Protein 4OYH (pdb70)

Foldseek 3Di:
DFEEEEEEDPPLCRVVLVVLLVVVCVVVVAFEEEEEPDCVCPVVPDAWHWDDDPPDIDIGHDDPDDPVVVVVVVVVVPGLYYYYYDPLADAHAYEYRAQAPCRVPVSDHDNYAEYAYAPPVRDDDDPDHYYDHPPDVVVSVVVVVSSD/DAQEEEEEEDPPLCGVVLVVVLCVVCVVPVAQEAEEEPDCPVCVVPDQWDWDDDPHDIDIGHDDPDDPVVVVVVVVVVPHRYYYYYDPQEDAHEYEYGYAALPCVVVSVHYRYAEYEYCDPVRDDDDPPHYYYHSVDVVVSVVVNDSGVPDD/DFEEEEEEDPPLCRVVLVVLLVVVCVVVVQQEAEEEDDVVVPVVDDQWDWDDDPHDIDIGHHDPDDVVVVVVVVVVVPHLFYYYYDPQADAHEYEYGEQAVPRVVVSPHDNYAEYEHQDPVHDDDDPHHYYYHSPPNVVSVVSVVSRD/DFEEEEEEDPPLCVVVLVVLLVVVCVVVVQFEAEEEDDCVVVCVPPAWDWDDDDHDIDIGHDDPDDPVVVVVVVVVVVHQYYYYYDPLVDAHEYEYRDQAPVCVVVRPHPNYAEYEHAADVHDDDDPPYYYYHSVPVVVSVVVVVSRD/DQEEEEEEDPPLCVVVLVVVLVVVCVVVVAQEAEEEPDVVVVPVPDAWDWDDDPHDIDIDHDDPDDDVNVVVVVVVVDHQFYYYYDPQADAHAYEYGYQAPVVVVVRDHHHYAEYEYQDDVRDDDDPPHHYYHSVDVVVSVVVVVSGDPD

Nearest PDB structures (foldseek):
  4oyh-assembly2_E  TM=9.809E-01  e=1.731E-25  Bacillus spizizenii str. W23
  4nkr-assembly2_E  TM=9.801E-01  e=9.561E-25  Bacillus spizizenii str. W23
  1xjc-assembly1_A  TM=9.198E-01  e=2.301E-13  Geobacillus stearothermophilus
  2f1r-assembly1_A  TM=7.862E-01  e=1.624E-09  Archaeoglobus fulgidus
  5x7j-assembly1_A  TM=4.256E-01  e=6.285E-02  Thermus thermophilus HB8

CATH classification: 3.40.50.300

B-factor: mean 58.9, std 24.18, range [13.48, 174.41]

Radius of gyration: 41.81 Å; Cα contacts (8 Å, |Δi|>4): 1506; chains: 5; bounding box: 69×58×144 Å

Structure (mmCIF, N/CA/C/O backbone):
data_4OYH
#
_entry.id   4OYH
#
_cell.length_a   225.528
_cell.length_b   42.107
_cell.length_c   93.620
_cell.angle_alpha   90.00
_cell.angle_beta   100.99
_cell.angle_gamma   90.00
#
_symmetry.space_group_name_H-M   'C 1 2 1'
#
loop_
_entity.id
_entity.type
_entity.pdbx_description
1 polymer 'Molybdopterin-guanine dinucleotide biosynthesis protein B'
2 non-polymer 'SULFATE ION'
3 water water
#
loop_
_atom_site.group_PDB
_atom_site.id
_atom_site.type_symbol
_atom_site.label_atom_id
_atom_site.label_alt_id
_atom_site.label_comp_id
_atom_site.label_asym_id
_atom_site.label_entity_id
_atom_site.label_seq_id
_atom_site.pdbx_PDB_ins_code
_atom_site.Cartn_x
_atom_site.Cartn_y
_atom_site.Cartn_z
_atom_site.occupancy
_atom_site.B_iso_or_equiv
_atom_site.auth_seq_id
_atom_site.auth_comp_id
_atom_site.auth_asym_id
_atom_site.auth_atom_id
_atom_site.pdbx_PDB_model_num
ATOM 1 N N . PHE A 1 10 ? 17.086 -19.623 -32.557 1.00 58.58 10 PHE A N 1
ATOM 2 C CA . PHE A 1 10 ? 16.604 -20.942 -32.942 1.00 40.24 10 PHE A CA 1
ATOM 3 C C . PHE A 1 10 ? 17.644 -21.998 -32.491 1.00 39.17 10 PHE A C 1
ATOM 4 O O . PHE A 1 10 ? 18.578 -22.309 -33.207 1.00 36.77 10 PHE A O 1
ATOM 12 N N . PRO A 1 11 ? 17.510 -22.501 -31.259 1.00 27.76 11 PRO A N 1
ATOM 13 C CA . PRO A 1 11 ? 18.563 -23.357 -30.680 1.00 26.99 11 PRO A CA 1
ATOM 14 C C . PRO A 1 11 ? 18.768 -24.686 -31.430 1.00 35.45 11 PRO A C 1
ATOM 15 O O . PRO A 1 11 ? 17.815 -25.268 -31.941 1.00 25.62 11 PRO A O 1
ATOM 19 N N . ILE A 1 12 ? 20.031 -25.123 -31.471 1.00 34.19 12 ILE A N 1
ATOM 20 C CA . ILE A 1 12 ? 20.512 -26.242 -32.253 1.00 28.73 12 ILE A CA 1
ATOM 21 C C . ILE A 1 12 ? 21.565 -26.987 -31.447 1.00 30.06 12 ILE A C 1
ATOM 22 O O . ILE A 1 12 ? 22.537 -26.420 -30.994 1.00 27.91 12 ILE A O 1
ATOM 27 N N . VAL A 1 13 ? 21.353 -28.271 -31.261 1.00 33.54 13 VAL A N 1
ATOM 28 C CA . VAL A 1 13 ? 22.422 -29.121 -30.799 1.00 30.88 13 VAL A CA 1
ATOM 29 C C . VAL A 1 13 ? 22.588 -30.314 -31.701 1.00 22.37 13 VAL A C 1
ATOM 30 O O . VAL A 1 13 ? 21.616 -30.905 -32.213 1.00 28.10 13 VAL A O 1
ATOM 34 N N . GLN A 1 14 ? 23.845 -30.682 -31.896 1.00 24.12 14 GLN A N 1
ATOM 35 C CA . GLN A 1 14 ? 24.135 -31.858 -32.676 1.00 23.66 14 GLN A CA 1
ATOM 36 C C . GLN A 1 14 ? 24.691 -33.017 -31.821 1.00 28.57 14 GLN A C 1
ATOM 37 O O . GLN A 1 14 ? 25.260 -32.837 -30.735 1.00 23.97 14 GLN A O 1
ATOM 43 N N . VAL A 1 15 ? 24.513 -34.208 -32.355 1.00 17.03 15 VAL A N 1
ATOM 44 C CA . VAL A 1 15 ? 25.146 -35.422 -31.849 1.00 30.99 15 VAL A CA 1
ATOM 45 C C . VAL A 1 15 ? 25.974 -36.089 -32.954 1.00 23.31 15 VAL A C 1
ATOM 46 O O . VAL A 1 15 ? 25.460 -36.394 -34.033 1.00 23.35 15 VAL A O 1
ATOM 50 N N . VAL A 1 16 ? 27.262 -36.247 -32.680 1.00 26.17 16 VAL A N 1
ATOM 51 C CA . VAL A 1 16 ? 28.195 -36.817 -33.622 1.00 26.74 16 VAL A CA 1
ATOM 52 C C . VAL A 1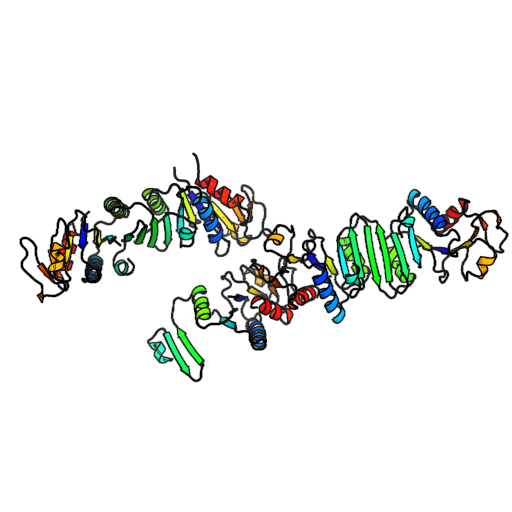 16 ? 28.998 -37.915 -32.943 1.00 30.19 16 VAL A C 1
ATOM 53 O O . VAL A 1 16 ? 29.230 -37.875 -31.747 1.00 26.93 16 VAL A O 1
ATOM 57 N N . GLY A 1 17 ? 29.424 -38.888 -33.733 1.00 26.62 17 GLY A N 1
ATOM 58 C CA . GLY A 1 17 ? 29.979 -40.136 -33.228 1.00 31.31 17 GLY A CA 1
ATOM 59 C C . GLY A 1 17 ? 29.972 -41.155 -34.370 1.00 33.35 17 GLY A C 1
ATOM 60 O O . GLY A 1 17 ? 29.071 -41.123 -35.202 1.00 34.38 17 GLY A O 1
ATOM 61 N N . PHE A 1 18 ? 30.993 -42.015 -34.434 1.00 33.26 18 PHE A N 1
ATOM 62 C CA . PHE A 1 18 ? 31.006 -43.189 -35.336 1.00 38.04 18 PHE A CA 1
ATOM 63 C C . PHE A 1 18 ? 29.787 -44.083 -35.167 1.00 35.28 18 PHE A C 1
ATOM 64 O O . PHE A 1 18 ? 29.100 -44.065 -34.131 1.00 33.12 18 PHE A O 1
ATOM 72 N N . GLN A 1 19 ? 29.507 -44.852 -36.213 1.00 45.20 19 GLN A N 1
ATOM 73 C CA . GLN A 1 19 ? 28.454 -45.859 -36.174 1.00 40.62 19 GLN A CA 1
ATOM 74 C C . GLN A 1 19 ? 28.588 -46.735 -34.945 1.00 40.63 19 GLN A C 1
ATOM 75 O O . GLN A 1 19 ? 29.699 -47.104 -34.558 1.00 42.81 19 GLN A O 1
ATOM 81 N N . ASN A 1 20 ? 27.451 -47.023 -34.316 1.00 47.76 20 ASN A N 1
ATOM 82 C CA . ASN A 1 20 ? 27.370 -47.900 -33.147 1.00 46.92 20 ASN A CA 1
ATOM 83 C C . ASN A 1 20 ? 28.004 -47.345 -31.859 1.00 49.79 20 ASN A C 1
ATOM 84 O O . ASN A 1 20 ? 28.348 -48.095 -30.934 1.00 48.40 20 ASN A O 1
ATOM 89 N N . SER A 1 21 ? 28.086 -46.021 -31.776 1.00 46.71 21 SER A N 1
ATOM 90 C CA . SER A 1 21 ? 28.462 -45.318 -30.535 1.00 48.60 21 SER A CA 1
ATOM 91 C C . SER A 1 21 ? 27.342 -45.218 -29.473 1.00 30.45 21 SER A C 1
ATOM 92 O O . SER A 1 21 ? 27.600 -44.900 -28.337 1.00 39.70 21 SER A O 1
ATOM 95 N N . GLY A 1 22 ? 26.098 -45.453 -29.858 1.00 29.20 22 GLY A N 1
ATOM 96 C CA . GLY A 1 22 ? 24.964 -45.162 -29.007 1.00 35.99 22 GLY A CA 1
ATOM 97 C C . GLY A 1 22 ? 24.259 -43.867 -29.384 1.00 34.81 22 GLY A C 1
ATOM 98 O O . GLY A 1 22 ? 23.533 -43.303 -28.564 1.00 34.14 22 GLY A O 1
ATOM 99 N N . LYS A 1 23 ? 24.445 -43.386 -30.615 1.00 37.34 23 LYS A N 1
ATOM 100 C CA . LYS A 1 23 ? 23.879 -42.078 -30.974 1.00 48.80 23 LYS A CA 1
ATOM 101 C C . LYS A 1 23 ? 22.359 -42.101 -30.914 1.00 43.21 23 LYS A C 1
ATOM 102 O O . LYS A 1 23 ? 21.777 -41.226 -30.290 1.00 34.64 23 LYS A O 1
ATOM 108 N N . THR A 1 24 ? 21.698 -43.089 -31.525 1.00 36.70 24 THR A N 1
ATOM 109 C CA . THR A 1 24 ? 20.228 -42.985 -31.623 1.00 35.59 24 THR A CA 1
ATOM 110 C C . THR A 1 24 ? 19.536 -43.283 -30.284 1.00 32.23 24 THR A C 1
ATOM 111 O O . THR A 1 24 ? 18.462 -42.743 -30.009 1.00 39.22 24 THR A O 1
ATOM 115 N N . THR A 1 25 ? 20.174 -44.041 -29.402 1.00 33.26 25 THR A N 1
ATOM 116 C CA . THR A 1 25 ? 19.652 -44.199 -28.041 1.00 40.05 25 THR A CA 1
ATOM 117 C C . THR A 1 25 ? 19.746 -42.903 -27.275 1.00 32.89 25 THR A C 1
ATOM 118 O O . THR A 1 25 ? 18.813 -42.497 -26.637 1.00 35.74 25 THR A O 1
ATOM 122 N N . PHE A 1 26 ? 20.899 -42.272 -27.308 1.00 27.22 26 PHE A N 1
ATOM 123 C CA . PHE A 1 26 ? 21.030 -40.970 -26.709 1.00 36.24 26 PHE A CA 1
ATOM 124 C C . PHE A 1 26 ? 19.955 -39.982 -27.207 1.00 31.35 26 PHE A C 1
ATOM 125 O O . PHE A 1 26 ? 19.246 -39.381 -26.406 1.00 27.63 26 PHE A O 1
ATOM 133 N N . ILE A 1 27 ? 19.817 -39.860 -28.525 1.00 29.17 27 ILE A N 1
ATOM 134 C CA . ILE A 1 27 ? 18.792 -39.021 -29.147 1.00 33.88 27 ILE A CA 1
ATOM 135 C C . ILE A 1 27 ? 17.392 -39.398 -28.682 1.00 33.26 27 ILE A C 1
ATOM 136 O O . ILE A 1 27 ? 16.575 -38.541 -28.350 1.00 34.46 27 ILE A O 1
ATOM 141 N N . GLU A 1 28 ? 17.129 -40.691 -28.647 1.00 47.52 28 GLU A N 1
ATOM 142 C CA . GLU A 1 28 ? 15.853 -41.215 -28.188 1.00 40.67 28 GLU A CA 1
ATOM 143 C C . GLU A 1 28 ? 15.507 -40.740 -26.805 1.00 37.74 28 GLU A C 1
ATOM 144 O O . GLU A 1 28 ? 14.406 -40.253 -26.566 1.00 38.96 28 GLU A O 1
ATOM 150 N N . ARG A 1 29 ? 16.440 -40.951 -25.882 1.00 31.71 29 ARG A N 1
ATOM 151 C CA . ARG A 1 29 ? 16.328 -40.423 -24.534 1.00 40.41 29 ARG A CA 1
ATOM 152 C C . ARG A 1 29 ? 16.040 -38.926 -24.513 1.00 39.51 29 ARG A C 1
ATOM 153 O O . ARG A 1 29 ? 15.155 -38.469 -23.798 1.00 64.03 29 ARG A O 1
ATOM 161 N N . ILE A 1 30 ? 16.742 -38.159 -25.325 1.00 37.14 30 ILE A N 1
ATOM 162 C CA . ILE A 1 30 ? 16.484 -36.721 -25.398 1.00 34.12 30 ILE A CA 1
ATOM 163 C C . ILE A 1 30 ? 15.109 -36.368 -25.936 1.00 38.16 30 ILE A C 1
ATOM 164 O O . ILE A 1 30 ? 14.460 -35.441 -25.447 1.00 28.66 30 ILE A O 1
ATOM 169 N N . LEU A 1 31 ? 14.683 -37.046 -26.994 1.00 30.34 31 LEU A N 1
ATOM 170 C CA . LEU A 1 31 ? 13.388 -36.717 -27.566 1.00 32.42 31 LEU A CA 1
ATOM 171 C C . LEU A 1 31 ? 12.221 -37.092 -26.636 1.00 40.61 31 LEU A C 1
ATOM 172 O O . LEU A 1 31 ? 11.262 -36.319 -26.508 1.00 37.07 31 LEU A O 1
ATOM 177 N N . GLU A 1 32 ? 12.320 -38.244 -25.976 1.00 37.08 32 GLU A N 1
ATOM 178 C CA . GLU A 1 32 ? 11.303 -38.691 -25.018 1.00 47.53 32 GLU A CA 1
ATOM 179 C C . GLU A 1 32 ? 11.147 -37.607 -23.959 1.00 55.68 32 GLU A C 1
ATOM 180 O O . GLU A 1 32 ? 10.052 -37.103 -23.720 1.00 51.16 32 GLU A O 1
ATOM 186 N N . LYS A 1 33 ? 12.258 -37.195 -23.368 1.00 52.34 33 LYS A N 1
ATOM 187 C CA . LYS A 1 33 ? 12.180 -36.193 -22.329 1.00 51.18 33 LYS A CA 1
ATOM 188 C C . LYS A 1 33 ? 11.719 -34.827 -22.849 1.00 46.10 33 LYS A C 1
ATOM 189 O O . LYS A 1 33 ? 11.158 -34.065 -22.085 1.00 51.30 33 LYS A O 1
ATOM 195 N N . ALA A 1 34 ? 11.919 -34.517 -24.124 1.00 42.49 34 ALA A N 1
ATOM 196 C CA . ALA A 1 34 ? 11.401 -33.261 -24.678 1.00 52.35 34 ALA A CA 1
ATOM 197 C C . ALA A 1 34 ? 9.862 -33.263 -24.889 1.00 48.45 34 ALA A C 1
ATOM 198 O O . ALA A 1 34 ? 9.221 -32.208 -24.797 1.00 43.00 34 ALA A O 1
ATOM 200 N N . SER A 1 35 ? 9.297 -34.427 -25.201 1.00 39.91 35 SER A N 1
ATOM 201 C CA . SER A 1 35 ? 7.843 -34.614 -25.290 1.00 55.21 35 SER A CA 1
ATOM 202 C C . SER A 1 35 ? 7.180 -34.153 -23.994 1.00 58.72 35 SER A C 1
ATOM 203 O O . SER A 1 35 ? 6.558 -33.088 -23.965 1.00 61.80 35 SER A O 1
ATOM 206 N N . GLU A 1 36 ? 7.342 -34.924 -22.916 1.00 59.37 36 GLU A N 1
ATOM 207 C CA . GLU A 1 36 ? 7.181 -34.361 -21.566 1.00 58.87 36 GLU A CA 1
ATOM 208 C C . GLU A 1 36 ? 7.955 -33.043 -21.599 1.00 62.02 36 GLU A C 1
ATOM 209 O O . GLU A 1 36 ? 8.934 -32.952 -22.306 1.00 67.76 36 GLU A O 1
ATOM 215 N N . GLN A 1 37 ? 7.517 -32.025 -20.876 1.00 57.37 37 GLN A N 1
ATOM 216 C CA . GLN A 1 37 ? 8.056 -30.659 -21.028 1.00 59.47 37 GLN A CA 1
ATOM 217 C C . GLN A 1 37 ? 7.490 -29.928 -22.240 1.00 52.58 37 GLN A C 1
ATOM 218 O O . GLN A 1 37 ? 7.705 -28.738 -22.384 1.00 62.96 37 GLN A O 1
ATOM 224 N N . GLY A 1 38 ? 6.764 -30.617 -23.111 1.00 56.42 38 GLY A N 1
ATOM 225 C CA . GLY A 1 38 ? 6.064 -29.938 -24.189 1.00 58.39 38 GLY A CA 1
ATOM 226 C C . GLY A 1 38 ? 6.959 -29.160 -25.131 1.00 59.76 38 GLY A C 1
ATOM 227 O O . GLY A 1 38 ? 6.487 -28.390 -25.971 1.00 66.57 38 GLY A O 1
ATOM 228 N N . LEU A 1 39 ? 8.260 -29.374 -24.994 1.00 62.03 39 LEU A N 1
ATOM 229 C CA . LEU A 1 39 ? 9.236 -28.737 -25.846 1.00 57.92 39 LEU A CA 1
ATOM 230 C C . LEU A 1 39 ? 8.966 -29.169 -27.286 1.00 57.40 39 LEU A C 1
ATOM 231 O O . LEU A 1 39 ? 8.603 -30.316 -27.534 1.00 60.29 39 LEU A O 1
ATOM 236 N N . ASN A 1 40 ? 9.102 -28.240 -28.226 1.00 57.60 40 ASN A N 1
ATOM 237 C CA . ASN A 1 40 ? 8.706 -28.488 -29.619 1.00 59.61 40 ASN A CA 1
ATOM 238 C C . ASN A 1 40 ? 9.953 -28.537 -30.532 1.00 55.01 40 ASN A C 1
ATOM 239 O O . ASN A 1 40 ? 10.451 -27.534 -31.073 1.00 44.20 40 ASN A O 1
ATOM 244 N N . LEU A 1 41 ? 10.448 -29.749 -30.688 1.00 33.98 41 LEU A N 1
ATOM 245 C CA . LEU A 1 41 ? 11.801 -29.964 -31.115 1.00 40.35 41 LEU A CA 1
ATOM 246 C C . LEU A 1 41 ? 11.818 -30.921 -32.301 1.00 33.88 41 LEU A C 1
ATOM 247 O O . LEU A 1 41 ? 11.154 -31.941 -32.280 1.00 37.86 41 LEU A O 1
ATOM 252 N N . GLY A 1 42 ? 12.551 -30.542 -33.340 1.00 29.58 42 GLY A N 1
ATOM 253 C CA . GLY A 1 42 ? 12.679 -31.334 -34.539 1.00 26.92 42 GLY A CA 1
ATOM 254 C C . GLY A 1 42 ? 13.898 -32.235 -34.447 1.00 26.10 42 GLY A C 1
ATOM 255 O O . GLY A 1 42 ? 14.723 -32.089 -33.579 1.00 29.00 42 GLY A O 1
ATOM 256 N N . CYS A 1 43 ? 13.996 -33.167 -35.369 1.00 21.99 43 CYS A N 1
ATOM 257 C CA . CYS A 1 43 ? 15.095 -34.097 -35.424 1.00 22.03 43 CYS A CA 1
ATOM 258 C C . CYS A 1 43 ? 15.520 -34.298 -36.869 1.00 13.71 43 CYS A C 1
ATOM 259 O O . CYS A 1 43 ? 14.696 -34.426 -37.789 1.00 17.84 43 CYS A O 1
ATOM 262 N N . LEU A 1 44 ? 16.816 -34.264 -37.075 1.00 21.32 44 LEU A N 1
ATOM 263 C CA . LEU A 1 44 ? 17.380 -34.373 -38.424 1.00 22.26 44 LEU A CA 1
ATOM 264 C C . LEU A 1 44 ? 18.630 -35.259 -38.376 1.00 19.74 44 LEU A C 1
ATOM 265 O O . LEU A 1 44 ? 19.555 -35.108 -37.539 1.00 16.87 44 LEU A O 1
ATOM 270 N N . LYS A 1 45 ? 18.587 -36.247 -39.246 1.00 21.08 45 LYS A N 1
ATOM 271 C CA . LYS A 1 45 ? 19.646 -37.235 -39.368 1.00 29.19 45 LYS A CA 1
ATOM 272 C C . LYS A 1 45 ? 20.269 -37.064 -40.723 1.00 23.84 45 LYS A C 1
ATOM 273 O O . LYS A 1 45 ? 19.550 -37.084 -41.726 1.00 23.97 45 LYS A O 1
ATOM 279 N N . HIS A 1 46 ? 21.584 -36.855 -40.767 1.00 25.51 46 HIS A N 1
ATOM 280 C CA . HIS A 1 46 ? 22.335 -36.946 -42.032 1.00 34.85 46 HIS A CA 1
ATOM 281 C C . HIS A 1 46 ? 22.631 -38.404 -42.388 1.00 43.19 46 HIS A C 1
ATOM 282 O O . HIS A 1 46 ? 22.994 -39.200 -41.521 1.00 34.08 46 HIS A O 1
ATOM 289 N N . HIS A 1 47 ? 22.474 -38.756 -43.658 1.00 43.84 47 HIS A N 1
ATOM 290 C CA . HIS A 1 47 ? 22.792 -40.118 -44.127 1.00 43.00 47 HIS A CA 1
ATOM 291 C C . HIS A 1 47 ? 23.716 -40.064 -45.337 1.00 43.17 47 HIS A C 1
ATOM 292 O O . HIS A 1 47 ? 24.913 -39.782 -45.199 1.00 61.86 47 HIS A O 1
ATOM 299 N N . ASP A 1 63 ? 3.075 -42.769 -54.120 1.00 77.81 63 ASP A N 1
ATOM 300 C CA . ASP A 1 63 ? 4.218 -41.880 -53.950 1.00 76.64 63 ASP A CA 1
ATOM 301 C C . ASP A 1 63 ? 5.458 -42.532 -54.548 1.00 69.51 63 ASP A C 1
ATOM 302 O O . ASP A 1 63 ? 6.323 -41.855 -55.120 1.00 56.44 63 ASP A O 1
ATOM 307 N N . ARG A 1 64 ? 5.524 -43.856 -54.411 1.00 70.62 64 ARG A N 1
ATOM 308 C CA . ARG A 1 64 ? 6.632 -44.656 -54.936 1.00 69.34 64 ARG A CA 1
ATOM 309 C C . ARG A 1 64 ? 6.844 -44.464 -56.436 1.00 60.22 64 ARG A C 1
ATOM 310 O O . ARG A 1 64 ? 7.921 -44.036 -56.852 1.00 64.43 64 ARG A O 1
ATOM 318 N N . TYR A 1 65 ? 5.849 -44.751 -57.273 1.00 59.93 65 TYR A N 1
ATOM 319 C CA . TYR A 1 65 ? 6.140 -44.617 -58.687 1.00 65.37 65 TYR A CA 1
ATOM 320 C C . TYR A 1 65 ? 5.817 -43.214 -59.194 1.00 56.49 65 TYR A C 1
ATOM 321 O O . TYR A 1 65 ? 6.119 -42.872 -60.340 1.00 50.77 65 TYR A O 1
ATOM 330 N N . GLN A 1 66 ? 5.309 -42.385 -58.293 1.00 55.41 66 GLN A N 1
ATOM 331 C CA . GLN A 1 66 ? 5.235 -40.948 -58.485 1.00 43.53 66 GLN A CA 1
ATOM 332 C C . GLN A 1 66 ? 6.652 -40.397 -58.575 1.00 44.53 66 GLN A C 1
ATOM 333 O O . GLN A 1 66 ? 7.007 -39.597 -59.460 1.00 33.26 66 GLN A O 1
ATOM 339 N N . ALA A 1 67 ? 7.458 -40.851 -57.625 1.00 42.22 67 ALA A N 1
ATOM 340 C CA . ALA A 1 67 ? 8.854 -40.483 -57.542 1.00 47.94 67 ALA A CA 1
ATOM 341 C C . ALA A 1 67 ? 9.555 -40.977 -58.788 1.00 43.24 67 ALA A C 1
ATOM 342 O O . ALA A 1 67 ? 10.401 -40.292 -59.344 1.00 41.45 67 ALA A O 1
ATOM 344 N N . ALA A 1 68 ? 9.139 -42.138 -59.289 1.00 56.24 68 ALA A N 1
ATOM 345 C CA . ALA A 1 68 ? 9.725 -42.681 -60.523 1.00 63.30 68 ALA A CA 1
ATOM 346 C C . ALA A 1 68 ? 9.543 -41.762 -61.744 1.00 71.51 68 ALA A C 1
ATOM 347 O O . ALA A 1 68 ? 9.919 -42.144 -62.862 1.00 57.60 68 ALA A O 1
ATOM 349 N N . GLY A 1 69 ? 8.922 -40.594 -61.514 1.00 82.13 69 GLY A N 1
ATOM 350 C CA . GLY A 1 69 ? 8.951 -39.426 -62.402 1.00 66.09 69 GLY A CA 1
ATOM 351 C C . GLY A 1 69 ? 9.302 -38.056 -61.756 1.00 78.63 69 GLY A C 1
ATOM 352 O O . GLY A 1 69 ? 10.096 -37.317 -62.331 1.00 86.93 69 GLY A O 1
ATOM 353 N N . ALA A 1 70 ? 8.734 -37.692 -60.593 1.00 52.47 70 ALA A N 1
ATOM 354 C CA . ALA A 1 70 ? 8.902 -36.323 -60.034 1.00 48.30 70 ALA A CA 1
ATOM 355 C C . ALA A 1 70 ? 9.823 -36.169 -58.793 1.00 54.16 70 ALA A C 1
ATOM 356 O O . ALA A 1 70 ? 10.193 -37.153 -58.145 1.00 55.77 70 ALA A O 1
ATOM 358 N N . ASP A 1 71 ? 10.117 -34.900 -58.471 1.00 28.75 71 ASP A N 1
ATOM 359 C CA . ASP A 1 71 ? 11.164 -34.437 -57.522 1.00 39.66 71 ASP A CA 1
ATOM 360 C C . ASP A 1 71 ? 10.751 -34.169 -56.088 1.00 40.19 71 ASP A C 1
ATOM 361 O O . ASP A 1 71 ? 11.493 -34.454 -55.132 1.00 24.09 71 ASP A O 1
ATOM 366 N N . VAL A 1 72 ? 9.607 -33.504 -55.970 1.00 31.36 72 VAL A N 1
ATOM 367 C CA . VAL A 1 72 ? 8.977 -33.197 -54.693 1.00 31.57 72 VAL A CA 1
ATOM 368 C C . VAL A 1 72 ? 7.609 -33.876 -54.678 1.00 28.63 72 VAL A C 1
ATOM 369 O O . VAL A 1 72 ? 6.704 -33.482 -55.419 1.00 26.29 72 VAL A O 1
ATOM 373 N N . THR A 1 73 ? 7.475 -34.915 -53.865 1.00 25.82 73 THR A N 1
ATOM 374 C CA . THR A 1 73 ? 6.215 -35.694 -53.778 1.00 26.15 73 THR A CA 1
ATOM 375 C C . THR A 1 73 ? 5.819 -35.934 -52.322 1.00 22.91 73 THR A C 1
ATOM 376 O O . THR A 1 73 ? 6.674 -36.039 -51.462 1.00 19.51 73 THR A O 1
ATOM 380 N N . ALA A 1 74 ? 4.528 -36.071 -52.049 1.00 25.70 74 ALA A N 1
ATOM 381 C CA . ALA A 1 74 ? 4.063 -36.253 -50.670 1.00 20.64 74 ALA A CA 1
ATOM 382 C C . ALA A 1 74 ? 2.685 -36.909 -50.505 1.00 27.64 74 ALA A C 1
ATOM 383 O O . ALA A 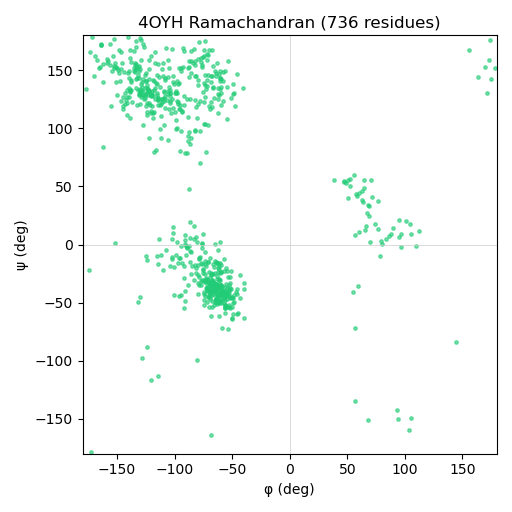1 74 ? 1.837 -36.917 -51.422 1.00 19.66 74 ALA A O 1
ATOM 385 N N . VAL A 1 75 ? 2.498 -37.478 -49.315 1.00 20.28 75 VAL A N 1
ATOM 386 C CA . VAL A 1 75 ? 1.207 -37.993 -48.869 1.00 22.19 75 VAL A CA 1
ATOM 387 C C . VAL A 1 75 ? 0.809 -37.343 -47.570 1.00 21.37 75 VAL A C 1
ATOM 388 O O . VAL A 1 75 ? 1.627 -37.228 -46.658 1.00 22.57 75 VAL A O 1
ATOM 392 N N . GLU A 1 76 ? -0.442 -36.925 -47.467 1.00 22.71 76 GLU A N 1
ATOM 393 C CA . GLU A 1 76 ? -0.907 -36.371 -46.203 1.00 23.77 76 GLU A CA 1
ATOM 394 C C . GLU A 1 76 ? -2.241 -36.933 -45.811 1.00 29.29 76 GLU A C 1
ATOM 395 O O . GLU A 1 76 ? -3.080 -37.138 -46.659 1.00 35.89 76 GLU A O 1
ATOM 401 N N . GLY A 1 77 ? -2.439 -37.176 -44.517 1.00 35.01 77 GLY A N 1
ATOM 402 C CA . GLY A 1 77 ? -3.741 -37.622 -44.037 1.00 33.61 77 GLY A CA 1
ATOM 403 C C . GLY A 1 77 ? -3.792 -37.773 -42.546 1.00 31.18 77 GLY A C 1
ATOM 404 O O . GLY A 1 77 ? -2.856 -38.299 -41.946 1.00 26.07 77 GLY A O 1
ATOM 405 N N . ALA A 1 78 ? -4.860 -37.259 -41.936 1.00 36.91 78 ALA A N 1
ATOM 406 C CA . ALA A 1 78 ? -5.022 -37.277 -40.478 1.00 31.63 78 ALA A CA 1
ATOM 407 C C . ALA A 1 78 ? -3.889 -36.559 -39.765 1.00 40.98 78 ALA A C 1
ATOM 408 O O . ALA A 1 78 ? -3.367 -37.069 -38.770 1.00 38.89 78 ALA A O 1
ATOM 410 N N . GLY A 1 79 ? -3.472 -35.414 -40.299 1.00 38.59 79 GLY A N 1
ATOM 411 C CA . GLY A 1 79 ? -2.460 -34.597 -39.653 1.00 32.27 79 GLY A CA 1
ATOM 412 C C . GLY A 1 79 ? -0.989 -35.023 -39.740 1.00 36.97 79 GLY A C 1
ATOM 413 O O . GLY A 1 79 ? -0.152 -34.494 -38.999 1.00 35.58 79 GLY A O 1
ATOM 414 N N . VAL A 1 80 ? -0.643 -35.956 -40.618 1.00 31.81 80 VAL A N 1
ATOM 415 C CA . VAL A 1 80 ? 0.772 -36.256 -40.825 1.00 37.83 80 VAL A CA 1
ATOM 416 C C . VAL A 1 80 ? 1.136 -36.281 -42.311 1.00 33.10 80 VAL A C 1
ATOM 417 O O . VAL A 1 80 ? 0.481 -36.889 -43.154 1.00 31.10 80 VAL A O 1
ATOM 421 N N . LEU A 1 81 ? 2.191 -35.527 -42.587 1.00 29.53 81 LEU A N 1
ATOM 422 C CA . LEU A 1 81 ? 2.750 -35.346 -43.897 1.00 28.13 81 LEU A CA 1
ATOM 423 C C . LEU A 1 81 ? 3.937 -36.268 -44.020 1.00 24.57 81 LEU A C 1
ATOM 424 O O . LEU A 1 81 ? 4.746 -36.354 -43.102 1.00 24.05 81 LEU A O 1
ATOM 429 N N . GLN A 1 82 ? 3.987 -37.001 -45.122 1.00 22.46 82 GLN A N 1
ATOM 430 C CA . GLN A 1 82 ? 5.147 -37.807 -45.476 1.00 29.67 82 GLN A CA 1
ATOM 431 C C . GLN A 1 82 ? 5.642 -37.276 -46.790 1.00 20.43 82 GLN A C 1
ATOM 432 O O . GLN A 1 82 ? 4.964 -37.330 -47.819 1.00 20.90 82 GLN A O 1
ATOM 438 N N . LEU A 1 83 ? 6.815 -36.695 -46.740 1.00 23.51 83 LEU A N 1
ATOM 439 C CA . LEU A 1 83 ? 7.323 -35.916 -47.865 1.00 20.87 83 LEU A CA 1
ATOM 440 C C . LEU A 1 83 ? 8.700 -36.409 -48.298 1.00 14.13 83 LEU A C 1
ATOM 441 O O . LEU A 1 83 ? 9.589 -36.624 -47.483 1.00 16.36 83 LEU A O 1
ATOM 446 N N . THR A 1 84 ? 8.872 -36.549 -49.599 1.00 23.21 84 THR A N 1
ATOM 447 C CA . THR A 1 84 ? 10.187 -36.792 -50.212 1.00 26.63 84 THR A CA 1
ATOM 448 C C . THR A 1 84 ? 10.545 -35.662 -51.207 1.00 34.07 84 THR A C 1
ATOM 449 O O . THR A 1 84 ? 9.786 -35.364 -52.136 1.00 24.17 84 THR A O 1
ATOM 453 N N . ALA A 1 85 ? 11.726 -35.080 -51.063 1.00 24.84 85 ALA A N 1
ATOM 454 C CA . ALA A 1 85 ? 12.093 -33.901 -51.844 1.00 31.69 85 ALA A CA 1
ATOM 455 C C . ALA A 1 85 ? 13.524 -33.951 -52.329 1.00 32.56 85 ALA A C 1
ATOM 456 O O . ALA A 1 85 ? 14.417 -33.783 -51.538 1.00 32.33 85 ALA A O 1
ATOM 458 N N . ARG A 1 86 ? 13.704 -34.154 -53.634 1.00 30.53 86 ARG A N 1
ATOM 459 C CA . ARG A 1 86 ? 15.007 -34.133 -54.295 1.00 36.11 86 ARG A CA 1
ATOM 460 C C . ARG A 1 86 ? 15.488 -32.713 -54.630 1.00 34.20 86 ARG A C 1
ATOM 461 O O . ARG A 1 86 ? 15.104 -32.149 -55.643 1.00 33.92 86 ARG A O 1
ATOM 469 N N . ARG A 1 87 ? 16.336 -32.164 -53.775 1.00 32.41 87 ARG A N 1
ATOM 470 C CA . ARG A 1 87 ? 17.007 -30.881 -54.008 1.00 33.56 87 ARG A CA 1
ATOM 471 C C . ARG A 1 87 ? 18.493 -30.968 -53.694 1.00 33.31 87 ARG A C 1
ATOM 472 O O . ARG A 1 87 ? 19.002 -31.968 -53.158 1.00 38.04 87 ARG A O 1
ATOM 480 N N . LEU A 1 88 ? 19.176 -29.877 -53.971 1.00 40.10 88 LEU A N 1
ATOM 481 C CA . LEU A 1 88 ? 20.563 -29.762 -53.592 1.00 56.92 88 LEU A CA 1
ATOM 482 C C . LEU A 1 88 ? 20.541 -29.181 -52.191 1.00 45.82 88 LEU A C 1
ATOM 483 O O . LEU A 1 88 ? 20.732 -27.974 -51.995 1.00 44.59 88 LEU A O 1
ATOM 488 N N . TRP A 1 89 ? 20.266 -30.073 -51.238 1.00 38.25 89 TRP A N 1
ATOM 489 C CA . TRP A 1 89 ? 20.173 -29.755 -49.820 1.00 33.05 89 TRP A CA 1
ATOM 490 C C . TRP A 1 89 ? 21.526 -29.495 -49.224 1.00 43.22 89 TRP A C 1
ATOM 491 O O . TRP A 1 89 ? 22.449 -30.256 -49.452 1.00 44.35 89 TRP A O 1
ATOM 502 N N . ASP A 1 90 ? 21.627 -28.426 -48.454 1.00 36.73 90 ASP A N 1
ATOM 503 C CA . ASP A 1 90 ? 22.694 -28.283 -47.508 1.00 35.09 90 ASP A CA 1
ATOM 504 C C . ASP A 1 90 ? 22.011 -27.967 -46.186 1.00 32.58 90 ASP A C 1
ATOM 505 O O . ASP A 1 90 ? 20.805 -27.779 -46.159 1.00 31.18 90 ASP A O 1
ATOM 510 N N . LEU A 1 91 ? 22.795 -27.941 -45.109 1.00 29.39 91 LEU A N 1
ATOM 511 C CA . LEU A 1 91 ? 22.293 -27.889 -43.760 1.00 36.72 91 LEU A CA 1
ATOM 512 C C . LEU A 1 91 ? 21.526 -26.616 -43.491 1.00 31.68 91 LEU A C 1
ATOM 513 O O . LEU A 1 91 ? 20.533 -26.631 -42.777 1.00 29.33 91 LEU A O 1
ATOM 518 N N . THR A 1 92 ? 21.974 -25.527 -44.094 1.00 32.78 92 THR A N 1
ATOM 519 C CA . THR A 1 92 ? 21.326 -24.223 -43.944 1.00 30.43 92 THR A CA 1
ATOM 520 C C . THR A 1 92 ? 19.879 -24.224 -44.418 1.00 30.13 92 THR A C 1
ATOM 521 O O . THR A 1 92 ? 18.969 -23.752 -43.722 1.00 34.44 92 THR A O 1
ATOM 525 N N . ARG A 1 93 ? 19.673 -24.724 -45.624 1.00 35.04 93 ARG A N 1
ATOM 526 C CA . ARG A 1 93 ? 18.338 -24.871 -46.165 1.00 33.70 93 ARG A CA 1
ATOM 527 C C . ARG A 1 93 ? 17.494 -25.865 -45.374 1.00 42.59 93 ARG A C 1
ATOM 528 O O . ARG A 1 93 ? 16.278 -25.664 -45.232 1.00 34.80 93 ARG A O 1
ATOM 536 N N . LEU A 1 94 ? 18.106 -26.919 -44.837 1.00 33.54 94 LEU A N 1
ATOM 537 C CA . LEU A 1 94 ? 17.312 -27.851 -44.036 1.00 37.40 94 LEU A CA 1
ATOM 538 C C . LEU A 1 94 ? 16.847 -27.148 -42.766 1.00 32.54 94 LEU A C 1
ATOM 539 O O . LEU A 1 94 ? 15.733 -27.370 -42.336 1.00 22.95 94 LEU A O 1
ATOM 544 N N . ILE A 1 95 ? 17.663 -26.250 -42.219 1.00 29.87 95 ILE A N 1
ATOM 545 C CA . ILE A 1 95 ? 17.282 -25.565 -41.000 1.00 35.61 95 ILE A CA 1
ATOM 546 C C . ILE A 1 95 ? 16.159 -24.560 -41.293 1.00 29.72 95 ILE A C 1
ATOM 547 O O . ILE A 1 95 ? 15.214 -24.462 -40.522 1.00 29.34 95 ILE A O 1
ATOM 552 N N . GLU A 1 96 ? 16.223 -23.866 -42.414 1.00 33.51 96 GLU A N 1
ATOM 553 C CA . GLU A 1 96 ? 15.119 -22.989 -42.822 1.00 40.78 96 GLU A CA 1
ATOM 554 C C . GLU A 1 96 ? 13.791 -23.756 -42.951 1.00 32.32 96 GLU A C 1
ATOM 555 O O . GLU A 1 96 ? 12.720 -23.292 -42.523 1.00 29.89 96 GLU A O 1
ATOM 561 N N . LEU A 1 97 ? 13.875 -24.933 -43.540 1.00 38.00 97 LEU A N 1
ATOM 562 C CA . LEU A 1 97 ? 12.726 -25.798 -43.635 1.00 25.77 97 LEU A CA 1
ATOM 563 C C . LEU A 1 97 ? 12.161 -26.017 -42.241 1.00 23.17 97 LEU A C 1
ATOM 564 O O . LEU A 1 97 ? 10.971 -25.906 -42.071 1.00 23.02 97 LEU A O 1
ATOM 569 N N . TYR A 1 98 ? 12.998 -26.314 -41.251 1.00 30.77 98 TYR A N 1
ATOM 570 C CA . TYR A 1 98 ? 12.485 -26.574 -39.903 1.00 36.31 98 TYR A CA 1
ATOM 571 C C . TYR A 1 98 ? 11.849 -25.329 -39.291 1.00 36.29 98 TYR A C 1
ATOM 572 O O . TYR A 1 98 ? 10.896 -25.441 -38.522 1.00 31.86 98 TYR A O 1
ATOM 581 N N . GLN A 1 99 ? 12.382 -24.162 -39.636 1.00 30.49 99 GLN A N 1
ATOM 582 C CA . GLN A 1 99 ? 11.851 -22.910 -39.158 1.00 31.07 99 GLN A CA 1
ATOM 583 C C . GLN A 1 99 ? 10.482 -22.691 -39.778 1.00 34.09 99 GLN A C 1
ATOM 584 O O . GLN A 1 99 ? 9.544 -22.378 -39.072 1.00 28.24 99 GLN A O 1
ATOM 590 N N . PHE A 1 100 ? 10.358 -22.946 -41.076 1.00 27.75 100 PHE A N 1
ATOM 591 C CA . PHE A 1 100 ? 9.069 -22.885 -41.762 1.00 25.89 100 PHE A CA 1
ATOM 592 C C . PHE A 1 100 ? 7.965 -23.827 -41.195 1.00 29.55 100 PHE A C 1
ATOM 593 O O . PHE A 1 100 ? 6.802 -23.443 -41.088 1.00 38.15 100 PHE A O 1
ATOM 601 N N . LEU A 1 101 ? 8.314 -25.046 -40.813 1.00 37.51 101 LEU A N 1
ATOM 602 C CA . LEU A 1 101 ? 7.333 -25.951 -40.200 1.00 32.79 101 LEU A CA 1
ATOM 603 C C . LEU A 1 101 ? 7.176 -25.612 -38.722 1.00 30.43 101 LEU A C 1
ATOM 604 O O . LEU A 1 101 ? 6.557 -26.332 -37.991 1.00 28.92 101 LEU A O 1
ATOM 609 N N . GLU A 1 102 ? 7.815 -24.527 -38.288 1.00 33.39 102 GLU A N 1
ATOM 610 C CA . GLU A 1 102 ? 7.545 -23.916 -36.992 1.00 40.14 102 GLU A CA 1
ATOM 611 C C . GLU A 1 102 ? 7.899 -24.790 -35.800 1.00 46.80 102 GLU A C 1
ATOM 612 O O . GLU A 1 102 ? 7.108 -24.907 -34.869 1.00 53.47 102 GLU A O 1
ATOM 618 N N . THR A 1 103 ? 9.101 -25.362 -35.811 1.00 41.42 103 THR A N 1
ATOM 619 C CA . THR A 1 103 ? 9.626 -26.054 -34.639 1.00 47.90 103 THR A CA 1
ATOM 620 C C . THR A 1 103 ? 10.303 -25.015 -33.749 1.00 39.23 103 THR A C 1
ATOM 621 O O . THR A 1 103 ? 10.691 -23.977 -34.243 1.00 37.11 103 THR A O 1
ATOM 625 N N . ASP A 1 104 ? 10.458 -25.292 -32.457 1.00 38.45 104 ASP A N 1
ATOM 626 C CA . ASP A 1 104 ? 11.166 -24.375 -31.533 1.00 43.04 104 ASP A CA 1
ATOM 627 C C . ASP A 1 104 ? 12.687 -24.476 -31.621 1.00 41.64 104 ASP A C 1
ATOM 628 O O . ASP A 1 104 ? 13.408 -23.564 -31.252 1.00 37.19 104 ASP A O 1
ATOM 633 N N . CYS A 1 105 ? 13.170 -25.635 -32.036 1.00 35.69 105 CYS A N 1
ATOM 634 C CA . CYS A 1 105 ? 14.579 -25.956 -31.915 1.00 44.31 105 CYS A CA 1
ATOM 635 C C . CYS A 1 105 ? 14.888 -27.251 -32.660 1.00 32.49 105 CYS A C 1
ATOM 636 O O . CYS A 1 105 ? 13.994 -27.861 -33.243 1.00 32.89 105 CYS A O 1
ATOM 639 N N . LEU A 1 106 ? 16.149 -27.660 -32.667 1.00 33.38 106 LEU A N 1
ATOM 640 C CA . LEU A 1 106 ? 16.524 -28.776 -33.530 1.00 30.27 106 LEU A CA 1
ATOM 641 C C . LEU A 1 106 ? 17.687 -29.602 -32.996 1.00 31.82 106 LEU A C 1
ATOM 642 O O . LEU A 1 106 ? 18.745 -29.083 -32.606 1.00 27.72 106 LEU A O 1
ATOM 647 N N . LEU A 1 107 ? 17.419 -30.903 -32.955 1.00 32.47 107 LEU A N 1
ATOM 648 C CA . LEU A 1 107 ? 18.387 -31.952 -32.665 1.00 34.00 107 LEU A CA 1
ATOM 649 C C . LEU A 1 107 ? 18.876 -32.517 -33.979 1.00 27.88 107 LEU A C 1
ATOM 650 O O . LEU A 1 107 ? 18.074 -32.969 -34.791 1.00 25.50 107 LEU A O 1
ATOM 655 N N . ILE A 1 108 ? 20.184 -32.484 -34.203 1.00 25.46 108 ILE A N 1
ATOM 656 C CA . ILE A 1 108 ? 20.744 -33.056 -35.435 1.00 25.97 108 ILE A CA 1
ATOM 657 C C . ILE A 1 108 ? 21.640 -34.261 -35.104 1.00 26.48 108 ILE A C 1
ATOM 658 O O . ILE A 1 108 ? 22.519 -34.154 -34.242 1.00 26.39 108 ILE A O 1
ATOM 663 N N . GLU A 1 109 ? 21.410 -35.400 -35.760 1.00 22.12 109 GLU A N 1
ATOM 664 C CA . GLU A 1 109 ? 22.386 -36.493 -35.761 1.00 25.47 109 GLU A CA 1
ATOM 665 C C . GLU A 1 109 ? 23.317 -36.314 -36.982 1.00 21.17 109 GLU A C 1
ATOM 666 O O . GLU A 1 109 ? 22.843 -36.314 -38.112 1.00 25.56 109 GLU A O 1
ATOM 672 N N . GLY A 1 110 ? 24.636 -36.163 -36.770 1.00 22.30 110 GLY A N 1
ATOM 673 C CA . GLY A 1 110 ? 25.578 -35.986 -37.907 1.00 34.30 110 GLY A CA 1
ATOM 674 C C . GLY A 1 110 ? 25.941 -34.540 -38.326 1.00 34.55 110 GLY A C 1
ATOM 675 O O . GLY A 1 110 ? 25.862 -33.668 -37.474 1.00 25.69 110 GLY A O 1
ATOM 676 N N . PHE A 1 111 ? 26.250 -34.284 -39.606 1.00 31.01 111 PHE A N 1
ATOM 677 C CA . PHE A 1 111 ? 26.924 -33.050 -40.123 1.00 28.47 111 PHE A CA 1
ATOM 678 C C . PHE A 1 111 ? 27.997 -32.552 -39.197 1.00 31.84 111 PHE A C 1
ATOM 679 O O . PHE A 1 111 ? 27.945 -31.365 -38.775 1.00 26.01 111 PHE A O 1
ATOM 687 N N . LYS A 1 112 ? 28.960 -33.405 -38.862 1.00 34.06 112 LYS A N 1
ATOM 688 C CA . LYS A 1 112 ? 30.137 -32.996 -38.040 1.00 42.74 112 LYS A CA 1
ATOM 689 C C . LYS A 1 112 ? 30.773 -31.647 -38.399 1.00 33.09 112 LYS A C 1
ATOM 690 O O . LYS A 1 112 ? 31.454 -31.034 -37.590 1.00 30.50 112 LYS A O 1
ATOM 696 N N . LYS A 1 113 ? 30.607 -31.262 -39.657 1.00 33.87 113 LYS A N 1
ATOM 697 C CA . LYS A 1 113 ? 31.295 -30.132 -40.253 1.00 47.29 113 LYS A CA 1
ATOM 698 C C . LYS A 1 113 ? 30.603 -28.836 -39.916 1.00 44.56 113 LYS A C 1
ATOM 699 O O . LYS A 1 113 ? 31.164 -27.770 -40.097 1.00 50.84 113 LYS A O 1
ATOM 705 N N . ALA A 1 114 ? 29.353 -28.939 -39.482 1.00 29.61 114 ALA A N 1
ATOM 706 C CA . ALA A 1 114 ? 28.562 -27.759 -39.128 1.00 37.14 114 ALA A CA 1
ATOM 707 C C . ALA A 1 114 ? 29.149 -27.092 -37.895 1.00 28.90 114 ALA A C 1
ATOM 708 O O . ALA A 1 114 ? 29.782 -27.766 -37.078 1.00 25.63 114 ALA A O 1
ATOM 710 N N . PRO A 1 115 ? 28.920 -25.777 -37.754 1.00 33.37 115 PRO A N 1
ATOM 711 C CA . PRO A 1 115 ? 29.335 -24.908 -36.635 1.00 28.81 115 PRO A CA 1
ATOM 712 C C . PRO A 1 115 ? 28.520 -25.025 -35.336 1.00 30.78 115 PRO A C 1
ATOM 713 O O . PRO A 1 115 ? 28.868 -24.373 -34.360 1.00 29.90 115 PRO A O 1
ATOM 717 N N . TYR A 1 116 ? 27.466 -25.822 -35.284 1.00 27.83 116 TYR A N 1
ATOM 718 C CA . TYR A 1 116 ? 26.572 -25.724 -34.124 1.00 20.96 116 TYR A CA 1
ATOM 719 C C . TYR A 1 116 ? 27.100 -26.492 -32.969 1.00 23.19 116 TYR A C 1
ATOM 720 O O . TYR A 1 116 ? 27.970 -27.344 -33.123 1.00 28.25 116 TYR A O 1
ATOM 729 N N . PRO A 1 117 ? 26.653 -26.134 -31.768 1.00 25.24 117 PRO A N 1
ATOM 730 C CA . PRO A 1 117 ? 27.187 -26.833 -30.605 1.00 19.55 117 PRO A CA 1
ATOM 731 C C . PRO A 1 117 ? 26.909 -28.329 -30.739 1.00 26.54 117 PRO A C 1
ATOM 732 O O . PRO A 1 117 ? 25.892 -28.672 -31.310 1.00 25.27 117 PRO A O 1
ATOM 736 N N . LYS A 1 118 ? 27.760 -29.198 -30.224 1.00 20.14 118 LYS A N 1
ATOM 737 C CA . LYS A 1 118 ? 27.554 -30.595 -30.471 1.00 30.15 118 LYS A CA 1
ATOM 738 C C . LYS A 1 118 ? 28.066 -31.414 -29.350 1.00 29.71 118 LYS A C 1
ATOM 739 O O . LYS A 1 118 ? 28.932 -30.999 -28.618 1.00 27.68 118 LYS A O 1
ATOM 745 N N . VAL A 1 119 ? 27.443 -32.563 -29.183 1.00 20.08 119 VAL A N 1
ATOM 746 C CA . VAL A 1 119 ? 27.869 -33.517 -28.185 1.00 21.23 119 VAL A CA 1
ATOM 747 C C . VAL A 1 119 ? 28.564 -34.645 -28.975 1.00 20.55 119 VAL A C 1
ATOM 748 O O . VAL A 1 119 ? 28.067 -35.072 -30.028 1.00 19.99 119 VAL A O 1
ATOM 752 N N . VAL A 1 120 ? 29.743 -35.049 -28.521 1.00 19.30 120 VAL A N 1
ATOM 753 C CA . VAL A 1 120 ? 30.554 -36.055 -29.218 1.00 26.86 120 VAL A CA 1
ATOM 754 C C . VAL A 1 120 ? 30.521 -37.321 -28.383 1.00 26.40 120 VAL A C 1
ATOM 755 O O . VAL A 1 120 ? 30.825 -37.267 -27.202 1.00 27.29 120 VAL A O 1
ATOM 759 N N . ILE A 1 121 ? 30.091 -38.419 -28.997 1.00 29.17 121 ILE A N 1
ATOM 760 C CA . ILE A 1 121 ? 30.150 -39.774 -28.430 1.00 30.60 121 ILE A CA 1
ATOM 761 C C . ILE A 1 121 ? 31.414 -40.495 -28.915 1.00 28.64 121 ILE A C 1
ATOM 762 O O . ILE A 1 121 ? 31.636 -40.620 -30.116 1.00 36.77 121 ILE A O 1
ATOM 767 N N . LEU A 1 122 ? 32.256 -40.897 -27.975 1.00 29.99 122 LEU A N 1
ATOM 768 C CA . LEU A 1 122 ? 33.462 -41.679 -28.239 1.00 44.72 122 LEU A CA 1
ATOM 769 C C . LEU A 1 122 ? 33.275 -43.137 -27.848 1.00 46.18 122 LEU A C 1
ATOM 770 O O . LEU A 1 122 ? 32.908 -43.434 -26.711 1.00 40.05 122 LEU A O 1
ATOM 775 N N . SER A 1 123 ? 33.492 -44.041 -28.796 1.00 49.77 123 SER A N 1
ATOM 776 C CA . SER A 1 123 ? 33.569 -45.467 -28.459 1.00 64.17 123 SER A CA 1
ATOM 777 C C . SER A 1 123 ? 34.956 -45.752 -27.887 1.00 59.58 123 SER A C 1
ATOM 778 O O . SER A 1 123 ? 35.095 -46.568 -26.990 1.00 66.27 123 SER A O 1
ATOM 781 N N . GLU A 1 124 ? 35.961 -45.029 -28.381 1.00 60.73 124 GLU A N 1
ATOM 782 C CA . GLU A 1 124 ? 37.358 -45.202 -27.972 1.00 59.38 124 GLU A CA 1
ATOM 783 C C . GLU A 1 124 ? 38.083 -43.850 -27.940 1.00 56.21 124 GLU A C 1
ATOM 784 O O . GLU A 1 124 ? 37.806 -42.967 -28.758 1.00 47.39 124 GLU A O 1
ATOM 790 N N . LYS A 1 125 ? 39.047 -43.713 -27.035 1.00 48.09 125 LYS A N 1
ATOM 791 C CA . LYS A 1 125 ? 39.744 -42.454 -26.838 1.00 47.66 125 LYS A CA 1
ATOM 792 C C . LYS A 1 125 ? 40.269 -41.907 -28.133 1.00 50.36 125 LYS A C 1
ATOM 793 O O . LYS A 1 125 ? 40.393 -40.697 -28.289 1.00 68.90 125 LYS A O 1
ATOM 799 N N . GLU A 1 126 ? 40.551 -42.792 -29.078 1.00 57.57 126 GLU A N 1
ATOM 800 C CA . GLU A 1 126 ? 41.130 -42.393 -30.353 1.00 60.09 126 GLU A CA 1
ATOM 801 C C . GLU A 1 126 ? 40.043 -42.095 -31.379 1.00 63.17 126 GLU A C 1
ATOM 802 O O . GLU A 1 126 ? 40.347 -41.809 -32.546 1.00 53.69 126 GLU A O 1
ATOM 808 N N . ASP A 1 127 ? 38.777 -42.148 -30.963 1.00 64.51 127 ASP A N 1
ATOM 809 C CA . ASP A 1 127 ? 37.704 -41.662 -31.837 1.00 65.95 127 ASP A CA 1
ATOM 810 C C . ASP A 1 127 ? 37.786 -40.134 -32.016 1.00 61.94 127 ASP A C 1
ATOM 811 O O . ASP A 1 127 ? 37.594 -39.633 -33.128 1.00 49.15 127 ASP A O 1
ATOM 816 N N . LEU A 1 128 ? 38.093 -39.406 -30.942 1.00 61.12 128 LEU A N 1
ATOM 817 C CA . LEU A 1 128 ? 38.032 -37.939 -30.969 1.00 69.72 128 LEU A CA 1
ATOM 818 C C . LEU A 1 128 ? 38.911 -37.325 -32.048 1.00 72.59 128 LEU A C 1
ATOM 819 O O . LEU A 1 128 ? 38.651 -36.212 -32.485 1.00 75.35 128 LEU A O 1
ATOM 824 N N . GLU A 1 129 ? 39.928 -38.056 -32.497 1.00 69.56 129 GLU A N 1
ATOM 825 C CA . GLU A 1 129 ? 40.826 -37.559 -33.530 1.00 63.35 129 GLU A CA 1
ATOM 826 C C . GLU A 1 129 ? 40.152 -37.436 -34.873 1.00 77.07 129 GLU A C 1
ATOM 827 O O . GLU A 1 129 ? 40.072 -36.342 -35.427 1.00 91.75 129 GLU A O 1
ATOM 833 N N . ALA A 1 130 ? 39.677 -38.550 -35.417 1.00 66.55 130 ALA A N 1
ATOM 834 C CA . ALA A 1 130 ? 38.984 -38.504 -36.701 1.00 62.01 130 ALA A CA 1
ATOM 835 C C . ALA A 1 130 ? 37.689 -37.658 -36.654 1.00 61.06 130 ALA A C 1
ATOM 836 O O . ALA A 1 130 ? 37.232 -37.149 -37.685 1.00 78.11 130 ALA A O 1
ATOM 838 N N . LEU A 1 131 ? 37.100 -37.500 -35.472 1.00 52.16 131 LEU A N 1
ATOM 839 C CA . LEU A 1 131 ? 35.935 -36.625 -35.330 1.00 53.63 131 LEU A CA 1
ATOM 840 C C . LEU A 1 131 ? 36.503 -35.225 -35.091 1.00 48.17 131 LEU A C 1
ATOM 841 O O . LEU A 1 131 ? 36.732 -34.796 -33.965 1.00 47.32 131 LEU A O 1
ATOM 846 N N . LYS A 1 132 ? 36.784 -34.557 -36.199 1.00 55.25 132 LYS A N 1
ATOM 847 C CA . LYS A 1 132 ? 37.429 -33.260 -36.212 1.00 62.52 132 LYS A CA 1
ATOM 848 C C . LYS A 1 132 ? 36.318 -32.214 -36.297 1.00 49.43 132 LYS A C 1
ATOM 849 O O . LYS A 1 132 ? 35.573 -32.187 -37.278 1.00 52.09 132 LYS A O 1
ATOM 855 N N . THR A 1 133 ? 36.170 -31.366 -35.290 1.00 47.40 133 THR A N 1
ATOM 856 C CA . THR A 1 133 ? 35.084 -30.385 -35.358 1.00 51.60 133 THR A CA 1
ATOM 857 C C . THR A 1 133 ? 35.059 -29.353 -34.244 1.00 37.73 133 THR A C 1
ATOM 858 O O . THR A 1 133 ? 35.682 -29.510 -33.190 1.00 55.24 133 THR A O 1
ATOM 862 N N . VAL A 1 134 ? 34.266 -28.321 -34.490 1.00 36.50 134 VAL A N 1
ATOM 863 C CA . VAL A 1 134 ? 34.159 -27.178 -33.598 1.00 42.14 134 VAL A CA 1
ATOM 864 C C . VAL A 1 134 ? 32.850 -27.177 -32.819 1.00 37.66 134 VAL A C 1
ATOM 865 O O . VAL A 1 134 ? 31.863 -27.827 -33.181 1.00 29.86 134 VAL A O 1
ATOM 869 N N . ASN A 1 135 ? 32.913 -26.443 -31.719 1.00 33.70 135 ASN A N 1
ATOM 870 C CA . ASN A 1 135 ? 31.797 -26.100 -30.882 1.00 26.45 135 ASN A CA 1
ATOM 871 C C . ASN A 1 135 ? 31.307 -27.288 -30.109 1.00 33.35 135 ASN A C 1
ATOM 872 O O . ASN A 1 135 ? 30.101 -27.487 -29.923 1.00 27.89 135 ASN A O 1
ATOM 877 N N . THR A 1 136 ? 32.266 -28.055 -29.622 1.00 29.32 136 THR A N 1
ATOM 878 C CA . THR A 1 136 ? 31.986 -29.260 -28.872 1.00 32.57 136 THR A CA 1
ATOM 879 C C . THR A 1 136 ? 31.703 -28.862 -27.443 1.00 30.98 136 THR A C 1
ATOM 880 O O . THR A 1 136 ? 32.545 -28.213 -26.829 1.00 30.77 136 THR A O 1
ATOM 884 N N . ILE A 1 137 ? 30.545 -29.248 -26.900 1.00 20.40 137 ILE A N 1
ATOM 885 C CA . ILE A 1 137 ? 30.151 -28.752 -25.562 1.00 22.05 137 ILE A CA 1
ATOM 886 C C . ILE A 1 137 ? 30.157 -29.836 -24.531 1.00 25.01 137 ILE A C 1
ATOM 887 O O . ILE A 1 137 ? 30.000 -29.553 -23.315 1.00 23.92 137 ILE A O 1
ATOM 892 N N . ALA A 1 138 ? 30.325 -31.071 -25.006 1.00 15.91 138 ALA A N 1
ATOM 893 C CA . ALA A 1 138 ? 30.469 -32.211 -24.103 1.00 20.26 138 ALA A CA 1
ATOM 894 C C . ALA A 1 138 ? 30.939 -33.455 -24.798 1.00 20.05 138 ALA A C 1
ATOM 895 O O . ALA A 1 138 ? 30.787 -33.603 -26.002 1.00 13.48 138 ALA A O 1
ATOM 897 N N . ILE A 1 139 ? 31.499 -34.358 -24.017 1.00 25.05 139 ILE A N 1
ATOM 898 C CA . ILE A 1 139 ? 31.875 -35.655 -24.525 1.00 28.64 139 ILE A CA 1
ATOM 899 C C . ILE A 1 139 ? 31.198 -36.712 -23.714 1.00 29.02 139 ILE A C 1
ATOM 900 O O . ILE A 1 139 ? 31.237 -36.700 -22.491 1.00 28.23 139 ILE A O 1
ATOM 905 N N . ILE A 1 140 ? 30.542 -37.601 -24.427 1.00 31.01 140 ILE A N 1
ATOM 906 C CA . ILE A 1 140 ? 30.138 -38.886 -23.908 1.00 35.14 140 ILE A CA 1
ATOM 907 C C . ILE A 1 140 ? 31.155 -39.922 -24.378 1.00 40.07 140 ILE A C 1
ATOM 908 O O . ILE A 1 140 ? 31.124 -40.369 -25.520 1.00 35.29 140 ILE A O 1
ATOM 913 N N . TYR A 1 141 ? 32.096 -40.306 -23.546 1.00 43.55 141 TYR A N 1
ATOM 914 C CA . TYR A 1 141 ? 32.959 -41.383 -23.992 1.00 62.75 141 TYR A CA 1
ATOM 915 C C . TYR A 1 141 ? 31.964 -42.592 -23.953 1.00 98.52 141 TYR A C 1
ATOM 916 O O . TYR A 1 141 ? 30.899 -42.442 -23.362 1.00 108.79 141 TYR A O 1
ATOM 925 N N . ARG A 1 142 ? 32.256 -43.773 -24.516 1.00 99.32 142 ARG A N 1
ATOM 926 C CA . ARG A 1 142 ? 31.335 -44.928 -24.315 1.00 95.53 142 ARG A CA 1
ATOM 927 C C . ARG A 1 142 ? 31.899 -46.047 -23.419 1.00 103.39 142 ARG A C 1
ATOM 928 O O . ARG A 1 142 ? 31.137 -46.816 -22.835 1.00 114.24 142 ARG A O 1
ATOM 936 N N . LYS A 1 143 ? 33.221 -46.119 -23.298 1.00 91.77 143 LYS A N 1
ATOM 937 C CA . LYS A 1 143 ? 33.871 -47.052 -22.382 1.00 92.70 143 LYS A CA 1
ATOM 938 C C . LYS A 1 143 ? 34.686 -46.313 -21.310 1.00 104.34 143 LYS A C 1
ATOM 939 O O . LYS A 1 143 ? 35.908 -46.240 -21.407 1.00 107.77 143 LYS A O 1
ATOM 945 N N . LYS A 1 144 ? 34.002 -45.811 -20.276 1.00 124.39 144 LYS A N 1
ATOM 946 C CA . LYS A 1 144 ? 34.481 -44.664 -19.473 1.00 138.49 144 LYS A CA 1
ATOM 947 C C . LYS A 1 144 ? 35.866 -44.822 -18.894 1.00 139.19 144 LYS A C 1
ATOM 948 O O . LYS A 1 144 ? 36.630 -43.860 -18.836 1.00 140.56 144 LYS A O 1
ATOM 954 N N . GLU A 1 145 ? 36.200 -46.027 -18.471 1.00 115.49 145 GLU A N 1
ATOM 955 C CA . GLU A 1 145 ? 37.462 -46.234 -17.797 1.00 110.55 145 GLU A CA 1
ATOM 956 C C . GLU A 1 145 ? 38.666 -45.786 -18.639 1.00 120.96 145 GLU A C 1
ATOM 957 O O . GLU A 1 145 ? 39.774 -45.660 -18.122 1.00 114.36 145 GLU A O 1
ATOM 963 N N . HIS A 1 146 ? 38.442 -45.519 -19.924 1.00 156.66 146 HIS A N 1
ATOM 964 C CA . HIS A 1 146 ? 39.525 -45.151 -20.837 1.00 166.91 146 HIS A CA 1
ATOM 965 C C . HIS A 1 146 ? 39.864 -43.654 -20.871 1.00 172.54 146 HIS A C 1
ATOM 966 O O . HIS A 1 146 ? 40.820 -43.260 -21.542 1.00 174.41 146 HIS A O 1
ATOM 973 N N . MET A 1 147 ? 39.090 -42.822 -20.174 1.00 172.97 147 MET A N 1
ATOM 974 C CA . MET A 1 147 ? 39.116 -41.383 -20.449 1.00 164.92 147 MET A CA 1
ATOM 975 C C . MET A 1 147 ? 40.358 -40.654 -19.936 1.00 163.83 147 MET A C 1
ATOM 976 O O . MET A 1 147 ? 40.499 -40.388 -18.741 1.00 165.86 147 MET A O 1
ATOM 981 N N . THR A 1 148 ? 41.257 -40.339 -20.864 1.00 154.72 148 THR A N 1
ATOM 982 C CA . THR A 1 148 ? 42.285 -39.341 -20.616 1.00 149.55 148 THR A CA 1
ATOM 983 C C . THR A 1 148 ? 41.524 -38.045 -20.381 1.00 142.86 148 THR A C 1
ATOM 984 O O . THR A 1 148 ? 40.573 -37.747 -21.102 1.00 143.87 148 THR A O 1
ATOM 988 N N . GLU A 1 149 ? 41.901 -37.294 -19.356 1.00 146.05 149 GLU A N 1
ATOM 989 C CA . GLU A 1 149 ? 41.163 -36.083 -19.026 1.00 147.63 149 GLU A CA 1
ATOM 990 C C . GLU A 1 149 ? 41.302 -35.051 -20.144 1.00 139.98 149 GLU A C 1
ATOM 991 O O . GLU A 1 149 ? 42.419 -34.703 -20.543 1.00 133.34 149 GLU A O 1
ATOM 997 N N . HIS A 1 150 ? 40.164 -34.570 -20.646 1.00 121.24 150 HIS A N 1
ATOM 998 C CA . HIS A 1 150 ? 40.170 -33.633 -21.765 1.00 104.65 150 HIS A CA 1
ATOM 999 C C . HIS A 1 150 ? 39.711 -32.231 -21.399 1.00 84.25 150 HIS A C 1
ATOM 1000 O O . HIS A 1 150 ? 38.587 -31.990 -20.941 1.00 72.57 150 HIS A O 1
ATOM 1007 N N . GLN A 1 151 ? 40.631 -31.318 -21.649 1.00 65.08 151 GLN A N 1
ATOM 1008 C CA . GLN A 1 151 ? 40.487 -29.920 -21.358 1.00 70.92 151 GLN A CA 1
ATOM 1009 C C . GLN A 1 151 ? 39.283 -29.333 -22.058 1.00 68.20 151 GLN A C 1
ATOM 1010 O O . GLN A 1 151 ? 38.982 -29.682 -23.196 1.00 63.94 151 GLN A O 1
ATOM 1016 N N . GLY A 1 152 ? 38.586 -28.457 -21.351 1.00 44.94 152 GLY A N 1
ATOM 1017 C CA . GLY A 1 152 ? 37.697 -27.513 -21.992 1.00 43.37 152 GLY A CA 1
ATOM 1018 C C . GLY A 1 152 ? 36.239 -27.869 -22.105 1.00 35.50 152 GLY A C 1
ATOM 1019 O O . GLY A 1 152 ? 35.490 -27.130 -22.760 1.00 30.18 152 GLY A O 1
ATOM 1020 N N . LEU A 1 153 ? 35.828 -28.974 -21.496 1.00 32.96 153 LEU A N 1
ATOM 1021 C CA . LEU A 1 153 ? 34.426 -29.372 -21.550 1.00 37.14 153 LEU A CA 1
ATOM 1022 C C . LEU A 1 153 ? 34.092 -30.494 -20.590 1.00 34.53 153 LEU A C 1
ATOM 1023 O O . LEU A 1 153 ? 34.973 -31.200 -20.099 1.00 36.17 153 LEU A O 1
ATOM 1028 N N . PRO A 1 154 ? 32.799 -30.666 -20.305 1.00 26.46 154 PRO A N 1
ATOM 1029 C CA . PRO A 1 154 ? 32.396 -31.712 -19.365 1.00 27.38 154 PRO A CA 1
ATOM 1030 C C . PRO A 1 154 ? 32.430 -33.128 -19.974 1.00 27.97 154 PRO A C 1
ATOM 1031 O O . PRO A 1 154 ? 32.237 -33.252 -21.167 1.00 26.13 154 PRO A O 1
ATOM 1035 N N . ILE A 1 155 ? 32.625 -34.149 -19.142 1.00 28.86 155 ILE A N 1
ATOM 1036 C CA . ILE A 1 155 ? 32.690 -35.561 -19.561 1.00 34.91 155 ILE A CA 1
ATOM 1037 C C . ILE A 1 155 ? 31.689 -36.415 -18.792 1.00 35.56 155 ILE A C 1
ATOM 1038 O O . ILE A 1 155 ? 31.652 -36.372 -17.570 1.00 36.04 155 ILE A O 1
ATOM 1043 N N . PHE A 1 156 ? 30.904 -37.210 -19.513 1.00 37.80 156 PHE A N 1
ATOM 1044 C CA . PHE A 1 156 ? 29.860 -38.029 -18.921 1.00 40.37 156 PHE A CA 1
ATOM 1045 C C . PHE A 1 156 ? 30.054 -39.514 -19.195 1.00 54.80 156 PHE A C 1
ATOM 1046 O O . PHE A 1 156 ? 30.790 -39.864 -20.116 1.00 47.60 156 PHE A O 1
ATOM 1054 N N . HIS A 1 157 ? 29.385 -40.380 -18.424 1.00 59.85 157 HIS A N 1
ATOM 1055 C CA . HIS A 1 157 ? 29.131 -41.725 -18.934 1.00 64.11 157 HIS A CA 1
ATOM 1056 C C . HIS A 1 157 ? 27.899 -41.715 -19.847 1.00 67.08 157 HIS A C 1
ATOM 1057 O O . HIS A 1 157 ? 27.000 -40.856 -19.726 1.00 59.23 157 HIS A O 1
ATOM 1064 N N . ALA A 1 158 ? 27.878 -42.688 -20.758 1.00 65.50 158 ALA A N 1
ATOM 1065 C CA . ALA A 1 158 ? 26.838 -42.796 -21.791 1.00 82.20 158 ALA A CA 1
ATOM 1066 C C . ALA A 1 158 ? 25.405 -42.765 -21.254 1.00 72.72 158 ALA A C 1
ATOM 1067 O O . ALA A 1 158 ? 24.509 -42.208 -21.902 1.00 83.80 158 ALA A O 1
ATOM 1069 N N . ASP A 1 159 ? 25.199 -43.342 -20.075 1.00 68.90 159 ASP A N 1
ATOM 1070 C CA . ASP A 1 159 ? 23.859 -43.474 -19.504 1.00 76.14 159 ASP A CA 1
ATOM 1071 C C . ASP A 1 159 ? 23.576 -42.425 -18.431 1.00 70.92 159 ASP A C 1
ATOM 1072 O O . ASP A 1 159 ? 22.560 -42.499 -17.740 1.00 72.11 159 ASP A O 1
ATOM 1077 N N . ASP A 1 160 ? 24.465 -41.442 -18.318 1.00 69.98 160 ASP A N 1
ATOM 1078 C CA . ASP A 1 160 ? 24.313 -40.348 -17.365 1.00 58.41 160 ASP A CA 1
ATOM 1079 C C . ASP A 1 160 ? 23.165 -39.412 -17.793 1.00 61.14 160 ASP A C 1
ATOM 1080 O O . ASP A 1 160 ? 23.213 -38.821 -18.884 1.00 54.59 160 ASP A O 1
ATOM 1085 N N . PRO A 1 161 ? 22.126 -39.272 -16.939 1.00 68.01 161 PRO A N 1
ATOM 1086 C CA . PRO A 1 161 ? 20.964 -38.429 -17.250 1.00 51.48 161 PRO A CA 1
ATOM 1087 C C . PRO A 1 161 ? 21.267 -36.945 -17.315 1.00 42.65 161 PRO A C 1
ATOM 1088 O O . PRO A 1 161 ? 20.523 -36.189 -17.941 1.00 37.13 161 PRO A O 1
ATOM 1092 N N . VAL A 1 162 ? 22.313 -36.520 -16.626 1.00 47.82 162 VAL A N 1
ATOM 1093 C CA . VAL A 1 162 ? 22.736 -35.125 -16.696 1.00 51.17 162 VAL A CA 1
ATOM 1094 C C . VAL A 1 162 ? 23.084 -34.773 -18.143 1.00 42.99 162 VAL A C 1
ATOM 1095 O O . VAL A 1 162 ? 22.800 -33.672 -18.586 1.00 34.87 162 VAL A O 1
ATOM 1099 N N . ALA A 1 163 ? 23.666 -35.728 -18.869 1.00 36.62 163 ALA A N 1
ATOM 1100 C CA . ALA A 1 163 ? 24.091 -35.499 -20.238 1.00 43.34 163 ALA A CA 1
ATOM 1101 C C . ALA A 1 163 ? 22.901 -35.292 -21.141 1.00 37.30 163 ALA A C 1
ATOM 1102 O O . ALA A 1 163 ? 22.979 -34.472 -22.027 1.00 27.61 163 ALA A O 1
ATOM 1104 N N . VAL A 1 164 ? 21.791 -36.001 -20.938 1.00 37.54 164 VAL A N 1
ATOM 1105 C CA . VAL A 1 164 ? 20.631 -35.673 -21.755 1.00 42.26 164 VAL A CA 1
ATOM 1106 C C . VAL A 1 164 ? 20.014 -34.354 -21.263 1.00 29.61 164 VAL A C 1
ATOM 1107 O O . VAL A 1 164 ? 19.467 -33.595 -22.069 1.00 33.72 164 VAL A O 1
ATOM 1111 N N . ASP A 1 165 ? 20.124 -34.074 -19.968 1.00 31.40 165 ASP A N 1
ATOM 1112 C CA . ASP A 1 165 ? 19.609 -32.815 -19.383 1.00 34.19 165 ASP A CA 1
ATOM 1113 C C . ASP A 1 165 ? 20.452 -31.627 -19.858 1.00 44.62 165 ASP A C 1
ATOM 1114 O O . ASP A 1 165 ? 19.949 -30.517 -20.028 1.00 36.32 165 ASP A O 1
ATOM 1119 N N . LEU A 1 166 ? 21.739 -31.869 -20.085 1.00 38.94 166 LEU A N 1
ATOM 1120 C CA . LEU A 1 166 ? 22.611 -30.837 -20.584 1.00 42.74 166 LEU A CA 1
ATOM 1121 C C . LEU A 1 166 ? 22.145 -30.483 -21.980 1.00 34.08 166 LEU A C 1
ATOM 1122 O O . LEU A 1 166 ? 22.147 -29.330 -22.359 1.00 33.27 166 LEU A O 1
ATOM 1127 N N . VAL A 1 167 ? 21.709 -31.453 -22.754 1.00 34.20 167 VAL A N 1
ATOM 1128 C CA . VAL A 1 167 ? 21.340 -31.119 -24.118 1.00 37.10 167 VAL A CA 1
ATOM 1129 C C . VAL A 1 167 ? 20.048 -30.318 -24.134 1.00 31.61 167 VAL A C 1
ATOM 1130 O O . VAL A 1 167 ? 19.896 -29.384 -24.911 1.00 31.29 167 VAL A O 1
ATOM 1134 N N . LEU A 1 168 ? 19.135 -30.666 -23.242 1.00 36.52 168 LEU A N 1
ATOM 1135 C CA . LEU A 1 168 ? 17.828 -30.042 -23.224 1.00 32.35 168 LEU A CA 1
ATOM 1136 C C . LEU A 1 168 ? 17.906 -28.619 -22.749 1.00 35.25 168 LEU A C 1
ATOM 1137 O O . LEU A 1 168 ? 17.141 -27.745 -23.190 1.00 42.58 168 LEU A O 1
ATOM 1142 N N . SER A 1 169 ? 18.852 -28.350 -21.877 1.00 30.82 169 SER A N 1
ATOM 1143 C CA . SER A 1 169 ? 18.962 -27.003 -21.357 1.00 41.98 169 SER A CA 1
ATOM 1144 C C . SER A 1 169 ? 19.474 -26.127 -22.485 1.00 42.89 169 SER A C 1
ATOM 1145 O O . SER A 1 169 ? 19.090 -24.953 -22.573 1.00 42.19 169 SER A O 1
ATOM 1148 N N . GLN A 1 170 ? 20.300 -26.689 -23.374 1.00 37.03 170 GLN A N 1
ATOM 1149 C CA . GLN A 1 170 ? 20.841 -25.882 -24.471 1.00 37.30 170 GLN A CA 1
ATOM 1150 C C . GLN A 1 170 ? 19.769 -25.710 -25.519 1.00 39.15 170 GLN A C 1
ATOM 1151 O O . GLN A 1 170 ? 19.729 -24.705 -26.207 1.00 40.92 170 GLN A O 1
ATOM 1157 N N . LEU A 1 171 ? 18.897 -26.701 -25.664 1.00 29.85 171 LEU A N 1
ATOM 1158 C CA . LEU A 1 171 ? 17.788 -26.532 -26.598 1.00 32.26 171 LEU A CA 1
ATOM 1159 C C . LEU A 1 171 ? 16.736 -25.563 -26.035 1.00 40.85 171 LEU A C 1
ATOM 1160 O O . LEU A 1 171 ? 15.928 -25.061 -26.801 1.00 31.25 171 LEU A O 1
ATOM 1165 N N . LYS A 1 172 ? 16.839 -25.271 -24.724 1.00 53.11 172 LYS A N 1
ATOM 1166 C CA . LYS A 1 172 ? 15.884 -24.502 -23.874 1.00 47.54 172 LYS A CA 1
ATOM 1167 C C . LYS A 1 172 ? 14.596 -25.287 -23.628 1.00 47.59 172 LYS A C 1
ATOM 1168 O O . LYS A 1 172 ? 14.531 -26.129 -22.710 1.00 46.62 172 LYS A O 1
ATOM 1174 N N . PRO B 1 9 ? 52.320 -0.270 -57.615 1.00 114.27 9 PRO B N 1
ATOM 1175 C CA . PRO B 1 9 ? 52.216 -1.172 -56.463 1.00 109.08 9 PRO B CA 1
ATOM 1176 C C . PRO B 1 9 ? 50.843 -1.843 -56.359 1.00 98.91 9 PRO B C 1
ATOM 1177 O O . PRO B 1 9 ? 49.873 -1.371 -56.954 1.00 98.90 9 PRO B O 1
ATOM 1181 N N . PHE B 1 10 ? 50.761 -2.940 -55.616 1.00 73.10 10 PHE B N 1
ATOM 1182 C CA . PHE B 1 10 ? 49.478 -3.609 -55.408 1.00 45.48 10 PHE B CA 1
ATOM 1183 C C . PHE B 1 10 ? 49.537 -4.550 -54.207 1.00 39.29 10 PHE B C 1
ATOM 1184 O O . PHE B 1 10 ? 49.791 -5.744 -54.349 1.00 39.71 10 PHE B O 1
ATOM 1192 N N . PRO B 1 11 ? 49.329 -4.002 -53.001 1.00 35.53 11 PRO B N 1
ATOM 1193 C CA . PRO B 1 11 ? 49.403 -4.866 -51.828 1.00 33.13 11 PRO B CA 1
ATOM 1194 C C . PRO B 1 11 ? 48.312 -5.954 -51.887 1.00 33.47 11 PRO B C 1
ATOM 1195 O O . PRO B 1 11 ? 47.151 -5.659 -52.181 1.00 32.18 11 PRO B O 1
ATOM 1199 N N . ILE B 1 12 ? 48.743 -7.195 -51.697 1.00 32.81 12 ILE B N 1
ATOM 1200 C CA . ILE B 1 12 ? 47.885 -8.361 -51.610 1.00 35.81 12 ILE B CA 1
ATOM 1201 C C . ILE B 1 12 ? 48.183 -9.074 -50.293 1.00 38.39 12 ILE B C 1
ATOM 1202 O O . ILE B 1 12 ? 49.333 -9.164 -49.863 1.00 44.51 12 ILE B O 1
ATOM 1207 N N . VAL B 1 13 ? 47.130 -9.558 -49.655 1.00 36.98 13 VAL B N 1
ATOM 1208 C CA . VAL B 1 13 ? 47.252 -10.445 -48.519 1.00 35.87 13 VAL B CA 1
ATOM 1209 C C . VAL B 1 13 ? 46.230 -11.535 -48.677 1.00 36.57 13 VAL B C 1
ATOM 1210 O O . VAL B 1 13 ? 45.113 -11.282 -49.131 1.00 36.27 13 VAL B O 1
ATOM 1214 N N . GLN B 1 14 ? 46.607 -12.744 -48.305 1.00 29.70 14 GLN B N 1
ATOM 1215 C CA . GLN B 1 14 ? 45.698 -13.872 -48.391 1.00 34.32 14 GLN B CA 1
ATOM 1216 C C . GLN B 1 14 ? 45.389 -14.384 -47.010 1.00 26.97 14 GLN B C 1
ATOM 1217 O O . GLN B 1 14 ? 46.191 -14.259 -46.079 1.00 26.36 14 GLN B O 1
ATOM 1223 N N . VAL B 1 15 ? 44.232 -15.016 -46.925 1.00 31.20 15 VAL B N 1
ATOM 1224 C CA . VAL B 1 15 ? 43.759 -15.665 -45.730 1.00 29.03 15 VAL B CA 1
ATOM 1225 C C . VAL B 1 15 ? 43.431 -17.124 -46.059 1.00 28.66 15 VAL B C 1
ATOM 1226 O O . VAL B 1 15 ? 42.600 -17.415 -46.898 1.00 29.01 15 VAL B O 1
ATOM 1230 N N . VAL B 1 16 ? 44.119 -18.035 -45.398 1.00 30.83 16 VAL B N 1
ATOM 1231 C CA . VAL B 1 16 ? 43.987 -19.449 -45.688 1.00 36.29 16 VAL B CA 1
ATOM 1232 C C . VAL B 1 16 ? 43.797 -20.206 -44.399 1.00 36.85 16 VAL B C 1
ATOM 1233 O O . VAL B 1 16 ? 44.376 -19.850 -43.361 1.00 29.63 16 VAL B O 1
ATOM 1237 N N . GLY B 1 17 ? 43.010 -21.272 -44.493 1.00 40.48 17 GLY B N 1
ATOM 1238 C CA . GLY B 1 17 ? 42.582 -22.055 -43.352 1.00 39.51 17 GLY B CA 1
ATOM 1239 C C . GLY B 1 17 ? 41.504 -23.019 -43.804 1.00 40.23 17 GLY B C 1
ATOM 1240 O O . GLY B 1 17 ? 40.811 -22.751 -44.782 1.00 37.60 17 GLY B O 1
ATOM 1241 N N . PHE B 1 18 ? 41.357 -24.155 -43.129 1.00 45.88 18 PHE B N 1
ATOM 1242 C CA . PHE B 1 18 ? 40.263 -25.072 -43.480 1.00 48.78 18 PHE B CA 1
ATOM 1243 C C . PHE B 1 18 ? 38.924 -24.531 -43.011 1.00 46.22 18 PHE B C 1
ATOM 1244 O O . PHE B 1 18 ? 38.834 -23.500 -42.345 1.00 49.57 18 PHE B O 1
ATOM 1252 N N . GLN B 1 19 ? 37.868 -25.235 -43.371 1.00 55.96 19 GLN B N 1
ATOM 1253 C CA . GLN B 1 19 ? 36.548 -24.824 -42.955 1.00 59.14 19 GLN B CA 1
ATOM 1254 C C . GLN B 1 19 ? 36.466 -24.810 -41.427 1.00 48.68 19 GLN B C 1
ATOM 1255 O O . GLN B 1 19 ? 37.149 -25.592 -40.760 1.00 37.20 19 GLN B O 1
ATOM 1261 N N . ASN B 1 20 ? 35.637 -23.905 -40.905 1.00 36.65 20 ASN B N 1
ATOM 1262 C CA . ASN B 1 20 ? 35.464 -23.667 -39.474 1.00 42.31 20 ASN B CA 1
ATOM 1263 C C . ASN B 1 20 ? 36.645 -23.022 -38.728 1.00 49.32 20 ASN B C 1
ATOM 1264 O O . ASN B 1 20 ? 36.549 -22.828 -37.515 1.00 47.09 20 ASN B O 1
ATOM 1269 N N . SER B 1 21 ? 37.742 -22.667 -39.399 1.00 38.27 21 SER B N 1
ATOM 1270 C CA . SER B 1 21 ? 38.862 -22.083 -38.642 1.00 41.20 21 SER B CA 1
ATOM 1271 C C . SER B 1 21 ? 38.560 -20.636 -38.193 1.00 32.73 21 SER B C 1
ATOM 1272 O O . SER B 1 21 ? 39.200 -20.141 -37.277 1.00 38.91 21 SER B O 1
ATOM 1275 N N . GLY B 1 22 ? 37.559 -19.986 -38.781 1.00 33.64 22 GLY B N 1
ATOM 1276 C CA . GLY B 1 22 ? 37.239 -18.599 -38.422 1.00 38.77 22 GLY B CA 1
ATOM 1277 C C . GLY B 1 22 ? 37.517 -17.571 -39.519 1.00 31.34 22 GLY B C 1
ATOM 1278 O O . GLY B 1 22 ? 37.448 -16.369 -39.294 1.00 36.80 22 GLY B O 1
ATOM 1279 N N . LYS B 1 23 ? 37.773 -18.087 -40.721 1.00 33.45 23 LYS B N 1
ATOM 1280 C CA . LYS B 1 23 ? 38.140 -17.323 -41.909 1.00 49.04 23 LYS B CA 1
ATOM 1281 C C . LYS B 1 23 ? 37.224 -16.194 -42.180 1.00 38.49 23 LYS B C 1
ATOM 1282 O O . LYS B 1 23 ? 37.630 -15.049 -42.196 1.00 38.68 23 LYS B O 1
ATOM 1288 N N . THR B 1 24 ? 35.981 -16.545 -42.457 1.00 41.50 24 THR B N 1
ATOM 1289 C CA . THR B 1 24 ? 35.024 -15.552 -42.886 1.00 36.23 24 THR B CA 1
ATOM 1290 C C . THR B 1 24 ? 34.808 -14.487 -41.806 1.00 33.02 24 THR B C 1
ATOM 1291 O O . THR B 1 24 ? 34.600 -13.333 -42.126 1.00 42.38 24 THR B O 1
ATOM 1295 N N . THR B 1 25 ? 34.937 -14.840 -40.536 1.00 38.03 25 THR B N 1
ATOM 1296 C CA . THR B 1 25 ? 34.818 -13.837 -39.477 1.00 36.89 25 THR B CA 1
ATOM 1297 C C . THR B 1 25 ? 36.044 -12.953 -39.397 1.00 34.50 25 THR B C 1
ATOM 1298 O O . THR B 1 25 ? 35.927 -11.756 -39.215 1.00 33.41 25 THR B O 1
ATOM 1302 N N . PHE B 1 26 ? 37.220 -13.537 -39.548 1.00 29.11 26 PHE B N 1
ATOM 1303 C CA . PHE B 1 26 ? 38.413 -12.745 -39.633 1.00 25.22 26 PHE B CA 1
ATOM 1304 C C . PHE B 1 26 ? 38.375 -11.788 -40.813 1.00 26.38 26 PHE B C 1
ATOM 1305 O O . PHE B 1 26 ? 38.786 -10.626 -40.679 1.00 32.36 26 PHE B O 1
ATOM 1313 N N . ILE B 1 27 ? 37.807 -12.219 -41.936 1.00 25.78 27 ILE B N 1
ATOM 1314 C CA . ILE B 1 27 ? 37.752 -11.346 -43.135 1.00 31.02 27 ILE B CA 1
ATOM 1315 C C . ILE B 1 27 ? 36.712 -10.206 -43.001 1.00 36.75 27 ILE B C 1
ATOM 1316 O O . ILE B 1 27 ? 37.031 -9.063 -43.338 1.00 31.12 27 ILE B O 1
ATOM 1321 N N . GLU B 1 28 ? 35.507 -10.491 -42.498 1.00 35.83 28 GLU B N 1
ATOM 1322 C CA . GLU B 1 28 ? 34.503 -9.432 -42.199 1.00 38.17 28 GLU B CA 1
ATOM 1323 C C . GLU B 1 28 ? 35.074 -8.269 -41.385 1.00 25.69 28 GLU B C 1
ATOM 1324 O O . GLU B 1 28 ? 34.926 -7.129 -41.770 1.00 35.33 28 GLU B O 1
ATOM 1330 N N . ARG B 1 29 ? 35.754 -8.606 -40.279 1.00 26.96 29 ARG B N 1
ATOM 1331 C CA . ARG B 1 29 ? 36.474 -7.665 -39.417 1.00 29.71 29 ARG B CA 1
ATOM 1332 C C . ARG B 1 29 ? 37.563 -6.858 -40.078 1.00 27.90 29 ARG B C 1
ATOM 1333 O O . ARG B 1 29 ? 37.762 -5.715 -39.704 1.00 40.36 29 ARG B O 1
ATOM 1341 N N . ILE B 1 30 ? 38.285 -7.453 -41.030 1.00 35.33 30 ILE B N 1
ATOM 1342 C CA . ILE B 1 30 ? 39.286 -6.711 -41.793 1.00 35.46 30 ILE B CA 1
ATOM 1343 C C . ILE B 1 30 ? 38.598 -5.723 -42.691 1.00 35.23 30 ILE B C 1
ATOM 1344 O O . ILE B 1 30 ? 38.991 -4.567 -42.732 1.00 28.28 30 ILE B O 1
ATOM 1349 N N . LEU B 1 31 ? 37.572 -6.182 -43.402 1.00 27.39 31 LEU B N 1
ATOM 1350 C CA . LEU B 1 31 ? 36.828 -5.308 -44.297 1.00 35.43 31 LEU B CA 1
ATOM 1351 C C . LEU B 1 31 ? 36.059 -4.157 -43.586 1.00 26.98 31 LEU B C 1
ATOM 1352 O O . LEU B 1 31 ? 36.013 -3.059 -44.074 1.00 32.43 31 LEU B O 1
ATOM 1357 N N . GLU B 1 32 ? 35.452 -4.424 -42.451 1.00 34.32 32 GLU B N 1
ATOM 1358 C CA . GLU B 1 32 ? 34.745 -3.376 -41.724 1.00 41.25 32 GLU B CA 1
ATOM 1359 C C . GLU B 1 32 ? 35.729 -2.303 -41.314 1.00 41.91 32 GLU B C 1
ATOM 1360 O O . GLU B 1 32 ? 35.523 -1.127 -41.542 1.00 40.14 32 GLU B O 1
ATOM 1366 N N . LYS B 1 33 ? 36.846 -2.726 -40.752 1.00 45.84 33 LYS B N 1
ATOM 1367 C CA . LYS B 1 33 ? 37.794 -1.768 -40.256 1.00 41.33 33 LYS B CA 1
ATOM 1368 C C . LYS B 1 33 ? 38.510 -1.048 -41.407 1.00 38.27 33 LYS B C 1
ATOM 1369 O O . LYS B 1 33 ? 38.860 0.126 -41.282 1.00 47.42 33 LYS B O 1
ATOM 1375 N N . ALA B 1 34 ? 38.672 -1.727 -42.538 1.00 35.02 34 ALA B N 1
ATOM 1376 C CA . ALA B 1 34 ? 39.237 -1.113 -43.723 1.00 44.55 34 ALA B CA 1
ATOM 1377 C C . ALA B 1 34 ? 38.222 -0.136 -44.320 1.00 51.99 34 ALA B C 1
ATOM 1378 O O . ALA B 1 34 ? 38.544 1.017 -44.609 1.00 46.43 34 ALA B O 1
ATOM 1380 N N . SER B 1 35 ? 36.991 -0.612 -44.492 1.00 38.27 35 SER B N 1
ATOM 1381 C CA . SER B 1 35 ? 35.952 0.128 -45.233 1.00 55.19 35 SER B CA 1
ATOM 1382 C C . SER B 1 35 ? 35.740 1.412 -44.547 1.00 47.56 35 SER B C 1
ATOM 1383 O O . SER B 1 35 ? 35.687 2.497 -45.122 1.00 63.68 35 SER B O 1
ATOM 1386 N N . GLU B 1 36 ? 35.688 1.269 -43.253 1.00 44.25 36 GLU B N 1
ATOM 1387 C CA . GLU B 1 36 ? 35.511 2.386 -42.449 1.00 59.29 36 GLU B CA 1
ATOM 1388 C C . GLU B 1 36 ? 36.873 3.022 -42.128 1.00 63.99 36 GLU B C 1
ATOM 1389 O O . GLU B 1 36 ? 37.196 3.304 -40.980 1.00 53.17 36 GLU B O 1
ATOM 1395 N N . GLN B 1 37 ? 37.694 3.208 -43.158 1.00 58.00 37 GLN B N 1
ATOM 1396 C CA . GLN B 1 37 ? 38.987 3.843 -42.963 1.00 51.77 37 GLN B CA 1
ATOM 1397 C C . GLN B 1 37 ? 39.417 4.556 -44.236 1.00 60.62 37 GLN B C 1
ATOM 1398 O O . GLN B 1 37 ? 40.490 5.151 -44.300 1.00 72.47 37 GLN B O 1
ATO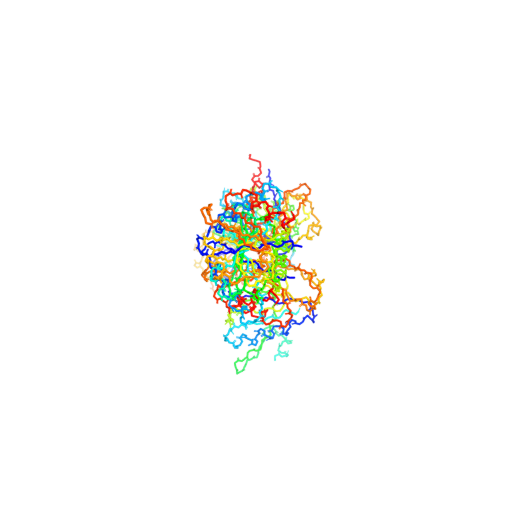M 1404 N N . GLY B 1 38 ? 38.560 4.492 -45.249 1.00 61.19 38 GLY B N 1
ATOM 1405 C CA . GLY B 1 38 ? 38.779 5.217 -46.475 1.00 66.49 38 GLY B CA 1
ATOM 1406 C C . GLY B 1 38 ? 39.571 4.368 -47.442 1.00 69.69 38 GLY B C 1
ATOM 1407 O O . GLY B 1 38 ? 40.078 4.864 -48.450 1.00 66.92 38 GLY B O 1
ATOM 1408 N N . LEU B 1 39 ? 39.658 3.076 -47.138 1.00 60.31 39 LEU B N 1
ATOM 1409 C CA . LEU B 1 39 ? 40.527 2.166 -47.871 1.00 64.31 39 LEU B CA 1
ATOM 1410 C C . LEU B 1 39 ? 39.762 1.348 -48.928 1.00 57.15 39 LEU B C 1
ATOM 1411 O O . LEU B 1 39 ? 39.022 0.449 -48.568 1.00 62.25 39 LEU B O 1
ATOM 1416 N N . ASN B 1 40 ? 39.923 1.636 -50.222 1.00 50.65 40 ASN B N 1
ATOM 1417 C CA . ASN B 1 40 ? 39.174 0.861 -51.203 1.00 55.48 40 ASN B CA 1
ATOM 1418 C C . ASN B 1 40 ? 39.926 -0.433 -51.462 1.00 64.46 40 ASN B C 1
ATOM 1419 O O . ASN B 1 40 ? 40.901 -0.508 -52.218 1.00 63.74 40 ASN B O 1
ATOM 1424 N N . LEU B 1 41 ? 39.438 -1.450 -50.773 1.00 48.36 41 LEU B N 1
ATOM 1425 C CA . LEU B 1 41 ? 40.080 -2.741 -50.680 1.00 37.60 41 LEU B CA 1
ATOM 1426 C C . LEU B 1 41 ? 39.181 -3.731 -51.364 1.00 33.09 41 LEU B C 1
ATOM 1427 O O . LEU B 1 41 ? 38.014 -3.806 -51.027 1.00 44.33 41 LEU B O 1
ATOM 1432 N N . GLY B 1 42 ? 39.718 -4.474 -52.331 1.00 34.76 42 GLY B N 1
ATOM 1433 C CA . GLY B 1 42 ? 38.957 -5.497 -53.028 1.00 38.40 42 GLY B CA 1
ATOM 1434 C C . GLY B 1 42 ? 38.941 -6.786 -52.239 1.00 29.32 42 GLY B C 1
ATOM 1435 O O . GLY B 1 42 ? 39.726 -6.949 -51.310 1.00 34.10 42 GLY B O 1
ATOM 1436 N N . CYS B 1 43 ? 38.099 -7.724 -52.635 1.00 31.72 43 CYS B N 1
ATOM 1437 C CA . CYS B 1 43 ? 38.028 -9.015 -51.953 1.00 32.38 43 CYS B CA 1
ATOM 1438 C C . CYS B 1 43 ? 37.784 -10.157 -52.956 1.00 30.90 43 CYS B C 1
ATOM 1439 O O . CYS B 1 43 ? 36.877 -10.051 -53.767 1.00 35.51 43 CYS B O 1
ATOM 1442 N N . LEU B 1 44 ? 38.563 -11.238 -52.916 1.00 35.26 44 LEU B N 1
ATOM 1443 C CA . LEU B 1 44 ? 38.339 -12.375 -53.849 1.00 39.66 44 LEU B CA 1
ATOM 1444 C C . LEU B 1 44 ? 38.302 -13.670 -53.097 1.00 32.04 44 LEU B C 1
ATOM 1445 O O . LEU B 1 44 ? 39.154 -13.935 -52.256 1.00 29.17 44 LEU B O 1
ATOM 1450 N N . LYS B 1 45 ? 37.294 -14.480 -53.386 1.00 43.32 45 LYS B N 1
ATOM 1451 C CA . LYS B 1 45 ? 37.133 -15.752 -52.688 1.00 40.97 45 LYS B CA 1
ATOM 1452 C C . LYS B 1 45 ? 37.152 -16.859 -53.693 1.00 41.93 45 LYS B C 1
ATOM 1453 O O . LYS B 1 45 ? 36.353 -16.873 -54.623 1.00 42.02 45 LYS B O 1
ATOM 1459 N N . HIS B 1 46 ? 38.117 -17.755 -53.528 1.00 52.69 46 HIS B N 1
ATOM 1460 C CA . HIS B 1 46 ? 38.161 -18.995 -54.296 1.00 61.08 46 HIS B CA 1
ATOM 1461 C C . HIS B 1 46 ? 37.096 -19.919 -53.739 1.00 56.71 46 HIS B C 1
ATOM 1462 O O . HIS B 1 46 ? 37.087 -20.189 -52.550 1.00 59.30 46 HIS B O 1
ATOM 1469 N N . HIS B 1 47 ? 36.176 -20.356 -54.585 1.00 71.55 47 HIS B N 1
ATOM 1470 C CA . HIS B 1 47 ? 35.219 -21.393 -54.205 1.00 82.63 47 HIS B CA 1
ATOM 1471 C C . HIS B 1 47 ? 35.331 -22.522 -55.213 1.00 70.72 47 HIS B C 1
ATOM 1472 O O . HIS B 1 47 ? 36.440 -22.966 -55.512 1.00 59.83 47 HIS B O 1
ATOM 1479 N N . ASP B 1 63 ? 20.693 -11.625 -66.734 1.00 70.06 63 ASP B N 1
ATOM 1480 C CA . ASP B 1 63 ? 21.982 -12.188 -66.342 1.00 95.34 63 ASP B CA 1
ATOM 1481 C C . ASP B 1 63 ? 21.835 -13.710 -66.215 1.00 94.62 63 ASP B C 1
ATOM 1482 O O . ASP B 1 63 ? 22.329 -14.440 -67.070 1.00 83.93 63 ASP B O 1
ATOM 1487 N N . ARG B 1 64 ? 21.142 -14.174 -65.171 1.00 109.61 64 ARG B N 1
ATOM 1488 C CA . ARG B 1 64 ? 20.826 -15.600 -64.990 1.00 104.81 64 ARG B CA 1
ATOM 1489 C C . ARG B 1 64 ? 20.079 -16.144 -66.197 1.00 103.82 64 ARG B C 1
ATOM 1490 O O . ARG B 1 64 ? 20.460 -17.174 -66.766 1.00 99.06 64 ARG B O 1
ATOM 1498 N N . TYR B 1 65 ? 18.983 -15.453 -66.524 1.00 93.67 65 TYR B N 1
ATOM 1499 C CA . TYR B 1 65 ? 18.216 -15.694 -67.743 1.00 95.29 65 TYR B CA 1
ATOM 1500 C C . TYR B 1 65 ? 19.151 -15.852 -68.954 1.00 92.65 65 TYR B C 1
ATOM 1501 O O . TYR B 1 65 ? 19.204 -16.904 -69.599 1.00 75.58 65 TYR B O 1
ATOM 1510 N N . GLN B 1 66 ? 19.945 -14.819 -69.203 1.00 81.98 66 GLN B N 1
ATOM 1511 C CA . GLN B 1 66 ? 20.739 -14.722 -70.399 1.00 74.54 66 GLN B CA 1
ATOM 1512 C C . GLN B 1 66 ? 22.013 -15.578 -70.318 1.00 72.39 66 GLN B C 1
ATOM 1513 O O . GLN B 1 66 ? 22.486 -16.062 -71.349 1.00 74.00 66 GLN B O 1
ATOM 1519 N N . ALA B 1 67 ? 22.538 -15.805 -69.109 1.00 64.33 67 ALA B N 1
ATOM 1520 C CA . ALA B 1 67 ? 23.697 -16.695 -68.915 1.00 58.81 67 ALA B CA 1
ATOM 1521 C C . ALA B 1 67 ? 23.394 -18.120 -69.341 1.00 69.66 67 ALA B C 1
ATOM 1522 O O . ALA B 1 67 ? 24.310 -18.910 -69.594 1.00 64.71 67 ALA B O 1
ATOM 1524 N N . ALA B 1 68 ? 22.111 -18.456 -69.420 1.00 68.84 68 ALA B N 1
ATOM 1525 C CA . ALA B 1 68 ? 21.704 -19.738 -69.986 1.00 77.85 68 ALA B CA 1
ATOM 1526 C C . ALA B 1 68 ? 22.062 -19.839 -71.484 1.00 91.30 68 ALA B C 1
ATOM 1527 O O . ALA B 1 68 ? 21.714 -20.831 -72.140 1.00 78.27 68 ALA B O 1
ATOM 1529 N N . GLY B 1 69 ? 22.687 -18.776 -72.012 1.00 89.74 69 GLY B N 1
ATOM 1530 C CA . GLY B 1 69 ? 23.346 -18.770 -73.314 1.00 69.53 69 GLY B CA 1
ATOM 1531 C C . GLY B 1 69 ? 24.771 -18.180 -73.338 1.00 71.17 69 GLY B C 1
ATOM 1532 O O . GLY B 1 69 ? 25.698 -18.804 -73.870 1.00 59.89 69 GLY B O 1
ATOM 1533 N N . ALA B 1 70 ? 24.971 -16.988 -72.770 1.00 53.71 70 ALA B N 1
ATOM 1534 C CA . ALA B 1 70 ? 26.250 -16.284 -72.923 1.00 55.98 70 ALA B CA 1
ATOM 1535 C C . ALA B 1 70 ? 27.219 -16.457 -71.746 1.00 56.86 70 ALA B C 1
ATOM 1536 O O . ALA B 1 70 ? 26.804 -16.418 -70.600 1.00 49.15 70 ALA B O 1
ATOM 1538 N N . ASP B 1 71 ? 28.507 -16.605 -72.062 1.00 39.31 71 ASP B N 1
ATOM 1539 C CA . ASP B 1 71 ? 29.581 -16.754 -71.089 1.00 48.68 71 ASP B CA 1
ATOM 1540 C C . ASP B 1 71 ? 29.955 -15.480 -70.312 1.00 52.26 71 ASP B C 1
ATOM 1541 O O . ASP B 1 71 ? 30.454 -15.599 -69.192 1.00 44.79 71 ASP B O 1
ATOM 1546 N N . VAL B 1 72 ? 29.796 -14.294 -70.907 1.00 37.43 72 VAL B N 1
ATOM 1547 C CA . VAL B 1 72 ? 29.968 -13.019 -70.178 1.00 35.78 72 VAL B CA 1
ATOM 1548 C C . VAL B 1 72 ? 28.665 -12.201 -70.218 1.00 43.96 72 VAL B C 1
ATOM 1549 O O . VAL B 1 72 ? 28.215 -11.756 -71.275 1.00 41.33 72 VAL B O 1
ATOM 1553 N N . THR B 1 73 ? 28.069 -12.020 -69.048 1.00 38.04 73 THR B N 1
ATOM 1554 C CA . THR B 1 73 ? 26.805 -11.292 -68.891 1.00 51.97 73 THR B CA 1
ATOM 1555 C C . THR B 1 73 ? 26.815 -10.367 -67.672 1.00 39.83 73 THR B C 1
ATOM 1556 O O . THR B 1 73 ? 27.343 -10.708 -66.628 1.00 38.70 73 THR B O 1
ATOM 1560 N N . ALA B 1 74 ? 26.247 -9.186 -67.812 1.00 39.93 74 ALA B N 1
ATOM 1561 C CA . ALA B 1 74 ? 26.313 -8.213 -66.736 1.00 44.15 74 ALA B CA 1
ATOM 1562 C C . ALA B 1 74 ? 25.090 -7.308 -66.684 1.00 50.69 74 ALA B C 1
ATOM 1563 O O . ALA B 1 74 ? 24.504 -6.982 -67.708 1.00 45.79 74 ALA B O 1
ATOM 1565 N N . VAL B 1 75 ? 24.750 -6.914 -65.458 1.00 44.95 75 VAL B N 1
ATOM 1566 C CA . VAL B 1 75 ? 23.735 -5.925 -65.159 1.00 45.29 75 VAL B CA 1
ATOM 1567 C C . VAL B 1 75 ? 24.328 -4.753 -64.378 1.00 42.98 75 VAL B C 1
ATOM 1568 O O . VAL B 1 75 ? 24.972 -4.935 -63.339 1.00 41.08 75 VAL B O 1
ATOM 1572 N N . GLU B 1 76 ? 24.084 -3.551 -64.869 1.00 34.86 76 GLU B N 1
ATOM 1573 C CA . GLU B 1 76 ? 24.586 -2.338 -64.236 1.00 50.52 76 GLU B CA 1
ATOM 1574 C C . GLU B 1 76 ? 23.443 -1.372 -63.997 1.00 60.65 76 GLU B C 1
ATOM 1575 O O . GLU B 1 76 ? 22.695 -1.056 -64.914 1.00 60.57 76 GLU B O 1
ATOM 1581 N N . GLY B 1 77 ? 23.323 -0.891 -62.768 1.00 64.68 77 GLY B N 1
ATOM 1582 C CA . GLY B 1 77 ? 22.307 0.087 -62.440 1.00 67.31 77 GLY B CA 1
ATOM 1583 C C . GLY B 1 77 ? 22.458 0.692 -61.061 1.00 69.47 77 GLY B C 1
ATOM 1584 O O . GLY B 1 77 ? 22.850 0.014 -60.102 1.00 55.19 77 GLY B O 1
ATOM 1585 N N . ALA B 1 78 ? 22.113 1.975 -60.965 1.00 75.92 78 ALA B N 1
ATOM 1586 C CA . ALA B 1 78 ? 22.295 2.715 -59.735 1.00 61.47 78 ALA B CA 1
ATOM 1587 C C . ALA B 1 78 ? 23.729 2.506 -59.253 1.00 69.01 78 ALA B C 1
ATOM 1588 O O . ALA B 1 78 ? 23.974 2.295 -58.076 1.00 63.32 78 ALA B O 1
ATOM 1590 N N . GLY B 1 79 ? 24.670 2.499 -60.188 1.00 76.06 79 GLY B N 1
ATOM 1591 C CA . GLY B 1 79 ? 26.077 2.478 -59.842 1.00 74.83 79 GLY B CA 1
ATOM 1592 C C . GLY B 1 79 ? 26.703 1.145 -59.462 1.00 62.46 79 GLY B C 1
ATOM 1593 O O . GLY B 1 79 ? 27.893 1.112 -59.165 1.00 57.41 79 GLY B O 1
ATOM 1594 N N . VAL B 1 80 ? 25.943 0.053 -59.470 1.00 56.96 80 VAL B N 1
ATOM 1595 C CA . VAL B 1 80 ? 26.546 -1.239 -59.161 1.00 56.23 80 VAL B CA 1
ATOM 1596 C C . VAL B 1 80 ? 26.480 -2.219 -60.356 1.00 54.89 80 VAL B C 1
ATOM 1597 O O . VAL B 1 80 ? 25.421 -2.474 -60.956 1.00 51.34 80 VAL B O 1
ATOM 1601 N N . LEU B 1 81 ? 27.657 -2.722 -60.718 1.00 53.97 81 LEU B N 1
ATOM 1602 C CA . LEU B 1 81 ? 27.783 -3.774 -61.716 1.00 35.86 81 LEU B CA 1
ATOM 1603 C C . LEU B 1 81 ? 27.766 -5.152 -61.062 1.00 34.38 81 LEU B C 1
ATOM 1604 O O . LEU B 1 81 ? 28.496 -5.429 -60.110 1.00 42.10 81 LEU B O 1
ATOM 1609 N N . GLN B 1 82 ? 26.884 -5.989 -61.576 1.00 33.00 82 GLN B N 1
ATOM 1610 C CA . GLN B 1 82 ? 26.766 -7.386 -61.205 1.00 41.36 82 GLN B CA 1
ATOM 1611 C C . GLN B 1 82 ? 27.219 -8.158 -62.445 1.00 40.04 82 GLN B C 1
ATOM 1612 O O . GLN B 1 82 ? 26.548 -8.134 -63.464 1.00 41.16 82 GLN B O 1
ATOM 1618 N N . LEU B 1 83 ? 28.366 -8.810 -62.372 1.00 42.93 83 LEU B N 1
ATOM 1619 C CA . LEU B 1 83 ? 28.984 -9.442 -63.553 1.00 41.36 83 LEU B CA 1
ATOM 1620 C C . LEU B 1 83 ? 29.123 -10.969 -63.364 1.00 39.45 83 LEU B C 1
ATOM 1621 O O . LEU B 1 83 ? 29.402 -11.456 -62.259 1.00 36.15 83 LEU B O 1
ATOM 1626 N N . THR B 1 84 ? 28.889 -11.716 -64.443 1.00 41.19 84 THR B N 1
ATOM 1627 C CA . THR B 1 84 ? 29.236 -13.135 -64.504 1.00 37.20 84 THR B CA 1
ATOM 1628 C C . THR B 1 84 ? 30.056 -13.420 -65.772 1.00 46.86 84 THR B C 1
ATOM 1629 O O . THR B 1 84 ? 29.749 -12.936 -66.862 1.00 41.46 84 THR B O 1
ATOM 1633 N N . ALA B 1 85 ? 31.116 -14.197 -65.610 1.00 30.70 85 ALA B N 1
ATOM 1634 C CA . ALA B 1 85 ? 32.051 -14.415 -66.684 1.00 41.23 85 ALA B CA 1
ATOM 1635 C C . ALA B 1 85 ? 32.574 -15.829 -66.601 1.00 36.79 85 ALA B C 1
ATOM 1636 O O . ALA B 1 85 ? 33.152 -16.231 -65.595 1.00 36.80 85 ALA B O 1
ATOM 1638 N N . ARG B 1 86 ? 32.315 -16.583 -67.660 1.00 41.62 86 ARG B N 1
ATOM 1639 C CA . ARG B 1 86 ? 32.890 -17.890 -67.840 1.00 38.68 86 ARG B CA 1
ATOM 1640 C C . ARG B 1 86 ? 34.149 -17.793 -68.679 1.00 39.71 86 ARG B C 1
ATOM 1641 O O . ARG B 1 86 ? 34.072 -17.714 -69.894 1.00 49.54 86 ARG B O 1
ATOM 1649 N N . ARG B 1 87 ? 35.292 -17.765 -68.003 1.00 44.80 87 ARG B N 1
ATOM 1650 C CA . ARG B 1 87 ? 36.608 -17.819 -68.628 1.00 45.07 87 ARG B CA 1
ATOM 1651 C C . ARG B 1 87 ? 37.347 -18.953 -67.964 1.00 54.56 87 ARG B C 1
ATOM 1652 O O . ARG B 1 87 ? 36.876 -19.487 -66.964 1.00 58.20 87 ARG B O 1
ATOM 1660 N N . LEU B 1 88 ? 38.501 -19.338 -68.495 1.00 69.60 88 LEU B N 1
ATOM 1661 C CA . LEU B 1 88 ? 39.358 -20.251 -67.747 1.00 77.54 88 LEU B CA 1
ATOM 1662 C C . LEU B 1 88 ? 40.253 -19.384 -66.864 1.00 67.77 88 LEU B C 1
ATOM 1663 O O . LEU B 1 88 ? 41.344 -18.978 -67.260 1.00 77.96 88 LEU B O 1
ATOM 1668 N N . TRP B 1 89 ? 39.756 -19.096 -65.664 1.00 68.91 89 TRP B N 1
ATOM 1669 C CA . TRP B 1 89 ? 40.358 -18.087 -64.798 1.00 64.98 89 TRP B CA 1
ATOM 1670 C C . TRP B 1 89 ? 41.543 -18.647 -64.044 1.00 62.05 89 TRP B C 1
ATOM 1671 O O . TRP B 1 89 ? 41.559 -19.818 -63.684 1.00 73.41 89 TRP B O 1
ATOM 1682 N N . ASP B 1 90 ? 42.542 -17.804 -63.829 1.00 67.65 90 ASP B N 1
ATOM 1683 C CA . ASP B 1 90 ? 43.635 -18.103 -62.910 1.00 64.77 90 ASP B CA 1
ATOM 1684 C C . ASP B 1 90 ? 43.822 -16.860 -62.055 1.00 59.33 90 ASP B C 1
ATOM 1685 O O . ASP B 1 90 ? 43.247 -15.818 -62.364 1.00 61.31 90 ASP B O 1
ATOM 1690 N N . LEU B 1 91 ? 44.626 -16.965 -61.001 1.00 52.72 91 LEU B N 1
ATOM 1691 C CA . LEU B 1 91 ? 44.806 -15.871 -60.055 1.00 46.64 91 LEU B CA 1
ATOM 1692 C C . LEU B 1 91 ? 45.415 -14.628 -60.698 1.00 49.45 91 LEU B C 1
ATOM 1693 O O . LEU B 1 91 ? 44.954 -13.507 -60.477 1.00 43.12 91 LEU B O 1
ATOM 1698 N N . THR B 1 92 ? 46.424 -14.837 -61.534 1.00 53.86 92 THR B N 1
ATOM 1699 C CA . THR B 1 92 ? 47.108 -13.740 -62.208 1.00 51.45 92 THR B CA 1
ATOM 1700 C C . THR B 1 92 ? 46.156 -12.858 -63.023 1.00 52.51 92 THR B C 1
ATOM 1701 O O . THR B 1 92 ? 46.293 -11.637 -63.043 1.00 48.69 92 THR B O 1
ATOM 1705 N N . ARG B 1 93 ? 45.199 -13.471 -63.702 1.00 56.08 93 ARG B N 1
ATOM 1706 C CA . ARG B 1 93 ? 44.258 -12.712 -64.510 1.00 59.49 93 ARG B CA 1
ATOM 1707 C C . ARG B 1 93 ? 43.192 -12.095 -63.621 1.00 63.18 93 ARG B C 1
ATOM 1708 O O . ARG B 1 93 ? 42.725 -10.979 -63.885 1.00 48.51 93 ARG B O 1
ATOM 1716 N N . LEU B 1 94 ? 42.817 -12.810 -62.562 1.00 42.47 94 LEU B N 1
ATOM 1717 C CA . LEU B 1 94 ? 41.858 -12.269 -61.617 1.00 36.76 94 LEU B CA 1
ATOM 1718 C C . LEU B 1 94 ? 42.468 -11.020 -61.021 1.00 38.33 94 LEU B C 1
ATOM 1719 O O . LEU B 1 94 ? 41.804 -9.979 -60.904 1.00 30.56 94 LEU B O 1
ATOM 1724 N N . ILE B 1 95 ? 43.750 -11.106 -60.686 1.00 31.70 95 ILE B N 1
ATOM 1725 C CA . ILE B 1 95 ? 44.415 -9.965 -60.117 1.00 39.28 95 ILE B CA 1
ATOM 1726 C C . ILE B 1 95 ? 44.403 -8.830 -61.132 1.00 36.14 95 ILE B C 1
ATOM 1727 O O . ILE B 1 95 ? 44.160 -7.703 -60.769 1.00 41.03 95 ILE B O 1
ATOM 1732 N N . GLU B 1 96 ? 44.639 -9.132 -62.404 1.00 49.94 96 GLU B N 1
ATOM 1733 C CA . GLU B 1 96 ? 44.620 -8.099 -63.448 1.00 50.04 96 GLU B CA 1
ATOM 1734 C C . GLU B 1 96 ? 43.236 -7.500 -63.564 1.00 48.53 96 GLU B C 1
ATOM 1735 O O . GLU B 1 96 ? 43.089 -6.295 -63.751 1.00 40.90 96 GLU B O 1
ATOM 1741 N N . LEU B 1 97 ? 42.220 -8.346 -63.415 1.00 50.81 97 LEU B N 1
ATOM 1742 C CA . LEU B 1 97 ? 40.849 -7.876 -63.352 1.00 41.69 97 LEU B CA 1
ATOM 1743 C C . LEU B 1 97 ? 40.698 -6.815 -62.250 1.00 44.31 97 LEU B C 1
ATOM 1744 O O . LEU B 1 97 ? 40.239 -5.704 -62.524 1.00 28.58 97 LEU B O 1
ATOM 1749 N N . TYR B 1 98 ? 41.117 -7.128 -61.022 1.00 39.82 98 TYR B N 1
ATOM 1750 C CA . TYR B 1 98 ? 40.980 -6.165 -59.918 1.00 43.57 98 TYR B CA 1
ATOM 1751 C C . TYR B 1 98 ? 41.781 -4.872 -60.172 1.00 50.02 98 TYR B C 1
ATOM 1752 O O . TYR B 1 98 ? 41.414 -3.777 -59.712 1.00 48.56 98 TYR B O 1
ATOM 1761 N N . GLN B 1 99 ? 42.877 -4.991 -60.901 1.00 41.58 99 GLN B N 1
ATOM 1762 C CA . GLN B 1 99 ? 43.705 -3.830 -61.149 1.00 53.34 99 GLN B CA 1
ATOM 1763 C C . GLN B 1 99 ? 42.954 -2.927 -62.126 1.00 49.03 99 GLN B C 1
ATOM 1764 O O . GLN B 1 99 ? 42.947 -1.719 -61.971 1.00 48.58 99 GLN B O 1
ATOM 1770 N N . PHE B 1 100 ? 42.272 -3.540 -63.089 1.00 47.53 100 PHE B N 1
ATOM 1771 C CA . PHE B 1 100 ? 41.455 -2.823 -64.064 1.00 46.57 100 PHE B CA 1
ATOM 1772 C C . PHE B 1 100 ? 40.311 -2.021 -63.413 1.00 52.79 100 PHE B C 1
ATOM 1773 O O . PHE B 1 100 ? 40.051 -0.881 -63.792 1.00 51.30 100 PHE B O 1
ATOM 1781 N N . LEU B 1 101 ? 39.632 -2.615 -62.436 1.00 43.03 101 LEU B N 1
ATOM 1782 C CA . LEU B 1 101 ? 38.560 -1.926 -61.720 1.00 50.50 101 LEU B CA 1
ATOM 1783 C C . LEU B 1 101 ? 39.082 -0.865 -60.760 1.00 56.27 101 LEU B C 1
ATOM 1784 O O . LEU B 1 101 ? 38.300 -0.128 -60.175 1.00 51.38 101 LEU B O 1
ATOM 1789 N N . GLU B 1 102 ? 40.401 -0.807 -60.602 1.00 57.26 102 GLU B N 1
ATOM 1790 C CA . GLU B 1 102 ? 41.061 0.212 -59.798 1.00 51.43 102 GLU B CA 1
ATOM 1791 C C . GLU B 1 102 ? 40.815 0.013 -58.306 1.00 56.52 102 GLU B C 1
ATOM 1792 O O . GLU B 1 102 ? 40.336 0.920 -57.631 1.00 75.85 102 GLU B O 1
ATOM 1798 N N . THR B 1 103 ? 41.133 -1.168 -57.785 1.00 65.42 103 THR B N 1
ATOM 1799 C CA . THR B 1 103 ? 41.202 -1.341 -56.334 1.00 59.85 103 THR B CA 1
ATOM 1800 C C . THR B 1 103 ? 42.606 -0.933 -55.893 1.00 51.26 103 THR B C 1
ATOM 1801 O O . THR B 1 103 ? 43.553 -1.103 -56.640 1.00 39.53 103 THR B O 1
ATOM 1805 N N . ASP B 1 104 ? 42.733 -0.384 -54.691 1.00 45.54 104 ASP B N 1
ATOM 1806 C CA . ASP B 1 104 ? 44.043 -0.045 -54.148 1.00 50.21 104 ASP B CA 1
ATOM 1807 C C . ASP B 1 104 ? 44.824 -1.269 -53.691 1.00 51.65 104 ASP B C 1
ATOM 1808 O O . ASP B 1 104 ? 46.064 -1.267 -53.736 1.00 42.37 104 ASP B O 1
ATOM 1813 N N . CYS B 1 105 ? 44.096 -2.297 -53.237 1.00 42.60 105 CYS B N 1
ATOM 1814 C CA . CYS B 1 105 ? 44.707 -3.516 -52.710 1.00 40.63 105 CYS B CA 1
ATOM 1815 C C . CYS B 1 105 ? 43.707 -4.665 -52.634 1.00 36.62 105 CYS B C 1
ATOM 1816 O O . CYS B 1 105 ? 42.532 -4.463 -52.841 1.00 43.30 105 CYS B O 1
ATOM 1819 N N . LEU B 1 106 ? 44.173 -5.875 -52.331 1.00 39.69 106 LEU B N 1
ATOM 1820 C CA . LEU B 1 106 ? 43.316 -7.047 -52.455 1.00 37.70 106 LEU B CA 1
ATOM 1821 C C . LEU B 1 106 ? 43.513 -8.045 -51.343 1.00 36.11 106 LEU B C 1
ATOM 1822 O O . LEU B 1 106 ? 44.628 -8.457 -51.074 1.00 36.42 106 LEU B O 1
ATOM 1827 N N . LEU B 1 107 ? 42.403 -8.409 -50.704 1.00 36.55 107 LEU B N 1
ATOM 1828 C CA . LEU B 1 107 ? 42.346 -9.480 -49.722 1.00 35.75 107 LEU B CA 1
ATOM 1829 C C . LEU B 1 107 ? 41.859 -10.676 -50.467 1.00 36.22 107 LEU B C 1
ATOM 1830 O O . LEU B 1 107 ? 40.785 -10.620 -51.040 1.00 36.72 107 LEU B O 1
ATOM 1835 N N . ILE B 1 108 ? 42.642 -11.751 -50.477 1.00 37.22 108 ILE B N 1
ATOM 1836 C CA . ILE B 1 108 ? 42.222 -13.002 -51.078 1.00 37.00 108 ILE B CA 1
ATOM 1837 C C . ILE B 1 108 ? 41.865 -14.023 -50.028 1.00 32.04 108 ILE B C 1
ATOM 1838 O O . ILE B 1 108 ? 42.636 -14.282 -49.106 1.00 34.93 108 ILE B O 1
ATOM 1843 N N . GLU B 1 109 ? 40.688 -14.615 -50.176 1.00 38.05 109 GLU B N 1
ATOM 1844 C CA . GLU B 1 109 ? 40.351 -15.791 -49.394 1.00 51.26 109 GLU B CA 1
ATOM 1845 C C . GLU B 1 109 ? 40.706 -17.061 -50.189 1.00 36.79 109 GLU B C 1
ATOM 1846 O O . GLU B 1 109 ? 40.122 -17.346 -51.227 1.00 35.61 109 GLU B O 1
ATOM 1852 N N . GLY B 1 110 ? 41.669 -17.814 -49.684 1.00 38.24 110 GLY B N 1
ATOM 1853 C CA . GLY B 1 110 ? 42.034 -19.087 -50.285 1.00 39.07 110 GLY B CA 1
ATOM 1854 C C . GLY B 1 110 ? 43.161 -18.947 -51.284 1.00 44.08 110 GLY B C 1
ATOM 1855 O O . GLY B 1 110 ? 44.066 -18.138 -51.107 1.00 35.68 110 GLY B O 1
ATOM 1856 N N . PHE B 1 111 ? 43.085 -19.713 -52.366 1.00 54.84 111 PHE B N 1
ATOM 1857 C CA . PHE B 1 111 ? 44.242 -19.911 -53.234 1.00 49.07 111 PHE B CA 1
ATOM 1858 C C . PHE B 1 111 ? 45.479 -20.230 -52.418 1.00 49.99 111 PHE B C 1
ATOM 1859 O O . PHE B 1 111 ? 46.490 -19.549 -52.580 1.00 36.27 111 PHE B O 1
ATOM 1867 N N . LYS B 1 112 ? 45.423 -21.255 -51.552 1.00 47.57 112 LYS B N 1
ATOM 1868 C CA . LYS B 1 112 ? 46.537 -21.478 -50.616 1.00 54.08 112 LYS B CA 1
ATOM 1869 C C . LYS B 1 112 ? 47.868 -21.787 -51.306 1.00 57.60 112 LYS B C 1
ATOM 1870 O O . LYS B 1 112 ? 48.908 -21.861 -50.647 1.00 71.26 112 LYS B O 1
ATOM 1876 N N . LYS B 1 113 ? 47.844 -21.907 -52.628 1.00 56.43 113 LYS B N 1
ATOM 1877 C CA . LYS B 1 113 ? 49.012 -22.325 -53.388 1.00 65.42 113 LYS B CA 1
ATOM 1878 C C . LYS B 1 113 ? 49.747 -21.153 -54.052 1.00 59.60 113 LYS B C 1
ATOM 1879 O O . LYS B 1 113 ? 50.906 -21.293 -54.404 1.00 56.64 113 LYS B O 1
ATOM 1885 N N . ALA B 1 114 ? 49.095 -20.005 -54.212 1.00 54.98 114 ALA B N 1
ATOM 1886 C CA . ALA B 1 114 ? 49.766 -18.824 -54.782 1.00 41.15 114 ALA B CA 1
ATOM 1887 C C . ALA B 1 114 ? 50.846 -18.296 -53.837 1.00 46.03 114 ALA B C 1
ATOM 1888 O O . ALA B 1 114 ? 50.882 -18.707 -52.683 1.00 45.60 114 ALA B O 1
ATOM 1890 N N . PRO B 1 115 ? 51.724 -17.389 -54.322 1.00 41.84 115 PRO B N 1
ATOM 1891 C CA . PRO B 1 115 ? 52.870 -16.856 -53.568 1.00 43.21 115 PRO B CA 1
ATOM 1892 C C . PRO B 1 115 ? 52.703 -15.584 -52.745 1.00 48.43 115 PRO B C 1
ATOM 1893 O O . PRO B 1 115 ? 53.689 -15.148 -52.143 1.00 39.78 115 PRO B O 1
ATOM 1897 N N . TYR B 1 116 ? 51.534 -14.966 -52.698 1.00 44.74 116 TYR B N 1
ATOM 1898 C CA . TYR B 1 116 ? 51.485 -13.674 -52.032 1.00 34.04 116 TYR B CA 1
ATOM 1899 C C . TYR B 1 116 ? 51.540 -13.874 -50.529 1.00 32.18 116 TYR B C 1
ATOM 1900 O O . TYR B 1 116 ? 51.300 -14.981 -50.022 1.00 25.04 116 TYR B O 1
ATOM 1909 N N . PRO B 1 117 ? 51.896 -12.812 -49.807 1.00 24.15 117 PRO B N 1
ATOM 1910 C CA . PRO B 1 117 ? 51.983 -12.945 -48.351 1.00 30.41 117 PRO B CA 1
ATOM 1911 C C . PRO B 1 117 ? 50.638 -13.329 -47.772 1.00 32.99 117 PRO B C 1
ATOM 1912 O O . PRO B 1 117 ? 49.584 -12.912 -48.256 1.00 28.86 117 PRO B O 1
ATOM 1916 N N . LYS B 1 118 ? 50.664 -14.163 -46.755 1.00 24.97 118 LYS B N 1
ATOM 1917 C CA . LYS B 1 118 ? 49.417 -14.717 -46.304 1.00 41.74 118 LYS B CA 1
ATOM 1918 C C . LYS B 1 118 ? 49.469 -15.074 -44.856 1.00 28.64 118 LYS B C 1
ATOM 1919 O O . LYS B 1 118 ? 50.516 -15.309 -44.286 1.00 31.18 118 LYS B O 1
ATOM 1925 N N . VAL B 1 119 ? 48.277 -15.008 -44.290 1.00 29.20 119 VAL B N 1
ATOM 1926 C CA . VAL B 1 119 ? 47.990 -15.337 -42.913 1.00 30.15 119 VAL B CA 1
ATOM 1927 C C . VAL B 1 119 ? 47.299 -16.710 -42.875 1.00 26.14 119 VAL B C 1
ATOM 1928 O O . VAL B 1 119 ? 46.354 -16.984 -43.629 1.00 28.08 119 VAL B O 1
ATOM 1932 N N . VAL B 1 120 ? 47.767 -17.567 -41.996 1.00 29.09 120 VAL B N 1
ATOM 1933 C CA . VAL B 1 120 ? 47.223 -18.917 -41.880 1.00 34.68 120 VAL B CA 1
ATOM 1934 C C . VAL B 1 120 ? 46.314 -19.051 -40.648 1.00 28.19 120 VAL B C 1
ATOM 1935 O O . VAL B 1 120 ? 46.767 -18.825 -39.521 1.00 31.06 120 VAL B O 1
ATOM 1939 N N . ILE B 1 121 ? 45.054 -19.431 -40.854 1.00 33.08 121 ILE B N 1
ATOM 1940 C CA . ILE B 1 121 ? 44.131 -19.684 -39.736 1.00 42.12 121 ILE B CA 1
ATOM 1941 C C . ILE B 1 121 ? 44.009 -21.185 -39.426 1.00 35.56 121 ILE B C 1
ATOM 1942 O O . ILE B 1 121 ? 43.756 -21.988 -40.300 1.00 39.34 121 ILE B O 1
ATOM 1947 N N . LEU B 1 122 ? 44.150 -21.516 -38.158 1.00 35.00 122 LEU B N 1
ATOM 1948 C CA . LEU B 1 122 ? 44.200 -22.882 -37.671 1.00 38.23 122 LEU B CA 1
ATOM 1949 C C . LEU B 1 122 ? 43.055 -23.218 -36.711 1.00 44.68 122 LEU B C 1
ATOM 1950 O O . LEU B 1 122 ? 42.986 -22.666 -35.613 1.00 41.43 122 LEU B O 1
ATOM 1955 N N . SER B 1 123 ? 42.163 -24.118 -37.120 1.00 51.52 123 SER B N 1
ATOM 1956 C CA . SER B 1 123 ? 41.087 -24.586 -36.237 1.00 44.21 123 SER B CA 1
ATOM 1957 C C . SER B 1 123 ? 41.675 -25.535 -35.219 1.00 45.31 123 SER B C 1
ATOM 1958 O O . SER B 1 123 ? 41.136 -25.697 -34.144 1.00 51.39 123 SER B O 1
ATOM 1961 N N . GLU B 1 124 ? 42.827 -26.097 -35.562 1.00 51.99 124 GLU B N 1
ATOM 1962 C CA . GLU B 1 124 ? 43.454 -27.180 -34.818 1.00 71.20 124 GLU B CA 1
ATOM 1963 C C . GLU B 1 124 ? 44.954 -27.088 -34.993 1.00 65.95 124 GLU B C 1
ATOM 1964 O O . GLU B 1 124 ? 45.432 -26.591 -36.018 1.00 61.39 124 GLU B O 1
ATOM 1970 N N . LYS B 1 125 ? 45.690 -27.580 -34.004 1.00 64.38 125 LYS B N 1
ATOM 1971 C CA . LYS B 1 125 ? 47.148 -27.625 -34.079 1.00 77.24 125 LYS B CA 1
ATOM 1972 C C . LYS B 1 125 ? 47.657 -28.307 -35.345 1.00 82.39 125 LYS B C 1
ATOM 1973 O O . LYS B 1 125 ? 48.641 -27.871 -35.935 1.00 86.55 125 LYS B O 1
ATOM 1979 N N . GLU B 1 126 ? 46.968 -29.373 -35.749 1.00 104.42 126 GLU B N 1
ATOM 1980 C CA . GLU B 1 126 ? 47.392 -30.228 -36.858 1.00 115.78 126 GLU B CA 1
ATOM 1981 C C . GLU B 1 126 ? 47.478 -29.496 -38.182 1.00 110.60 126 GLU B C 1
ATOM 1982 O O . GLU B 1 126 ? 48.350 -29.774 -39.002 1.00 111.62 126 GLU B O 1
ATOM 1988 N N . ASP B 1 127 ? 46.553 -28.568 -38.382 1.00 74.41 127 ASP B N 1
ATOM 1989 C CA . ASP B 1 127 ? 46.282 -28.013 -39.696 1.00 72.87 127 ASP B CA 1
ATOM 1990 C C . ASP B 1 127 ? 47.481 -27.321 -40.379 1.00 66.37 127 ASP B C 1
ATOM 1991 O O . ASP B 1 127 ? 47.487 -27.126 -41.598 1.00 59.74 127 ASP B O 1
ATOM 1996 N N . LEU B 1 128 ? 48.502 -26.984 -39.601 1.00 58.01 128 LEU B N 1
ATOM 1997 C CA . LEU B 1 128 ? 49.647 -26.214 -40.090 1.00 57.82 128 LEU B CA 1
ATOM 1998 C C . LEU B 1 128 ? 50.507 -26.888 -41.194 1.00 63.50 128 LEU B C 1
ATOM 1999 O O . LEU B 1 128 ? 50.826 -26.264 -42.214 1.00 64.06 128 LEU B O 1
ATOM 2004 N N . GLU B 1 129 ? 50.884 -28.148 -41.009 1.00 76.30 129 GLU B N 1
ATOM 2005 C CA . GLU B 1 129 ? 51.652 -28.848 -42.041 1.00 83.54 129 GLU B CA 1
ATOM 2006 C C . GLU B 1 129 ? 50.701 -29.271 -43.158 1.00 71.53 129 GLU B C 1
ATOM 2007 O O . GLU B 1 129 ? 51.059 -29.247 -44.337 1.00 69.47 129 GLU B O 1
ATOM 2013 N N . ALA B 1 130 ? 49.477 -29.618 -42.784 1.00 63.21 130 ALA B N 1
ATOM 2014 C CA . ALA B 1 130 ? 48.449 -29.975 -43.760 1.00 69.16 130 ALA B CA 1
ATOM 2015 C C . ALA B 1 130 ? 48.267 -28.895 -44.841 1.00 67.38 130 ALA B C 1
ATOM 2016 O O . ALA B 1 130 ? 48.153 -29.205 -46.025 1.00 80.92 130 ALA B O 1
ATOM 2018 N N . LEU B 1 131 ? 48.225 -27.631 -44.439 1.00 68.83 131 LEU B N 1
ATOM 2019 C CA . LEU B 1 131 ? 48.301 -26.534 -45.407 1.00 75.73 131 LEU B CA 1
ATOM 2020 C C . LEU B 1 131 ? 49.749 -26.371 -45.827 1.00 75.31 131 LEU B C 1
ATOM 2021 O O . LEU B 1 131 ? 50.535 -25.748 -45.114 1.00 81.22 131 LEU B O 1
ATOM 2026 N N . LYS B 1 132 ? 50.111 -26.954 -46.961 1.00 83.28 132 LYS B N 1
ATOM 2027 C CA . LYS B 1 132 ? 51.469 -26.798 -47.478 1.00 92.86 132 LYS B CA 1
ATOM 2028 C C . LYS B 1 132 ? 51.510 -25.517 -48.292 1.00 96.88 132 LYS B C 1
ATOM 2029 O O . LYS B 1 132 ? 51.211 -25.512 -49.488 1.00 106.17 132 LYS B O 1
ATOM 2035 N N . THR B 1 133 ? 51.868 -24.426 -47.628 1.00 82.46 133 THR B N 1
ATOM 2036 C CA . THR B 1 133 ? 51.758 -23.106 -48.222 1.00 86.71 133 THR B CA 1
ATOM 2037 C C . THR B 1 133 ? 53.048 -22.305 -48.107 1.00 74.62 133 THR B C 1
ATOM 2038 O O . THR B 1 133 ? 53.879 -22.601 -47.249 1.00 75.08 133 THR B O 1
ATOM 2042 N N . VAL B 1 134 ? 53.211 -21.298 -48.975 1.00 67.43 134 VAL B N 1
ATOM 2043 C CA . VAL B 1 134 ? 54.417 -20.461 -48.969 1.00 53.51 134 VAL B CA 1
ATOM 2044 C C . VAL B 1 134 ? 54.135 -19.039 -48.498 1.00 37.27 134 VAL B C 1
ATOM 2045 O O . VAL B 1 134 ? 53.043 -18.525 -48.672 1.00 37.71 134 VAL B O 1
ATOM 2049 N N . ASN B 1 135 ? 55.143 -18.416 -47.906 1.00 40.19 135 ASN B N 1
ATOM 2050 C CA . ASN B 1 135 ? 55.170 -16.966 -47.690 1.00 40.61 135 ASN B CA 1
ATOM 2051 C C . ASN B 1 135 ? 54.109 -16.500 -46.637 1.00 42.37 135 ASN B C 1
ATOM 2052 O O . ASN B 1 135 ? 53.553 -15.395 -46.711 1.00 27.25 135 ASN B O 1
ATOM 2057 N N . THR B 1 136 ? 53.868 -17.371 -45.658 1.00 29.24 136 THR B N 1
ATOM 2058 C CA . THR B 1 136 ? 53.119 -17.051 -44.471 1.00 33.59 136 THR B CA 1
ATOM 2059 C C . THR B 1 136 ? 53.785 -15.977 -43.651 1.00 32.71 136 THR B C 1
ATOM 2060 O O . THR B 1 136 ? 54.916 -16.141 -43.245 1.00 46.84 136 THR B O 1
ATOM 2064 N N . ILE B 1 137 ? 53.062 -14.903 -43.364 1.00 29.64 137 ILE B N 1
ATOM 2065 C CA . ILE B 1 137 ? 53.589 -13.821 -42.519 1.00 30.34 137 ILE B CA 1
ATOM 2066 C C . ILE B 1 137 ? 53.043 -13.852 -41.080 1.00 23.57 137 ILE B C 1
ATOM 2067 O O . ILE B 1 137 ? 53.538 -13.136 -40.233 1.00 30.27 137 ILE B O 1
ATOM 2072 N N . ALA B 1 138 ? 52.032 -14.671 -40.808 1.00 22.23 138 ALA B N 1
ATOM 2073 C CA . ALA B 1 138 ? 51.493 -14.819 -39.438 1.00 27.52 138 ALA B CA 1
ATOM 2074 C C . ALA B 1 138 ? 50.601 -16.034 -39.283 1.00 22.00 138 ALA B C 1
ATOM 2075 O O . ALA B 1 138 ? 49.930 -16.473 -40.236 1.00 24.91 138 ALA B O 1
ATOM 2077 N N . ILE B 1 139 ? 50.566 -16.547 -38.066 1.00 20.86 139 ILE B N 1
ATOM 2078 C CA . ILE B 1 139 ? 49.694 -17.651 -37.735 1.00 33.93 139 ILE B CA 1
ATOM 2079 C C . ILE B 1 139 ? 48.676 -17.201 -36.732 1.00 29.53 139 ILE B C 1
ATOM 2080 O O . ILE B 1 139 ? 49.028 -16.615 -35.713 1.00 30.88 139 ILE B O 1
ATOM 2085 N N . ILE B 1 140 ? 47.408 -17.497 -37.031 1.00 30.22 140 ILE B N 1
ATOM 2086 C CA . ILE B 1 140 ? 46.323 -17.220 -36.126 1.00 27.92 140 ILE B CA 1
ATOM 2087 C C . ILE B 1 140 ? 45.658 -18.512 -35.618 1.00 31.13 140 ILE B C 1
ATOM 2088 O O . ILE B 1 140 ? 45.184 -19.309 -36.411 1.00 32.42 140 ILE B O 1
ATOM 2093 N N . TYR B 1 141 ? 45.563 -18.677 -34.295 1.00 32.34 141 TYR B N 1
ATOM 2094 C CA . TYR B 1 141 ? 44.865 -19.843 -33.699 1.00 39.32 141 TYR B CA 1
ATOM 2095 C C . TYR B 1 141 ? 43.411 -19.532 -33.237 1.00 35.15 141 TYR B C 1
ATOM 2096 O O . TYR B 1 141 ? 43.131 -18.551 -32.512 1.00 34.83 141 TYR B O 1
ATOM 2105 N N . ARG B 1 142 ? 42.498 -20.397 -33.652 1.00 31.55 142 ARG B N 1
ATOM 2106 C CA . ARG B 1 142 ? 41.111 -20.333 -33.236 1.00 39.75 142 ARG B CA 1
ATOM 2107 C C . ARG B 1 142 ? 41.002 -20.260 -31.719 1.00 43.25 142 ARG B C 1
ATOM 2108 O O . ARG B 1 142 ? 40.290 -19.409 -31.193 1.00 39.33 142 ARG B O 1
ATOM 2116 N N . LYS B 1 143 ? 41.740 -21.103 -31.007 1.00 38.06 143 LYS B N 1
ATOM 2117 C CA . LYS B 1 143 ? 41.545 -21.185 -29.564 1.00 45.70 143 LYS B CA 1
ATOM 2118 C C . LYS B 1 143 ? 42.850 -20.937 -28.819 1.00 40.83 143 LYS B C 1
ATOM 2119 O O . LYS B 1 143 ? 43.911 -21.389 -29.236 1.00 42.53 143 LYS B O 1
ATOM 2125 N N . LYS B 1 144 ? 42.781 -20.155 -27.744 1.00 43.75 144 LYS B N 1
ATOM 2126 C CA . LYS B 1 144 ? 43.999 -19.723 -27.079 1.00 57.21 144 LYS B CA 1
ATOM 2127 C C . LYS B 1 144 ? 44.777 -20.921 -26.606 1.00 56.55 144 LYS B C 1
ATOM 2128 O O . LYS B 1 144 ? 45.998 -20.861 -26.449 1.00 58.48 144 LYS B O 1
ATOM 2134 N N . GLU B 1 145 ? 44.045 -22.016 -26.417 1.00 49.55 145 GLU B N 1
ATOM 2135 C CA . GLU B 1 145 ? 44.555 -23.231 -25.795 1.00 45.58 145 GLU B CA 1
ATOM 2136 C C . GLU B 1 145 ? 45.581 -23.926 -26.662 1.00 47.18 145 GLU B C 1
ATOM 2137 O O . GLU B 1 145 ? 46.518 -24.501 -26.146 1.00 49.30 145 GLU B O 1
ATOM 2143 N N . HIS B 1 146 ? 45.398 -23.846 -27.978 1.00 51.11 146 HIS B N 1
ATOM 2144 C CA . HIS B 1 146 ? 46.266 -24.510 -28.944 1.00 50.80 146 HIS B CA 1
ATOM 2145 C C . HIS B 1 146 ? 47.493 -23.700 -29.337 1.00 49.65 146 HIS B C 1
ATOM 2146 O O . HIS B 1 146 ? 48.196 -24.084 -30.263 1.00 46.85 146 HIS B O 1
ATOM 2153 N N . MET B 1 147 ? 47.731 -22.552 -28.722 1.00 55.14 147 MET B N 1
ATOM 2154 C CA . MET B 1 147 ? 48.814 -21.716 -29.228 1.00 60.43 147 MET B CA 1
ATOM 2155 C C . MET B 1 147 ? 50.153 -22.317 -28.861 1.00 64.69 147 MET B C 1
ATOM 2156 O O . MET B 1 147 ? 50.415 -22.637 -27.711 1.00 64.14 147 MET B O 1
ATOM 2161 N N . THR B 1 148 ? 50.985 -22.494 -29.874 1.00 59.14 148 THR B N 1
ATOM 2162 C CA . THR B 1 148 ? 52.345 -22.954 -29.683 1.00 61.57 148 THR B CA 1
ATOM 2163 C C . THR B 1 148 ? 53.225 -22.034 -30.494 1.00 55.25 148 THR B C 1
ATOM 2164 O O . THR B 1 148 ? 52.784 -21.462 -31.490 1.00 56.82 148 THR B O 1
ATOM 2168 N N . GLU B 1 149 ? 54.470 -21.889 -30.071 1.00 61.32 149 GLU B N 1
ATOM 2169 C CA . GLU B 1 149 ? 55.374 -20.983 -30.744 1.00 56.97 149 GLU B CA 1
ATOM 2170 C C . GLU B 1 149 ? 55.758 -21.571 -32.092 1.00 60.61 149 GLU B C 1
ATOM 2171 O O . GLU B 1 149 ? 55.522 -22.739 -32.377 1.00 52.67 149 GLU B O 1
ATOM 2177 N N . HIS B 1 150 ? 56.309 -20.742 -32.952 1.00 53.87 150 HIS B N 1
ATOM 2178 C CA . HIS B 1 150 ? 56.699 -21.203 -34.259 1.00 54.67 150 HIS B CA 1
ATOM 2179 C C . HIS B 1 150 ? 57.787 -20.317 -34.767 1.00 56.02 150 HIS B C 1
ATOM 2180 O O . HIS B 1 150 ? 57.592 -19.104 -34.928 1.00 46.46 150 HIS B O 1
ATOM 2187 N N . GLN B 1 151 ? 58.934 -20.926 -35.020 1.00 53.74 151 GLN B N 1
ATOM 2188 C CA . GLN B 1 151 ? 60.117 -20.161 -35.349 1.00 55.63 151 GLN B CA 1
ATOM 2189 C C . GLN B 1 151 ? 59.872 -19.369 -36.626 1.00 35.51 151 GLN B C 1
ATOM 2190 O O . GLN B 1 151 ? 59.386 -19.905 -37.609 1.00 48.19 151 GLN B O 1
ATOM 2196 N N . GLY B 1 152 ? 60.152 -18.072 -36.559 1.00 37.37 152 GLY B N 1
ATOM 2197 C CA . GLY B 1 152 ? 60.079 -17.189 -37.700 1.00 33.33 152 GLY B CA 1
ATOM 2198 C C . GLY B 1 152 ? 58.810 -16.368 -37.884 1.00 43.38 152 GLY B C 1
ATOM 2199 O O . GLY B 1 152 ? 58.743 -15.601 -38.842 1.00 41.18 152 GLY B O 1
ATOM 2200 N N . LEU B 1 153 ? 57.792 -16.497 -37.033 1.00 39.02 153 LEU B N 1
ATOM 2201 C CA . LEU B 1 153 ? 56.584 -15.699 -37.300 1.00 46.34 153 LEU B CA 1
ATOM 2202 C C . LEU B 1 153 ? 55.684 -15.409 -36.093 1.00 41.00 153 LEU B C 1
ATOM 2203 O O . LEU B 1 153 ? 55.720 -16.095 -35.073 1.00 33.28 153 LEU B O 1
ATOM 2208 N N . PRO B 1 154 ? 54.926 -14.310 -36.174 1.00 30.15 154 PRO B N 1
ATOM 2209 C CA . PRO B 1 154 ? 54.049 -13.959 -35.052 1.00 39.83 154 PRO B CA 1
ATOM 2210 C C . PRO B 1 154 ? 52.933 -14.972 -34.909 1.00 29.94 154 PRO B C 1
ATOM 2211 O O . PRO B 1 154 ? 52.455 -15.475 -35.921 1.00 32.11 154 PRO B O 1
ATOM 2215 N N . ILE B 1 155 ? 52.535 -15.243 -33.676 1.00 35.65 155 ILE B N 1
ATOM 2216 C CA . ILE B 1 155 ? 51.397 -16.123 -33.347 1.00 37.99 155 ILE B CA 1
ATOM 2217 C C . ILE B 1 155 ? 50.299 -15.262 -32.729 1.00 36.00 155 ILE B C 1
ATOM 2218 O O . ILE B 1 155 ? 50.607 -14.431 -31.888 1.00 30.23 155 ILE B O 1
ATOM 2223 N N . PHE B 1 156 ? 49.045 -15.455 -33.142 1.00 33.85 156 PHE B N 1
ATOM 2224 C CA . PHE B 1 156 ? 47.911 -14.795 -32.492 1.00 27.46 156 PHE B CA 1
ATOM 2225 C C . PHE B 1 156 ? 46.687 -15.673 -32.169 1.00 36.06 156 PHE B C 1
ATOM 2226 O O . PHE B 1 156 ? 46.419 -16.675 -32.825 1.00 37.15 156 PHE B O 1
ATOM 2234 N N . HIS B 1 157 ? 45.906 -15.246 -31.178 1.00 39.55 157 HIS B N 1
ATOM 2235 C CA . HIS B 1 157 ? 44.518 -15.676 -31.103 1.00 31.05 157 HIS B CA 1
ATOM 2236 C C . HIS B 1 157 ? 43.699 -14.852 -32.081 1.00 29.56 157 HIS B C 1
ATOM 2237 O O . HIS B 1 157 ? 43.957 -13.664 -32.279 1.00 36.05 157 HIS B O 1
ATOM 22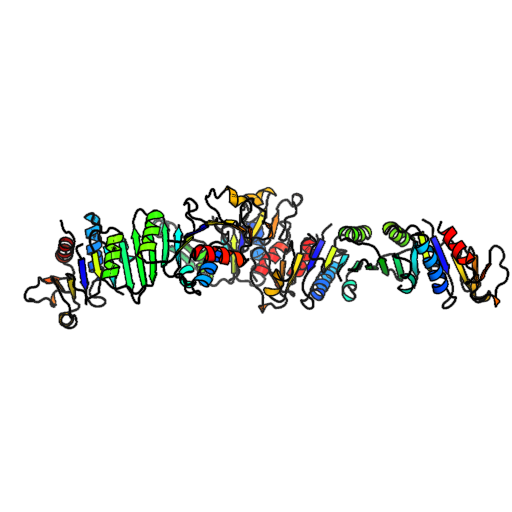44 N N . ALA B 1 158 ? 42.748 -15.493 -32.729 1.00 29.41 158 ALA B N 1
ATOM 2245 C CA . ALA B 1 158 ? 41.880 -14.831 -33.711 1.00 36.94 158 ALA B CA 1
ATOM 2246 C C . ALA B 1 158 ? 41.013 -13.719 -33.153 1.00 39.97 158 ALA B C 1
ATOM 2247 O O . ALA B 1 158 ? 40.438 -12.974 -33.944 1.00 43.71 158 ALA B O 1
ATOM 2249 N N . ASP B 1 159 ? 40.846 -13.621 -31.834 1.00 34.95 159 ASP B N 1
ATOM 2250 C CA . ASP B 1 159 ? 40.034 -12.502 -31.306 1.00 54.12 159 ASP B CA 1
ATOM 2251 C C . ASP B 1 159 ? 40.897 -11.277 -31.024 1.00 52.32 159 ASP B C 1
ATOM 2252 O O . ASP B 1 159 ? 40.380 -10.200 -30.754 1.00 42.66 159 ASP B O 1
ATOM 2257 N N . ASP B 1 160 ? 42.215 -11.455 -31.104 1.00 54.88 160 ASP B N 1
ATOM 2258 C CA . ASP B 1 160 ? 43.174 -10.380 -30.866 1.00 42.69 160 ASP B CA 1
ATOM 2259 C C . ASP B 1 160 ? 43.123 -9.341 -31.992 1.00 39.54 160 ASP B C 1
ATOM 2260 O O . ASP B 1 160 ? 43.428 -9.655 -33.133 1.00 34.56 160 ASP B O 1
ATOM 2265 N N . PRO B 1 161 ? 42.743 -8.091 -31.674 1.00 42.51 161 PRO B N 1
ATOM 2266 C CA . PRO B 1 161 ? 42.652 -7.075 -32.738 1.00 36.44 161 PRO B CA 1
ATOM 2267 C C . PRO B 1 161 ? 43.983 -6.703 -33.418 1.00 38.64 161 PRO B C 1
ATOM 2268 O O . PRO B 1 161 ? 43.983 -6.061 -34.463 1.00 31.36 161 PRO B O 1
ATOM 2272 N N . VAL B 1 162 ? 45.118 -7.077 -32.849 1.00 36.21 162 VAL B N 1
ATOM 2273 C CA . VAL B 1 162 ? 46.375 -6.721 -33.502 1.00 36.73 162 VAL B CA 1
ATOM 2274 C C . VAL B 1 162 ? 46.522 -7.500 -34.842 1.00 44.06 162 VAL B C 1
ATOM 2275 O O . VAL B 1 162 ? 47.095 -7.015 -35.812 1.00 36.03 162 VAL B O 1
ATOM 2279 N N . ALA B 1 163 ? 45.946 -8.691 -34.884 1.00 30.11 163 ALA B N 1
ATOM 2280 C CA . ALA B 1 163 ? 45.975 -9.529 -36.056 1.00 32.01 163 ALA B CA 1
ATOM 2281 C C . ALA B 1 163 ? 45.272 -8.882 -37.244 1.00 36.01 163 ALA B C 1
ATOM 2282 O O . ALA B 1 163 ? 45.786 -8.974 -38.345 1.00 24.12 163 ALA B O 1
ATOM 2284 N N . VAL B 1 164 ? 44.095 -8.267 -37.064 1.00 30.83 164 VAL B N 1
ATOM 2285 C CA . VAL B 1 164 ? 43.487 -7.644 -38.215 1.00 29.34 164 VAL B CA 1
ATOM 2286 C C . VAL B 1 164 ? 44.293 -6.385 -38.552 1.00 25.29 164 VAL B C 1
ATOM 2287 O O . VAL B 1 164 ? 44.483 -6.123 -39.728 1.00 28.34 164 VAL B O 1
ATOM 2291 N N . ASP B 1 165 ? 44.776 -5.652 -37.543 1.00 19.72 165 ASP B N 1
ATOM 2292 C CA . ASP B 1 165 ? 45.695 -4.519 -37.763 1.00 31.81 165 ASP B CA 1
ATOM 2293 C C . ASP B 1 165 ? 46.950 -4.931 -38.528 1.00 34.41 165 ASP B C 1
ATOM 2294 O O . ASP B 1 165 ? 47.400 -4.174 -39.364 1.00 32.90 165 ASP B O 1
ATOM 2299 N N . LEU B 1 166 ? 47.477 -6.139 -38.280 1.00 36.55 166 LEU B N 1
ATOM 2300 C CA . LEU B 1 166 ? 48.647 -6.631 -39.007 1.00 32.35 166 LEU B CA 1
ATOM 2301 C C . LEU B 1 166 ? 48.338 -6.700 -40.488 1.00 26.24 166 LEU B C 1
ATOM 2302 O O . LEU B 1 166 ? 49.089 -6.184 -41.305 1.00 33.69 166 LEU B O 1
ATOM 2307 N N . VAL B 1 167 ? 47.206 -7.293 -40.832 1.00 30.32 167 VAL B N 1
ATOM 2308 C CA . VAL B 1 167 ? 46.787 -7.389 -42.233 1.00 32.67 167 VAL B CA 1
ATOM 2309 C C . VAL B 1 167 ? 46.559 -6.007 -42.869 1.00 40.63 167 VAL B C 1
ATOM 2310 O O . VAL B 1 167 ? 46.994 -5.763 -44.009 1.00 29.78 167 VAL B O 1
ATOM 2314 N N . LEU B 1 168 ? 45.892 -5.106 -42.141 1.00 29.12 168 LEU B N 1
ATOM 2315 C CA . LEU B 1 168 ? 45.558 -3.796 -42.692 1.00 33.52 168 LEU B CA 1
ATOM 2316 C C . LEU B 1 168 ? 46.820 -2.992 -42.999 1.00 31.57 168 LEU B C 1
ATOM 2317 O O . LEU B 1 168 ? 46.878 -2.291 -43.997 1.00 33.17 168 LEU B O 1
ATOM 2322 N N . SER B 1 169 ? 47.809 -3.089 -42.117 1.00 22.40 169 SER B N 1
ATOM 2323 C CA . SER B 1 169 ? 49.106 -2.446 -42.310 1.00 34.93 169 SER B CA 1
ATOM 2324 C C . SER B 1 169 ? 49.900 -3.072 -43.492 1.00 37.10 169 SER B C 1
ATOM 2325 O O . SER B 1 169 ? 50.614 -2.376 -44.169 1.00 33.58 169 SER B O 1
ATOM 2328 N N . GLN B 1 170 ? 49.750 -4.361 -43.765 1.00 29.98 170 GLN B N 1
ATOM 2329 C CA . GLN B 1 170 ? 50.340 -4.927 -44.967 1.00 26.94 170 GLN B CA 1
ATOM 2330 C C . GLN B 1 170 ? 49.558 -4.489 -46.196 1.00 36.26 170 GLN B C 1
ATOM 2331 O O . GLN B 1 170 ? 50.080 -4.476 -47.312 1.00 41.80 170 GLN B O 1
ATOM 2337 N N . LEU B 1 171 ? 48.285 -4.168 -46.017 1.00 38.88 171 LEU B N 1
ATOM 2338 C CA . LEU B 1 171 ? 47.467 -3.823 -47.171 1.00 41.83 171 LEU B CA 1
ATOM 2339 C C . LEU B 1 171 ? 47.564 -2.359 -47.550 1.00 43.76 171 LEU B C 1
ATOM 2340 O O . LEU B 1 171 ? 47.323 -2.005 -48.693 1.00 39.67 171 LEU B O 1
ATOM 2345 N N . LYS B 1 172 ? 47.894 -1.518 -46.580 1.00 49.87 172 LYS B N 1
ATOM 2346 C CA . LYS B 1 172 ? 48.125 -0.107 -46.821 1.00 43.38 172 LYS B CA 1
ATOM 2347 C C . LYS B 1 172 ? 49.478 0.054 -47.499 1.00 59.12 172 LYS B C 1
ATOM 2348 O O . LYS B 1 172 ? 49.749 1.059 -48.163 1.00 60.36 172 LYS B O 1
ATOM 2354 N N . GLY B 1 173 ? 50.317 -0.961 -47.328 1.00 63.04 173 GLY B N 1
ATOM 2355 C CA . GLY B 1 173 ? 51.610 -1.015 -47.971 1.00 78.00 173 GLY B CA 1
ATOM 2356 C C . GLY B 1 173 ? 52.482 0.187 -47.664 1.00 88.73 173 GLY B C 1
ATOM 2357 O O . GLY B 1 173 ? 52.575 0.647 -46.518 1.00 73.42 173 GLY B O 1
ATOM 2358 N N . GLU B 1 174 ? 53.098 0.703 -48.723 1.00 104.35 174 GLU B N 1
ATOM 2359 C CA . GLU B 1 174 ? 54.127 1.730 -48.625 1.00 110.84 174 GLU B CA 1
ATOM 2360 C C . GLU B 1 174 ? 53.614 3.078 -49.138 1.00 124.45 174 GLU B C 1
ATOM 2361 O O . GLU B 1 174 ? 53.523 3.294 -50.347 1.00 135.26 174 GLU B O 1
ATOM 2367 N N . SER B 1 175 ? 53.290 3.978 -48.209 1.00 125.92 175 SER B N 1
ATOM 2368 C CA . SER B 1 175 ? 52.821 5.325 -48.545 1.00 127.90 175 SER B CA 1
ATOM 2369 C C . SER B 1 175 ? 53.767 6.039 -49.513 1.00 120.72 175 SER B C 1
ATOM 2370 O O . SER B 1 175 ? 53.337 6.602 -50.520 1.00 113.33 175 SER B O 1
ATOM 2373 N N . PHE C 1 10 ? 40.792 -37.954 -7.663 1.00 55.15 10 PHE C N 1
ATOM 2374 C CA . PHE C 1 10 ? 40.142 -37.088 -6.683 1.00 55.31 10 PHE C CA 1
ATOM 2375 C C . PHE C 1 10 ? 39.484 -35.866 -7.345 1.00 55.52 10 PHE C C 1
ATOM 2376 O O . PHE C 1 10 ? 40.122 -34.838 -7.491 1.00 55.50 10 PHE C O 1
ATOM 2384 N N . PRO C 1 11 ? 38.201 -35.978 -7.738 1.00 49.08 11 PRO C N 1
ATOM 2385 C CA . PRO C 1 11 ? 37.496 -34.947 -8.504 1.00 51.79 11 PRO C CA 1
ATOM 2386 C C . PRO C 1 11 ? 37.624 -33.537 -7.917 1.00 43.28 11 PRO C C 1
ATOM 2387 O O . PRO C 1 11 ? 37.401 -33.384 -6.726 1.00 31.40 11 PRO C O 1
ATOM 2391 N N . ILE C 1 12 ? 37.993 -32.549 -8.735 1.00 34.73 12 ILE C N 1
ATOM 2392 C CA . ILE C 1 12 ? 38.031 -31.171 -8.287 1.00 37.48 12 ILE C CA 1
ATOM 2393 C C . ILE C 1 12 ? 37.266 -30.357 -9.280 1.00 38.46 12 ILE C C 1
ATOM 2394 O O . ILE C 1 12 ? 37.521 -30.487 -10.454 1.00 30.36 12 ILE C O 1
ATOM 2399 N N . VAL C 1 13 ? 36.287 -29.567 -8.830 1.00 37.30 13 VAL C N 1
ATOM 2400 C CA . VAL C 1 13 ? 35.733 -28.512 -9.677 1.00 27.63 13 VAL C CA 1
ATOM 2401 C C . VAL C 1 13 ? 35.882 -27.167 -8.981 1.00 34.71 13 VAL C C 1
ATOM 2402 O O . VAL C 1 13 ? 35.776 -27.050 -7.767 1.00 32.04 13 VAL C O 1
ATOM 2406 N N . GLN C 1 14 ? 36.175 -26.161 -9.789 1.00 27.16 14 GLN C N 1
ATOM 2407 C CA . GLN C 1 14 ? 36.374 -24.823 -9.325 1.00 34.75 14 GLN C CA 1
ATOM 2408 C C . GLN C 1 14 ? 35.213 -23.976 -9.789 1.00 37.20 14 GLN C C 1
ATOM 2409 O O . GLN C 1 14 ? 34.686 -24.193 -10.880 1.00 31.37 14 GLN C O 1
ATOM 2415 N N . VAL C 1 15 ? 34.833 -23.014 -8.956 1.00 35.12 15 VAL C N 1
ATOM 2416 C CA . VAL C 1 15 ? 33.880 -21.970 -9.332 1.00 41.28 15 VAL C CA 1
ATOM 2417 C C . VAL C 1 15 ? 34.573 -20.624 -9.341 1.00 44.77 15 VAL C C 1
ATOM 2418 O O . VAL C 1 15 ? 35.172 -20.238 -8.354 1.00 47.31 15 VAL C O 1
ATOM 2422 N N . VAL C 1 16 ? 34.523 -19.912 -10.458 1.00 41.15 16 VAL C N 1
ATOM 2423 C CA . VAL C 1 16 ? 35.137 -18.605 -10.476 1.00 45.27 16 VAL C CA 1
ATOM 2424 C C . VAL C 1 16 ? 34.186 -17.570 -11.058 1.00 53.95 16 VAL C C 1
ATOM 2425 O O . VAL C 1 16 ? 33.284 -17.884 -11.843 1.00 46.87 16 VAL C O 1
ATOM 2429 N N . GLY C 1 17 ? 34.407 -16.331 -10.632 1.00 44.98 17 GLY C N 1
ATOM 2430 C CA . GLY C 1 17 ? 33.589 -15.197 -11.016 1.00 59.91 17 GLY C CA 1
ATOM 2431 C C . GLY C 1 17 ? 33.998 -13.951 -10.249 1.00 56.48 17 GLY C C 1
ATOM 2432 O O . GLY C 1 17 ? 34.868 -13.987 -9.372 1.00 50.00 17 GLY C O 1
ATOM 2433 N N . PHE C 1 18 ? 33.370 -12.834 -10.573 1.00 58.11 18 PHE C N 1
ATOM 2434 C CA . PHE C 1 18 ? 33.593 -11.622 -9.808 1.00 42.12 18 PHE C CA 1
ATOM 2435 C C . PHE C 1 18 ? 32.710 -11.591 -8.596 1.00 50.77 18 PHE C C 1
ATOM 2436 O O . PHE C 1 18 ? 31.689 -12.279 -8.549 1.00 59.99 18 PHE C O 1
ATOM 2444 N N . GLN C 1 19 ? 33.152 -10.833 -7.597 1.00 58.26 19 GLN C N 1
ATOM 2445 C CA . GLN C 1 19 ? 32.313 -10.407 -6.480 1.00 64.58 19 GLN C CA 1
ATOM 2446 C C . GLN C 1 19 ? 30.915 -10.013 -6.994 1.00 69.66 19 GLN C C 1
ATOM 2447 O O . GLN C 1 19 ? 30.788 -9.328 -8.020 1.00 57.25 19 GLN C O 1
ATOM 2453 N N . ASN C 1 20 ? 29.880 -10.481 -6.293 1.00 71.44 20 ASN C N 1
ATOM 2454 C CA . ASN C 1 20 ? 28.495 -10.099 -6.578 1.00 76.93 20 ASN C CA 1
ATOM 2455 C C . ASN C 1 20 ? 27.991 -10.636 -7.928 1.00 84.42 20 ASN C C 1
ATOM 2456 O O . ASN C 1 20 ? 27.181 -9.993 -8.606 1.00 80.62 20 ASN C O 1
ATOM 2461 N N . SER C 1 21 ? 28.461 -11.825 -8.305 1.00 84.16 21 SER C N 1
ATOM 2462 C CA . SER C 1 21 ? 28.057 -12.452 -9.562 1.00 79.31 21 SER C CA 1
ATOM 2463 C C . SER C 1 21 ? 27.241 -13.728 -9.340 1.00 79.34 21 SER C C 1
ATOM 2464 O O . SER C 1 21 ? 26.902 -14.419 -10.297 1.00 71.17 21 SER C O 1
ATOM 2467 N N . GLY C 1 22 ? 26.923 -14.033 -8.084 1.00 71.20 22 GLY C N 1
ATOM 2468 C CA . GLY C 1 22 ? 26.122 -15.200 -7.758 1.00 56.20 22 GLY C CA 1
ATOM 2469 C C . GLY C 1 22 ? 26.940 -16.414 -7.350 1.00 61.05 22 GLY C C 1
ATOM 2470 O O . GLY C 1 22 ? 26.396 -17.530 -7.179 1.00 50.11 22 GLY C O 1
ATOM 2471 N N . LYS C 1 23 ? 28.241 -16.190 -7.164 1.00 49.16 23 LYS C N 1
ATOM 2472 C CA . LYS C 1 23 ? 29.156 -17.234 -6.723 1.00 53.91 23 LYS C CA 1
ATOM 2473 C C . LYS C 1 23 ? 28.665 -17.981 -5.501 1.00 58.81 23 LYS C C 1
ATOM 2474 O O . LYS C 1 23 ? 28.422 -19.191 -5.551 1.00 49.75 23 LYS C O 1
ATOM 2480 N N . THR C 1 24 ? 28.536 -17.253 -4.398 1.00 56.99 24 THR C N 1
ATOM 2481 C CA . THR C 1 24 ? 28.249 -17.874 -3.117 1.00 56.24 24 THR C CA 1
ATOM 2482 C C . THR C 1 24 ? 26.904 -18.606 -3.151 1.00 49.82 24 THR C C 1
ATOM 2483 O O . THR C 1 24 ? 26.789 -19.748 -2.675 1.00 39.37 24 THR C O 1
ATOM 2487 N N . THR C 1 25 ? 25.909 -17.974 -3.758 1.00 49.63 25 THR C N 1
ATOM 2488 C CA . THR C 1 25 ? 24.576 -18.561 -3.836 1.00 56.62 25 THR C CA 1
ATOM 2489 C C . THR C 1 25 ? 24.588 -19.823 -4.684 1.00 52.84 25 THR C C 1
ATOM 2490 O O . THR C 1 25 ? 23.905 -20.804 -4.360 1.00 51.27 25 THR C O 1
ATOM 2494 N N . PHE C 1 26 ? 25.365 -19.790 -5.768 1.00 56.18 26 PHE C N 1
ATOM 2495 C CA . PHE C 1 26 ? 25.479 -20.941 -6.666 1.00 43.65 26 PHE C CA 1
ATOM 2496 C C . PHE C 1 26 ? 26.130 -22.070 -5.914 1.00 37.50 26 PHE C C 1
ATOM 2497 O O . PHE C 1 26 ? 25.724 -23.214 -6.084 1.00 40.02 26 PHE C O 1
ATOM 2505 N N . ILE C 1 27 ? 27.109 -21.757 -5.057 1.00 38.80 27 ILE C N 1
ATOM 2506 C CA . ILE C 1 27 ? 27.833 -22.795 -4.309 1.00 36.06 27 ILE C CA 1
ATOM 2507 C C . ILE C 1 27 ? 26.973 -23.356 -3.189 1.00 45.31 27 ILE C C 1
ATOM 2508 O O . ILE C 1 27 ? 26.952 -24.579 -2.980 1.00 41.89 27 ILE C O 1
ATOM 2513 N N . GLU C 1 28 ? 26.265 -22.484 -2.473 1.00 39.30 28 GLU C N 1
ATOM 2514 C CA . GLU C 1 28 ? 25.316 -22.958 -1.450 1.00 49.68 28 GLU C CA 1
ATOM 2515 C C . GLU C 1 28 ? 24.436 -24.049 -2.043 1.00 39.68 28 GLU C C 1
ATOM 2516 O O . GLU C 1 28 ? 24.289 -25.133 -1.462 1.00 42.00 28 GLU C O 1
ATOM 2522 N N . ARG C 1 29 ? 23.881 -23.752 -3.219 1.00 45.16 29 ARG C N 1
ATOM 2523 C CA . ARG C 1 29 ? 23.043 -24.685 -3.983 1.00 47.26 29 ARG C CA 1
ATOM 2524 C C . ARG C 1 29 ? 23.729 -26.011 -4.313 1.00 45.01 29 ARG C C 1
ATOM 2525 O O . ARG C 1 29 ? 23.127 -27.059 -4.135 1.00 41.82 29 ARG C O 1
ATOM 2533 N N . ILE C 1 30 ? 24.980 -25.969 -4.783 1.00 46.46 30 ILE C N 1
ATOM 2534 C CA . ILE C 1 30 ? 25.724 -27.206 -5.083 1.00 41.48 30 ILE C CA 1
ATOM 2535 C C . ILE C 1 30 ? 25.900 -28.037 -3.838 1.00 37.70 30 ILE C C 1
ATOM 2536 O O . ILE C 1 30 ? 25.633 -29.245 -3.839 1.00 45.06 30 ILE C O 1
ATOM 2541 N N . LEU C 1 31 ? 26.389 -27.397 -2.781 1.00 39.04 31 LEU C N 1
ATOM 2542 C CA . LEU C 1 31 ? 26.515 -28.061 -1.481 1.00 50.60 31 LEU C CA 1
ATOM 2543 C C . LEU C 1 31 ? 25.182 -28.621 -0.982 1.00 58.67 31 LEU C C 1
ATOM 2544 O O . LEU C 1 31 ? 25.114 -29.786 -0.561 1.00 46.61 31 LEU C O 1
ATOM 2549 N N . GLU C 1 32 ? 24.131 -27.800 -1.038 1.00 56.43 32 GLU C N 1
ATOM 2550 C CA . GLU C 1 32 ? 22.808 -28.244 -0.625 1.00 54.44 32 GLU C CA 1
ATOM 2551 C C . GLU C 1 32 ? 22.455 -29.567 -1.304 1.00 61.95 32 GLU C C 1
ATOM 2552 O O . GLU C 1 32 ? 22.142 -30.561 -0.634 1.00 57.96 32 GLU C O 1
ATOM 2558 N N . LYS C 1 33 ? 22.538 -29.612 -2.630 1.00 53.90 33 LYS C N 1
ATOM 2559 C CA . LYS C 1 33 ? 22.137 -30.832 -3.315 1.00 57.00 33 LYS C CA 1
ATOM 2560 C C . LYS C 1 33 ? 23.151 -31.924 -3.071 1.00 55.40 33 LYS C C 1
ATOM 2561 O O . LYS C 1 33 ? 22.781 -33.075 -2.972 1.00 66.86 33 LYS C O 1
ATOM 2567 N N . ALA C 1 34 ? 24.427 -31.555 -2.955 1.00 61.81 34 ALA C N 1
ATOM 2568 C CA . ALA C 1 34 ? 25.488 -32.506 -2.620 1.00 54.76 34 ALA C CA 1
ATOM 2569 C C . ALA C 1 34 ? 25.212 -33.229 -1.306 1.00 59.67 34 ALA C C 1
ATOM 2570 O O . ALA C 1 34 ? 25.452 -34.433 -1.200 1.00 57.24 34 ALA C O 1
ATOM 2572 N N . SER C 1 35 ? 24.726 -32.494 -0.303 1.00 61.74 35 SER C N 1
ATOM 2573 C CA . SER C 1 35 ? 24.441 -33.092 1.007 1.00 80.60 35 SER C CA 1
ATOM 2574 C C . SER C 1 35 ? 23.235 -34.040 0.938 1.00 73.90 35 SER C C 1
ATOM 2575 O O . SER C 1 35 ? 23.226 -35.071 1.599 1.00 73.08 35 SER C O 1
ATOM 2578 N N . GLU C 1 36 ? 22.235 -33.695 0.132 1.00 58.16 36 GLU C N 1
ATOM 2579 C CA . GLU C 1 36 ? 21.134 -34.607 -0.152 1.00 65.53 36 GLU C CA 1
ATOM 2580 C C . GLU C 1 36 ? 21.573 -35.960 -0.692 1.00 73.67 36 GLU C C 1
ATOM 2581 O O . GLU C 1 36 ? 20.930 -36.976 -0.444 1.00 75.16 36 GLU C O 1
ATOM 2587 N N . GLN C 1 37 ? 22.647 -35.961 -1.467 1.00 70.54 37 GLN C N 1
ATOM 2588 C CA . GLN C 1 37 ? 23.038 -37.146 -2.209 1.00 69.30 37 GLN C CA 1
ATOM 2589 C C . GLN C 1 37 ? 24.178 -37.870 -1.514 1.00 72.62 37 GLN C C 1
ATOM 2590 O O . GLN C 1 37 ? 24.814 -38.728 -2.121 1.00 74.67 37 GLN C O 1
ATOM 2596 N N . GLY C 1 38 ? 24.423 -37.537 -0.245 1.00 71.07 38 GLY C N 1
ATOM 2597 C CA . GLY C 1 38 ? 25.459 -38.198 0.536 1.00 79.43 38 GLY C CA 1
ATOM 2598 C C . GLY C 1 38 ? 26.789 -38.243 -0.194 1.00 74.74 38 GLY C C 1
ATOM 2599 O O . GLY C 1 38 ? 27.373 -39.300 -0.421 1.00 70.14 38 GLY C O 1
ATOM 2600 N N . LEU C 1 39 ? 27.254 -37.073 -0.594 1.00 69.69 39 LEU C N 1
ATOM 2601 C CA . LEU C 1 39 ? 28.504 -36.947 -1.316 1.00 69.09 39 LEU C CA 1
ATOM 2602 C C . LEU C 1 39 ? 29.411 -36.026 -0.524 1.00 73.03 39 LEU C C 1
ATOM 2603 O O . LEU C 1 39 ? 29.327 -34.807 -0.694 1.00 85.21 39 LEU C O 1
ATOM 2608 N N . ASN C 1 40 ? 30.254 -36.561 0.364 1.00 63.82 40 ASN C N 1
ATOM 2609 C CA . ASN C 1 40 ? 30.967 -35.650 1.272 1.00 74.78 40 ASN C CA 1
ATOM 2610 C C . ASN C 1 40 ? 32.015 -34.878 0.480 1.00 58.51 40 ASN C C 1
ATOM 2611 O O . ASN C 1 40 ? 33.080 -35.376 0.105 1.00 61.97 40 ASN C O 1
ATOM 2616 N N . LEU C 1 41 ? 31.642 -33.637 0.220 1.00 57.92 41 LEU C N 1
ATOM 2617 C CA . LEU C 1 41 ? 32.322 -32.776 -0.715 1.00 63.43 41 LEU C CA 1
ATOM 2618 C C . LEU C 1 41 ? 32.921 -31.630 0.072 1.00 48.61 41 LEU C C 1
ATOM 2619 O O . LEU C 1 41 ? 32.205 -30.890 0.736 1.00 58.10 41 LEU C O 1
ATOM 2624 N N . GLY C 1 42 ? 34.244 -31.499 0.013 1.00 52.92 42 GLY C N 1
ATOM 2625 C CA . GLY C 1 42 ? 34.928 -30.436 0.723 1.00 45.27 42 GLY C CA 1
ATOM 2626 C C . GLY C 1 42 ? 34.704 -29.134 0.005 1.00 36.98 42 GLY C C 1
ATOM 2627 O O . GLY C 1 42 ? 34.238 -29.122 -1.120 1.00 45.84 42 GLY C O 1
ATOM 2628 N N . CYS C 1 43 ? 35.047 -28.041 0.656 1.00 39.24 43 CYS C N 1
ATOM 2629 C CA . CYS C 1 43 ? 34.895 -26.737 0.069 1.00 41.67 43 CYS C CA 1
ATOM 2630 C C . CYS C 1 43 ? 36.071 -25.909 0.449 1.00 36.41 43 CYS C C 1
ATOM 2631 O O . CYS C 1 43 ? 36.469 -25.896 1.605 1.00 44.57 43 CYS C O 1
ATOM 2634 N N . LEU C 1 44 ? 36.646 -25.235 -0.539 1.00 38.77 44 LEU C N 1
ATOM 2635 C CA . LEU C 1 44 ? 37.841 -24.434 -0.339 1.00 37.01 44 LEU C CA 1
ATOM 2636 C C . LEU C 1 44 ? 37.710 -23.141 -1.067 1.00 36.32 44 LEU C C 1
ATOM 2637 O O . LEU C 1 44 ? 37.560 -23.129 -2.263 1.00 47.00 44 LEU C O 1
ATOM 2642 N N . LYS C 1 45 ? 37.825 -22.049 -0.336 1.00 36.75 45 LYS C N 1
ATOM 2643 C CA . LYS C 1 45 ? 37.714 -20.733 -0.908 1.00 44.37 45 LYS C CA 1
ATOM 2644 C C . LYS C 1 45 ? 39.057 -20.038 -0.815 1.00 41.80 45 LYS C C 1
ATOM 2645 O O . LYS C 1 45 ? 39.793 -20.228 0.144 1.00 46.76 45 LYS C O 1
ATOM 2651 N N . HIS C 1 46 ? 39.375 -19.249 -1.830 1.00 53.94 46 HIS C N 1
ATOM 2652 C CA . HIS C 1 46 ? 40.528 -18.375 -1.792 1.00 54.36 46 HIS C CA 1
ATOM 2653 C C . HIS C 1 46 ? 40.075 -17.026 -1.277 1.00 65.34 46 HIS C C 1
ATOM 2654 O O . HIS C 1 46 ? 38.900 -16.680 -1.428 1.00 60.96 46 HIS C O 1
ATOM 2661 N N . HIS C 1 47 ? 40.989 -16.282 -0.654 1.00 83.88 47 HIS C N 1
ATOM 2662 C CA . HIS C 1 47 ? 40.711 -14.920 -0.176 1.00 88.08 47 HIS C CA 1
ATOM 2663 C C . HIS C 1 47 ? 41.552 -13.901 -0.953 1.00 91.25 47 HIS C C 1
ATOM 2664 O O . HIS C 1 47 ? 42.639 -14.218 -1.457 1.00 89.33 47 HIS C O 1
ATOM 2671 N N . ASP C 1 63 ? 43.526 -18.753 19.900 1.00 89.39 63 ASP C N 1
ATOM 2672 C CA . ASP C 1 63 ? 43.176 -18.131 18.628 1.00 98.37 63 ASP C CA 1
ATOM 2673 C C . ASP C 1 63 ? 44.329 -17.254 18.123 1.00 93.06 63 ASP C C 1
ATOM 2674 O O . ASP C 1 63 ? 45.299 -17.769 17.560 1.00 83.96 63 ASP C O 1
ATOM 2679 N N . ARG C 1 64 ? 44.233 -15.943 18.345 1.00 84.16 64 ARG C N 1
ATOM 2680 C CA . ARG C 1 64 ? 45.174 -14.981 17.766 1.00 79.27 64 ARG C CA 1
ATOM 2681 C C . ARG C 1 64 ? 46.376 -14.694 18.672 1.00 64.99 64 ARG C C 1
ATOM 2682 O O . ARG C 1 64 ? 47.499 -14.538 18.204 1.00 68.00 64 ARG C O 1
ATOM 2690 N N . TYR C 1 65 ? 46.109 -14.594 19.966 1.00 60.02 65 TYR C N 1
ATOM 2691 C CA . TYR C 1 65 ? 47.128 -14.386 20.989 1.00 60.34 65 TYR C CA 1
ATOM 2692 C C . TYR C 1 65 ? 48.211 -15.468 20.841 1.00 61.82 65 TYR C C 1
ATOM 2693 O O . TYR C 1 65 ? 49.421 -15.209 20.895 1.00 54.62 65 TYR C O 1
ATOM 2702 N N . GLN C 1 66 ? 47.767 -16.688 20.591 1.00 57.32 66 GLN C N 1
ATOM 2703 C CA . GLN C 1 66 ? 48.697 -17.792 20.524 1.00 53.38 66 GLN C CA 1
ATOM 2704 C C . GLN C 1 66 ? 49.349 -17.832 19.142 1.00 53.34 66 GLN C C 1
ATOM 2705 O O . GLN C 1 66 ? 50.495 -18.246 19.021 1.00 49.86 66 GLN C O 1
ATOM 2711 N N . ALA C 1 67 ? 48.680 -17.283 18.133 1.00 65.72 67 ALA C N 1
ATOM 2712 C CA . ALA C 1 67 ? 49.283 -17.137 16.802 1.00 72.32 67 ALA C CA 1
ATOM 2713 C C . ALA C 1 67 ? 50.548 -16.264 16.827 1.00 68.73 67 ALA C C 1
ATOM 2714 O O . ALA C 1 67 ? 51.400 -16.401 15.956 1.00 57.29 67 ALA C O 1
ATOM 2716 N N . ALA C 1 68 ? 50.686 -15.375 17.811 1.00 76.49 68 ALA C N 1
ATOM 2717 C CA . ALA C 1 68 ? 51.999 -14.783 18.077 1.00 73.06 68 ALA C CA 1
ATOM 2718 C C . ALA C 1 68 ? 52.894 -15.859 18.727 1.00 82.53 68 ALA C C 1
ATOM 2719 O O . ALA C 1 68 ? 53.101 -15.914 19.946 1.00 66.20 68 ALA C O 1
ATOM 2721 N N . GLY C 1 69 ? 53.412 -16.727 17.868 1.00 66.58 69 GLY C N 1
ATOM 2722 C CA . GLY C 1 69 ? 54.258 -17.814 18.286 1.00 61.58 69 GLY C CA 1
ATOM 2723 C C . GLY C 1 69 ? 53.968 -19.008 17.393 1.00 57.42 69 GLY C C 1
ATOM 2724 O O . GLY C 1 69 ? 54.652 -19.209 16.391 1.00 52.33 69 GLY C O 1
ATOM 2725 N N . ALA C 1 70 ? 52.928 -19.765 17.753 1.00 50.61 70 ALA C N 1
ATOM 2726 C CA . ALA C 1 70 ? 52.564 -21.017 17.095 1.00 51.20 70 ALA C CA 1
ATOM 2727 C C . ALA C 1 70 ? 51.991 -20.772 15.729 1.00 51.35 70 ALA C C 1
ATOM 2728 O O . ALA C 1 70 ? 51.139 -19.903 15.569 1.00 49.81 70 ALA C O 1
ATOM 2730 N N . ASP C 1 71 ? 52.419 -21.579 14.760 1.00 52.96 71 ASP C N 1
ATOM 2731 C CA . ASP C 1 71 ? 51.924 -21.453 13.397 1.00 49.34 71 ASP C CA 1
ATOM 2732 C C . ASP C 1 71 ? 50.804 -22.443 13.135 1.00 42.92 71 ASP C C 1
ATOM 2733 O O . ASP C 1 71 ? 50.056 -22.273 12.199 1.00 38.52 71 ASP C O 1
ATOM 2738 N N . VAL C 1 72 ? 50.648 -23.446 13.986 1.00 44.54 72 VAL C N 1
ATOM 2739 C CA . VAL C 1 72 ? 49.479 -24.316 13.898 1.00 42.21 72 VAL C CA 1
ATOM 2740 C C . VAL C 1 72 ? 48.696 -24.267 15.210 1.00 42.92 72 VAL C C 1
ATOM 2741 O O . VAL C 1 72 ? 49.182 -24.719 16.242 1.00 46.33 72 VAL C O 1
ATOM 2745 N N . THR C 1 73 ? 47.487 -23.710 15.152 1.00 40.16 73 THR C N 1
ATOM 2746 C CA . THR C 1 73 ? 46.613 -23.558 16.329 1.00 49.76 73 THR C CA 1
ATOM 2747 C C . THR C 1 73 ? 45.164 -23.957 16.049 1.00 47.89 73 THR C C 1
ATOM 2748 O O . THR C 1 73 ? 44.667 -23.777 14.950 1.00 44.20 73 THR C O 1
ATOM 2752 N N . ALA C 1 74 ? 44.466 -24.447 17.059 1.00 49.21 74 ALA C N 1
ATOM 2753 C CA . ALA C 1 74 ? 43.058 -24.762 16.890 1.00 53.88 74 ALA C CA 1
ATOM 2754 C C . ALA C 1 74 ? 42.309 -24.662 18.196 1.00 51.57 74 ALA C C 1
ATOM 2755 O O . ALA C 1 74 ? 42.884 -24.836 19.257 1.00 50.22 74 ALA C O 1
ATOM 2757 N N . VAL C 1 75 ? 41.015 -24.397 18.090 1.00 49.84 75 VAL C N 1
ATOM 2758 C CA . VAL C 1 75 ? 40.087 -24.546 19.193 1.00 57.24 75 VAL C CA 1
ATOM 2759 C C . VAL C 1 75 ? 39.143 -25.604 18.706 1.00 48.64 75 VAL C C 1
ATOM 2760 O O . VAL C 1 75 ? 39.042 -25.748 17.518 1.00 42.72 75 VAL C O 1
ATOM 2764 N N . GLU C 1 76 ? 38.469 -26.336 19.595 1.00 54.10 76 GLU C N 1
ATOM 2765 C CA . GLU C 1 76 ? 37.589 -27.442 19.194 1.00 56.61 76 GLU C CA 1
ATOM 2766 C C . GLU C 1 76 ? 36.490 -27.708 20.244 1.00 68.04 76 GLU C C 1
ATOM 2767 O O . GLU C 1 76 ? 36.714 -27.508 21.429 1.00 73.88 76 GLU C O 1
ATOM 2773 N N . GLY C 1 77 ? 35.319 -28.177 19.808 1.00 66.59 77 GLY C N 1
ATOM 2774 C CA . GLY C 1 77 ? 34.216 -28.487 20.711 1.00 70.73 77 GLY C CA 1
ATOM 2775 C C . GLY C 1 77 ? 32.897 -28.812 20.008 1.00 78.42 77 GLY C C 1
ATOM 2776 O O . GLY C 1 77 ? 32.464 -28.060 19.141 1.00 78.49 77 GLY C O 1
ATOM 2777 N N . ALA C 1 78 ? 32.281 -29.928 20.405 1.00 75.27 78 ALA C N 1
ATOM 2778 C CA . ALA C 1 78 ? 31.007 -30.461 19.873 1.00 88.65 78 ALA C CA 1
ATOM 2779 C C . ALA C 1 78 ? 31.172 -31.298 18.600 1.00 92.17 78 ALA C C 1
ATOM 2780 O O . ALA C 1 78 ? 30.180 -31.752 18.013 1.00 86.13 78 ALA C O 1
ATOM 2782 N N . GLY C 1 79 ? 32.415 -31.521 18.186 1.00 88.32 79 GLY C N 1
ATOM 2783 C CA . GLY C 1 79 ? 32.683 -32.262 16.967 1.00 77.54 79 GLY C CA 1
ATOM 2784 C C . GLY C 1 79 ? 32.879 -31.344 15.777 1.00 66.98 79 GLY C C 1
ATOM 2785 O O . GLY C 1 79 ? 32.713 -31.782 14.648 1.00 70.45 79 GLY C O 1
ATOM 2786 N N . VAL C 1 80 ? 33.212 -30.080 16.059 1.00 58.28 80 VAL C N 1
ATOM 2787 C CA . VAL C 1 80 ? 33.587 -29.072 15.070 1.00 70.83 80 VAL C CA 1
ATOM 2788 C C . VAL C 1 80 ? 34.969 -28.483 15.404 1.00 73.85 80 VAL C C 1
ATOM 2789 O O . VAL C 1 80 ? 35.165 -27.913 16.478 1.00 65.97 80 VAL C O 1
ATOM 2793 N N . LEU C 1 81 ? 35.916 -28.599 14.479 1.00 59.82 81 LEU C N 1
ATOM 2794 C CA . LEU C 1 81 ? 37.249 -28.060 14.697 1.00 46.25 81 LEU C CA 1
ATOM 2795 C C . LEU C 1 81 ? 37.431 -26.759 13.907 1.00 54.87 81 LEU C C 1
ATOM 2796 O O . LEU C 1 81 ? 37.113 -26.713 12.737 1.00 58.25 81 LEU C O 1
ATOM 2801 N N . GLN C 1 82 ? 37.921 -25.711 14.565 1.00 47.49 82 GLN C N 1
ATOM 2802 C CA . GLN C 1 82 ? 38.305 -24.464 13.918 1.00 50.33 82 GLN C CA 1
ATOM 2803 C C . GLN C 1 82 ? 39.818 -24.298 14.019 1.00 47.68 82 GLN C C 1
ATOM 2804 O O . GLN C 1 82 ? 40.342 -23.859 15.025 1.00 48.88 82 GLN C O 1
ATOM 2810 N N . LEU C 1 83 ? 40.507 -24.638 12.938 1.00 58.84 83 LEU C N 1
ATOM 2811 C CA . LEU C 1 83 ? 41.968 -24.729 12.896 1.00 44.99 83 LEU C CA 1
ATOM 2812 C C . LEU C 1 83 ? 42.524 -23.588 12.067 1.00 39.48 83 LEU C C 1
ATOM 2813 O O . LEU C 1 83 ? 42.034 -23.316 10.971 1.00 42.80 83 LEU C O 1
ATOM 2818 N N . THR C 1 84 ? 43.520 -22.893 12.579 1.00 37.88 84 THR C N 1
ATOM 2819 C CA . THR C 1 84 ? 44.247 -21.968 11.740 1.00 35.13 84 THR C CA 1
ATOM 2820 C C . THR C 1 84 ? 45.678 -22.455 11.645 1.00 35.29 84 THR C C 1
ATOM 2821 O O . THR C 1 84 ? 46.233 -22.918 12.625 1.00 41.72 84 THR C O 1
ATOM 2825 N N . ALA C 1 85 ? 46.256 -22.372 10.445 1.00 35.70 85 ALA C N 1
ATOM 2826 C CA . ALA C 1 85 ? 47.585 -22.934 10.169 1.00 41.68 85 ALA C CA 1
ATOM 2827 C C . ALA C 1 85 ? 48.438 -22.090 9.204 1.00 35.61 85 ALA C C 1
ATOM 2828 O O . ALA C 1 85 ? 48.048 -21.844 8.048 1.00 36.02 85 ALA C O 1
ATOM 2830 N N . ARG C 1 86 ? 49.606 -21.665 9.682 1.00 44.69 86 ARG C N 1
ATOM 2831 C CA . ARG C 1 86 ? 50.505 -20.785 8.930 1.00 53.90 86 ARG C CA 1
ATOM 2832 C C . ARG C 1 86 ? 51.615 -21.540 8.230 1.00 53.70 86 ARG C C 1
ATOM 2833 O O . ARG C 1 86 ? 52.603 -21.898 8.859 1.00 66.14 86 ARG C O 1
ATOM 2841 N N . ARG C 1 87 ? 51.439 -21.770 6.928 1.00 48.99 87 ARG C N 1
ATOM 2842 C CA . ARG C 1 87 ? 52.399 -22.492 6.087 1.00 42.23 87 ARG C CA 1
ATOM 2843 C C . ARG C 1 87 ? 52.485 -21.767 4.768 1.00 60.56 87 ARG C C 1
ATOM 2844 O O . ARG C 1 87 ? 51.642 -20.925 4.459 1.00 64.89 87 ARG C O 1
ATOM 2852 N N . LEU C 1 88 ? 53.482 -22.102 3.967 1.00 74.56 88 LEU C N 1
ATOM 2853 C CA . LEU C 1 88 ? 53.443 -21.666 2.596 1.00 90.70 88 LEU C CA 1
ATOM 2854 C C . LEU C 1 88 ? 52.677 -22.746 1.852 1.00 88.61 88 LEU C C 1
ATOM 2855 O O . LEU C 1 88 ? 53.210 -23.803 1.493 1.00 89.47 88 LEU C O 1
ATOM 2860 N N . TRP C 1 89 ? 51.391 -22.459 1.677 1.00 64.29 89 TRP C N 1
ATOM 2861 C CA . TRP C 1 89 ? 50.442 -23.387 1.088 1.00 59.26 89 TRP C CA 1
ATOM 2862 C C . TRP C 1 89 ? 50.420 -23.291 -0.417 1.00 48.73 89 TRP C C 1
ATOM 2863 O O . TRP C 1 89 ? 50.207 -22.208 -0.958 1.00 65.07 89 TRP C O 1
ATOM 2874 N N . ASP C 1 90 ? 50.626 -24.412 -1.091 1.00 49.63 90 ASP C N 1
ATOM 2875 C CA . ASP C 1 90 ? 50.244 -24.514 -2.499 1.00 59.80 90 ASP C CA 1
ATOM 2876 C C . ASP C 1 90 ? 48.947 -25.311 -2.592 1.00 56.77 90 ASP C C 1
ATOM 2877 O O . ASP C 1 90 ? 48.506 -25.920 -1.608 1.00 48.66 90 ASP C O 1
ATOM 2882 N N . LEU C 1 91 ? 48.329 -25.303 -3.766 1.00 58.39 91 LEU C N 1
ATOM 2883 C CA . LEU C 1 91 ? 47.052 -25.976 -3.934 1.00 53.40 91 LEU C CA 1
ATOM 2884 C C . LEU C 1 91 ? 47.231 -27.473 -3.693 1.00 52.79 91 LEU C C 1
ATOM 2885 O O . LEU C 1 91 ? 46.421 -28.117 -3.036 1.00 53.21 91 LEU C O 1
ATOM 2890 N N . THR C 1 92 ? 48.324 -28.019 -4.190 1.00 46.82 92 THR C N 1
ATOM 2891 C CA . THR C 1 92 ? 48.624 -29.414 -3.940 1.00 50.36 92 THR C CA 1
ATOM 2892 C C . THR C 1 92 ? 48.602 -29.757 -2.458 1.00 47.09 92 THR C C 1
ATOM 2893 O O . THR C 1 92 ? 48.120 -30.821 -2.085 1.00 46.21 92 THR C O 1
ATOM 2897 N N . ARG C 1 93 ? 49.147 -28.893 -1.607 1.00 48.35 93 ARG C N 1
ATOM 2898 C CA . ARG C 1 93 ? 49.281 -29.272 -0.198 1.00 54.13 93 ARG C CA 1
ATOM 2899 C C . ARG C 1 93 ? 47.889 -29.327 0.402 1.00 45.30 93 ARG C C 1
ATOM 2900 O O . ARG C 1 93 ? 47.539 -30.249 1.145 1.00 42.28 93 ARG C O 1
ATOM 2908 N N . LEU C 1 94 ? 47.100 -28.329 0.029 1.00 39.36 94 LEU C N 1
ATOM 2909 C CA . LEU C 1 94 ? 45.726 -28.191 0.455 1.00 41.77 94 LEU C CA 1
ATOM 2910 C C . LEU C 1 94 ? 44.923 -29.426 0.108 1.00 44.26 94 LEU C C 1
ATOM 2911 O O . LEU C 1 94 ? 44.317 -30.050 0.968 1.00 46.57 94 LEU C O 1
ATOM 2916 N N . ILE C 1 95 ? 44.961 -29.793 -1.160 1.00 48.05 95 ILE C N 1
ATOM 2917 C CA . ILE C 1 95 ? 44.167 -30.900 -1.650 1.00 54.19 95 ILE C CA 1
ATOM 2918 C C . ILE C 1 95 ? 44.462 -32.137 -0.818 1.00 50.67 95 ILE C C 1
ATOM 2919 O O . ILE C 1 95 ? 43.539 -32.848 -0.386 1.00 43.16 95 ILE C O 1
ATOM 2924 N N . GLU C 1 96 ? 45.742 -32.350 -0.544 1.00 44.33 96 GLU C N 1
ATOM 2925 C CA . GLU C 1 96 ? 46.172 -33.452 0.321 1.00 55.55 96 GLU C CA 1
ATOM 2926 C C . GLU C 1 96 ? 45.611 -33.376 1.733 1.00 42.68 96 GLU C C 1
ATOM 2927 O O . GLU C 1 96 ? 45.413 -34.398 2.375 1.00 43.73 96 GLU C O 1
ATOM 2933 N N . LEU C 1 97 ? 45.366 -32.169 2.221 1.00 41.34 97 LEU C N 1
ATOM 2934 C CA . LEU C 1 97 ? 44.766 -32.012 3.541 1.00 41.02 97 LEU C CA 1
ATOM 2935 C C . LEU C 1 97 ? 43.311 -32.472 3.499 1.00 37.51 97 LEU C C 1
ATOM 2936 O O . LEU C 1 97 ? 42.882 -33.202 4.355 1.00 35.11 97 LEU C O 1
ATOM 2941 N N . TYR C 1 98 ? 42.564 -32.066 2.478 1.00 34.26 98 TYR C N 1
ATOM 2942 C CA . TYR C 1 98 ? 41.222 -32.595 2.267 1.00 36.95 98 TYR C CA 1
ATOM 2943 C C . TYR C 1 98 ? 41.194 -34.127 2.130 1.00 44.26 98 TYR C C 1
ATOM 2944 O O . TYR C 1 98 ? 40.297 -34.788 2.668 1.00 41.96 98 TYR C O 1
ATOM 2953 N N . GLN C 1 99 ? 42.167 -34.692 1.422 1.00 43.02 99 GLN C N 1
ATOM 2954 C CA . GLN C 1 99 ? 42.215 -36.139 1.243 1.00 38.76 99 GLN C CA 1
ATOM 2955 C C . GLN C 1 99 ? 42.434 -36.801 2.571 1.00 48.14 99 GLN C C 1
ATOM 2956 O O . GLN C 1 99 ? 41.722 -37.745 2.937 1.00 46.13 99 GLN C O 1
ATOM 2962 N N . PHE C 1 100 ? 43.439 -36.296 3.274 1.00 40.84 100 PHE C N 1
ATOM 2963 C CA . PHE C 1 100 ? 43.694 -36.728 4.621 1.00 43.72 100 PHE C CA 1
ATOM 2964 C C . PHE C 1 100 ? 42.467 -36.643 5.527 1.00 54.10 100 PHE C C 1
ATOM 2965 O O . PHE C 1 100 ? 42.212 -37.509 6.384 1.00 49.57 100 PHE C O 1
ATOM 2973 N N . LEU C 1 101 ? 41.704 -35.575 5.342 1.00 43.14 101 LEU C N 1
ATOM 2974 C CA . LEU C 1 101 ? 40.469 -35.389 6.081 1.00 50.72 101 LEU C CA 1
ATOM 2975 C C . LEU C 1 101 ? 39.359 -36.291 5.520 1.00 48.64 101 LEU C C 1
ATOM 2976 O O . LEU C 1 101 ? 38.231 -36.259 5.981 1.00 51.46 101 LEU C O 1
ATOM 2981 N N . GLU C 1 102 ? 39.684 -37.078 4.513 1.00 51.35 102 GLU C N 1
ATOM 2982 C CA . GLU C 1 102 ? 38.765 -38.094 3.996 1.00 68.61 102 GLU C CA 1
ATOM 2983 C C . GLU C 1 102 ? 37.474 -37.543 3.390 1.00 67.78 102 GLU C C 1
ATOM 2984 O O . GLU C 1 102 ? 36.417 -38.160 3.535 1.00 72.06 102 GLU C O 1
ATOM 2990 N N . THR C 1 103 ? 37.566 -36.399 2.705 1.00 53.82 103 THR C N 1
ATOM 2991 C CA . THR C 1 103 ? 36.550 -36.011 1.721 1.00 54.98 103 THR C CA 1
ATOM 2992 C C . THR C 1 103 ? 36.784 -36.825 0.454 1.00 48.71 103 THR C C 1
ATOM 2993 O O . THR C 1 103 ? 37.882 -37.331 0.244 1.00 45.69 103 THR C O 1
ATOM 2997 N N . ASP C 1 104 ? 35.780 -36.943 -0.402 1.00 53.99 104 ASP C N 1
ATOM 2998 C CA . ASP C 1 104 ? 35.933 -37.785 -1.593 1.00 61.25 104 ASP C CA 1
ATOM 2999 C C . ASP C 1 104 ? 36.146 -36.943 -2.842 1.00 58.65 104 ASP C C 1
ATOM 3000 O O . ASP C 1 104 ? 36.601 -37.434 -3.874 1.00 50.60 104 ASP C O 1
ATOM 3005 N N . CYS C 1 105 ? 35.789 -35.669 -2.748 1.00 55.43 105 CYS C N 1
ATOM 3006 C CA . CYS C 1 105 ? 36.046 -34.731 -3.828 1.00 59.62 105 CYS C CA 1
ATOM 3007 C C . CYS C 1 105 ? 36.099 -33.316 -3.264 1.00 48.09 105 CYS C C 1
ATOM 3008 O O . CYS C 1 105 ? 35.795 -33.118 -2.091 1.00 50.26 105 CYS C O 1
ATOM 3011 N N . LEU C 1 106 ? 36.475 -32.341 -4.095 1.00 44.13 106 LEU C N 1
ATOM 3012 C CA . LEU C 1 106 ? 36.631 -30.948 -3.640 1.00 39.03 106 LEU C CA 1
ATOM 3013 C C . LEU C 1 106 ? 35.992 -29.902 -4.550 1.00 38.16 106 LEU C C 1
ATOM 3014 O O . LEU C 1 106 ? 36.125 -29.973 -5.758 1.00 48.41 106 LEU C O 1
ATOM 3019 N N . LEU C 1 107 ? 35.282 -28.950 -3.949 1.00 39.39 107 LEU C N 1
ATOM 3020 C CA . LEU C 1 107 ? 34.775 -27.750 -4.621 1.00 46.03 107 LEU C CA 1
ATOM 3021 C C . LEU C 1 107 ? 35.652 -26.567 -4.218 1.00 49.76 107 LEU C C 1
ATOM 3022 O O . LEU C 1 107 ? 35.860 -26.330 -3.040 1.00 46.00 107 LEU C O 1
ATOM 3027 N N . ILE C 1 108 ? 36.156 -25.830 -5.195 1.00 39.48 108 ILE C N 1
ATOM 3028 C CA . ILE C 1 108 ? 36.999 -24.685 -4.942 1.00 33.11 108 ILE C CA 1
ATOM 3029 C C . ILE C 1 108 ? 36.385 -23.404 -5.494 1.00 42.70 108 ILE C C 1
ATOM 3030 O O . ILE C 1 108 ? 35.976 -23.342 -6.649 1.00 39.24 108 ILE C O 1
ATOM 3035 N N . GLU C 1 109 ? 36.367 -22.372 -4.665 1.00 49.07 109 GLU C N 1
ATOM 3036 C CA . GLU C 1 109 ? 36.054 -21.024 -5.101 1.00 56.34 109 GLU C CA 1
ATOM 3037 C C . GLU C 1 109 ? 37.379 -20.291 -5.345 1.00 47.66 109 GLU C C 1
ATOM 3038 O O . GLU C 1 109 ? 38.325 -20.433 -4.578 1.00 49.66 109 GLU C O 1
ATOM 3044 N N . GLY C 1 110 ? 37.453 -19.528 -6.431 1.00 49.62 110 GLY C N 1
ATOM 3045 C CA . GLY C 1 110 ? 38.669 -18.800 -6.773 1.00 50.45 110 GLY C CA 1
ATOM 3046 C C . GLY C 1 110 ? 39.790 -19.746 -7.175 1.00 55.37 110 GLY C C 1
ATOM 3047 O O . GLY C 1 110 ? 39.546 -20.844 -7.678 1.00 52.44 110 GLY C O 1
ATOM 3048 N N . PHE C 1 111 ? 41.025 -19.332 -6.939 1.00 51.13 111 PHE C N 1
ATOM 3049 C CA . PHE C 1 111 ? 42.179 -20.061 -7.439 1.00 50.04 111 PHE C CA 1
ATOM 3050 C C . PHE C 1 111 ? 42.110 -20.236 -8.954 1.00 48.84 111 PHE C C 1
ATOM 3051 O O . PHE C 1 111 ? 42.129 -21.365 -9.448 1.00 44.80 111 PHE C O 1
ATOM 3059 N N . LYS C 1 112 ? 42.064 -19.136 -9.702 1.00 53.51 112 LYS C N 1
ATOM 3060 C CA . LYS C 1 112 ? 41.821 -19.216 -11.152 1.00 54.57 112 LYS C CA 1
ATOM 3061 C C . LYS C 1 112 ? 43.037 -19.641 -12.004 1.00 57.85 112 LYS C C 1
ATOM 3062 O O . LYS C 1 112 ? 42.894 -19.941 -13.194 1.00 60.14 112 LYS C O 1
ATOM 3068 N N . LYS C 1 113 ? 44.224 -19.673 -11.404 1.00 60.12 113 LYS C N 1
ATOM 3069 C CA . LYS C 1 113 ? 45.420 -20.081 -12.139 1.00 57.73 113 LYS C CA 1
ATOM 3070 C C . LYS C 1 113 ? 45.554 -21.596 -12.088 1.00 59.99 113 LYS C C 1
ATOM 3071 O O . LYS C 1 113 ? 46.315 -22.177 -12.844 1.00 59.03 113 LYS C O 1
ATOM 3077 N N . ALA C 1 114 ? 44.819 -22.243 -11.198 1.00 54.92 114 ALA C N 1
ATOM 3078 C CA . ALA C 1 114 ? 44.902 -23.684 -11.115 1.00 51.10 114 ALA C CA 1
ATOM 3079 C C . ALA C 1 114 ? 44.425 -24.295 -12.427 1.00 45.63 114 ALA C C 1
ATOM 3080 O O . ALA C 1 114 ? 43.694 -23.663 -13.180 1.00 52.55 114 ALA C O 1
ATOM 3082 N N . PRO C 1 115 ? 44.867 -25.520 -12.713 1.00 33.86 115 PRO C N 1
ATOM 3083 C CA . PRO C 1 115 ? 44.544 -26.198 -13.965 1.00 35.96 115 PRO C CA 1
ATOM 3084 C C . PRO C 1 115 ? 43.197 -26.965 -13.972 1.00 48.74 115 PRO C C 1
ATOM 3085 O O . PRO C 1 115 ? 42.807 -27.406 -15.048 1.00 36.35 115 PRO C O 1
ATOM 3089 N N . TYR C 1 116 ? 42.486 -27.071 -12.846 1.00 49.38 116 TYR C N 1
ATOM 3090 C CA . TYR C 1 116 ? 41.283 -27.919 -12.767 1.00 35.09 116 TYR C CA 1
ATOM 3091 C C . TYR C 1 116 ? 40.059 -27.392 -13.532 1.00 33.90 116 TYR C C 1
ATOM 3092 O O . TYR C 1 116 ? 40.010 -26.229 -13.922 1.00 28.83 116 TYR C O 1
ATOM 3101 N N . PRO C 1 117 ? 39.076 -28.265 -13.789 1.00 29.46 117 PRO C N 1
ATOM 3102 C CA . PRO C 1 117 ? 37.889 -27.845 -14.534 1.00 34.05 117 PRO C CA 1
ATOM 3103 C C . PRO C 1 117 ? 37.150 -26.730 -13.828 1.00 31.58 117 PRO C C 1
ATOM 3104 O O . PRO C 1 117 ? 36.984 -26.803 -12.637 1.00 29.03 117 PRO C O 1
ATOM 3108 N N . LYS C 1 118 ? 36.735 -25.726 -14.580 1.00 33.71 118 LYS C N 1
ATOM 3109 C CA . LYS C 1 118 ? 36.300 -24.442 -14.052 1.00 38.51 118 LYS C CA 1
ATOM 3110 C C . LYS C 1 118 ? 34.852 -24.217 -14.463 1.00 33.98 118 LYS C C 1
ATOM 3111 O O . LYS C 1 118 ? 34.508 -24.339 -15.639 1.00 33.45 118 LYS C O 1
ATOM 3117 N N . VAL C 1 119 ? 34.004 -23.872 -13.525 1.00 31.82 119 VAL C N 1
ATOM 3118 C CA . VAL C 1 119 ? 32.732 -23.234 -13.880 1.00 37.76 119 VAL C CA 1
ATOM 3119 C C . VAL C 1 119 ? 32.850 -21.737 -13.619 1.00 30.90 119 VAL C C 1
ATOM 3120 O O . VAL C 1 119 ? 33.220 -21.315 -12.530 1.00 35.08 119 VAL C O 1
ATOM 3124 N N . VAL C 1 120 ? 32.563 -20.954 -14.640 1.00 33.64 120 VAL C N 1
ATOM 3125 C CA . VAL C 1 120 ? 32.617 -19.504 -14.575 1.00 39.96 120 VAL C CA 1
ATOM 3126 C C . VAL C 1 120 ? 31.208 -18.924 -14.340 1.00 55.50 120 VAL C C 1
ATOM 3127 O O . VAL C 1 120 ? 30.270 -19.291 -15.049 1.00 55.65 120 VAL C O 1
ATOM 3131 N N . ILE C 1 121 ? 31.053 -18.027 -13.365 1.00 52.08 121 ILE C N 1
ATOM 3132 C CA . ILE C 1 121 ? 29.767 -17.335 -13.170 1.00 51.61 121 ILE C CA 1
ATOM 3133 C C . ILE C 1 121 ? 29.932 -15.877 -13.600 1.00 41.89 121 ILE C C 1
ATOM 3134 O O . ILE C 1 121 ? 30.962 -15.248 -13.405 1.00 44.38 121 ILE C O 1
ATOM 3139 N N . LEU C 1 122 ? 28.884 -15.372 -14.221 1.00 49.44 122 LEU C N 1
ATOM 3140 C CA . LEU C 1 122 ? 28.978 -14.285 -15.182 1.00 57.46 122 LEU C CA 1
ATOM 3141 C C . LEU C 1 122 ? 27.694 -13.487 -15.179 1.00 67.22 122 LEU C C 1
ATOM 3142 O O . LEU C 1 122 ? 26.604 -14.060 -15.112 1.00 56.35 122 LEU C O 1
ATOM 3147 N N . SER C 1 123 ? 27.809 -12.172 -15.266 1.00 85.77 123 SER C N 1
ATOM 3148 C CA . SER C 1 123 ? 26.637 -11.350 -15.508 1.00 88.67 123 SER C CA 1
ATOM 3149 C C . SER C 1 123 ? 26.572 -11.083 -17.000 1.00 75.68 123 SER C C 1
ATOM 3150 O O . SER C 1 123 ? 25.513 -11.207 -17.603 1.00 82.83 123 SER C O 1
ATOM 3153 N N . GLU C 1 124 ? 27.719 -10.753 -17.595 1.00 61.34 124 GLU C N 1
ATOM 3154 C CA . GLU C 1 124 ? 27.774 -10.351 -19.004 1.00 72.11 124 GLU C CA 1
ATOM 3155 C C . GLU C 1 124 ? 28.921 -10.988 -19.817 1.00 78.50 124 GLU C C 1
ATOM 3156 O O . GLU C 1 124 ? 30.001 -11.288 -19.285 1.00 65.18 124 GLU C O 1
ATOM 3162 N N . LYS C 1 125 ? 28.672 -11.130 -21.122 1.00 79.29 125 LYS C N 1
ATOM 3163 C CA . LYS C 1 125 ? 29.637 -11.648 -22.107 1.00 90.85 125 LYS C CA 1
ATOM 3164 C C . LYS C 1 125 ? 31.020 -11.090 -21.802 1.00 93.75 125 LYS C C 1
ATOM 3165 O O . LYS C 1 125 ? 32.064 -11.724 -21.999 1.00 105.69 125 LYS C O 1
ATOM 3171 N N . GLU C 1 126 ? 30.959 -9.868 -21.302 1.00 98.30 126 GLU C N 1
ATOM 3172 C CA . GLU C 1 126 ? 32.054 -9.119 -20.718 1.00 107.69 126 GLU C CA 1
ATOM 3173 C C . GLU C 1 126 ? 33.024 -9.909 -19.837 1.00 95.26 126 GLU C C 1
ATOM 3174 O O . GLU C 1 126 ? 34.204 -10.048 -20.170 1.00 86.18 126 GLU C O 1
ATOM 3180 N N . ASP C 1 127 ? 32.501 -10.444 -18.733 1.00 89.96 127 ASP C N 1
ATOM 3181 C CA . ASP C 1 127 ? 33.313 -10.905 -17.608 1.00 75.80 127 ASP C CA 1
ATOM 3182 C C . ASP C 1 127 ? 34.251 -12.022 -18.034 1.00 60.67 127 ASP C C 1
ATOM 3183 O O . ASP C 1 127 ? 35.279 -12.257 -17.412 1.00 55.58 127 ASP C O 1
ATOM 3188 N N . LEU C 1 128 ? 33.923 -12.679 -19.132 1.00 67.51 128 LEU C N 1
ATOM 3189 C CA . LEU C 1 128 ? 34.617 -13.897 -19.494 1.00 61.71 128 LEU C CA 1
ATOM 3190 C C . LEU C 1 128 ? 36.118 -13.682 -19.744 1.00 74.70 128 LEU C C 1
ATOM 3191 O O . LEU C 1 128 ? 36.959 -14.259 -19.039 1.00 68.57 128 LEU C O 1
ATOM 3196 N N . GLU C 1 129 ? 36.463 -12.854 -20.727 1.00 77.90 129 GLU C N 1
ATOM 3197 C CA . GLU C 1 129 ? 37.871 -12.603 -21.027 1.00 75.08 129 GLU C CA 1
ATOM 3198 C C . GLU C 1 129 ? 38.514 -11.851 -19.857 1.00 56.83 129 GLU C C 1
ATOM 3199 O O . GLU C 1 129 ? 39.649 -12.101 -19.507 1.00 54.61 129 GLU C O 1
ATOM 3205 N N . ALA C 1 130 ? 37.761 -10.960 -19.227 1.00 51.13 130 ALA C N 1
ATOM 3206 C CA . ALA C 1 130 ? 38.245 -10.252 -18.049 1.00 58.24 130 ALA C CA 1
ATOM 3207 C C . ALA C 1 130 ? 38.825 -11.242 -17.065 1.00 67.19 130 ALA C C 1
ATOM 3208 O O . ALA C 1 130 ? 40.000 -11.173 -16.719 1.00 68.22 130 ALA C O 1
ATOM 3210 N N . LEU C 1 131 ? 37.972 -12.166 -16.632 1.00 75.41 131 LEU C N 1
ATOM 3211 C CA . LEU C 1 131 ? 38.382 -13.280 -15.801 1.00 69.31 131 LEU C CA 1
ATOM 3212 C C . LEU C 1 131 ? 39.497 -13.999 -16.494 1.00 69.10 131 LEU C C 1
ATOM 3213 O O . LEU C 1 131 ? 39.269 -14.663 -17.499 1.00 80.86 131 LEU C O 1
ATOM 3218 N N . LYS C 1 132 ? 40.708 -13.860 -15.988 1.00 69.48 132 LYS C N 1
ATOM 3219 C CA . LYS C 1 132 ? 41.838 -14.438 -16.688 1.00 82.19 132 LYS C CA 1
ATOM 3220 C C . LYS C 1 132 ? 41.963 -15.846 -16.171 1.00 77.71 132 LYS C C 1
ATOM 3221 O O . LYS C 1 132 ? 42.578 -16.084 -15.133 1.00 90.20 132 LYS C O 1
ATOM 3227 N N . THR C 1 133 ? 41.331 -16.779 -16.875 1.00 65.00 133 THR C N 1
ATOM 3228 C CA . THR C 1 133 ? 41.296 -18.159 -16.404 1.00 67.11 133 THR C CA 1
ATOM 3229 C C . THR C 1 133 ? 41.294 -19.196 -17.524 1.00 54.49 133 THR C C 1
ATOM 3230 O O . THR C 1 133 ? 41.042 -18.886 -18.686 1.00 65.48 133 THR C O 1
ATOM 3234 N N . VAL C 1 134 ? 41.566 -20.431 -17.121 1.00 54.14 134 VAL C N 1
ATOM 3235 C CA . VAL C 1 134 ? 41.850 -21.562 -18.007 1.00 56.27 134 VAL C CA 1
ATOM 3236 C C . VAL C 1 134 ? 41.102 -22.833 -17.601 1.00 49.03 134 VAL C C 1
ATOM 3237 O O . VAL C 1 134 ? 40.752 -22.999 -16.441 1.00 52.73 134 VAL C O 1
ATOM 3241 N N . ASN C 1 135 ? 40.907 -23.728 -18.567 1.00 50.09 135 ASN C N 1
ATOM 3242 C CA . ASN C 1 135 ? 40.199 -24.988 -18.376 1.00 53.48 135 ASN C CA 1
ATOM 3243 C C . ASN C 1 135 ? 38.726 -24.791 -17.903 1.00 41.36 135 ASN C C 1
ATOM 3244 O O . ASN C 1 135 ? 38.233 -25.480 -17.011 1.00 30.99 135 ASN C O 1
ATOM 3249 N N . THR C 1 136 ? 38.042 -23.846 -18.541 1.00 36.93 136 THR C N 1
ATOM 3250 C CA . THR C 1 136 ? 36.596 -23.621 -18.362 1.00 44.62 136 THR C CA 1
ATOM 3251 C C . THR C 1 136 ? 35.710 -24.651 -19.060 1.00 28.77 136 THR C C 1
ATOM 3252 O O . THR C 1 136 ? 35.877 -24.906 -20.238 1.00 32.30 136 THR C O 1
ATOM 3256 N N . ILE C 1 137 ? 34.741 -25.203 -18.337 1.00 27.17 137 ILE C N 1
ATOM 3257 C CA . ILE C 1 137 ? 33.862 -26.217 -18.910 1.00 29.89 137 ILE C CA 1
ATOM 3258 C C . ILE C 1 137 ? 32.367 -25.793 -19.016 1.00 34.08 137 ILE C C 1
ATOM 3259 O O . ILE C 1 137 ? 31.571 -26.475 -19.647 1.00 38.23 137 ILE C O 1
ATOM 3264 N N . ALA C 1 138 ? 31.988 -24.673 -18.420 1.00 21.67 138 ALA C N 1
ATOM 3265 C CA . ALA C 1 138 ? 30.591 -24.216 -18.473 1.00 24.33 138 ALA C CA 1
ATOM 3266 C C . ALA C 1 138 ? 30.479 -22.731 -18.118 1.00 30.65 138 ALA C C 1
ATOM 3267 O O . ALA C 1 138 ? 31.316 -22.197 -17.440 1.00 25.15 138 ALA C O 1
ATOM 3269 N N . ILE C 1 139 ? 29.432 -22.084 -18.588 1.00 33.71 139 ILE C N 1
ATOM 3270 C CA . ILE C 1 139 ? 29.218 -20.692 -18.281 1.00 43.94 139 ILE C CA 1
ATOM 3271 C C . ILE C 1 139 ? 27.856 -20.580 -17.684 1.00 51.81 139 ILE C C 1
ATOM 3272 O O . ILE C 1 139 ? 26.894 -21.115 -18.231 1.00 40.89 139 ILE C O 1
ATOM 3277 N N . ILE C 1 140 ? 27.808 -19.907 -16.539 1.00 46.44 140 ILE C N 1
ATOM 3278 C CA . ILE C 1 140 ? 26.580 -19.609 -15.835 1.00 45.31 140 ILE C CA 1
ATOM 3279 C C . ILE C 1 140 ? 26.327 -18.091 -15.927 1.00 50.24 140 ILE C C 1
ATOM 3280 O O . ILE C 1 140 ? 27.186 -17.304 -15.544 1.00 39.26 140 ILE C O 1
ATOM 3285 N N . TYR C 1 141 ? 25.175 -17.692 -16.465 1.00 50.56 141 TYR C N 1
ATOM 3286 C CA . TYR C 1 141 ? 24.809 -16.266 -16.601 1.00 56.51 141 TYR C CA 1
ATOM 3287 C C . TYR C 1 141 ? 23.835 -15.863 -15.518 1.00 51.73 141 TYR C C 1
ATOM 3288 O O . TYR C 1 141 ? 22.752 -16.438 -15.465 1.00 53.97 141 TYR C O 1
ATOM 3297 N N . ARG C 1 142 ? 24.200 -14.922 -14.646 1.00 66.47 142 ARG C N 1
ATOM 3298 C CA . ARG C 1 142 ? 23.267 -14.410 -13.630 1.00 70.14 142 ARG C CA 1
ATOM 3299 C C . ARG C 1 142 ? 21.956 -13.942 -14.233 1.00 63.00 142 ARG C C 1
ATOM 3300 O O . ARG C 1 142 ? 20.895 -14.391 -13.825 1.00 59.49 142 ARG C O 1
ATOM 3308 N N . LYS C 1 143 ? 22.057 -13.055 -15.218 1.00 69.62 143 LYS C N 1
ATOM 3309 C CA . LYS C 1 143 ? 20.896 -12.486 -15.906 1.00 80.17 143 LYS C CA 1
ATOM 3310 C C . LYS C 1 143 ? 20.574 -13.228 -17.188 1.00 81.08 143 LYS C C 1
ATOM 3311 O O . LYS C 1 143 ? 21.360 -13.194 -18.134 1.00 81.01 143 LYS C O 1
ATOM 3317 N N . LYS C 1 144 ? 19.404 -13.853 -17.249 1.00 84.40 144 LYS C N 1
ATOM 3318 C CA . LYS C 1 144 ? 19.010 -14.596 -18.445 1.00 79.17 144 LYS C CA 1
ATOM 3319 C C . LYS C 1 144 ? 19.085 -13.746 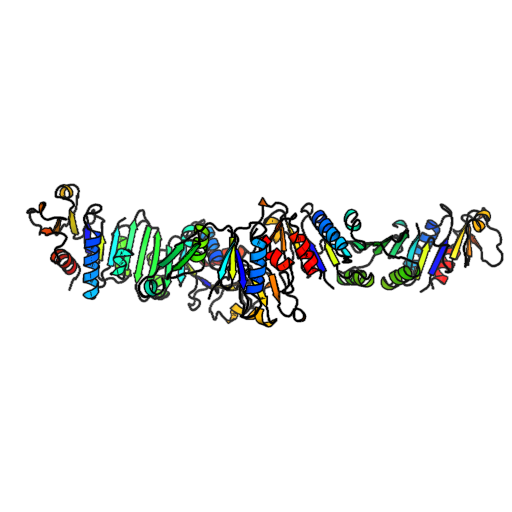-19.709 1.00 73.06 144 LYS C C 1
ATOM 3320 O O . LYS C 1 144 ? 19.218 -14.268 -20.810 1.00 74.70 144 LYS C O 1
ATOM 3326 N N . GLU C 1 145 ? 19.025 -12.433 -19.547 1.00 90.33 145 GLU C N 1
ATOM 3327 C CA . GLU C 1 145 ? 18.955 -11.518 -20.681 1.00 95.90 145 GLU C CA 1
ATOM 3328 C C . GLU C 1 145 ? 20.307 -11.439 -21.389 1.00 94.18 145 GLU C C 1
ATOM 3329 O O . GLU C 1 145 ? 20.398 -11.015 -22.544 1.00 91.35 145 GLU C O 1
ATOM 3335 N N . HIS C 1 146 ? 21.351 -11.865 -20.683 1.00 91.99 146 HIS C N 1
ATOM 3336 C CA . HIS C 1 146 ? 22.722 -11.695 -21.143 1.00 93.01 146 HIS C CA 1
ATOM 3337 C C . HIS C 1 146 ? 23.296 -12.938 -21.830 1.00 75.47 146 HIS C C 1
ATOM 3338 O O . HIS C 1 146 ? 24.455 -12.924 -22.250 1.00 68.98 146 HIS C O 1
ATOM 3345 N N . MET C 1 147 ? 22.491 -13.994 -21.962 1.00 73.55 147 MET C N 1
ATOM 3346 C CA . MET C 1 147 ? 23.001 -15.283 -22.449 1.00 72.07 147 MET C CA 1
ATOM 3347 C C . MET C 1 147 ? 23.430 -15.214 -23.905 1.00 65.61 147 MET C C 1
ATOM 3348 O O . MET C 1 147 ? 22.630 -14.950 -24.808 1.00 73.53 147 MET C O 1
ATOM 3353 N N . THR C 1 148 ? 24.720 -15.467 -24.098 1.00 60.36 148 THR C N 1
ATOM 3354 C CA . THR C 1 148 ? 25.410 -15.231 -25.361 1.00 68.15 148 THR C CA 1
ATOM 3355 C C . THR C 1 148 ? 26.139 -16.522 -25.748 1.00 60.38 148 THR C C 1
ATOM 3356 O O . THR C 1 148 ? 26.669 -17.202 -24.872 1.00 52.13 148 THR C O 1
ATOM 3360 N N . GLU C 1 149 ? 26.132 -16.878 -27.036 1.00 64.84 149 GLU C N 1
ATOM 3361 C CA . GLU C 1 149 ? 26.789 -18.107 -27.481 1.00 70.37 149 GLU C CA 1
ATOM 3362 C C . GLU C 1 149 ? 28.271 -17.966 -27.224 1.00 63.36 149 GLU C C 1
ATOM 3363 O O . GLU C 1 149 ? 28.826 -16.872 -27.276 1.00 64.39 149 GLU C O 1
ATOM 3369 N N . HIS C 1 150 ? 28.898 -19.087 -26.916 1.00 63.27 150 HIS C N 1
ATOM 3370 C CA . HIS C 1 150 ? 30.345 -19.152 -26.836 1.00 59.81 150 HIS C CA 1
ATOM 3371 C C . HIS C 1 150 ? 30.778 -20.478 -27.414 1.00 45.59 150 HIS C C 1
ATOM 3372 O O . HIS C 1 150 ? 30.355 -21.513 -26.955 1.00 39.37 150 HIS C O 1
ATOM 3379 N N . GLN C 1 151 ? 31.609 -20.446 -28.433 1.00 43.96 151 GLN C N 1
ATOM 3380 C CA . GLN C 1 151 ? 32.043 -21.667 -29.070 1.00 42.26 151 GLN C CA 1
ATOM 3381 C C . GLN C 1 151 ? 32.719 -22.596 -28.065 1.00 39.68 151 GLN C C 1
ATOM 3382 O O . GLN C 1 151 ? 33.635 -22.201 -27.367 1.00 40.07 151 GLN C O 1
ATOM 3388 N N . GLY C 1 152 ? 32.214 -23.815 -27.941 1.00 31.04 152 GLY C N 1
ATOM 3389 C CA . GLY C 1 152 ? 32.896 -24.811 -27.142 1.00 30.71 152 GLY C CA 1
ATOM 3390 C C . GLY C 1 152 ? 32.569 -24.873 -25.665 1.00 30.80 152 GLY C C 1
ATOM 3391 O O . GLY C 1 152 ? 33.278 -25.584 -24.926 1.00 27.55 152 GLY C O 1
ATOM 3392 N N . LEU C 1 153 ? 31.551 -24.138 -25.200 1.00 30.58 153 LEU C N 1
ATOM 3393 C CA . LEU C 1 153 ? 31.007 -24.453 -23.876 1.00 37.09 153 LEU C CA 1
ATOM 3394 C C . LEU C 1 153 ? 29.477 -24.389 -23.748 1.00 38.53 153 LEU C C 1
ATOM 3395 O O . LEU C 1 153 ? 28.806 -23.629 -24.451 1.00 50.16 153 LEU C O 1
ATOM 3400 N N . PRO C 1 154 ? 28.922 -25.219 -22.852 1.00 30.28 154 PRO C N 1
ATOM 3401 C CA . PRO C 1 154 ? 27.509 -25.088 -22.505 1.00 37.39 154 PRO C CA 1
ATOM 3402 C C . PRO C 1 154 ? 27.275 -23.834 -21.679 1.00 39.03 154 PRO C C 1
ATOM 3403 O O . PRO C 1 154 ? 28.145 -23.408 -20.912 1.00 33.18 154 PRO C O 1
ATOM 3407 N N . ILE C 1 155 ? 26.104 -23.238 -21.895 1.00 40.99 155 ILE C N 1
ATOM 3408 C CA . ILE C 1 155 ? 25.682 -22.004 -21.238 1.00 45.96 155 ILE C CA 1
ATOM 3409 C C . ILE C 1 155 ? 24.454 -22.289 -20.383 1.00 43.15 155 ILE C C 1
ATOM 3410 O O . ILE C 1 155 ? 23.543 -22.953 -20.844 1.00 36.07 155 ILE C O 1
ATOM 3415 N N . PHE C 1 156 ? 24.436 -21.782 -19.151 1.00 43.88 156 PHE C N 1
ATOM 3416 C CA . PHE C 1 156 ? 23.310 -21.973 -18.257 1.00 40.06 156 PHE C CA 1
ATOM 3417 C C . PHE C 1 156 ? 22.930 -20.688 -17.545 1.00 60.51 156 PHE C C 1
ATOM 3418 O O . PHE C 1 156 ? 23.686 -19.701 -17.546 1.00 60.55 156 PHE C O 1
ATOM 3426 N N . HIS C 1 157 ? 21.740 -20.741 -16.940 1.00 56.58 157 HIS C N 1
ATOM 3427 C CA . HIS C 1 157 ? 21.196 -19.699 -16.080 1.00 52.09 157 HIS C CA 1
ATOM 3428 C C . HIS C 1 157 ? 21.396 -20.153 -14.628 1.00 50.19 157 HIS C C 1
ATOM 3429 O O . HIS C 1 157 ? 21.306 -21.338 -14.351 1.00 51.36 157 HIS C O 1
ATOM 3436 N N . ALA C 1 158 ? 21.662 -19.225 -13.705 1.00 56.55 158 ALA C N 1
ATOM 3437 C CA . ALA C 1 158 ? 22.122 -19.573 -12.348 1.00 52.05 158 ALA C CA 1
ATOM 3438 C C . ALA C 1 158 ? 21.077 -20.296 -11.544 1.00 59.28 158 ALA C C 1
ATOM 3439 O O . ALA C 1 158 ? 21.405 -20.906 -10.513 1.00 62.27 158 ALA C O 1
ATOM 3441 N N . ASP C 1 159 ? 19.828 -20.206 -12.005 1.00 72.44 159 ASP C N 1
ATOM 3442 C CA . ASP C 1 159 ? 18.690 -20.837 -11.343 1.00 80.98 159 ASP C CA 1
ATOM 3443 C C . ASP C 1 159 ? 18.413 -22.211 -11.917 1.00 77.61 159 ASP C C 1
ATOM 3444 O O . ASP C 1 159 ? 17.680 -22.995 -11.317 1.00 82.94 159 ASP C O 1
ATOM 3449 N N . ASP C 1 160 ? 18.983 -22.476 -13.094 1.00 69.37 160 ASP C N 1
ATOM 3450 C CA . ASP C 1 160 ? 18.812 -23.743 -13.794 1.00 60.30 160 ASP C CA 1
ATOM 3451 C C . ASP C 1 160 ? 19.318 -24.880 -12.907 1.00 66.04 160 ASP C C 1
ATOM 3452 O O . ASP C 1 160 ? 20.486 -24.893 -12.521 1.00 67.67 160 ASP C O 1
ATOM 3457 N N . PRO C 1 161 ? 18.438 -25.836 -12.562 1.00 64.27 161 PRO C N 1
ATOM 3458 C CA . PRO C 1 161 ? 18.920 -26.897 -11.673 1.00 62.10 161 PRO C CA 1
ATOM 3459 C C . PRO C 1 161 ? 19.884 -27.813 -12.407 1.00 52.67 161 PRO C C 1
ATOM 3460 O O . PRO C 1 161 ? 20.584 -28.615 -11.802 1.00 51.89 161 PRO C O 1
ATOM 3464 N N . VAL C 1 162 ? 19.895 -27.717 -13.723 1.00 50.88 162 VAL C N 1
ATOM 3465 C CA . VAL C 1 162 ? 20.851 -28.481 -14.497 1.00 54.30 162 VAL C CA 1
ATOM 3466 C C . VAL C 1 162 ? 22.272 -28.030 -14.177 1.00 46.90 162 VAL C C 1
ATOM 3467 O O . VAL C 1 162 ? 23.175 -28.849 -14.151 1.00 37.36 162 VAL C O 1
ATOM 3471 N N . ALA C 1 163 ? 22.472 -26.748 -13.895 1.00 41.72 163 ALA C N 1
ATOM 3472 C CA . ALA C 1 163 ? 23.822 -26.272 -13.718 1.00 47.20 163 ALA C CA 1
ATOM 3473 C C . ALA C 1 163 ? 24.405 -26.865 -12.463 1.00 51.03 163 ALA C C 1
ATOM 3474 O O . ALA C 1 163 ? 25.598 -27.142 -12.422 1.00 48.06 163 ALA C O 1
ATOM 3476 N N . VAL C 1 164 ? 23.592 -27.080 -11.438 1.00 41.74 164 VAL C N 1
ATOM 3477 C CA . VAL C 1 164 ? 24.164 -27.631 -10.222 1.00 51.26 164 VAL C CA 1
ATOM 3478 C C . VAL C 1 164 ? 24.385 -29.115 -10.489 1.00 45.23 164 VAL C C 1
ATOM 3479 O O . VAL C 1 164 ? 25.350 -29.701 -10.015 1.00 48.09 164 VAL C O 1
ATOM 3483 N N . ASP C 1 165 ? 23.537 -29.697 -11.323 1.00 41.24 165 ASP C N 1
ATOM 3484 C CA . ASP C 1 165 ? 23.699 -31.088 -11.722 1.00 48.03 165 ASP C CA 1
ATOM 3485 C C . ASP C 1 165 ? 24.974 -31.313 -12.556 1.00 49.28 165 ASP C C 1
ATOM 3486 O O . ASP C 1 165 ? 25.599 -32.363 -12.448 1.00 41.28 165 ASP C O 1
ATOM 3491 N N . LEU C 1 166 ? 25.381 -30.330 -13.360 1.00 35.21 166 LEU C N 1
ATOM 3492 C CA . LEU C 1 166 ? 26.577 -30.488 -14.162 1.00 43.55 166 LEU C CA 1
ATOM 3493 C C . LEU C 1 166 ? 27.789 -30.621 -13.237 1.00 37.68 166 LEU C C 1
ATOM 3494 O O . LEU C 1 166 ? 28.601 -31.518 -13.373 1.00 43.25 166 LEU C O 1
ATOM 3499 N N . VAL C 1 167 ? 27.861 -29.738 -12.267 1.00 32.46 167 VAL C N 1
ATOM 3500 C CA . VAL C 1 167 ? 28.963 -29.689 -11.344 1.00 37.63 167 VAL C CA 1
ATOM 3501 C C . VAL C 1 167 ? 29.078 -30.958 -10.534 1.00 43.00 167 VAL C C 1
ATOM 3502 O O . VAL C 1 167 ? 30.155 -31.550 -10.426 1.00 41.36 167 VAL C O 1
ATOM 3506 N N . LEU C 1 168 ? 27.972 -31.391 -9.964 1.00 46.02 168 LEU C N 1
ATOM 3507 C CA . LEU C 1 168 ? 27.993 -32.629 -9.219 1.00 52.44 168 LEU C CA 1
ATOM 3508 C C . LEU C 1 168 ? 28.392 -33.793 -10.111 1.00 54.80 168 LEU C C 1
ATOM 3509 O O . LEU C 1 168 ? 29.077 -34.711 -9.652 1.00 47.88 168 LEU C O 1
ATOM 3514 N N . SER C 1 169 ? 27.991 -33.747 -11.383 1.00 44.06 169 SER C N 1
ATOM 3515 C CA . SER C 1 169 ? 28.314 -34.831 -12.298 1.00 38.81 169 SER C CA 1
ATOM 3516 C C . SER C 1 169 ? 29.817 -34.938 -12.430 1.00 48.35 169 SER C C 1
ATOM 3517 O O . SER C 1 169 ? 30.379 -36.038 -12.458 1.00 40.83 169 SER C O 1
ATOM 3520 N N . GLN C 1 170 ? 30.479 -33.791 -12.493 1.00 31.96 170 GLN C N 1
ATOM 3521 C CA . GLN C 1 170 ? 31.907 -33.803 -12.750 1.00 43.15 170 GLN C CA 1
ATOM 3522 C C . GLN C 1 170 ? 32.668 -34.123 -11.470 1.00 38.71 170 GLN C C 1
ATOM 3523 O O . GLN C 1 170 ? 33.819 -34.538 -11.505 1.00 48.45 170 GLN C O 1
ATOM 3529 N N . LEU C 1 171 ? 31.993 -33.978 -10.342 1.00 39.36 171 LEU C N 1
ATOM 3530 C CA . LEU C 1 171 ? 32.575 -34.302 -9.056 1.00 47.43 171 LEU C CA 1
ATOM 3531 C C . LEU C 1 171 ? 32.457 -35.810 -8.750 1.00 55.10 171 LEU C C 1
ATOM 3532 O O . LEU C 1 171 ? 32.662 -36.235 -7.614 1.00 54.49 171 LEU C O 1
ATOM 3537 N N . LYS C 1 172 ? 32.163 -36.597 -9.791 1.00 67.45 172 LYS C N 1
ATOM 3538 C CA . LYS C 1 172 ? 31.806 -38.022 -9.698 1.00 56.60 172 LYS C CA 1
ATOM 3539 C C . LYS C 1 172 ? 30.701 -38.240 -8.689 1.00 61.79 172 LYS C C 1
ATOM 3540 O O . LYS C 1 172 ? 29.523 -38.183 -9.045 1.00 72.63 172 LYS C O 1
ATOM 3546 N N . PHE D 1 10 ? 55.698 -38.500 19.812 1.00 55.82 10 PHE D N 1
ATOM 3547 C CA . PHE D 1 10 ? 55.052 -37.201 19.672 1.00 59.78 10 PHE D CA 1
ATOM 3548 C C . PHE D 1 10 ? 54.696 -36.624 21.042 1.00 43.38 10 PHE D C 1
ATOM 3549 O O . PHE D 1 10 ? 53.642 -36.921 21.579 1.00 37.47 10 PHE D O 1
ATOM 3557 N N . PRO D 1 11 ? 55.585 -35.811 21.625 1.00 44.57 11 PRO D N 1
ATOM 3558 C CA . PRO D 1 11 ? 55.361 -35.314 22.982 1.00 41.64 11 PRO D CA 1
ATOM 3559 C C . PRO D 1 11 ? 54.167 -34.368 23.134 1.00 50.22 11 PRO D C 1
ATOM 3560 O O . PRO D 1 11 ? 54.017 -33.460 22.321 1.00 41.92 11 PRO D O 1
ATOM 3564 N N . ILE D 1 12 ? 53.371 -34.581 24.185 1.00 30.07 12 ILE D N 1
ATOM 3565 C CA . ILE D 1 12 ? 52.192 -33.803 24.467 1.00 34.93 12 ILE D CA 1
ATOM 3566 C C . ILE D 1 12 ? 52.255 -33.321 25.893 1.00 40.16 12 ILE D C 1
ATOM 3567 O O . ILE D 1 12 ? 52.553 -34.110 26.745 1.00 34.62 12 ILE D O 1
ATOM 3572 N N . VAL D 1 13 ? 51.996 -32.034 26.150 1.00 43.63 13 VAL D N 1
ATOM 3573 C CA . VAL D 1 13 ? 51.816 -31.548 27.521 1.00 41.41 13 VAL D CA 1
ATOM 3574 C C . VAL D 1 13 ? 50.567 -30.685 27.554 1.00 32.29 13 VAL D C 1
ATOM 3575 O O . VAL D 1 13 ? 50.256 -29.999 26.597 1.00 36.35 13 VAL D O 1
ATOM 3579 N N . GLN D 1 14 ? 49.819 -30.763 28.640 1.00 41.93 14 GLN D N 1
ATOM 3580 C CA . GLN D 1 14 ? 48.583 -29.998 28.753 1.00 41.60 14 GLN D CA 1
ATOM 3581 C C . GLN D 1 14 ? 48.713 -28.993 29.851 1.00 44.24 14 GLN D C 1
ATOM 3582 O O . GLN D 1 14 ? 49.363 -29.254 30.848 1.00 38.42 14 GLN D O 1
ATOM 3588 N N . VAL D 1 15 ? 48.087 -27.845 29.662 1.00 38.68 15 VAL D N 1
ATOM 3589 C CA . VAL D 1 15 ? 47.980 -26.877 30.711 1.00 44.11 15 VAL D CA 1
ATOM 3590 C C . VAL D 1 15 ? 46.517 -26.817 31.188 1.00 39.98 15 VAL D C 1
ATOM 3591 O O . VAL D 1 15 ? 45.602 -26.735 30.379 1.00 37.57 15 VAL D O 1
ATOM 3595 N N . VAL D 1 16 ? 46.301 -26.860 32.495 1.00 34.87 16 VAL D N 1
ATOM 3596 C CA . VAL D 1 16 ? 44.936 -26.793 33.032 1.00 42.18 16 VAL D CA 1
ATOM 3597 C C . VAL D 1 16 ? 44.847 -25.827 34.208 1.00 33.13 16 VAL D C 1
ATOM 3598 O O . VAL D 1 16 ? 45.805 -25.658 34.963 1.00 29.19 16 VAL D O 1
ATOM 3602 N N . GLY D 1 17 ? 43.682 -25.199 34.331 1.00 39.36 17 GLY D N 1
ATOM 3603 C CA . GLY D 1 17 ? 43.450 -24.085 35.235 1.00 47.85 17 GLY D CA 1
ATOM 3604 C C . GLY D 1 17 ? 42.067 -23.466 35.025 1.00 52.50 17 GLY D C 1
ATOM 3605 O O . GLY D 1 17 ? 41.464 -23.625 33.972 1.00 55.10 17 GLY D O 1
ATOM 3606 N N . PHE D 1 18 ? 41.552 -22.763 36.028 1.00 55.73 18 PHE D N 1
ATOM 3607 C CA . PHE D 1 18 ? 40.227 -22.138 35.916 1.00 65.46 18 PHE D CA 1
ATOM 3608 C C . PHE D 1 18 ? 40.284 -20.847 35.117 1.00 57.31 18 PHE D C 1
ATOM 3609 O O . PHE D 1 18 ? 41.350 -20.395 34.730 1.00 45.32 18 PHE D O 1
ATOM 3617 N N . GLN D 1 19 ? 39.138 -20.244 34.847 1.00 74.71 19 GLN D N 1
ATOM 3618 C CA . GLN D 1 19 ? 39.171 -18.979 34.141 1.00 66.27 19 GLN D CA 1
ATOM 3619 C C . GLN D 1 19 ? 39.954 -17.964 34.972 1.00 56.17 19 GLN D C 1
ATOM 3620 O O . GLN D 1 19 ? 39.793 -17.881 36.187 1.00 56.20 19 GLN D O 1
ATOM 3626 N N . ASN D 1 20 ? 40.848 -17.245 34.296 1.00 56.68 20 ASN D N 1
ATOM 3627 C CA . ASN D 1 20 ? 41.664 -16.182 34.890 1.00 66.79 20 ASN D CA 1
ATOM 3628 C C . ASN D 1 20 ? 42.675 -16.702 35.919 1.00 69.85 20 ASN D C 1
ATOM 3629 O O . ASN D 1 20 ? 43.103 -15.968 36.818 1.00 68.05 20 ASN D O 1
ATOM 3634 N N . SER D 1 21 ? 43.084 -17.961 35.759 1.00 67.08 21 SER D N 1
ATOM 3635 C CA . SER D 1 21 ? 44.196 -18.510 36.535 1.00 58.98 21 SER D CA 1
ATOM 3636 C C . SER D 1 21 ? 45.531 -18.010 36.007 1.00 56.20 21 SER D C 1
ATOM 3637 O O . SER D 1 21 ? 46.537 -18.136 36.678 1.00 53.76 21 SER D O 1
ATOM 3640 N N . GLY D 1 22 ? 45.539 -17.485 34.788 1.00 49.77 22 GLY D N 1
ATOM 3641 C CA . GLY D 1 22 ? 46.768 -17.060 34.149 1.00 60.41 22 GLY D CA 1
ATOM 3642 C C . GLY D 1 22 ? 47.236 -18.024 33.073 1.00 55.42 22 GLY D C 1
ATOM 3643 O O . GLY D 1 22 ? 48.384 -17.962 32.656 1.00 51.43 22 GLY D O 1
ATOM 3644 N N . LYS D 1 23 ? 46.330 -18.881 32.609 1.00 56.64 23 LYS D N 1
ATOM 3645 C CA . LYS D 1 23 ? 46.624 -19.893 31.590 1.00 53.86 23 LYS D CA 1
ATOM 3646 C C . LYS D 1 23 ? 47.203 -19.334 30.297 1.00 53.56 23 LYS D C 1
ATOM 3647 O O . LYS D 1 23 ? 48.250 -19.791 29.850 1.00 35.96 23 LYS D O 1
ATOM 3653 N N . THR D 1 24 ? 46.525 -18.375 29.673 1.00 47.49 24 THR D N 1
ATOM 3654 C CA . THR D 1 24 ? 46.913 -18.035 28.310 1.00 54.41 24 THR D CA 1
ATOM 3655 C C . THR D 1 24 ? 48.226 -17.289 28.382 1.00 41.74 24 THR D C 1
ATOM 3656 O O . THR D 1 24 ? 49.033 -17.368 27.468 1.00 40.73 24 THR D O 1
ATOM 3660 N N . THR D 1 25 ? 48.452 -16.603 29.493 1.00 45.55 25 THR D N 1
ATOM 3661 C CA . THR D 1 25 ? 49.694 -15.887 29.709 1.00 49.55 25 THR D CA 1
ATOM 3662 C C . THR D 1 25 ? 50.836 -16.887 29.911 1.00 44.10 25 THR D C 1
ATOM 3663 O O . THR D 1 25 ? 51.941 -16.680 29.452 1.00 38.94 25 THR D O 1
ATOM 3667 N N . PHE D 1 26 ? 50.575 -17.958 30.632 1.00 37.62 26 PHE D N 1
ATOM 3668 C CA . PHE D 1 26 ? 51.574 -18.989 30.780 1.00 42.22 26 PHE D CA 1
ATOM 3669 C C . PHE D 1 26 ? 51.873 -19.589 29.412 1.00 43.62 26 PHE D C 1
ATOM 3670 O O . PHE D 1 26 ? 53.039 -19.792 29.054 1.00 33.27 26 PHE D O 1
ATOM 3678 N N . ILE D 1 27 ? 50.808 -19.803 28.636 1.00 37.25 27 ILE D N 1
ATOM 3679 C CA . ILE D 1 27 ? 50.902 -20.505 27.374 1.00 37.41 27 ILE D CA 1
ATOM 3680 C C . ILE D 1 27 ? 51.604 -19.666 26.350 1.00 38.37 27 ILE D C 1
ATOM 3681 O O . ILE D 1 27 ? 52.393 -20.196 25.578 1.00 39.63 27 ILE D O 1
ATOM 3686 N N . GLU D 1 28 ? 51.343 -18.364 26.332 1.00 37.23 28 GLU D N 1
ATOM 3687 C CA . GLU D 1 28 ? 51.996 -17.514 25.341 1.00 43.43 28 GLU D CA 1
ATOM 3688 C C . GLU D 1 28 ? 53.498 -17.480 25.573 1.00 41.86 28 GLU D C 1
ATOM 3689 O O . GLU D 1 28 ? 54.286 -17.423 24.622 1.00 40.45 28 GLU D O 1
ATOM 3695 N N . ARG D 1 29 ? 53.888 -17.507 26.843 1.00 36.57 29 ARG D N 1
ATOM 3696 C CA . ARG D 1 29 ? 55.277 -17.557 27.211 1.00 35.20 29 ARG D CA 1
ATOM 3697 C C . ARG D 1 29 ? 55.924 -18.846 26.692 1.00 37.50 29 ARG D C 1
ATOM 3698 O O . ARG D 1 29 ? 57.015 -18.808 26.137 1.00 32.80 29 ARG D O 1
ATOM 3706 N N . ILE D 1 30 ? 55.244 -19.980 26.855 1.00 38.98 30 ILE D N 1
ATOM 3707 C CA . ILE D 1 30 ? 55.795 -21.260 26.389 1.00 35.08 30 ILE D CA 1
ATOM 3708 C C . ILE D 1 30 ? 56.011 -21.183 24.897 1.00 46.73 30 ILE D C 1
ATOM 3709 O O . ILE D 1 30 ? 57.074 -21.585 24.378 1.00 32.98 30 ILE D O 1
ATOM 3714 N N . LEU D 1 31 ? 54.999 -20.652 24.216 1.00 37.11 31 LEU D N 1
ATOM 3715 C CA . LEU D 1 31 ? 55.048 -20.544 22.770 1.00 40.96 31 LEU D CA 1
ATOM 3716 C C . LEU D 1 31 ? 56.148 -19.580 22.327 1.00 41.48 31 LEU D C 1
ATOM 3717 O O . LEU D 1 31 ? 56.777 -19.818 21.311 1.00 35.62 31 LEU D O 1
ATOM 3722 N N . GLU D 1 32 ? 56.383 -18.517 23.096 1.00 49.61 32 GLU D N 1
ATOM 3723 C CA . GLU D 1 32 ? 57.398 -17.519 22.747 1.00 44.57 32 GLU D CA 1
ATOM 3724 C C . GLU D 1 32 ? 58.786 -18.135 22.789 1.00 38.61 32 GLU D C 1
ATOM 3725 O O . GLU D 1 32 ? 59.512 -18.059 21.817 1.00 39.05 32 GLU D O 1
ATOM 3731 N N . LYS D 1 33 ? 59.138 -18.780 23.892 1.00 42.21 33 LYS D N 1
ATOM 3732 C CA . LYS D 1 33 ? 60.432 -19.434 23.974 1.00 51.18 33 LYS D CA 1
ATOM 3733 C C . LYS D 1 33 ? 60.551 -20.616 23.002 1.00 51.92 33 LYS D C 1
ATOM 3734 O O . LYS D 1 33 ? 61.655 -21.020 22.663 1.00 48.77 33 LYS D O 1
ATOM 3740 N N . ALA D 1 34 ? 59.432 -21.140 22.521 1.00 42.55 34 ALA D N 1
ATOM 3741 C CA . ALA D 1 34 ? 59.479 -22.312 21.657 1.00 45.46 34 ALA D CA 1
ATOM 3742 C C . ALA D 1 34 ? 59.834 -21.913 20.243 1.00 44.35 34 ALA D C 1
ATOM 3743 O O . ALA D 1 34 ? 60.608 -22.600 19.567 1.00 42.52 34 ALA D O 1
ATOM 3745 N N . SER D 1 35 ? 59.239 -20.825 19.774 1.00 40.51 35 SER D N 1
ATOM 3746 C CA . SER D 1 35 ? 59.534 -20.361 18.435 1.00 59.04 35 SER D CA 1
ATOM 3747 C C . SER D 1 35 ? 61.005 -19.976 18.382 1.00 59.47 35 SER D C 1
ATOM 3748 O O . SER D 1 35 ? 61.735 -20.480 17.533 1.00 64.66 35 SER D O 1
ATOM 3751 N N . GLU D 1 36 ? 61.450 -19.145 19.321 1.00 55.36 36 GLU D N 1
ATOM 3752 C CA . GLU D 1 36 ? 62.839 -18.694 19.333 1.00 64.28 36 GLU D CA 1
ATOM 3753 C C . GLU D 1 36 ? 63.830 -19.843 19.232 1.00 71.18 36 GLU D C 1
ATOM 3754 O O . GLU D 1 36 ? 64.850 -19.717 18.560 1.00 64.06 36 GLU D O 1
ATOM 3760 N N . GLN D 1 37 ? 63.520 -20.957 19.887 1.00 59.61 37 GLN D N 1
ATOM 3761 C CA . GLN D 1 37 ? 64.360 -22.141 19.842 1.00 58.40 37 GLN D CA 1
ATOM 3762 C C . GLN D 1 37 ? 64.044 -23.037 18.662 1.00 58.07 37 GLN D C 1
ATOM 3763 O O . GLN D 1 37 ? 64.351 -24.228 18.690 1.00 52.82 37 GLN D O 1
ATOM 3769 N N . GLY D 1 38 ? 63.387 -22.484 17.652 1.00 55.82 38 GLY D N 1
ATOM 3770 C CA . GLY D 1 38 ? 63.060 -23.240 16.455 1.00 62.99 38 GLY D CA 1
ATOM 3771 C C . GLY D 1 38 ? 62.251 -24.513 16.665 1.00 67.97 38 GLY D C 1
ATOM 3772 O O . GLY D 1 38 ? 62.074 -25.277 15.714 1.00 61.37 38 GLY D O 1
ATOM 3773 N N . LEU D 1 39 ? 61.763 -24.735 17.891 1.00 65.60 39 LEU D N 1
ATOM 3774 C CA . LEU D 1 39 ? 60.846 -25.834 18.197 1.00 54.95 39 LEU D CA 1
ATOM 3775 C C . LEU D 1 39 ? 59.512 -25.581 17.541 1.00 65.73 39 LEU D C 1
ATOM 3776 O O . LEU D 1 39 ? 58.886 -24.546 17.804 1.00 76.26 39 LEU D O 1
ATOM 3781 N N . ASN D 1 40 ? 59.049 -26.505 16.708 1.00 47.02 40 ASN D N 1
ATOM 3782 C CA . ASN D 1 40 ? 57.773 -26.263 16.039 1.00 58.48 40 ASN D CA 1
ATOM 3783 C C . ASN D 1 40 ? 56.693 -27.023 16.788 1.00 53.48 40 ASN D C 1
ATOM 3784 O O . ASN D 1 40 ? 56.672 -28.248 16.855 1.00 52.69 40 ASN D O 1
ATOM 3789 N N . LEU D 1 41 ? 55.806 -26.237 17.380 1.00 49.94 41 LEU D N 1
ATOM 3790 C CA . LEU D 1 41 ? 54.989 -26.676 18.495 1.00 51.98 41 LEU D CA 1
ATOM 3791 C C . LEU D 1 41 ? 53.557 -26.349 18.214 1.00 40.88 41 LEU D C 1
ATOM 3792 O O . LEU D 1 41 ? 53.230 -25.205 17.996 1.00 41.52 41 LEU D O 1
ATOM 3797 N N . GLY D 1 42 ? 52.708 -27.366 18.188 1.00 55.72 42 GLY D N 1
ATOM 3798 C CA . GLY D 1 42 ? 51.293 -27.166 17.922 1.00 51.24 42 GLY D CA 1
ATOM 3799 C C . GLY D 1 42 ? 50.562 -26.693 19.156 1.00 35.97 42 GLY D C 1
ATOM 3800 O O . GLY D 1 42 ? 51.028 -26.877 20.268 1.00 43.90 42 GLY D O 1
ATOM 3801 N N . CYS D 1 43 ? 49.400 -26.091 18.975 1.00 56.25 43 CYS D N 1
ATOM 3802 C CA . CYS D 1 43 ? 48.640 -25.612 20.111 1.00 48.16 43 CYS D CA 1
ATOM 3803 C C . CYS D 1 43 ? 47.179 -25.906 19.897 1.00 40.16 43 CYS D C 1
ATOM 3804 O O . CYS D 1 43 ? 46.628 -25.648 18.843 1.00 46.39 43 CYS D O 1
ATOM 3807 N N . LEU D 1 44 ? 46.556 -26.451 20.925 1.00 47.51 44 LEU D N 1
ATOM 3808 C CA . LEU D 1 44 ? 45.181 -26.913 20.850 1.00 44.73 44 LEU D CA 1
ATOM 3809 C C . LEU D 1 44 ? 44.507 -26.499 22.128 1.00 50.51 44 LEU D C 1
ATOM 3810 O O . LEU D 1 44 ? 45.023 -26.720 23.229 1.00 46.68 44 LEU D O 1
ATOM 3815 N N . LYS D 1 45 ? 43.349 -25.889 21.960 1.00 58.57 45 LYS D N 1
ATOM 3816 C CA . LYS D 1 45 ? 42.577 -25.352 23.052 1.00 58.21 45 LYS D CA 1
ATOM 3817 C C . LYS D 1 45 ? 41.228 -26.015 22.951 1.00 47.61 45 LYS D C 1
ATOM 3818 O O . LYS D 1 45 ? 40.704 -26.179 21.865 1.00 49.23 45 LYS D O 1
ATOM 3824 N N . HIS D 1 46 ? 40.713 -26.490 24.069 1.00 68.39 46 HIS D N 1
ATOM 3825 C CA . HIS D 1 46 ? 39.315 -26.856 24.158 1.00 73.51 46 HIS D CA 1
ATOM 3826 C C . HIS D 1 46 ? 38.610 -25.568 24.555 1.00 92.83 46 HIS D C 1
ATOM 3827 O O . HIS D 1 46 ? 39.226 -24.693 25.171 1.00 86.82 46 HIS D O 1
ATOM 3834 N N . HIS D 1 47 ? 37.338 -25.430 24.197 1.00 109.32 47 HIS D N 1
ATOM 3835 C CA . HIS D 1 47 ? 36.614 -24.202 24.491 1.00 111.18 47 HIS D CA 1
ATOM 3836 C C . HIS D 1 47 ? 36.380 -24.049 25.993 1.00 116.70 47 HIS D C 1
ATOM 3837 O O . HIS D 1 47 ? 37.137 -23.358 26.684 1.00 118.29 47 HIS D O 1
ATOM 3844 N N . ASP D 1 63 ? 31.858 -18.553 3.737 1.00 98.28 63 ASP D N 1
ATOM 3845 C CA . ASP D 1 63 ? 32.425 -19.422 4.768 1.00 108.64 63 ASP D CA 1
ATOM 3846 C C . ASP D 1 63 ? 31.350 -19.817 5.797 1.00 108.61 63 ASP D C 1
ATOM 3847 O O . ASP D 1 63 ? 31.279 -20.982 6.224 1.00 101.13 63 ASP D O 1
ATOM 3852 N N . ARG D 1 64 ? 30.498 -18.861 6.174 1.00 86.36 64 ARG D N 1
ATOM 3853 C CA . ARG D 1 64 ? 29.467 -19.132 7.170 1.00 79.83 64 ARG D CA 1
ATOM 3854 C C . ARG D 1 64 ? 28.350 -19.971 6.565 1.00 68.77 64 ARG D C 1
ATOM 3855 O O . ARG D 1 64 ? 28.016 -21.018 7.117 1.00 72.08 64 ARG D O 1
ATOM 3863 N N . TYR D 1 65 ? 27.785 -19.559 5.430 1.00 64.29 65 TYR D N 1
ATOM 3864 C CA . TYR D 1 65 ? 26.605 -20.277 4.957 1.00 66.59 65 TYR D CA 1
ATOM 3865 C C . TYR D 1 65 ? 27.027 -21.445 4.046 1.00 62.19 65 TYR D C 1
ATOM 3866 O O . TYR D 1 65 ? 26.199 -22.262 3.664 1.00 64.20 65 TYR D O 1
ATOM 3875 N N . GLN D 1 66 ? 28.325 -21.595 3.798 1.00 70.81 66 GLN D N 1
ATOM 3876 C CA . GLN D 1 66 ? 28.823 -22.753 3.050 1.00 71.65 66 GLN D CA 1
ATOM 3877 C C . GLN D 1 66 ? 28.961 -23.975 3.991 1.00 75.03 66 GLN D C 1
ATOM 3878 O O . GLN D 1 66 ? 28.934 -25.129 3.560 1.00 58.28 66 GLN D O 1
ATOM 3884 N N . ALA D 1 67 ? 29.034 -23.727 5.291 1.00 83.91 67 ALA D N 1
ATOM 3885 C CA . ALA D 1 67 ? 29.159 -24.820 6.249 1.00 76.03 67 ALA D CA 1
ATOM 3886 C C . ALA D 1 67 ? 27.790 -25.285 6.750 1.00 74.18 67 ALA D C 1
ATOM 3887 O O . ALA D 1 67 ? 27.646 -26.392 7.287 1.00 62.48 67 ALA D O 1
ATOM 3889 N N . ALA D 1 68 ? 26.774 -24.454 6.573 1.00 62.44 68 ALA D N 1
ATOM 3890 C CA . ALA D 1 68 ? 25.429 -24.918 6.849 1.00 70.11 68 ALA D CA 1
ATOM 3891 C C . ALA D 1 68 ? 25.133 -26.318 6.242 1.00 93.68 68 ALA D C 1
ATOM 3892 O O . ALA D 1 68 ? 24.531 -27.159 6.919 1.00 95.28 68 ALA D O 1
ATOM 3894 N N . GLY D 1 69 ? 25.560 -26.575 4.997 1.00 92.08 69 GLY D N 1
ATOM 3895 C CA . GLY D 1 69 ? 25.403 -27.892 4.368 1.00 72.18 69 GLY D CA 1
ATOM 3896 C C . GLY D 1 69 ? 26.683 -28.740 4.384 1.00 72.30 69 GLY D C 1
ATOM 3897 O O . GLY D 1 69 ? 26.651 -29.939 4.685 1.00 71.13 69 GLY D O 1
ATOM 3898 N N . ALA D 1 70 ? 27.821 -28.116 4.074 1.00 53.12 70 ALA D N 1
ATOM 3899 C CA . ALA D 1 70 ? 29.114 -28.819 4.024 1.00 57.46 70 ALA D CA 1
ATOM 3900 C C . ALA D 1 70 ? 29.823 -28.838 5.367 1.00 62.18 70 ALA D C 1
ATOM 3901 O O . ALA D 1 70 ? 29.701 -27.917 6.161 1.00 69.17 70 ALA D O 1
ATOM 3903 N N . ASP D 1 71 ? 30.629 -29.861 5.583 1.00 56.27 71 ASP D N 1
ATOM 3904 C CA . ASP D 1 71 ? 31.134 -30.149 6.909 1.00 59.91 71 ASP D CA 1
ATOM 3905 C C . ASP D 1 71 ? 32.647 -29.957 6.966 1.00 57.34 71 ASP D C 1
ATOM 3906 O O . ASP D 1 71 ? 33.216 -29.821 8.047 1.00 51.52 71 ASP D O 1
ATOM 3911 N N . VAL D 1 72 ? 33.293 -29.907 5.806 1.00 61.81 72 VAL D N 1
ATOM 3912 C CA . VAL D 1 72 ? 34.704 -29.528 5.749 1.00 60.36 72 VAL D CA 1
ATOM 3913 C C . VAL D 1 72 ? 34.881 -28.350 4.806 1.00 45.74 72 VAL D C 1
ATOM 3914 O O . VAL D 1 72 ? 34.642 -28.452 3.616 1.00 52.31 72 VAL D O 1
ATOM 3918 N N . THR D 1 73 ? 35.271 -27.217 5.362 1.00 50.82 73 THR D N 1
ATOM 3919 C CA . THR D 1 73 ? 35.260 -25.972 4.620 1.00 53.79 73 THR D CA 1
ATOM 3920 C C . THR D 1 73 ? 36.400 -25.123 5.119 1.00 51.75 73 THR D C 1
ATOM 3921 O O . THR D 1 73 ? 36.658 -25.108 6.310 1.00 54.68 73 THR D O 1
ATOM 3925 N N . ALA D 1 74 ? 37.081 -24.420 4.219 1.00 53.15 74 ALA D N 1
ATOM 3926 C CA . ALA D 1 74 ? 38.239 -23.626 4.607 1.00 47.30 74 ALA D CA 1
ATOM 3927 C C . ALA D 1 74 ? 38.458 -22.436 3.719 1.00 41.73 74 ALA D C 1
ATOM 3928 O O . ALA D 1 74 ? 38.069 -22.430 2.558 1.00 42.07 74 ALA D O 1
ATOM 3930 N N . VAL D 1 75 ? 39.145 -21.444 4.266 1.00 38.42 75 VAL D N 1
ATOM 3931 C CA . VAL D 1 75 ? 39.504 -20.274 3.512 1.00 35.53 75 VAL D CA 1
ATOM 3932 C C . VAL D 1 75 ? 41.001 -20.170 3.651 1.00 42.20 75 VAL D C 1
ATOM 3933 O O . VAL D 1 75 ? 41.512 -20.463 4.708 1.00 38.34 75 VAL D O 1
ATOM 3937 N N . GLU D 1 76 ? 41.691 -19.793 2.577 1.00 43.46 76 GLU D N 1
ATOM 3938 C CA . GLU D 1 76 ? 43.137 -19.647 2.606 1.00 59.31 76 GLU D CA 1
ATOM 3939 C C . GLU D 1 76 ? 43.594 -18.426 1.830 1.00 64.13 76 GLU D C 1
ATOM 3940 O O . GLU D 1 76 ? 43.046 -18.078 0.782 1.00 58.56 76 GLU D O 1
ATOM 3946 N N . GLY D 1 77 ? 44.628 -17.788 2.348 1.00 58.86 77 GLY D N 1
ATOM 3947 C CA . GLY D 1 77 ? 45.222 -16.658 1.676 1.00 57.10 77 GLY D CA 1
ATOM 3948 C C . GLY D 1 77 ? 46.346 -16.095 2.496 1.00 51.09 77 GLY D C 1
ATOM 3949 O O . GLY D 1 77 ? 46.335 -16.192 3.723 1.00 47.50 77 GLY D O 1
ATOM 3950 N N . ALA D 1 78 ? 47.305 -15.493 1.803 1.00 72.19 78 ALA D N 1
ATOM 3951 C CA . ALA D 1 78 ? 48.479 -14.891 2.421 1.00 64.85 78 ALA D CA 1
ATOM 3952 C C . ALA D 1 78 ? 49.115 -15.820 3.459 1.00 59.75 78 ALA D C 1
ATOM 3953 O O . ALA D 1 78 ? 49.300 -15.425 4.616 1.00 59.22 78 ALA D O 1
ATOM 3955 N N . GLY D 1 79 ? 49.426 -17.050 3.036 1.00 76.68 79 GLY D N 1
ATOM 3956 C CA . GLY D 1 79 ? 50.122 -18.039 3.856 1.00 64.29 79 GLY D CA 1
ATOM 3957 C C . GLY D 1 79 ? 49.388 -18.567 5.093 1.00 57.12 79 GLY D C 1
ATOM 3958 O O . GLY D 1 79 ? 49.999 -19.213 5.927 1.00 60.52 79 GLY D O 1
ATOM 3959 N N . VAL D 1 80 ? 48.090 -18.298 5.221 1.00 46.79 80 VAL D N 1
ATOM 3960 C CA . VAL D 1 80 ? 47.335 -18.767 6.376 1.00 49.14 80 VAL D CA 1
ATOM 3961 C C . VAL D 1 80 ? 46.039 -19.417 5.939 1.00 46.33 80 VAL D C 1
ATOM 3962 O O . VAL D 1 80 ? 45.324 -18.898 5.095 1.00 42.54 80 VAL D O 1
ATOM 3966 N N . LEU D 1 81 ? 45.777 -20.591 6.504 1.00 43.23 81 LEU D N 1
ATOM 3967 C CA . LEU D 1 81 ? 44.525 -21.290 6.291 1.00 42.63 81 LEU D CA 1
ATOM 3968 C C . LEU D 1 81 ? 43.660 -21.249 7.541 1.00 45.88 81 LEU D C 1
ATOM 3969 O O . LEU D 1 81 ? 44.155 -21.327 8.673 1.00 36.02 81 LEU D O 1
ATOM 3974 N N . GLN D 1 82 ? 42.362 -21.125 7.308 1.00 43.48 82 GLN D N 1
ATOM 3975 C CA . GLN D 1 82 ? 41.360 -21.159 8.352 1.00 41.33 82 GLN D CA 1
ATOM 3976 C C . GLN D 1 82 ? 40.345 -22.202 7.949 1.00 41.34 82 GLN D C 1
ATOM 3977 O O . GLN D 1 82 ? 39.547 -21.982 7.057 1.00 44.96 82 GLN D O 1
ATOM 3983 N N . LEU D 1 83 ? 40.428 -23.361 8.582 1.00 45.06 83 LEU D N 1
ATOM 3984 C CA . LEU D 1 83 ? 39.630 -24.503 8.207 1.00 37.49 83 LEU D CA 1
ATOM 3985 C C . LEU D 1 83 ? 38.697 -24.812 9.360 1.00 42.95 83 LEU D C 1
ATOM 3986 O O . LEU D 1 83 ? 39.080 -24.706 10.540 1.00 43.28 83 LEU D O 1
ATOM 3991 N N . THR D 1 84 ? 37.452 -25.122 9.020 1.00 46.25 84 THR D N 1
ATOM 3992 C CA . THR D 1 84 ? 36.495 -25.637 9.976 1.00 37.97 84 THR D CA 1
ATOM 3993 C C . THR D 1 84 ? 36.088 -27.033 9.514 1.00 40.21 84 THR D C 1
ATOM 3994 O O . THR D 1 84 ? 35.798 -27.233 8.344 1.00 47.94 84 THR D O 1
ATOM 3998 N N . ALA D 1 85 ? 36.073 -28.001 10.417 1.00 39.73 85 ALA D N 1
ATOM 3999 C CA . ALA D 1 85 ? 35.670 -29.349 10.054 1.00 47.40 85 ALA D CA 1
ATOM 4000 C C . ALA D 1 85 ? 34.797 -29.959 11.128 1.00 59.74 85 ALA D C 1
ATOM 4001 O O . ALA D 1 85 ? 35.144 -29.893 12.304 1.00 65.30 85 ALA D O 1
ATOM 4003 N N . ARG D 1 86 ? 33.677 -30.554 10.720 1.00 69.70 86 ARG D N 1
ATOM 4004 C CA . ARG D 1 86 ? 32.806 -31.289 11.640 1.00 77.82 86 ARG D CA 1
ATOM 4005 C C . ARG D 1 86 ? 32.988 -32.793 11.479 1.00 76.35 86 ARG D C 1
ATOM 4006 O O . ARG D 1 86 ? 32.658 -33.361 10.441 1.00 73.39 86 ARG D O 1
ATOM 4014 N N . ARG D 1 87 ? 33.529 -33.430 12.512 1.00 79.19 87 ARG D N 1
ATOM 4015 C CA . ARG D 1 87 ? 33.770 -34.870 12.499 1.00 75.65 87 ARG D CA 1
ATOM 4016 C C . ARG D 1 87 ? 33.452 -35.485 13.862 1.00 80.80 87 ARG D C 1
ATOM 4017 O O . ARG D 1 87 ? 33.085 -34.774 14.806 1.00 72.36 87 ARG D O 1
ATOM 4025 N N . LEU D 1 88 ? 33.599 -36.805 13.962 1.00 69.65 88 LEU D N 1
ATOM 4026 C CA . LEU D 1 88 ? 33.652 -37.460 15.262 1.00 74.40 88 LEU D CA 1
ATOM 4027 C C . LEU D 1 88 ? 35.056 -37.227 15.827 1.00 76.20 88 LEU D C 1
ATOM 4028 O O . LEU D 1 88 ? 35.879 -38.144 15.889 1.00 74.49 88 LEU D O 1
ATOM 4033 N N . TRP D 1 89 ? 35.332 -35.980 16.206 1.00 75.71 89 TRP D N 1
ATOM 4034 C CA . TRP D 1 89 ? 36.649 -35.600 16.699 1.00 64.60 89 TRP D CA 1
ATOM 4035 C C . TRP D 1 89 ? 36.904 -36.173 18.081 1.00 70.34 89 TRP D C 1
ATOM 4036 O O . TRP D 1 89 ? 36.020 -36.220 18.936 1.00 76.80 89 TRP D O 1
ATOM 4047 N N . ASP D 1 90 ? 38.143 -36.594 18.279 1.00 86.95 90 ASP D N 1
ATOM 4048 C CA . ASP D 1 90 ? 38.650 -37.023 19.569 1.00 79.37 90 ASP D CA 1
ATOM 4049 C C . ASP D 1 90 ? 40.128 -36.681 19.610 1.00 68.34 90 ASP D C 1
ATOM 4050 O O . ASP D 1 90 ? 40.733 -36.398 18.578 1.00 66.17 90 ASP D O 1
ATOM 4055 N N . LEU D 1 91 ? 40.719 -36.749 20.789 1.00 74.55 91 LEU D N 1
ATOM 4056 C CA . LEU D 1 91 ? 42.093 -36.316 20.958 1.00 66.17 91 LEU D CA 1
ATOM 4057 C C . LEU D 1 91 ? 43.053 -37.061 20.032 1.00 65.00 91 LEU D C 1
ATOM 4058 O O . LEU D 1 91 ? 43.933 -36.449 19.440 1.00 68.85 91 LEU D O 1
ATOM 4063 N N . THR D 1 92 ? 42.864 -38.367 19.883 1.00 55.01 92 THR D N 1
ATOM 4064 C CA . THR D 1 92 ? 43.728 -39.183 19.019 1.00 51.66 92 THR D CA 1
ATOM 4065 C C . THR D 1 92 ? 43.603 -38.857 17.521 1.00 49.41 92 THR D C 1
ATOM 4066 O O . THR D 1 92 ? 44.564 -39.001 16.764 1.00 52.25 92 THR D O 1
ATOM 4070 N N . ARG D 1 93 ? 42.429 -38.436 17.075 1.00 51.81 93 ARG D N 1
ATOM 4071 C CA . ARG D 1 93 ? 42.283 -38.058 15.679 1.00 57.09 93 ARG D CA 1
ATOM 4072 C C . ARG D 1 93 ? 42.951 -36.709 15.464 1.00 56.96 93 ARG D C 1
ATOM 4073 O O . ARG D 1 93 ? 43.728 -36.537 14.527 1.00 59.22 93 ARG D O 1
ATOM 4081 N N . LEU D 1 94 ? 42.644 -35.762 16.353 1.00 51.77 94 LEU D N 1
ATOM 4082 C CA . LEU D 1 94 ? 43.307 -34.468 16.378 1.00 52.81 94 LEU D CA 1
ATOM 4083 C C . LEU D 1 94 ? 44.816 -34.628 16.407 1.00 42.27 94 LEU D C 1
ATOM 4084 O O . LEU D 1 94 ? 45.515 -34.104 15.557 1.00 41.69 94 LEU D O 1
ATOM 4089 N N . ILE D 1 95 ? 45.307 -35.385 17.371 1.00 47.82 95 ILE D N 1
ATOM 4090 C CA . ILE D 1 95 ? 46.726 -35.643 17.475 1.00 47.47 95 ILE D CA 1
ATOM 4091 C C . ILE D 1 95 ? 47.298 -36.074 16.129 1.00 51.28 95 ILE D C 1
ATOM 4092 O O . ILE D 1 95 ? 48.359 -35.581 15.725 1.00 52.98 95 ILE D O 1
ATOM 4097 N N . GLU D 1 96 ? 46.593 -36.955 15.420 1.00 38.87 96 GLU D N 1
ATOM 4098 C CA . GLU D 1 96 ? 47.029 -37.336 14.080 1.00 44.68 96 GLU D CA 1
ATOM 4099 C C . GLU D 1 96 ? 46.878 -36.180 13.069 1.00 42.50 96 GLU D C 1
ATOM 4100 O O . GLU D 1 96 ? 47.615 -36.088 12.102 1.00 37.52 96 GLU D O 1
ATOM 4106 N N . LEU D 1 97 ? 45.945 -35.274 13.291 1.00 47.40 97 LEU D N 1
ATOM 4107 C CA . LEU D 1 97 ? 45.858 -34.126 12.396 1.00 38.08 97 LEU D CA 1
ATOM 4108 C C . LEU D 1 97 ? 47.083 -33.240 12.584 1.00 32.41 97 LEU D C 1
ATOM 4109 O O . LEU D 1 97 ? 47.645 -32.782 11.627 1.00 34.42 97 LEU D O 1
ATOM 4114 N N . TYR D 1 98 ? 47.526 -33.015 13.816 1.00 39.96 98 TYR D N 1
ATOM 4115 C CA . TYR D 1 98 ? 48.707 -32.172 14.026 1.00 42.78 98 TYR D CA 1
ATOM 4116 C C . TYR D 1 98 ? 49.971 -32.834 13.468 1.00 42.46 98 TYR D C 1
ATOM 4117 O O . TYR D 1 98 ? 50.880 -32.151 13.002 1.00 37.11 98 TYR D O 1
ATOM 4126 N N . GLN D 1 99 ? 50.022 -34.163 13.510 1.00 40.83 99 GLN D N 1
ATOM 4127 C CA . GLN D 1 99 ? 51.155 -34.901 12.950 1.00 33.36 99 GLN D CA 1
ATOM 4128 C C . GLN D 1 99 ? 51.195 -34.754 11.440 1.00 31.74 99 GLN D C 1
ATOM 4129 O O . GLN D 1 99 ? 52.273 -34.541 10.863 1.00 39.65 99 GLN D O 1
ATOM 4135 N N . PHE D 1 100 ? 50.035 -34.840 10.790 1.00 31.86 100 PHE D N 1
ATOM 4136 C CA . PHE D 1 100 ? 49.954 -34.558 9.363 1.00 31.26 100 PHE D CA 1
ATOM 4137 C C . PHE D 1 100 ? 50.304 -33.113 9.023 1.00 41.17 100 PHE D C 1
ATOM 4138 O O . PHE D 1 100 ? 50.792 -32.847 7.938 1.00 47.45 100 PHE D O 1
ATOM 4146 N N . LEU D 1 101 ? 50.052 -32.171 9.928 1.00 39.85 101 LEU D N 1
ATOM 4147 C CA . LEU D 1 101 ? 50.420 -30.774 9.654 1.00 52.85 101 LEU D CA 1
ATOM 4148 C C . LEU D 1 101 ? 51.907 -30.584 9.944 1.00 47.42 101 LEU D C 1
ATOM 4149 O O . LEU D 1 101 ? 52.436 -29.476 9.850 1.00 37.92 101 LEU D O 1
ATOM 4154 N N . GLU D 1 102 ? 52.556 -31.682 10.322 1.00 47.49 102 GLU D N 1
ATOM 4155 C CA . GLU D 1 102 ? 54.003 -31.775 10.458 1.00 58.24 102 GLU D CA 1
ATOM 4156 C C . GLU D 1 102 ? 54.581 -31.059 11.684 1.00 62.30 102 GLU D C 1
ATOM 4157 O O . GLU D 1 102 ? 55.786 -30.828 11.731 1.00 67.04 102 GLU D O 1
ATOM 4163 N N . THR D 1 103 ? 53.756 -30.743 12.685 1.00 54.07 103 THR D N 1
ATOM 4164 C CA . THR D 1 103 ? 54.281 -30.181 13.941 1.00 51.89 103 THR D CA 1
ATOM 4165 C C . THR D 1 103 ? 54.999 -31.304 14.689 1.00 45.96 103 THR D C 1
ATOM 4166 O O . THR D 1 103 ? 54.718 -32.459 14.434 1.00 46.03 103 THR D O 1
ATOM 4170 N N . ASP D 1 104 ? 55.908 -30.974 15.608 1.00 47.75 104 ASP D N 1
ATOM 4171 C CA . ASP D 1 104 ? 56.706 -31.987 16.310 1.00 52.13 104 ASP D CA 1
ATOM 4172 C C . ASP D 1 104 ? 56.244 -32.298 17.724 1.00 50.82 104 ASP D C 1
ATOM 4173 O O . ASP D 1 104 ? 56.698 -33.249 18.341 1.00 59.11 104 ASP D O 1
ATOM 4178 N N . CYS D 1 105 ? 55.365 -31.472 18.247 1.00 50.40 105 CYS D N 1
ATOM 4179 C CA . CYS D 1 105 ? 54.867 -31.669 19.582 1.00 44.64 105 CYS D CA 1
ATOM 4180 C C . CYS D 1 105 ? 53.636 -30.841 19.711 1.00 34.80 105 CYS D C 1
ATOM 4181 O O . CYS D 1 105 ? 53.302 -30.112 18.783 1.00 39.87 105 CYS D O 1
ATOM 4184 N N . LEU D 1 106 ? 52.937 -30.998 20.837 1.00 40.88 106 LEU D N 1
ATOM 4185 C CA . LEU D 1 106 ? 51.608 -30.408 21.017 1.00 37.25 106 LEU D CA 1
ATOM 4186 C C . LEU D 1 106 ? 51.380 -29.954 22.450 1.00 30.63 106 LEU D C 1
ATOM 4187 O O . LEU D 1 106 ? 51.576 -30.706 23.420 1.00 32.15 106 LEU D O 1
ATOM 4192 N N . LEU D 1 107 ? 50.994 -28.697 22.573 1.00 45.95 107 LEU D N 1
ATOM 4193 C CA . LEU D 1 107 ? 50.654 -28.085 23.853 1.00 45.25 107 LEU D CA 1
ATOM 4194 C C . LEU D 1 107 ? 49.144 -27.950 23.840 1.00 39.12 107 LEU D C 1
ATOM 4195 O O . LEU D 1 107 ? 48.593 -27.383 22.909 1.00 53.40 107 LEU D O 1
ATOM 4200 N N . ILE D 1 108 ? 48.481 -28.505 24.845 1.00 49.14 108 ILE D N 1
ATOM 4201 C CA . ILE D 1 108 ? 47.026 -28.438 24.943 1.00 46.52 108 ILE D CA 1
ATOM 4202 C C . ILE D 1 108 ? 46.566 -27.490 26.062 1.00 46.43 108 ILE D C 1
ATOM 4203 O O . ILE D 1 108 ? 47.013 -27.608 27.201 1.00 49.24 108 ILE D O 1
ATOM 4208 N N . GLU D 1 109 ? 45.682 -26.548 25.735 1.00 44.51 109 GLU D N 1
ATOM 4209 C CA . GLU D 1 109 ? 44.896 -25.855 26.768 1.00 56.68 109 GLU D CA 1
ATOM 4210 C C . GLU D 1 109 ? 43.544 -26.571 26.956 1.00 58.02 109 GLU D C 1
ATOM 4211 O O . GLU D 1 109 ? 42.722 -26.606 26.048 1.00 60.53 109 GLU D O 1
ATOM 4217 N N . GLY D 1 110 ? 43.319 -27.153 28.127 1.00 68.10 110 GLY D N 1
ATOM 4218 C CA . GLY D 1 110 ? 42.081 -27.875 28.382 1.00 62.48 110 GLY D CA 1
ATOM 4219 C C . GLY D 1 110 ? 42.246 -29.380 28.332 1.00 58.99 110 GLY D C 1
ATOM 4220 O O . GLY D 1 110 ? 43.362 -29.891 28.467 1.00 55.42 110 GLY D O 1
ATOM 4221 N N . PHE D 1 111 ? 41.128 -30.081 28.133 1.00 63.51 111 PHE D N 1
ATOM 4222 C CA . PHE D 1 111 ? 41.068 -31.536 28.255 1.00 62.87 111 PHE D CA 1
ATOM 4223 C C . PHE D 1 111 ? 41.696 -32.075 29.543 1.00 62.14 111 PHE D C 1
ATOM 4224 O O . PHE D 1 111 ? 42.548 -32.955 29.475 1.00 59.35 111 PHE D O 1
ATOM 4232 N N . LYS D 1 112 ? 41.296 -31.584 30.710 1.00 50.40 112 LYS D N 1
ATOM 4233 C CA . LYS D 1 112 ? 41.713 -32.251 31.945 1.00 59.34 112 LYS D CA 1
ATOM 4234 C C . LYS D 1 112 ? 41.303 -33.740 31.925 1.00 63.49 112 LYS D C 1
ATOM 4235 O O . LYS D 1 112 ? 41.881 -34.573 32.629 1.00 76.60 112 LYS D O 1
ATOM 4241 N N . LYS D 1 113 ? 40.329 -34.057 31.079 1.00 60.78 113 LYS D N 1
ATOM 4242 C CA . LYS D 1 113 ? 39.857 -35.422 30.838 1.00 85.37 113 LYS D CA 1
ATOM 4243 C C . LYS D 1 113 ? 40.930 -36.472 30.495 1.00 77.77 113 LYS D C 1
ATOM 4244 O O . LYS D 1 113 ? 40.838 -37.632 30.910 1.00 61.84 113 LYS D O 1
ATOM 4250 N N . ALA D 1 114 ? 41.930 -36.041 29.729 1.00 64.86 114 ALA D N 1
ATOM 4251 C CA . ALA D 1 114 ? 42.815 -36.925 28.955 1.00 56.74 114 ALA D CA 1
ATOM 4252 C C . ALA D 1 114 ? 43.994 -37.456 29.751 1.00 38.87 114 ALA D C 1
ATOM 4253 O O . ALA D 1 114 ? 44.289 -36.948 30.816 1.00 60.21 114 ALA D O 1
ATOM 4255 N N . PRO D 1 115 ? 44.697 -38.476 29.224 1.00 45.93 115 PRO D N 1
ATOM 4256 C CA . PRO D 1 115 ? 45.757 -39.115 29.994 1.00 40.75 115 PRO D CA 1
ATOM 4257 C C . PRO D 1 115 ? 47.105 -38.395 30.082 1.00 56.86 115 PRO D C 1
ATOM 4258 O O . PRO D 1 115 ? 47.917 -38.796 30.906 1.00 59.31 115 PRO D O 1
ATOM 4262 N N . TYR D 1 116 ? 47.354 -37.374 29.268 1.00 55.94 116 TYR D N 1
ATOM 4263 C CA . TYR D 1 116 ? 48.721 -36.904 29.068 1.00 43.77 116 TYR D CA 1
ATOM 4264 C C . TYR D 1 116 ? 49.299 -36.054 30.217 1.00 47.63 116 TYR D C 1
ATOM 4265 O O . TYR D 1 116 ? 48.562 -35.498 31.013 1.00 45.73 116 TYR D O 1
ATOM 4274 N N . PRO D 1 117 ? 50.635 -35.991 30.318 1.00 45.99 117 PRO D N 1
ATOM 4275 C CA . PRO D 1 117 ? 51.276 -35.141 31.325 1.00 53.60 117 PRO D CA 1
ATOM 4276 C C . PRO D 1 117 ? 50.700 -33.726 31.336 1.00 45.35 117 PRO D C 1
ATOM 4277 O O . PRO D 1 117 ? 50.542 -33.069 30.294 1.00 34.58 117 PRO D O 1
ATOM 4281 N N . LYS D 1 118 ? 50.351 -33.257 32.517 1.00 34.31 118 LYS D N 1
ATOM 4282 C CA . LYS D 1 118 ? 49.800 -31.934 32.592 1.00 48.15 118 LYS D CA 1
ATOM 4283 C C . LYS D 1 118 ? 50.305 -31.124 33.760 1.00 39.46 118 LYS D C 1
ATOM 4284 O O . LYS D 1 118 ? 50.854 -31.603 34.745 1.00 35.02 118 LYS D O 1
ATOM 4290 N N . VAL D 1 119 ? 50.112 -29.847 33.569 1.00 37.62 119 VAL D N 1
ATOM 4291 C CA . VAL D 1 119 ? 50.674 -28.832 34.395 1.00 39.23 119 VAL D CA 1
ATOM 4292 C C . VAL D 1 119 ? 49.465 -28.047 34.793 1.00 35.69 119 VAL D C 1
ATOM 4293 O O . VAL D 1 119 ? 48.666 -27.680 33.928 1.00 32.40 119 VAL D O 1
ATOM 4297 N N . VAL D 1 120 ? 49.318 -27.837 36.100 1.00 36.60 120 VAL D N 1
ATOM 4298 C CA . VAL D 1 120 ? 48.189 -27.119 36.673 1.00 39.26 120 VAL D CA 1
ATOM 4299 C C . VAL D 1 120 ? 48.531 -25.687 37.109 1.00 34.01 120 VAL D C 1
ATOM 4300 O O . VAL D 1 120 ? 49.500 -25.462 37.844 1.00 35.96 120 VAL D O 1
ATOM 4304 N N . ILE D 1 121 ? 47.700 -24.739 36.689 1.00 35.83 121 ILE D N 1
ATOM 4305 C CA . ILE D 1 121 ? 47.841 -23.318 37.058 1.00 39.25 121 ILE D CA 1
ATOM 4306 C C . ILE D 1 121 ? 46.782 -22.937 38.119 1.00 51.52 121 ILE D C 1
ATOM 4307 O O . ILE D 1 121 ? 45.603 -22.971 37.829 1.00 49.65 121 ILE D O 1
ATOM 4312 N N . LEU D 1 122 ? 47.217 -22.553 39.320 1.00 63.97 122 LEU D N 1
ATOM 4313 C CA . LEU D 1 122 ? 46.340 -22.289 40.472 1.00 59.62 122 LEU D CA 1
ATOM 4314 C C . LEU D 1 122 ? 46.485 -20.873 41.039 1.00 63.95 122 LEU D C 1
ATOM 4315 O O . LEU D 1 122 ? 47.548 -20.274 40.944 1.00 59.54 122 LEU D O 1
ATOM 4320 N N . SER D 1 123 ? 45.412 -20.342 41.623 1.00 62.97 123 SER D N 1
ATOM 4321 C CA . SER D 1 123 ? 45.500 -19.163 42.504 1.00 67.43 123 SER D CA 1
ATOM 4322 C C . SER D 1 123 ? 45.697 -19.643 43.933 1.00 75.14 123 SER D C 1
ATOM 4323 O O . SER D 1 123 ? 46.582 -19.195 44.663 1.00 75.01 123 SER D O 1
ATOM 4326 N N . GLU D 1 124 ? 44.850 -20.598 44.293 1.00 78.80 124 GLU D N 1
ATOM 4327 C CA . GLU D 1 124 ? 44.715 -21.102 45.645 1.00 71.90 124 GLU D CA 1
ATOM 4328 C C . GLU D 1 124 ? 44.909 -22.595 45.593 1.00 71.92 124 GLU D C 1
ATOM 4329 O O . GLU D 1 124 ? 44.529 -23.223 44.602 1.00 66.61 124 GLU D O 1
ATOM 4335 N N . LYS D 1 125 ? 45.471 -23.176 46.648 1.00 68.14 125 LYS D N 1
ATOM 4336 C CA . LYS D 1 125 ? 45.489 -24.632 46.774 1.00 73.28 125 LYS D CA 1
ATOM 4337 C C . LYS D 1 125 ? 44.036 -25.158 46.819 1.00 79.71 125 LYS D C 1
ATOM 4338 O O . LYS D 1 125 ? 43.777 -26.339 46.594 1.00 78.97 125 LYS D O 1
ATOM 4344 N N . GLU D 1 126 ? 43.093 -24.272 47.118 1.00 91.01 126 GLU D N 1
ATOM 4345 C CA . GLU D 1 126 ? 41.678 -24.621 47.111 1.00 103.45 126 GLU D CA 1
ATOM 4346 C C . GLU D 1 126 ? 41.224 -25.116 45.719 1.00 106.29 126 GLU D C 1
ATOM 4347 O O . GLU D 1 126 ? 40.442 -26.065 45.617 1.00 116.17 126 GLU D O 1
ATOM 4353 N N . ASP D 1 127 ? 41.726 -24.481 44.658 1.00 84.05 127 ASP D N 1
ATOM 4354 C CA . ASP D 1 127 ? 41.309 -24.780 43.280 1.00 78.18 127 ASP D CA 1
ATOM 4355 C C . ASP D 1 127 ? 41.568 -26.235 42.858 1.00 78.30 127 ASP D C 1
ATOM 4356 O O . ASP D 1 127 ? 40.803 -26.807 42.084 1.00 69.12 127 ASP D O 1
ATOM 4361 N N . LEU D 1 128 ? 42.659 -26.817 43.350 1.00 81.47 128 LEU D N 1
ATOM 4362 C CA . LEU D 1 128 ? 43.159 -28.083 42.825 1.00 76.21 128 LEU D CA 1
ATOM 4363 C C . LEU D 1 128 ? 42.120 -29.186 42.869 1.00 92.76 128 LEU D C 1
ATOM 4364 O O . LEU D 1 128 ? 41.961 -29.931 41.900 1.00 91.47 128 LEU D O 1
ATOM 4369 N N . GLU D 1 129 ? 41.423 -29.301 43.996 1.00 110.57 129 GLU D N 1
ATOM 4370 C CA . GLU D 1 129 ? 40.392 -30.326 44.127 1.00 109.20 129 GLU D CA 1
ATOM 4371 C C . GLU D 1 129 ? 39.218 -30.024 43.203 1.00 99.06 129 GLU D C 1
ATOM 4372 O O . GLU D 1 129 ? 38.561 -30.945 42.716 1.00 112.61 129 GLU D O 1
ATOM 4378 N N . ALA D 1 130 ? 38.965 -28.744 42.948 1.00 69.53 130 ALA D N 1
ATOM 4379 C CA . ALA D 1 130 ? 37.941 -28.345 41.974 1.00 73.70 130 ALA D CA 1
ATOM 4380 C C . ALA D 1 130 ? 38.341 -28.670 40.527 1.00 67.19 130 ALA D C 1
ATOM 4381 O O . ALA D 1 130 ? 37.521 -28.582 39.610 1.00 78.23 130 ALA D O 1
ATOM 4383 N N . LEU D 1 131 ? 39.605 -29.023 40.335 1.00 67.10 131 LEU D N 1
ATOM 4384 C CA . LEU D 1 131 ? 40.123 -29.458 39.045 1.00 70.92 131 LEU D CA 1
ATOM 4385 C C . LEU D 1 131 ? 40.342 -30.951 39.039 1.00 70.88 131 LEU D C 1
ATOM 4386 O O . LEU D 1 131 ? 41.426 -31.403 39.389 1.00 81.30 131 LEU D O 1
ATOM 4391 N N . LYS D 1 132 ? 39.342 -31.729 38.658 1.00 80.21 132 LYS D N 1
ATOM 4392 C CA . LYS D 1 132 ? 39.545 -33.168 38.627 1.00 94.40 132 LYS D CA 1
ATOM 4393 C C . LYS D 1 132 ? 40.432 -33.490 37.428 1.00 86.21 132 LYS D C 1
ATOM 4394 O O . LYS D 1 132 ? 39.987 -33.482 36.280 1.00 87.93 132 LYS D O 1
ATOM 4400 N N . THR D 1 133 ? 41.698 -33.762 37.727 1.00 75.17 133 THR D N 1
ATOM 4401 C CA . THR D 1 133 ? 42.745 -33.919 36.721 1.00 71.52 133 THR D CA 1
ATOM 4402 C C . THR D 1 133 ? 43.566 -35.165 37.015 1.00 77.83 133 THR D C 1
ATOM 4403 O O . THR D 1 133 ? 43.695 -35.571 38.173 1.00 89.88 133 THR D O 1
ATOM 4407 N N . VAL D 1 134 ? 44.127 -35.772 35.980 1.00 68.19 134 VAL D N 1
ATOM 4408 C CA . VAL D 1 134 ? 45.030 -36.900 36.186 1.00 83.88 134 VAL D CA 1
ATOM 4409 C C . VAL D 1 134 ? 46.395 -36.611 35.575 1.00 72.71 134 VAL D C 1
ATOM 4410 O O . VAL D 1 134 ? 46.503 -35.759 34.706 1.00 69.56 134 VAL D O 1
ATOM 4414 N N . ASN D 1 135 ? 47.425 -37.319 36.048 1.00 64.32 135 ASN D N 1
ATOM 4415 C CA . ASN D 1 135 ? 48.757 -37.279 35.448 1.00 57.84 135 ASN D CA 1
ATOM 4416 C C . ASN D 1 135 ? 49.387 -35.870 35.534 1.00 46.50 135 ASN D C 1
ATOM 4417 O O . ASN D 1 135 ? 50.078 -35.409 34.612 1.00 43.79 135 ASN D O 1
ATOM 4422 N N . THR D 1 136 ? 49.154 -35.204 36.661 1.00 31.55 136 THR D N 1
ATOM 4423 C CA . THR D 1 136 ? 49.776 -33.903 36.957 1.00 42.23 136 THR D CA 1
ATOM 4424 C C . THR D 1 136 ? 51.231 -34.102 37.291 1.00 45.76 136 THR D C 1
ATOM 4425 O O . THR D 1 136 ? 51.580 -35.056 38.037 1.00 36.45 136 THR D O 1
ATOM 4429 N N . ILE D 1 137 ? 52.065 -33.216 36.735 1.00 42.74 137 ILE D N 1
ATOM 4430 C CA . ILE D 1 137 ? 53.523 -33.310 36.884 1.00 35.40 137 ILE D CA 1
ATOM 4431 C C . ILE D 1 137 ? 54.154 -32.045 37.456 1.00 34.44 137 ILE D C 1
ATOM 4432 O O . ILE D 1 137 ? 55.324 -32.055 37.750 1.00 36.87 137 ILE D O 1
ATOM 4437 N N . ALA D 1 138 ? 53.408 -30.950 37.578 1.00 30.87 138 ALA D N 1
ATOM 4438 C CA . ALA D 1 138 ? 53.946 -29.754 38.216 1.00 36.65 138 ALA D CA 1
ATOM 4439 C C . ALA D 1 138 ? 52.821 -28.828 38.560 1.00 32.66 138 ALA D C 1
ATOM 4440 O O . ALA D 1 138 ? 51.830 -28.816 37.848 1.00 23.34 138 ALA D O 1
ATOM 4442 N N . ILE D 1 139 ? 53.002 -27.997 39.587 1.00 37.39 139 ILE D N 1
ATOM 4443 C CA . ILE D 1 139 ? 52.006 -26.984 39.938 1.00 36.86 139 ILE D CA 1
ATOM 4444 C C . ILE D 1 139 ? 52.534 -25.525 39.845 1.00 42.00 139 ILE D C 1
ATOM 4445 O O . ILE D 1 139 ? 53.561 -25.148 40.424 1.00 37.36 139 ILE D O 1
ATOM 4450 N N . ILE D 1 140 ? 51.803 -24.700 39.115 1.00 34.13 140 ILE D N 1
ATOM 4451 C CA . ILE D 1 140 ? 52.156 -23.305 38.982 1.00 39.83 140 ILE D CA 1
ATOM 4452 C C . ILE D 1 140 ? 51.142 -22.408 39.712 1.00 47.85 140 ILE D C 1
ATOM 4453 O O . ILE D 1 140 ? 49.954 -22.493 39.469 1.00 40.06 140 ILE D O 1
ATOM 4458 N N . TYR D 1 141 ? 51.648 -21.565 40.610 1.00 44.68 141 TYR D N 1
ATOM 4459 C CA . TYR D 1 141 ? 50.872 -20.540 41.299 1.00 46.78 141 TYR D CA 1
ATOM 4460 C C . TYR D 1 141 ? 50.989 -19.182 40.611 1.00 60.61 141 TYR D C 1
ATOM 4461 O O . TYR D 1 141 ? 52.079 -18.765 40.186 1.00 54.23 141 TYR D O 1
ATOM 4470 N N . ARG D 1 142 ? 49.845 -18.502 40.537 1.00 70.11 142 ARG D N 1
ATOM 4471 C CA . ARG D 1 142 ? 49.664 -17.245 39.806 1.00 70.28 142 ARG D CA 1
ATOM 4472 C C . ARG D 1 142 ? 50.646 -16.179 40.246 1.00 73.35 142 ARG D C 1
ATOM 4473 O O . ARG D 1 142 ? 51.195 -15.426 39.441 1.00 80.34 142 ARG D O 1
ATOM 4481 N N . LYS D 1 143 ? 50.837 -16.105 41.551 1.00 57.20 143 LYS D N 1
ATOM 4482 C CA . LYS D 1 143 ? 51.719 -15.123 42.119 1.00 75.86 143 LYS D CA 1
ATOM 4483 C C . LYS D 1 143 ? 52.329 -15.791 43.300 1.00 78.13 143 LYS D C 1
ATOM 4484 O O . LYS D 1 143 ? 51.751 -16.724 43.847 1.00 69.32 143 LYS D O 1
ATOM 4490 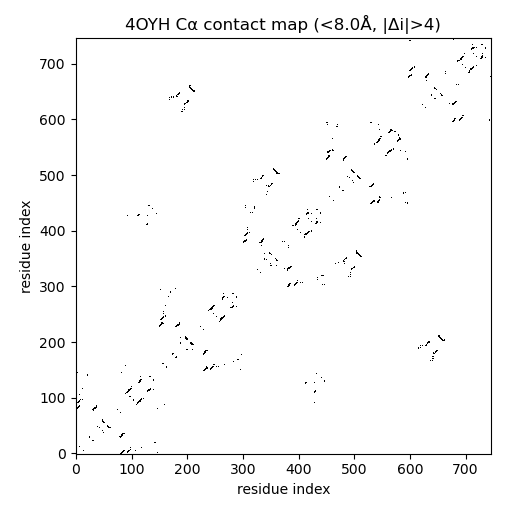N N . LYS D 1 144 ? 53.492 -15.304 43.691 1.00 90.23 144 LYS D N 1
ATOM 4491 C CA . LYS D 1 144 ? 54.269 -15.947 44.722 1.00 94.99 144 LYS D CA 1
ATOM 4492 C C . LYS D 1 144 ? 53.443 -16.244 45.987 1.00 96.22 144 LYS D C 1
ATOM 4493 O O . LYS D 1 144 ? 53.477 -17.363 46.492 1.00 91.25 144 LYS D O 1
ATOM 4499 N N . GLU D 1 145 ? 52.651 -15.272 46.438 1.00 107.76 145 GLU D N 1
ATOM 4500 C CA . GLU D 1 145 ? 52.040 -15.274 47.782 1.00 113.55 145 GLU D CA 1
ATOM 4501 C C . GLU D 1 145 ? 51.512 -16.620 48.309 1.00 109.25 145 GLU D C 1
ATOM 4502 O O . GLU D 1 145 ? 51.672 -16.922 49.493 1.00 113.75 145 GLU D O 1
ATOM 4508 N N . HIS D 1 146 ? 50.909 -17.427 47.437 1.00 92.45 146 HIS D N 1
ATOM 4509 C CA . HIS D 1 146 ? 50.108 -18.573 47.870 1.00 84.19 146 HIS D CA 1
ATOM 4510 C C . HIS D 1 146 ? 50.759 -19.955 47.754 1.00 79.28 146 HIS D C 1
ATOM 4511 O O . HIS D 1 146 ? 50.118 -20.963 48.014 1.00 87.07 146 HIS D O 1
ATOM 4518 N N . MET D 1 147 ? 52.021 -20.010 47.362 1.00 71.33 147 MET D N 1
ATOM 4519 C CA . MET D 1 147 ? 52.715 -21.282 47.255 1.00 77.46 147 MET D CA 1
ATOM 4520 C C . MET D 1 147 ? 52.804 -22.029 48.594 1.00 77.07 147 MET D C 1
ATOM 4521 O O . MET D 1 147 ? 52.976 -21.409 49.643 1.00 85.13 147 MET D O 1
ATOM 4526 N N . THR D 1 148 ? 52.696 -23.360 48.526 1.00 66.67 148 THR D N 1
ATOM 4527 C CA . THR D 1 148 ? 52.883 -24.273 49.669 1.00 76.84 148 THR D CA 1
ATOM 4528 C C . THR D 1 148 ? 53.203 -25.655 49.108 1.00 72.69 148 THR D C 1
ATOM 4529 O O . THR D 1 148 ? 52.872 -25.914 47.958 1.00 70.06 148 THR D O 1
ATOM 4533 N N . GLU D 1 149 ? 53.805 -26.549 49.900 1.00 76.30 149 GLU D N 1
ATOM 4534 C CA . GLU D 1 149 ? 54.206 -27.869 49.384 1.00 79.36 149 GLU D CA 1
ATOM 4535 C C . GLU D 1 149 ? 53.015 -28.750 48.972 1.00 75.20 149 GLU D C 1
ATOM 4536 O O . GLU D 1 149 ? 51.925 -28.647 49.527 1.00 85.92 149 GLU D O 1
ATOM 4542 N N . HIS D 1 150 ? 53.254 -29.601 47.977 1.00 58.28 150 HIS D N 1
ATOM 4543 C CA . HIS D 1 150 ? 52.331 -30.655 47.570 1.00 63.51 150 HIS D CA 1
ATOM 4544 C C . HIS D 1 150 ? 53.099 -31.974 47.531 1.00 58.12 150 HIS D C 1
ATOM 4545 O O . HIS D 1 150 ? 54.143 -32.054 46.894 1.00 60.71 150 HIS D O 1
ATOM 4552 N N . GLN D 1 151 ? 52.586 -33.011 48.181 1.00 60.45 151 GLN D N 1
ATOM 4553 C CA . GLN D 1 151 ? 53.247 -34.307 48.147 1.00 63.12 151 GLN D CA 1
ATOM 4554 C C . GLN D 1 151 ? 53.346 -34.815 46.697 1.00 60.29 151 GLN D C 1
ATOM 4555 O O . GLN D 1 151 ? 52.375 -34.798 45.936 1.00 56.25 151 GLN D O 1
ATOM 4561 N N . GLY D 1 152 ? 54.547 -35.229 46.311 1.00 42.67 152 GLY D N 1
ATOM 4562 C CA . GLY D 1 152 ? 54.745 -35.909 45.048 1.00 42.18 152 GLY D CA 1
ATOM 4563 C C . GLY D 1 152 ? 54.963 -35.032 43.830 1.00 49.15 152 GLY D C 1
ATOM 4564 O O . GLY D 1 152 ? 54.988 -35.566 42.714 1.00 38.67 152 GLY D O 1
ATOM 4565 N N . LEU D 1 153 ? 55.113 -33.714 44.027 1.00 43.42 153 LEU D N 1
ATOM 4566 C CA . LEU D 1 153 ? 55.242 -32.784 42.898 1.00 51.40 153 LEU D CA 1
ATOM 4567 C C . LEU D 1 153 ? 56.097 -31.546 43.170 1.00 49.48 153 LEU D C 1
ATOM 4568 O O . LEU D 1 153 ? 56.133 -31.027 44.287 1.00 55.43 153 LEU D O 1
ATOM 4573 N N . PRO D 1 154 ? 56.744 -31.035 42.116 1.00 38.15 154 PRO D N 1
ATOM 4574 C CA . PRO D 1 154 ? 57.461 -29.760 42.166 1.00 41.94 154 PRO D CA 1
ATOM 4575 C C . PRO D 1 154 ? 56.520 -28.591 41.983 1.00 29.27 154 PRO D C 1
ATOM 4576 O O . PRO D 1 154 ? 55.576 -28.703 41.175 1.00 25.15 154 PRO D O 1
ATOM 4580 N N . ILE D 1 155 ? 56.812 -27.487 42.673 1.00 34.41 155 ILE D N 1
ATOM 4581 C CA . ILE D 1 155 ? 55.998 -26.244 42.683 1.00 40.64 155 ILE D CA 1
ATOM 4582 C C . ILE D 1 155 ? 56.710 -25.007 42.138 1.00 35.52 155 ILE D C 1
ATOM 4583 O O . ILE D 1 155 ? 57.859 -24.775 42.456 1.00 39.93 155 ILE D O 1
ATOM 4588 N N . PHE D 1 156 ? 56.002 -24.174 41.390 1.00 30.91 156 PHE D N 1
ATOM 4589 C CA . PHE D 1 156 ? 56.589 -22.960 40.806 1.00 42.27 156 PHE D CA 1
ATOM 4590 C C . PHE D 1 156 ? 55.687 -21.728 40.901 1.00 38.89 156 PHE D C 1
ATOM 4591 O O . PHE D 1 156 ? 54.487 -21.877 40.996 1.00 40.70 156 PHE D O 1
ATOM 4599 N N . HIS D 1 157 ? 56.236 -20.515 40.847 1.00 45.69 157 HIS D N 1
ATOM 4600 C CA . HIS D 1 157 ? 55.373 -19.368 40.590 1.00 44.35 157 HIS D CA 1
ATOM 4601 C C . HIS D 1 157 ? 55.390 -19.087 39.095 1.00 42.63 157 HIS D C 1
ATOM 4602 O O . HIS D 1 157 ? 56.364 -19.389 38.408 1.00 44.15 157 HIS D O 1
ATOM 4609 N N . ALA D 1 158 ? 54.283 -18.564 38.576 1.00 37.08 158 ALA D N 1
ATOM 4610 C CA . ALA D 1 158 ? 54.078 -18.478 37.126 1.00 40.75 158 ALA D CA 1
ATOM 4611 C C . ALA D 1 158 ? 55.076 -17.573 36.388 1.00 48.17 158 ALA D C 1
ATOM 4612 O O . ALA D 1 158 ? 55.190 -17.660 35.172 1.00 55.13 158 ALA D O 1
ATOM 4614 N N . ASP D 1 159 ? 55.806 -16.730 37.113 1.00 57.29 159 ASP D N 1
ATOM 4615 C CA . ASP D 1 159 ? 56.779 -15.815 36.494 1.00 72.24 159 ASP D CA 1
ATOM 4616 C C . ASP D 1 159 ? 58.211 -16.350 36.578 1.00 65.02 159 ASP D C 1
ATOM 4617 O O . ASP D 1 159 ? 59.126 -15.780 35.991 1.00 74.98 159 ASP D O 1
ATOM 4622 N N . ASP D 1 160 ? 58.383 -17.429 37.339 1.00 53.17 160 ASP D N 1
ATOM 4623 C CA . ASP D 1 160 ? 59.608 -18.217 37.372 1.00 51.79 160 ASP D CA 1
ATOM 4624 C C . ASP D 1 160 ? 59.851 -18.824 35.973 1.00 52.98 160 ASP D C 1
ATOM 4625 O O . ASP D 1 160 ? 59.068 -19.656 35.496 1.00 44.16 160 ASP D O 1
ATOM 4630 N N . PRO D 1 161 ? 60.916 -18.384 35.287 1.00 45.98 161 PRO D N 1
ATOM 4631 C CA . PRO D 1 161 ? 61.135 -18.910 33.939 1.00 48.52 161 PRO D CA 1
ATOM 4632 C C . PRO D 1 161 ? 61.443 -20.425 33.892 1.00 29.08 161 PRO D C 1
ATOM 4633 O O . PRO D 1 161 ? 61.238 -21.042 32.872 1.00 30.97 161 PRO D O 1
ATOM 4637 N N . VAL D 1 162 ? 61.956 -20.989 34.968 1.00 26.22 162 VAL D N 1
ATOM 4638 C CA . VAL D 1 162 ? 62.148 -22.443 35.042 1.00 39.54 162 VAL D CA 1
ATOM 4639 C C . VAL D 1 162 ? 60.828 -23.177 34.737 1.00 37.93 162 VAL D C 1
ATOM 4640 O O . VAL D 1 162 ? 60.835 -24.282 34.208 1.00 33.02 162 VAL D O 1
ATOM 4644 N N . ALA D 1 163 ? 59.697 -22.543 35.012 1.00 36.63 163 ALA D N 1
ATOM 4645 C CA . ALA D 1 163 ? 58.414 -23.215 34.854 1.00 51.00 163 ALA D CA 1
ATOM 4646 C C . ALA D 1 163 ? 58.103 -23.386 33.373 1.00 38.94 163 ALA D C 1
ATOM 4647 O O . ALA D 1 163 ? 57.561 -24.409 32.962 1.00 25.62 163 ALA D O 1
ATOM 4649 N N . VAL D 1 164 ? 58.441 -22.405 32.549 1.00 27.73 164 VAL D N 1
ATOM 4650 C CA . VAL D 1 164 ? 58.225 -22.618 31.119 1.00 36.63 164 VAL D CA 1
ATOM 4651 C C . VAL D 1 164 ? 59.255 -23.626 30.622 1.00 35.02 164 VAL D C 1
ATOM 4652 O O . VAL D 1 164 ? 58.979 -24.376 29.679 1.00 28.40 164 VAL D O 1
ATOM 4656 N N . ASP D 1 165 ? 60.432 -23.644 31.246 1.00 30.10 165 ASP D N 1
ATOM 4657 C CA . ASP D 1 165 ? 61.491 -24.566 30.822 1.00 39.89 165 ASP D CA 1
ATOM 4658 C C . ASP D 1 165 ? 61.151 -26.021 31.081 1.00 38.02 165 ASP D C 1
ATOM 4659 O O . ASP D 1 165 ? 61.514 -26.898 30.315 1.00 29.78 165 ASP D O 1
ATOM 4664 N N . LEU D 1 166 ? 60.460 -26.266 32.175 1.00 30.82 166 LEU D N 1
ATOM 4665 C CA . LEU D 1 166 ? 60.082 -27.596 32.536 1.00 31.88 166 LEU D CA 1
ATOM 4666 C C . LEU D 1 166 ? 59.133 -28.134 31.465 1.00 30.57 166 LEU D C 1
ATOM 4667 O O . LEU D 1 166 ? 59.299 -29.233 30.955 1.00 34.83 166 LEU D O 1
ATOM 4672 N N . VAL D 1 167 ? 58.146 -27.339 31.103 1.00 29.96 167 VAL D N 1
ATOM 4673 C CA . VAL D 1 167 ? 57.206 -27.758 30.086 1.00 28.76 167 VAL D CA 1
ATOM 4674 C C . VAL D 1 167 ? 57.932 -28.034 28.762 1.00 35.83 167 VAL D C 1
ATOM 4675 O O . VAL D 1 167 ? 57.724 -29.066 28.123 1.00 32.30 167 VAL D O 1
ATOM 4679 N N . LEU D 1 168 ? 58.791 -27.117 28.353 1.00 32.74 168 LEU D N 1
ATOM 4680 C CA . LEU D 1 168 ? 59.522 -27.309 27.123 1.00 46.17 168 LEU D CA 1
ATOM 4681 C C . LEU D 1 168 ? 60.424 -28.579 27.124 1.00 29.25 168 LEU D C 1
ATOM 4682 O O . LEU D 1 168 ? 60.515 -29.225 26.107 1.00 33.45 168 LEU D O 1
ATOM 4687 N N . SER D 1 169 ? 61.036 -28.951 28.242 1.00 19.71 169 SER D N 1
ATOM 4688 C CA . SER D 1 169 ? 61.837 -30.163 28.263 1.00 35.17 169 SER D CA 1
ATOM 4689 C C . SER D 1 169 ? 60.939 -31.408 28.120 1.00 37.83 169 SER D C 1
ATOM 4690 O O . SER D 1 169 ? 61.398 -32.463 27.646 1.00 38.99 169 SER D O 1
ATOM 4693 N N . GLN D 1 170 ? 59.668 -31.292 28.493 1.00 37.00 170 GLN D N 1
ATOM 4694 C CA . GLN D 1 170 ? 58.778 -32.454 28.396 1.00 40.70 170 GLN D CA 1
ATOM 4695 C C . GLN D 1 170 ? 58.220 -32.526 26.993 1.00 36.04 170 GLN D C 1
ATOM 4696 O O . GLN D 1 170 ? 57.755 -33.570 26.542 1.00 48.07 170 GLN D O 1
ATOM 4702 N N . LEU D 1 171 ? 58.296 -31.414 26.288 1.00 35.20 171 LEU D N 1
ATOM 4703 C CA . LEU D 1 171 ? 57.962 -31.401 24.881 1.00 41.05 171 LEU D CA 1
ATOM 4704 C C . LEU D 1 171 ? 59.178 -31.872 24.058 1.00 56.33 171 LEU D C 1
ATOM 4705 O O . LEU D 1 171 ? 59.143 -31.889 22.830 1.00 48.86 171 LEU D O 1
ATOM 4710 N N . LYS D 1 172 ? 60.235 -32.286 24.754 1.00 70.38 172 LYS D N 1
ATOM 4711 C CA . LYS D 1 172 ? 61.451 -32.781 24.117 1.00 69.67 172 LYS D CA 1
ATOM 4712 C C . LYS D 1 172 ? 62.084 -31.681 23.289 1.00 82.72 172 LYS D C 1
ATOM 4713 O O . LYS D 1 172 ? 62.547 -30.681 23.836 1.00 97.72 172 LYS D O 1
ATOM 4719 N N . PHE E 1 10 ? 35.001 -4.173 -82.599 1.00 67.13 10 PHE E N 1
ATOM 4720 C CA . PHE E 1 10 ? 34.060 -4.472 -81.527 1.00 61.34 10 PHE E CA 1
ATOM 4721 C C . PHE E 1 10 ? 32.621 -4.108 -81.900 1.00 54.01 10 PHE E C 1
ATOM 4722 O O . PHE E 1 10 ? 32.130 -3.034 -81.542 1.00 43.50 10 PHE E O 1
ATOM 4730 N N . PRO E 1 11 ? 31.939 -5.000 -82.632 1.00 45.05 11 PRO E N 1
ATOM 4731 C CA . PRO E 1 11 ? 30.602 -4.605 -83.063 1.00 45.87 11 PRO E CA 1
ATOM 4732 C C . PRO E 1 11 ? 29.706 -4.486 -81.865 1.00 51.33 11 PRO E C 1
ATOM 4733 O O . PRO E 1 11 ? 29.766 -5.341 -81.013 1.00 39.06 11 PRO E O 1
ATOM 4737 N N . ILE E 1 12 ? 28.921 -3.427 -81.794 1.00 55.03 12 ILE E N 1
ATOM 4738 C CA . ILE E 1 12 ? 27.972 -3.280 -80.720 1.00 56.20 12 ILE E CA 1
ATOM 4739 C C . ILE E 1 12 ? 26.583 -3.112 -81.313 1.00 51.43 12 ILE E C 1
ATOM 4740 O O . ILE E 1 12 ? 26.381 -2.354 -82.247 1.00 52.60 12 ILE E O 1
ATOM 4745 N N . VAL E 1 13 ? 25.629 -3.860 -80.792 1.00 51.78 13 VAL E N 1
ATOM 4746 C CA . VAL E 1 13 ? 24.246 -3.645 -81.156 1.00 51.64 13 VAL E CA 1
ATOM 4747 C C . VAL E 1 13 ? 23.430 -3.540 -79.871 1.00 51.00 13 VAL E C 1
ATOM 4748 O O . VAL E 1 13 ? 23.605 -4.348 -78.959 1.00 44.47 13 VAL E O 1
ATOM 4752 N N . GLN E 1 14 ? 22.552 -2.546 -79.788 1.00 49.57 14 GLN E N 1
ATOM 4753 C CA . GLN E 1 14 ? 21.626 -2.463 -78.664 1.00 57.21 14 GLN E CA 1
ATOM 4754 C C . GLN E 1 14 ? 20.214 -2.874 -79.055 1.00 58.96 14 GLN E C 1
ATOM 4755 O O . GLN E 1 14 ? 19.812 -2.735 -80.200 1.00 53.93 14 GLN E O 1
ATOM 4761 N N . VAL E 1 15 ? 19.464 -3.377 -78.086 1.00 58.57 15 VAL E N 1
ATOM 4762 C CA . VAL E 1 15 ? 18.036 -3.583 -78.247 1.00 49.97 15 VAL E CA 1
ATOM 4763 C C . VAL E 1 15 ? 17.330 -2.756 -77.200 1.00 55.71 15 VAL E C 1
ATOM 4764 O O . VAL E 1 15 ? 17.550 -2.969 -76.010 1.00 55.84 15 VAL E O 1
ATOM 4768 N N . VAL E 1 16 ? 16.502 -1.809 -77.630 1.00 65.68 16 VAL E N 1
ATOM 4769 C CA . VAL E 1 16 ? 15.775 -0.956 -76.687 1.00 77.13 16 VAL E CA 1
ATOM 4770 C C . VAL E 1 16 ? 14.255 -1.150 -76.817 1.00 80.48 16 VAL E C 1
ATOM 4771 O O . VAL E 1 16 ? 13.777 -1.745 -77.782 1.00 81.56 16 VAL E O 1
ATOM 4775 N N . GLY E 1 17 ? 13.509 -0.655 -75.829 1.00 78.37 17 GLY E N 1
ATOM 4776 C CA . GLY E 1 17 ? 12.076 -0.883 -75.735 1.00 76.64 17 GLY E CA 1
ATOM 4777 C C . GLY E 1 17 ? 11.574 -0.748 -74.303 1.00 85.45 17 GLY E C 1
ATOM 4778 O O . GLY E 1 17 ? 12.365 -0.724 -73.361 1.00 77.42 17 GLY E O 1
ATOM 4779 N N . PHE E 1 18 ? 10.256 -0.675 -74.129 1.00 88.72 18 PHE E N 1
ATOM 4780 C CA . PHE E 1 18 ? 9.676 -0.445 -72.806 1.00 88.94 18 PHE E CA 1
ATOM 4781 C C . PHE E 1 18 ? 9.372 -1.767 -72.122 1.00 90.84 18 PHE E C 1
ATOM 4782 O O . PHE E 1 18 ? 9.400 -2.815 -72.759 1.00 87.83 18 PHE E O 1
ATOM 4790 N N . GLN E 1 19 ? 9.101 -1.719 -70.821 1.00 107.37 19 GLN E N 1
ATOM 4791 C CA . GLN E 1 19 ? 8.880 -2.940 -70.045 1.00 110.48 19 GLN E CA 1
ATOM 4792 C C . GLN E 1 19 ? 7.841 -3.844 -70.707 1.00 98.47 19 GLN E C 1
ATOM 4793 O O . GLN E 1 19 ? 6.729 -3.412 -71.026 1.00 90.14 19 GLN E O 1
ATOM 4799 N N . ASN E 1 20 ? 8.228 -5.095 -70.930 1.00 109.88 20 ASN E N 1
ATOM 4800 C CA . ASN E 1 20 ? 7.319 -6.102 -71.463 1.00 117.84 20 ASN E CA 1
ATOM 4801 C C . ASN E 1 20 ? 6.864 -5.755 -72.885 1.00 118.18 20 ASN E C 1
ATOM 4802 O O . ASN E 1 20 ? 5.666 -5.646 -73.161 1.00 124.23 20 ASN E O 1
ATOM 4807 N N . SER E 1 21 ? 7.846 -5.561 -73.767 1.00 101.36 21 SER E N 1
ATOM 4808 C CA . SER E 1 21 ? 7.632 -5.470 -75.216 1.00 88.62 21 SER E CA 1
ATOM 4809 C C . SER E 1 21 ? 8.145 -6.742 -75.913 1.00 71.87 21 SER E C 1
ATOM 4810 O O . SER E 1 21 ? 7.984 -6.913 -77.123 1.00 80.96 21 SER E O 1
ATOM 4813 N N . GLY E 1 22 ? 8.760 -7.621 -75.125 1.00 70.50 22 GLY E N 1
ATOM 4814 C CA . GLY E 1 22 ? 9.328 -8.870 -75.598 1.00 79.00 22 GLY E CA 1
ATOM 4815 C C . GLY E 1 22 ? 10.853 -8.903 -75.577 1.00 63.43 22 GLY E C 1
ATOM 4816 O O . GLY E 1 22 ? 11.452 -9.925 -75.916 1.00 50.40 22 GLY E O 1
ATOM 4817 N N . LYS E 1 23 ? 11.464 -7.792 -75.165 1.00 56.16 23 LYS E N 1
ATOM 4818 C CA . LYS E 1 23 ? 12.918 -7.608 -75.214 1.00 62.47 23 LYS E CA 1
ATOM 4819 C C . LYS E 1 23 ? 13.779 -8.786 -74.761 1.00 59.11 23 LYS E C 1
ATOM 4820 O O . LYS E 1 23 ? 14.763 -9.107 -75.412 1.00 62.19 23 LYS E O 1
ATOM 4826 N N . THR E 1 24 ? 13.454 -9.405 -73.637 1.00 47.92 24 THR E N 1
ATOM 4827 C CA . THR E 1 24 ? 14.389 -10.365 -73.079 1.00 54.36 24 THR E CA 1
ATOM 4828 C C . THR E 1 24 ? 13.995 -11.717 -73.569 1.00 51.64 24 THR E C 1
ATOM 4829 O O . THR E 1 24 ? 14.633 -12.714 -73.252 1.00 69.70 24 THR E O 1
ATOM 4833 N N . THR E 1 25 ? 12.923 -11.751 -74.337 1.00 61.53 25 THR E N 1
ATOM 4834 C CA . THR E 1 25 ? 12.573 -12.947 -75.066 1.00 65.67 25 THR E CA 1
ATOM 4835 C C . THR E 1 25 ? 13.289 -12.860 -76.403 1.00 59.91 25 THR E C 1
ATOM 4836 O O . THR E 1 25 ? 13.765 -13.861 -76.926 1.00 50.49 25 THR E O 1
ATOM 4840 N N . PHE E 1 26 ? 13.413 -11.640 -76.917 1.00 55.34 26 PHE E N 1
ATOM 4841 C CA . PHE E 1 26 ? 14.203 -11.391 -78.117 1.00 52.56 26 PHE E CA 1
ATOM 4842 C C . PHE E 1 26 ? 15.679 -11.631 -77.838 1.00 55.23 26 PHE E C 1
ATOM 4843 O O . PHE E 1 26 ? 16.309 -12.420 -78.522 1.00 52.16 26 PHE E O 1
ATOM 4851 N N . ILE E 1 27 ? 16.217 -10.985 -76.807 1.00 61.37 27 ILE E N 1
ATOM 4852 C CA . ILE E 1 27 ? 17.631 -11.102 -76.506 1.00 53.18 27 ILE E CA 1
ATOM 4853 C C . ILE E 1 27 ? 17.940 -12.546 -76.177 1.00 56.77 27 ILE E C 1
ATOM 4854 O O . ILE E 1 27 ? 19.005 -13.068 -76.572 1.00 47.31 27 ILE E O 1
ATOM 4859 N N . GLU E 1 28 ? 16.993 -13.196 -75.500 1.00 41.53 28 GLU E N 1
ATOM 4860 C CA . GLU E 1 28 ? 17.062 -14.654 -75.258 1.00 52.28 28 GLU E CA 1
ATOM 4861 C C . GLU E 1 28 ? 17.438 -15.456 -76.511 1.00 48.05 28 GLU E C 1
ATOM 4862 O O . GLU E 1 28 ? 18.446 -16.149 -76.537 1.00 46.78 28 GLU E O 1
ATOM 4868 N N . ARG E 1 29 ? 16.605 -15.343 -77.546 1.00 58.39 29 ARG E N 1
ATOM 4869 C CA . ARG E 1 29 ? 16.795 -16.033 -78.830 1.00 53.33 29 ARG E CA 1
ATOM 4870 C C . ARG E 1 29 ? 18.125 -15.728 -79.499 1.00 56.65 29 ARG E C 1
ATOM 4871 O O . ARG E 1 29 ? 18.775 -16.626 -80.041 1.00 55.54 29 ARG E O 1
ATOM 4879 N N . ILE E 1 30 ? 18.500 -14.445 -79.490 1.00 52.73 30 ILE E N 1
ATOM 4880 C CA . ILE E 1 30 ? 19.764 -13.989 -80.066 1.00 45.26 30 ILE E CA 1
ATOM 4881 C C . ILE E 1 30 ? 20.931 -14.667 -79.375 1.00 41.22 30 ILE E C 1
ATOM 4882 O O . ILE E 1 30 ? 21.822 -15.182 -80.023 1.00 50.20 30 ILE E O 1
ATOM 4887 N N . LEU E 1 31 ? 20.928 -14.661 -78.052 1.00 45.76 31 LEU E N 1
ATOM 4888 C CA . LEU E 1 31 ? 21.927 -15.397 -77.305 1.00 47.67 31 LEU E CA 1
ATOM 4889 C C . LEU E 1 31 ? 21.924 -16.897 -77.618 1.00 52.35 31 LEU E C 1
ATOM 4890 O O . LEU E 1 31 ? 22.980 -17.468 -77.780 1.00 49.32 31 LEU E O 1
ATOM 4895 N N . GLU E 1 32 ? 20.760 -17.534 -77.705 1.00 59.28 32 GLU E N 1
ATOM 4896 C CA . GLU E 1 32 ? 20.703 -18.957 -78.070 1.00 59.17 32 GLU E CA 1
ATOM 4897 C C . GLU E 1 32 ? 21.301 -19.253 -79.461 1.00 61.11 32 GLU E C 1
ATOM 4898 O O . GLU E 1 32 ? 22.012 -20.245 -79.658 1.00 56.26 32 GLU E O 1
ATOM 4904 N N . LYS E 1 33 ? 21.013 -18.392 -80.427 1.00 54.23 33 LYS E N 1
ATOM 4905 C CA . LYS E 1 33 ? 21.521 -18.587 -81.774 1.00 53.16 33 LYS E CA 1
ATOM 4906 C C . LYS E 1 33 ? 23.039 -18.344 -81.844 1.00 61.03 33 LYS E C 1
ATOM 4907 O O . LYS E 1 33 ? 23.755 -19.132 -82.455 1.00 57.15 33 LYS E O 1
ATOM 4913 N N . ALA E 1 34 ? 23.518 -17.283 -81.186 1.00 56.96 34 ALA E N 1
ATOM 4914 C CA . ALA E 1 34 ? 24.952 -17.012 -81.016 1.00 53.14 34 ALA E CA 1
ATOM 4915 C C . ALA E 1 34 ? 25.762 -18.181 -80.451 1.00 59.10 34 ALA E C 1
ATOM 4916 O O . ALA E 1 34 ? 26.951 -18.352 -80.758 1.00 53.20 34 ALA E O 1
ATOM 4918 N N . SER E 1 35 ? 25.130 -18.959 -79.587 1.00 63.64 35 SER E N 1
ATOM 4919 C CA . SER E 1 35 ? 25.799 -20.084 -78.937 1.00 76.54 35 SER E CA 1
ATOM 4920 C C . SER E 1 35 ? 26.096 -21.228 -79.902 1.00 68.58 35 SER E C 1
ATOM 4921 O O . SER E 1 35 ? 27.222 -21.697 -80.021 1.00 66.96 35 SER E O 1
ATOM 4924 N N . GLU E 1 36 ? 25.062 -21.677 -80.587 1.00 65.58 36 GLU E N 1
ATOM 4925 C CA . GLU E 1 36 ? 25.192 -22.792 -81.489 1.00 58.75 36 GLU E CA 1
ATOM 4926 C C . GLU E 1 36 ? 25.982 -22.389 -82.732 1.00 60.78 36 GLU E C 1
ATOM 4927 O O . GLU E 1 36 ? 26.425 -23.256 -83.481 1.00 65.10 36 GLU E O 1
ATOM 4933 N N . GLN E 1 37 ? 26.155 -21.081 -82.949 1.00 60.90 37 GLN E N 1
ATOM 4934 C CA . GLN E 1 37 ? 27.053 -20.567 -84.003 1.00 66.74 37 GLN E CA 1
ATOM 4935 C C . GLN E 1 37 ? 28.483 -20.329 -83.497 1.00 68.14 37 GLN E C 1
ATOM 4936 O O . GLN E 1 37 ? 29.307 -19.741 -84.201 1.00 64.32 37 GLN E O 1
ATOM 4942 N N . GLY E 1 38 ? 28.762 -20.769 -82.271 1.00 68.97 38 GLY E N 1
ATOM 4943 C CA . GLY E 1 38 ? 30.079 -20.631 -81.681 1.00 69.41 38 GLY E CA 1
ATOM 4944 C C . GLY E 1 38 ? 30.613 -19.216 -81.719 1.00 72.86 38 GLY E C 1
ATOM 4945 O O . GLY E 1 38 ? 31.689 -18.965 -82.255 1.00 83.73 38 GLY E O 1
ATOM 4946 N N . LEU E 1 39 ? 29.849 -18.293 -81.147 1.00 66.88 39 LEU E N 1
ATOM 4947 C CA . LEU E 1 39 ? 30.219 -16.884 -81.093 1.00 60.55 39 LEU E CA 1
ATOM 4948 C C . LEU E 1 39 ? 30.270 -16.390 -79.636 1.00 60.33 39 LEU E C 1
ATOM 4949 O O . LEU E 1 39 ? 29.352 -16.655 -78.854 1.00 66.14 39 LEU E O 1
ATOM 4954 N N . ASN E 1 40 ? 31.344 -15.689 -79.268 1.00 53.94 40 ASN E N 1
ATOM 4955 C CA . ASN E 1 40 ? 31.499 -15.229 -77.892 1.00 68.08 40 ASN E CA 1
ATOM 4956 C C . ASN E 1 40 ? 30.993 -13.799 -77.794 1.00 56.06 40 ASN E C 1
ATOM 4957 O O . ASN E 1 40 ? 31.739 -12.820 -77.833 1.00 42.39 40 ASN E O 1
ATOM 4962 N N . LEU E 1 41 ? 29.674 -13.728 -77.705 1.00 51.76 41 LEU E N 1
ATOM 4963 C CA . LEU E 1 41 ? 28.941 -12.490 -77.601 1.00 49.44 41 LEU E CA 1
ATOM 4964 C C . LEU E 1 41 ? 28.804 -12.129 -76.140 1.00 47.37 41 LEU E C 1
ATOM 4965 O O . LEU E 1 41 ? 28.352 -12.940 -75.344 1.00 42.82 41 LEU E O 1
ATOM 4970 N N . GLY E 1 42 ? 29.236 -10.931 -75.783 1.00 39.36 42 GLY E N 1
ATOM 4971 C CA . GLY E 1 42 ? 28.961 -10.385 -74.469 1.00 35.11 42 GLY E CA 1
ATOM 4972 C C . GLY E 1 42 ? 27.511 -9.900 -74.388 1.00 35.90 42 GLY E C 1
ATOM 4973 O O . GLY E 1 42 ? 26.917 -9.562 -75.401 1.00 39.32 42 GLY E O 1
ATOM 4974 N N . CYS E 1 43 ? 26.948 -9.871 -73.183 1.00 43.49 43 CYS E N 1
ATOM 4975 C CA . CYS E 1 43 ? 25.643 -9.247 -72.934 1.00 38.25 43 CYS E CA 1
ATOM 4976 C C . CYS E 1 43 ? 25.671 -8.295 -71.743 1.00 42.85 43 CYS E C 1
ATOM 4977 O O . CYS E 1 43 ? 26.100 -8.664 -70.656 1.00 47.17 43 CYS E O 1
ATOM 4980 N N . LEU E 1 44 ? 25.192 -7.076 -71.963 1.00 39.01 44 LEU E N 1
ATOM 4981 C CA . LEU E 1 44 ? 25.067 -6.063 -70.923 1.00 44.76 44 LEU E CA 1
ATOM 4982 C C . LEU E 1 44 ? 23.629 -5.524 -70.855 1.00 47.95 44 LEU E C 1
ATOM 4983 O O . LEU E 1 44 ? 23.076 -5.059 -71.851 1.00 46.63 44 LEU E O 1
ATOM 4988 N N . LYS E 1 45 ? 23.039 -5.568 -69.669 1.00 43.31 45 LYS E N 1
ATOM 4989 C CA . LYS E 1 45 ? 21.677 -5.105 -69.464 1.00 41.58 45 LYS E CA 1
ATOM 4990 C C . LYS E 1 45 ? 21.659 -3.866 -68.585 1.00 46.95 45 LYS E C 1
ATOM 4991 O O . LYS E 1 45 ? 22.146 -3.920 -67.464 1.00 52.57 45 LYS E O 1
ATOM 4997 N N . HIS E 1 46 ? 21.146 -2.743 -69.076 1.00 45.71 46 HIS E N 1
ATOM 4998 C CA . HIS E 1 46 ? 20.961 -1.584 -68.198 1.00 58.47 46 HIS E CA 1
ATOM 4999 C C . HIS E 1 46 ? 19.786 -1.842 -67.264 1.00 65.07 46 HIS E C 1
ATOM 5000 O O . HIS E 1 46 ? 18.839 -2.526 -67.639 1.00 75.78 46 HIS E O 1
ATOM 5007 N N . HIS E 1 47 ? 19.873 -1.323 -66.038 1.00 78.12 47 HIS E N 1
ATOM 5008 C CA . HIS E 1 47 ? 18.828 -1.490 -65.005 1.00 79.12 47 HIS E CA 1
ATOM 5009 C C . HIS E 1 47 ? 18.285 -0.132 -64.567 1.00 63.37 47 HIS E C 1
ATOM 5010 O O . HIS E 1 47 ? 17.712 0.609 -65.364 1.00 66.74 47 HIS E O 1
ATOM 5017 N N . ASP E 1 63 ? 28.113 -11.592 -49.991 1.00 68.93 63 ASP E N 1
ATOM 5018 C CA . ASP E 1 63 ? 27.420 -10.357 -49.638 1.00 77.96 63 ASP E CA 1
ATOM 5019 C C . ASP E 1 63 ? 27.662 -10.023 -48.172 1.00 61.86 63 ASP E C 1
ATOM 5020 O O . ASP E 1 63 ? 27.522 -8.878 -47.748 1.00 62.07 63 ASP E O 1
ATOM 5025 N N . ARG E 1 64 ? 28.015 -11.035 -47.393 1.00 49.39 64 ARG E N 1
ATOM 5026 C CA . ARG E 1 64 ? 28.627 -10.785 -46.096 1.00 59.48 64 ARG E CA 1
ATOM 5027 C C . ARG E 1 64 ? 29.782 -9.801 -46.267 1.00 59.66 64 ARG E C 1
ATOM 5028 O O . ARG E 1 64 ? 29.870 -8.843 -45.496 1.00 48.65 64 ARG E O 1
ATOM 5036 N N . TYR E 1 65 ? 30.641 -10.019 -47.279 1.00 46.62 65 TYR E N 1
ATOM 5037 C CA . TYR E 1 65 ? 31.767 -9.113 -47.552 1.00 40.10 65 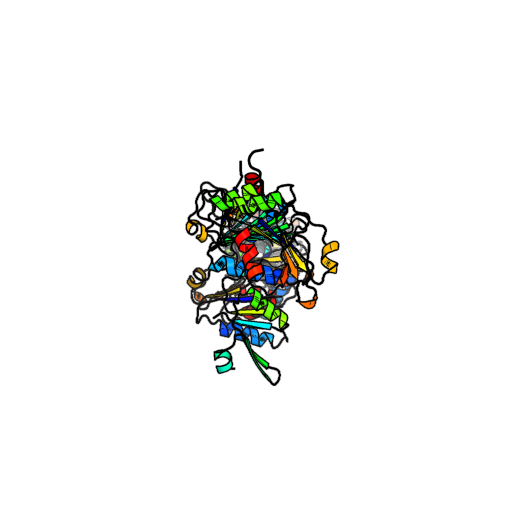TYR E CA 1
ATOM 5038 C C . TYR E 1 65 ? 31.319 -7.785 -48.144 1.00 47.85 65 TYR E C 1
ATOM 5039 O O . TYR E 1 65 ? 31.970 -6.761 -47.913 1.00 43.14 65 TYR E O 1
ATOM 5048 N N . GLN E 1 66 ? 30.223 -7.779 -48.909 1.00 51.70 66 GLN E N 1
ATOM 5049 C CA . GLN E 1 66 ? 29.672 -6.502 -49.395 1.00 58.01 66 GLN E CA 1
ATOM 5050 C C . GLN E 1 66 ? 29.080 -5.757 -48.219 1.00 70.55 66 GLN E C 1
ATOM 5051 O O . GLN E 1 66 ? 29.236 -4.530 -48.088 1.00 67.71 66 GLN E O 1
ATOM 5057 N N . ALA E 1 67 ? 28.416 -6.517 -47.353 1.00 62.12 67 ALA E N 1
ATOM 5058 C CA . ALA E 1 67 ? 27.820 -5.961 -46.151 1.00 60.29 67 ALA E CA 1
ATOM 5059 C C . ALA E 1 67 ? 28.870 -5.249 -45.293 1.00 56.64 67 ALA E C 1
ATOM 5060 O O . ALA E 1 67 ? 28.638 -4.134 -44.843 1.00 71.73 67 ALA E O 1
ATOM 5062 N N . ALA E 1 68 ? 30.028 -5.866 -45.082 1.00 43.71 68 ALA E N 1
ATOM 5063 C CA . ALA E 1 68 ? 31.056 -5.245 -44.251 1.00 40.22 68 ALA E CA 1
ATOM 5064 C C . ALA E 1 68 ? 31.795 -4.115 -44.962 1.00 45.87 68 ALA E C 1
ATOM 5065 O O . ALA E 1 68 ? 32.688 -3.523 -44.376 1.00 48.78 68 ALA E O 1
ATOM 5067 N N . GLY E 1 69 ? 31.439 -3.815 -46.212 1.00 47.76 69 GLY E N 1
ATOM 5068 C CA . GLY E 1 69 ? 31.925 -2.606 -46.871 1.00 44.63 69 GLY E CA 1
ATOM 5069 C C . GLY E 1 69 ? 33.020 -2.752 -47.939 1.00 51.95 69 GLY E C 1
ATOM 5070 O O . GLY E 1 69 ? 33.586 -1.752 -48.387 1.00 57.40 69 GLY E O 1
ATOM 5071 N N . ALA E 1 70 ? 33.343 -3.970 -48.354 1.00 49.68 70 ALA E N 1
ATOM 5072 C CA . ALA E 1 70 ? 34.222 -4.133 -49.517 1.00 56.86 70 ALA E CA 1
ATOM 5073 C C . ALA E 1 70 ? 33.531 -3.503 -50.706 1.00 72.37 70 ALA E C 1
ATOM 5074 O O . ALA E 1 70 ? 32.292 -3.542 -50.791 1.00 68.84 70 ALA E O 1
ATOM 5076 N N . ASP E 1 71 ? 34.315 -2.925 -51.616 1.00 72.70 71 ASP E N 1
ATOM 5077 C CA . ASP E 1 71 ? 33.752 -2.275 -52.806 1.00 76.96 71 ASP E CA 1
ATOM 5078 C C . ASP E 1 71 ? 33.661 -3.239 -53.989 1.00 63.76 71 ASP E C 1
ATOM 5079 O O . ASP E 1 71 ? 32.587 -3.421 -54.579 1.00 60.26 71 ASP E O 1
ATOM 5084 N N . VAL E 1 72 ? 34.792 -3.846 -54.330 1.00 51.32 72 VAL E N 1
ATOM 5085 C CA . VAL E 1 72 ? 34.836 -4.880 -55.357 1.00 49.19 72 VAL E CA 1
ATOM 5086 C C . VAL E 1 72 ? 35.081 -6.216 -54.687 1.00 44.02 72 VAL E C 1
ATOM 5087 O O . VAL E 1 72 ? 36.130 -6.431 -54.074 1.00 42.18 72 VAL E O 1
ATOM 5091 N N . THR E 1 73 ? 34.107 -7.106 -54.824 1.00 33.50 73 THR E N 1
ATOM 5092 C CA . THR E 1 73 ? 34.209 -8.461 -54.300 1.00 44.72 73 THR E CA 1
ATOM 5093 C C . THR E 1 73 ? 33.828 -9.471 -55.355 1.00 42.79 73 THR E C 1
ATOM 5094 O O . THR E 1 73 ? 32.994 -9.201 -56.190 1.00 35.02 73 THR E O 1
ATOM 5098 N N . ALA E 1 74 ? 34.428 -10.649 -55.303 1.00 46.03 74 ALA E N 1
ATOM 5099 C CA . ALA E 1 74 ? 34.059 -11.696 -56.219 1.00 33.16 74 ALA E CA 1
ATOM 5100 C C . ALA E 1 74 ? 34.320 -13.073 -55.664 1.00 33.55 74 ALA E C 1
ATOM 5101 O O . ALA E 1 74 ? 35.087 -13.246 -54.733 1.00 30.55 74 ALA E O 1
ATOM 5103 N N . VAL E 1 75 ? 33.667 -14.045 -56.288 1.00 33.30 75 VAL E N 1
ATOM 5104 C CA . VAL E 1 75 ? 33.827 -15.450 -55.977 1.00 36.26 75 VAL E CA 1
ATOM 5105 C C . VAL E 1 75 ? 34.160 -16.153 -57.292 1.00 29.24 75 VAL E C 1
ATOM 5106 O O . VAL E 1 75 ? 33.455 -16.003 -58.267 1.00 32.80 75 VAL E O 1
ATOM 5110 N N . GLU E 1 76 ? 35.257 -16.885 -57.328 1.00 38.49 76 GLU E N 1
ATOM 5111 C CA . GLU E 1 76 ? 35.618 -17.593 -58.544 1.00 41.61 76 GLU E CA 1
ATOM 5112 C C . GLU E 1 76 ? 35.817 -19.055 -58.246 1.00 43.64 76 GLU E C 1
ATOM 5113 O O . GLU E 1 76 ? 36.290 -19.414 -57.175 1.00 43.75 76 GLU E O 1
ATOM 5119 N N . GLY E 1 77 ? 35.458 -19.894 -59.200 1.00 53.56 77 GLY E N 1
ATOM 5120 C CA . GLY E 1 77 ? 35.701 -21.315 -59.077 1.00 61.90 77 GLY E CA 1
ATOM 5121 C C . GLY E 1 77 ? 35.103 -22.083 -60.232 1.00 63.67 77 GLY E C 1
ATOM 5122 O O . GLY E 1 77 ? 34.029 -21.743 -60.713 1.00 58.60 77 GLY E O 1
ATOM 5123 N N . ALA E 1 78 ? 35.807 -23.118 -60.682 1.00 72.77 78 ALA E N 1
ATOM 5124 C CA . ALA E 1 78 ? 35.330 -23.959 -61.773 1.00 70.01 78 ALA E CA 1
ATOM 5125 C C . ALA E 1 78 ? 35.071 -23.125 -63.036 1.00 66.86 78 ALA E C 1
ATOM 5126 O O . ALA E 1 78 ? 34.049 -23.292 -63.717 1.00 58.57 78 ALA E O 1
ATOM 5128 N N . GLY E 1 79 ? 35.999 -22.217 -63.327 1.00 55.31 79 GLY E N 1
ATOM 5129 C CA . GLY E 1 79 ? 35.944 -21.413 -64.540 1.00 61.32 79 GLY E CA 1
ATOM 5130 C C . GLY E 1 79 ? 34.806 -20.403 -64.673 1.00 58.92 79 GLY E C 1
ATOM 5131 O O . GLY E 1 79 ? 34.527 -19.938 -65.775 1.00 63.42 79 GLY E O 1
ATOM 5132 N N . VAL E 1 80 ? 34.132 -20.069 -63.579 1.00 47.79 80 VAL E N 1
ATOM 5133 C CA . VAL E 1 80 ? 33.090 -19.058 -63.640 1.00 50.47 80 VAL E CA 1
ATOM 5134 C C . VAL E 1 80 ? 33.345 -18.059 -62.539 1.00 52.00 80 VAL E C 1
ATOM 5135 O O . VAL E 1 80 ? 33.610 -18.420 -61.393 1.00 49.13 80 VAL E O 1
ATOM 5139 N N . LEU E 1 81 ? 33.317 -16.789 -62.926 1.00 42.09 81 LEU E N 1
ATOM 5140 C CA . LEU E 1 81 ? 33.575 -15.711 -62.005 1.00 36.33 81 LEU E CA 1
ATOM 5141 C C . LEU E 1 81 ? 32.240 -15.084 -61.741 1.00 34.87 81 LEU E C 1
ATOM 5142 O O . LEU E 1 81 ? 31.432 -15.026 -62.653 1.00 34.71 81 LEU E O 1
ATOM 5147 N N . GLN E 1 82 ? 32.026 -14.637 -60.501 1.00 35.88 82 GLN E N 1
ATOM 5148 C CA . GLN E 1 82 ? 30.848 -13.849 -60.117 1.00 48.55 82 GLN E CA 1
ATOM 5149 C C . GLN E 1 82 ? 31.284 -12.637 -59.289 1.00 43.69 82 GLN E C 1
ATOM 5150 O O . GLN E 1 82 ? 31.887 -12.746 -58.220 1.00 47.94 82 GLN E O 1
ATOM 5156 N N . LEU E 1 83 ? 30.959 -11.479 -59.811 1.00 30.73 83 LEU E N 1
ATOM 5157 C CA . LEU E 1 83 ? 31.601 -10.254 -59.407 1.00 40.54 83 LEU E CA 1
ATOM 5158 C C . LEU E 1 83 ? 30.613 -9.109 -59.239 1.00 34.00 83 LEU E C 1
ATOM 5159 O O . LEU E 1 83 ? 29.800 -8.827 -60.138 1.00 28.59 83 LEU E O 1
ATOM 5164 N N . THR E 1 84 ? 30.748 -8.413 -58.118 1.00 40.08 84 THR E N 1
ATOM 5165 C CA . THR E 1 84 ? 30.005 -7.180 -57.863 1.00 49.00 84 THR E CA 1
ATOM 5166 C C . THR E 1 84 ? 30.948 -6.020 -57.648 1.00 38.50 84 THR E C 1
ATOM 5167 O O . THR E 1 84 ? 31.813 -6.095 -56.798 1.00 37.62 84 THR E O 1
ATOM 5171 N N . ALA E 1 85 ? 30.733 -4.927 -58.362 1.00 38.55 85 ALA E N 1
ATOM 5172 C CA . ALA E 1 85 ? 31.622 -3.793 -58.272 1.00 44.75 85 ALA E CA 1
ATOM 5173 C C . ALA E 1 85 ? 30.890 -2.437 -58.315 1.00 53.27 85 ALA E C 1
ATOM 5174 O O . ALA E 1 85 ? 30.363 -2.048 -59.358 1.00 56.12 85 ALA E O 1
ATOM 5176 N N . ARG E 1 86 ? 30.892 -1.724 -57.183 1.00 49.12 86 ARG E N 1
ATOM 5177 C CA . ARG E 1 86 ? 30.326 -0.365 -57.083 1.00 61.59 86 ARG E CA 1
ATOM 5178 C C . ARG E 1 86 ? 31.293 0.718 -57.598 1.00 57.51 86 ARG E C 1
ATOM 5179 O O . ARG E 1 86 ? 32.387 0.887 -57.064 1.00 57.93 86 ARG E O 1
ATOM 5187 N N . ARG E 1 87 ? 30.876 1.440 -58.634 1.00 60.05 87 ARG E N 1
ATOM 5188 C CA . ARG E 1 87 ? 31.676 2.494 -59.267 1.00 65.14 87 ARG E CA 1
ATOM 5189 C C . ARG E 1 87 ? 30.740 3.531 -59.895 1.00 74.55 87 ARG E C 1
ATOM 5190 O O . ARG E 1 87 ? 29.519 3.365 -59.885 1.00 77.48 87 ARG E O 1
ATOM 5198 N N . LEU E 1 88 ? 31.321 4.590 -60.451 1.00 82.08 88 LEU E N 1
ATOM 5199 C CA . LEU E 1 88 ? 30.596 5.499 -61.336 1.00 92.32 88 LEU E CA 1
ATOM 5200 C C . LEU E 1 88 ? 30.776 4.980 -62.757 1.00 83.46 88 LEU E C 1
ATOM 5201 O O . LEU E 1 88 ? 31.611 5.477 -63.520 1.00 76.74 88 LEU E O 1
ATOM 5206 N N . TRP E 1 89 ? 30.011 3.949 -63.091 1.00 73.16 89 TRP E N 1
ATOM 5207 C CA . TRP E 1 89 ? 30.053 3.356 -64.424 1.00 71.24 89 TRP E CA 1
ATOM 5208 C C . TRP E 1 89 ? 29.370 4.238 -65.441 1.00 60.41 89 TRP E C 1
ATOM 5209 O O . TRP E 1 89 ? 28.319 4.787 -65.159 1.00 57.63 89 TRP E O 1
ATOM 5220 N N . ASP E 1 90 ? 29.955 4.367 -66.622 1.00 54.94 90 ASP E N 1
ATOM 5221 C CA . ASP E 1 90 ? 29.151 4.723 -67.773 1.00 72.89 90 ASP E CA 1
ATOM 5222 C C . ASP E 1 90 ? 29.496 3.722 -68.856 1.00 73.03 90 ASP E C 1
ATOM 5223 O O . ASP E 1 90 ? 30.352 2.854 -68.662 1.00 59.73 90 ASP E O 1
ATOM 5228 N N . LEU E 1 91 ? 28.808 3.863 -69.983 1.00 60.24 91 LEU E N 1
ATOM 5229 C CA . LEU E 1 91 ? 28.778 2.878 -71.037 1.00 54.76 91 LEU E CA 1
ATOM 5230 C C . LEU E 1 91 ? 30.166 2.560 -71.553 1.00 64.57 91 LEU E C 1
ATOM 5231 O O . LEU E 1 91 ? 30.564 1.390 -71.636 1.00 63.11 91 LEU E O 1
ATOM 5236 N N . THR E 1 92 ? 30.918 3.605 -71.871 1.00 76.23 92 THR E N 1
ATOM 5237 C CA . THR E 1 92 ? 32.217 3.439 -72.513 1.00 79.27 92 THR E CA 1
ATOM 5238 C C . THR E 1 92 ? 33.206 2.694 -71.605 1.00 72.68 92 THR E C 1
ATOM 5239 O O . THR E 1 92 ? 33.966 1.835 -72.062 1.00 61.06 92 THR E O 1
ATOM 5243 N N . ARG E 1 93 ? 33.174 3.012 -70.315 1.00 65.82 93 ARG E N 1
ATOM 5244 C CA . ARG E 1 93 ? 33.943 2.266 -69.334 1.00 64.31 93 ARG E CA 1
ATOM 5245 C C . ARG E 1 93 ? 33.501 0.793 -69.297 1.00 57.50 93 ARG E C 1
ATOM 5246 O O . ARG E 1 93 ? 34.329 -0.113 -69.360 1.00 51.33 93 ARG E O 1
ATOM 5254 N N . LEU E 1 94 ? 32.193 0.563 -69.208 1.00 60.53 94 LEU E N 1
ATOM 5255 C CA . LEU E 1 94 ? 31.651 -0.790 -69.252 1.00 56.58 94 LEU E CA 1
ATOM 5256 C C . LEU E 1 94 ? 32.113 -1.515 -70.526 1.00 53.83 94 LEU E C 1
ATOM 5257 O O . LEU E 1 94 ? 32.464 -2.686 -70.481 1.00 51.34 94 LEU E O 1
ATOM 5262 N N . ILE E 1 95 ? 32.129 -0.811 -71.653 1.00 42.31 95 ILE E N 1
ATOM 5263 C CA . ILE E 1 95 ? 32.486 -1.428 -72.921 1.00 46.62 95 ILE E CA 1
ATOM 5264 C C . ILE E 1 95 ? 33.937 -1.898 -72.874 1.00 48.07 95 ILE E C 1
ATOM 5265 O O . ILE E 1 95 ? 34.258 -2.995 -73.325 1.00 47.61 95 ILE E O 1
ATOM 5270 N N . GLU E 1 96 ? 34.805 -1.078 -72.307 1.00 56.28 96 GLU E N 1
ATOM 5271 C CA . GLU E 1 96 ? 36.197 -1.461 -72.110 1.00 57.39 96 GLU E CA 1
ATOM 5272 C C . GLU E 1 96 ? 36.331 -2.739 -71.265 1.00 47.59 96 GLU E C 1
ATOM 5273 O O . GLU E 1 96 ? 37.154 -3.597 -71.553 1.00 43.42 96 GLU E O 1
ATOM 5279 N N . LEU E 1 97 ? 35.521 -2.851 -70.215 1.00 43.14 97 LEU E N 1
ATOM 5280 C CA . LEU E 1 97 ? 35.429 -4.088 -69.436 1.00 43.91 97 LEU E CA 1
ATOM 5281 C C . LEU E 1 97 ? 35.234 -5.321 -70.319 1.00 41.81 97 LEU E C 1
ATOM 5282 O O . LEU E 1 97 ? 35.893 -6.345 -70.126 1.00 41.46 97 LEU E O 1
ATOM 5287 N N . TYR E 1 98 ? 34.325 -5.223 -71.292 1.00 40.88 98 TYR E N 1
ATOM 5288 C CA . TYR E 1 98 ? 34.014 -6.368 -72.144 1.00 45.96 98 TYR E CA 1
ATOM 5289 C C . TYR E 1 98 ? 35.164 -6.665 -73.063 1.00 37.50 98 TYR E C 1
ATOM 5290 O O . TYR E 1 98 ? 35.460 -7.817 -73.352 1.00 45.82 98 TYR E O 1
ATOM 5299 N N . GLN E 1 99 ? 35.813 -5.605 -73.506 1.00 40.16 99 GLN E N 1
ATOM 5300 C CA . GLN E 1 99 ? 37.051 -5.711 -74.261 1.00 48.03 99 GLN E CA 1
ATOM 5301 C C . GLN E 1 99 ? 38.187 -6.364 -73.476 1.00 43.46 99 GLN E C 1
ATOM 5302 O O . GLN E 1 99 ? 38.814 -7.300 -73.971 1.00 48.40 99 GLN E O 1
ATOM 5308 N N . PHE E 1 100 ? 38.429 -5.902 -72.250 1.00 34.27 100 PHE E N 1
ATOM 5309 C CA . PHE E 1 100 ? 39.416 -6.539 -71.365 1.00 26.92 100 PHE E CA 1
ATOM 5310 C C . PHE E 1 100 ? 39.125 -8.046 -71.125 1.00 37.77 100 PHE E C 1
ATOM 5311 O O . PHE E 1 100 ? 40.030 -8.888 -71.190 1.00 34.61 100 PHE E O 1
ATOM 5319 N N . LEU E 1 101 ? 37.861 -8.395 -70.903 1.00 36.71 101 LEU E N 1
ATOM 5320 C CA . LEU E 1 101 ? 37.470 -9.799 -70.730 1.00 39.55 101 LEU E CA 1
ATOM 5321 C C . LEU E 1 101 ? 37.444 -10.577 -72.055 1.00 47.77 101 LEU E C 1
ATOM 5322 O O . LEU E 1 101 ? 36.983 -11.709 -72.093 1.00 39.57 101 LEU E O 1
ATOM 5327 N N . GLU E 1 102 ? 37.940 -9.975 -73.134 1.00 46.52 102 GLU E N 1
ATOM 5328 C CA . GLU E 1 102 ? 38.198 -10.720 -74.374 1.00 55.35 102 GLU E CA 1
ATOM 5329 C C . GLU E 1 102 ? 36.939 -11.311 -75.003 1.00 58.54 102 GLU E C 1
ATOM 5330 O O . GLU E 1 102 ? 36.911 -12.484 -75.384 1.00 59.24 102 GLU E O 1
ATOM 5336 N N . THR E 1 103 ? 35.890 -10.505 -75.089 1.00 57.92 103 THR E N 1
ATOM 5337 C CA . THR E 1 103 ? 34.752 -10.852 -75.915 1.00 57.45 103 THR E CA 1
ATOM 5338 C C . THR E 1 103 ? 34.951 -10.143 -77.244 1.00 45.73 103 THR E C 1
ATOM 5339 O O . THR E 1 103 ? 35.572 -9.069 -77.311 1.00 47.09 103 THR E O 1
ATOM 5343 N N . ASP E 1 104 ? 34.415 -10.721 -78.303 1.00 45.32 104 ASP E N 1
ATOM 5344 C CA . ASP E 1 104 ? 34.645 -10.165 -79.642 1.00 58.27 104 ASP E CA 1
ATOM 5345 C C . ASP E 1 104 ? 33.540 -9.246 -80.122 1.00 60.11 104 ASP E C 1
ATOM 5346 O O . ASP E 1 104 ? 33.715 -8.563 -81.142 1.00 57.24 104 ASP E O 1
ATOM 5351 N N . CYS E 1 105 ? 32.412 -9.232 -79.407 1.00 53.69 105 CYS E N 1
ATOM 5352 C CA . CYS E 1 105 ? 31.314 -8.309 -79.718 1.00 58.29 105 CYS E CA 1
ATOM 5353 C C . CYS E 1 105 ? 30.316 -8.208 -78.560 1.00 56.50 105 CYS E C 1
ATOM 5354 O O . CYS E 1 105 ? 30.391 -8.974 -77.607 1.00 44.80 105 CYS E O 1
ATOM 5357 N N . LEU E 1 106 ? 29.372 -7.277 -78.667 1.00 51.49 106 LEU E N 1
ATOM 5358 C CA . LEU E 1 106 ? 28.552 -6.917 -77.536 1.00 45.05 106 LEU E CA 1
ATOM 5359 C C . LEU E 1 106 ? 27.101 -6.503 -77.848 1.00 45.61 106 LEU E C 1
ATOM 5360 O O . LEU E 1 106 ? 26.851 -5.573 -78.607 1.00 49.45 106 LEU E O 1
ATOM 5365 N N . LEU E 1 107 ? 26.161 -7.206 -77.219 1.00 37.35 107 LEU E N 1
ATOM 5366 C CA . LEU E 1 107 ? 24.724 -6.876 -77.252 1.00 53.50 107 LEU E CA 1
ATOM 5367 C C . LEU E 1 107 ? 24.292 -6.083 -75.997 1.00 45.88 107 LEU E C 1
ATOM 5368 O O . LEU E 1 107 ? 24.477 -6.524 -74.872 1.00 40.43 107 LEU E O 1
ATOM 5373 N N . ILE E 1 108 ? 23.726 -4.909 -76.188 1.00 49.10 108 ILE E N 1
ATOM 5374 C CA . ILE E 1 108 ? 23.307 -4.112 -75.051 1.00 49.10 108 ILE E CA 1
ATOM 5375 C C . ILE E 1 108 ? 21.782 -4.034 -74.982 1.00 50.22 108 ILE E C 1
ATOM 5376 O O . ILE E 1 108 ? 21.119 -3.679 -75.948 1.00 42.89 108 ILE E O 1
ATOM 5381 N N . GLU E 1 109 ? 21.242 -4.412 -73.834 1.00 44.30 109 GLU E N 1
ATOM 5382 C CA . GLU E 1 109 ? 19.875 -4.095 -73.494 1.00 41.83 109 GLU E CA 1
ATOM 5383 C C . GLU E 1 109 ? 19.893 -2.734 -72.805 1.00 48.46 109 GLU E C 1
ATOM 5384 O O . GLU E 1 109 ? 20.415 -2.596 -71.695 1.00 44.50 109 GLU E O 1
ATOM 5390 N N . GLY E 1 110 ? 19.377 -1.720 -73.494 1.00 54.71 110 GLY E N 1
ATOM 5391 C CA . GLY E 1 110 ? 19.158 -0.419 -72.892 1.00 47.50 110 GLY E CA 1
ATOM 5392 C C . GLY E 1 110 ? 20.163 0.614 -73.317 1.00 51.12 110 GLY E C 1
ATOM 5393 O O . GLY E 1 110 ? 20.684 0.577 -74.429 1.00 58.26 110 GLY E O 1
ATOM 5394 N N . PHE E 1 111 ? 20.427 1.551 -72.415 1.00 56.98 111 PHE E N 1
ATOM 5395 C CA . PHE E 1 111 ? 21.268 2.714 -72.707 1.00 61.28 111 PHE E CA 1
ATOM 5396 C C . PHE E 1 111 ? 20.813 3.473 -73.984 1.00 62.28 111 PHE E C 1
ATOM 5397 O O . PHE E 1 111 ? 21.622 3.819 -74.856 1.00 50.40 111 PHE E O 1
ATOM 5405 N N . LYS E 1 112 ? 19.516 3.773 -74.038 1.00 64.33 112 LYS E N 1
ATOM 5406 C CA . LYS E 1 112 ? 18.867 4.296 -75.239 1.00 67.33 112 LYS E CA 1
ATOM 5407 C C . LYS E 1 112 ? 19.421 5.613 -75.726 1.00 59.82 112 LYS E C 1
ATOM 5408 O O . LYS E 1 112 ? 19.160 5.997 -76.858 1.00 74.75 112 LYS E O 1
ATOM 5414 N N . LYS E 1 113 ? 20.172 6.305 -74.874 1.00 72.19 113 LYS E N 1
ATOM 5415 C CA . LYS E 1 113 ? 20.834 7.557 -75.249 1.00 69.64 113 LYS E CA 1
ATOM 5416 C C . LYS E 1 113 ? 22.109 7.317 -76.066 1.00 76.63 113 LYS E C 1
ATOM 5417 O O . LYS E 1 113 ? 22.680 8.246 -76.658 1.00 76.79 113 LYS E O 1
ATOM 5423 N N . ALA E 1 114 ? 22.538 6.059 -76.097 1.00 66.77 114 ALA E N 1
ATOM 5424 C CA . ALA E 1 114 ? 23.863 5.702 -76.566 1.00 65.88 114 ALA E CA 1
ATOM 5425 C C . ALA E 1 114 ? 23.960 5.803 -78.084 1.00 67.38 114 ALA E C 1
ATOM 5426 O O . ALA E 1 114 ? 22.940 5.839 -78.772 1.00 69.75 114 ALA E O 1
ATOM 5428 N N . PRO E 1 115 ? 25.197 5.855 -78.608 1.00 59.97 115 PRO E N 1
ATOM 5429 C CA . PRO E 1 115 ? 25.420 6.130 -80.030 1.00 59.63 115 PRO E CA 1
ATOM 5430 C C . PRO E 1 115 ? 25.404 4.914 -80.926 1.00 62.59 115 PRO E C 1
ATOM 5431 O O . PRO E 1 115 ? 25.571 5.090 -82.124 1.00 71.06 115 PRO E O 1
ATOM 5435 N N . TYR E 1 116 ? 25.218 3.717 -80.379 1.00 68.35 116 TYR E N 1
ATOM 5436 C CA . TYR E 1 116 ? 25.495 2.498 -81.146 1.00 70.98 116 TYR E CA 1
ATOM 5437 C C . TYR E 1 116 ? 24.290 2.021 -81.977 1.00 59.90 116 TYR E C 1
ATOM 5438 O O . TYR E 1 116 ? 23.150 2.393 -81.696 1.00 65.99 116 TYR E O 1
ATOM 5447 N N . PRO E 1 117 ? 24.548 1.229 -83.026 1.00 41.51 117 PRO E N 1
ATOM 5448 C CA . PRO E 1 117 ? 23.469 0.709 -83.876 1.00 49.07 117 PRO E CA 1
ATOM 5449 C C . PRO E 1 117 ? 22.447 -0.020 -83.027 1.00 53.89 117 PRO E C 1
ATOM 5450 O O . PRO E 1 117 ? 22.869 -0.778 -82.154 1.00 46.64 117 PRO E O 1
ATOM 5454 N N . LYS E 1 118 ? 21.152 0.199 -83.262 1.00 61.29 118 LYS E N 1
ATOM 5455 C CA . LYS E 1 118 ? 20.139 -0.335 -82.363 1.00 52.29 118 LYS E CA 1
ATOM 5456 C C . LYS E 1 118 ? 18.815 -0.746 -83.024 1.00 51.59 118 LYS E C 1
ATOM 5457 O O . LYS E 1 118 ? 18.410 -0.206 -84.037 1.00 59.89 118 LYS E O 1
ATOM 5463 N N . VAL E 1 119 ? 18.175 -1.732 -82.406 1.00 42.32 119 VAL E N 1
ATOM 5464 C CA . VAL E 1 119 ? 16.843 -2.186 -82.732 1.00 46.10 119 VAL E CA 1
ATOM 5465 C C . VAL E 1 119 ? 15.841 -1.696 -81.697 1.00 47.02 119 VAL E C 1
ATOM 5466 O O . VAL E 1 119 ? 16.097 -1.824 -80.506 1.00 57.41 119 VAL E O 1
ATOM 5470 N N . VAL E 1 120 ? 14.690 -1.190 -82.135 1.00 46.62 120 VAL E N 1
ATOM 5471 C CA . VAL E 1 120 ? 13.598 -0.882 -81.212 1.00 51.93 120 VAL E CA 1
ATOM 5472 C C . VAL E 1 120 ? 12.428 -1.834 -81.349 1.00 54.42 120 VAL E C 1
ATOM 5473 O O . VAL E 1 120 ? 11.893 -2.009 -82.432 1.00 70.88 120 VAL E O 1
ATOM 5477 N N . ILE E 1 121 ? 12.042 -2.436 -80.228 1.00 53.34 121 ILE E N 1
ATOM 5478 C CA . ILE E 1 121 ? 10.857 -3.286 -80.150 1.00 56.67 121 ILE E CA 1
ATOM 5479 C C . ILE E 1 121 ? 9.715 -2.388 -79.672 1.00 72.33 121 ILE E C 1
ATOM 5480 O O . ILE E 1 121 ? 9.966 -1.414 -78.963 1.00 64.40 121 ILE E O 1
ATOM 5485 N N . LEU E 1 122 ? 8.477 -2.710 -80.039 1.00 79.43 122 LEU E N 1
ATOM 5486 C CA . LEU E 1 122 ? 7.346 -1.807 -79.797 1.00 85.54 122 LEU E CA 1
ATOM 5487 C C . LEU E 1 122 ? 6.139 -2.503 -79.140 1.00 89.77 122 LEU E C 1
ATOM 5488 O O . LEU E 1 122 ? 5.848 -3.675 -79.405 1.00 89.41 122 LEU E O 1
ATOM 5493 N N . SER E 1 123 ? 5.465 -1.779 -78.249 1.00 88.22 123 SER E N 1
ATOM 5494 C CA . SER E 1 123 ? 4.176 -2.213 -77.723 1.00 87.39 123 SER E CA 1
ATOM 5495 C C . SER E 1 123 ? 3.080 -1.805 -78.708 1.00 82.45 123 SER E C 1
ATOM 5496 O O . SER E 1 123 ? 2.058 -2.489 -78.836 1.00 66.99 123 SER E O 1
ATOM 5499 N N . GLU E 1 124 ? 3.335 -0.691 -79.403 1.00 93.89 124 GLU E N 1
ATOM 5500 C CA . GLU E 1 124 ? 2.481 -0.149 -80.468 1.00 102.46 124 GLU E CA 1
ATOM 5501 C C . GLU E 1 124 ? 3.247 1.032 -81.100 1.00 106.03 124 GLU E C 1
ATOM 5502 O O . GLU E 1 124 ? 4.380 1.301 -80.711 1.00 97.69 124 GLU E O 1
ATOM 5508 N N . LYS E 1 125 ? 2.667 1.726 -82.076 1.00 127.69 125 LYS E N 1
ATOM 5509 C CA . LYS E 1 125 ? 3.403 2.776 -82.783 1.00 136.00 125 LYS E CA 1
ATOM 5510 C C . LYS E 1 125 ? 3.709 4.003 -81.915 1.00 141.47 125 LYS E C 1
ATOM 5511 O O . LYS E 1 125 ? 4.681 4.713 -82.173 1.00 139.03 125 LYS E O 1
ATOM 5517 N N . GLU E 1 126 ? 2.898 4.253 -80.890 1.00 151.57 126 GLU E N 1
ATOM 5518 C CA . GLU E 1 126 ? 3.101 5.434 -80.047 1.00 159.11 126 GLU E CA 1
ATOM 5519 C C . GLU E 1 126 ? 4.486 5.407 -79.389 1.00 158.41 126 GLU E C 1
ATOM 5520 O O . GLU E 1 126 ? 5.031 6.456 -79.036 1.00 154.74 126 GLU E O 1
ATOM 5526 N N . ASP E 1 127 ? 5.058 4.211 -79.247 1.00 151.11 127 ASP E N 1
ATOM 5527 C CA . ASP E 1 127 ? 6.357 4.044 -78.595 1.00 137.66 127 ASP E CA 1
ATOM 5528 C C . ASP E 1 127 ? 7.480 4.754 -79.359 1.00 131.62 127 ASP E C 1
ATOM 5529 O O . ASP E 1 127 ? 8.470 5.161 -78.759 1.00 131.95 127 ASP E O 1
ATOM 5534 N N . LEU E 1 128 ? 7.323 4.911 -80.673 1.00 122.96 128 LEU E N 1
ATOM 5535 C CA . LEU E 1 128 ? 8.401 5.430 -81.522 1.00 119.65 128 LEU E CA 1
ATOM 5536 C C . LEU E 1 128 ? 8.834 6.855 -81.197 1.00 122.76 128 LEU E C 1
ATOM 5537 O O . LEU E 1 128 ? 10.029 7.152 -81.168 1.00 118.52 128 LEU E O 1
ATOM 5542 N N . GLU E 1 129 ? 7.873 7.751 -81.011 1.00 133.36 129 GLU E N 1
ATOM 5543 C CA . GLU E 1 129 ? 8.207 9.132 -80.697 1.00 133.71 129 GLU E CA 1
ATOM 5544 C C . GLU E 1 129 ? 8.753 9.198 -79.269 1.00 128.74 129 GLU E C 1
ATOM 5545 O O . GLU E 1 129 ? 9.777 9.841 -79.019 1.00 120.87 129 GLU E O 1
ATOM 5551 N N . ALA E 1 130 ? 8.063 8.514 -78.351 1.00 135.42 130 ALA E N 1
ATOM 5552 C CA . ALA E 1 130 ? 8.459 8.424 -76.939 1.00 130.75 130 ALA E CA 1
ATOM 5553 C C . ALA E 1 130 ? 9.941 8.111 -76.809 1.00 128.06 130 ALA E C 1
ATOM 5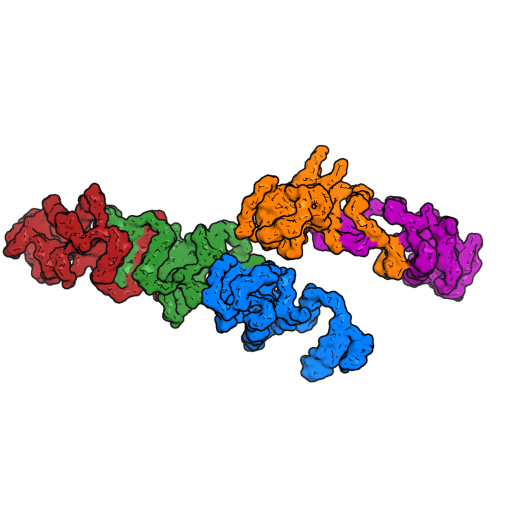554 O O . ALA E 1 130 ? 10.636 8.656 -75.950 1.00 129.32 130 ALA E O 1
ATOM 5556 N N . LEU E 1 131 ? 10.403 7.216 -77.675 1.00 111.22 131 LEU E N 1
ATOM 5557 C CA . LEU E 1 131 ? 11.817 6.919 -77.833 1.00 100.15 131 LEU E CA 1
ATOM 5558 C C . LEU E 1 131 ? 12.493 8.016 -78.664 1.00 103.48 131 LEU E C 1
ATOM 5559 O O . LEU E 1 131 ? 12.066 8.309 -79.780 1.00 104.86 131 LEU E O 1
ATOM 5564 N N . LYS E 1 132 ? 13.526 8.635 -78.093 1.00 107.45 132 LYS E N 1
ATOM 5565 C CA . LYS E 1 132 ? 14.285 9.702 -78.753 1.00 110.89 132 LYS E CA 1
ATOM 5566 C C . LYS E 1 132 ? 15.718 9.246 -78.959 1.00 98.93 132 LYS E C 1
ATOM 5567 O O . LYS E 1 132 ? 16.602 9.601 -78.176 1.00 100.18 132 LYS E O 1
ATOM 5573 N N . THR E 1 133 ? 15.951 8.472 -80.014 1.00 91.99 133 THR E N 1
ATOM 5574 C CA . THR E 1 133 ? 17.219 7.768 -80.148 1.00 82.52 133 THR E CA 1
ATOM 5575 C C . THR E 1 133 ? 17.897 7.837 -81.529 1.00 67.10 133 THR E C 1
ATOM 5576 O O . THR E 1 133 ? 17.268 8.012 -82.581 1.00 66.84 133 THR E O 1
ATOM 5580 N N . VAL E 1 134 ? 19.211 7.673 -81.457 1.00 59.80 134 VAL E N 1
ATOM 5581 C CA . VAL E 1 134 ? 20.139 7.770 -82.566 1.00 65.76 134 VAL E CA 1
ATOM 5582 C C . VAL E 1 134 ? 20.545 6.391 -83.088 1.00 75.33 134 VAL E C 1
ATOM 5583 O O . VAL E 1 134 ? 20.811 5.467 -82.314 1.00 63.70 134 VAL E O 1
ATOM 5587 N N . ASN E 1 135 ? 20.605 6.269 -84.407 1.00 82.49 135 ASN E N 1
ATOM 5588 C CA . ASN E 1 135 ? 21.231 5.117 -85.060 1.00 83.22 135 ASN E CA 1
ATOM 5589 C C . ASN E 1 135 ? 20.381 3.849 -85.038 1.00 74.46 135 ASN E C 1
ATOM 5590 O O . ASN E 1 135 ? 20.902 2.740 -84.882 1.00 64.83 135 ASN E O 1
ATOM 5595 N N . THR E 1 136 ? 19.074 4.030 -85.198 1.00 65.77 136 THR E N 1
ATOM 5596 C CA . THR E 1 136 ? 18.142 2.923 -85.319 1.00 55.59 136 THR E CA 1
ATOM 5597 C C . THR E 1 136 ? 18.405 2.219 -86.630 1.00 65.02 136 THR E C 1
ATOM 5598 O O . THR E 1 136 ? 18.685 2.884 -87.633 1.00 74.07 136 THR E O 1
ATOM 5602 N N . ILE E 1 137 ? 18.352 0.885 -86.628 1.00 55.64 137 ILE E N 1
ATOM 5603 C CA . ILE E 1 137 ? 18.562 0.133 -87.867 1.00 52.62 137 ILE E CA 1
ATOM 5604 C C . ILE E 1 137 ? 17.406 -0.793 -88.196 1.00 38.14 137 ILE E C 1
ATOM 5605 O O . ILE E 1 137 ? 17.324 -1.279 -89.305 1.00 49.52 137 ILE E O 1
ATOM 5610 N N . ALA E 1 138 ? 16.505 -1.041 -87.263 1.00 44.84 138 ALA E N 1
ATOM 5611 C CA . ALA E 1 138 ? 15.336 -1.851 -87.599 1.00 54.76 138 ALA E CA 1
ATOM 5612 C C . ALA E 1 138 ? 14.211 -1.690 -86.590 1.00 51.44 138 ALA E C 1
ATOM 5613 O O . ALA E 1 138 ? 14.455 -1.624 -85.402 1.00 49.30 138 ALA E O 1
ATOM 5615 N N . ILE E 1 139 ? 12.968 -1.634 -87.037 1.00 49.51 139 ILE E N 1
ATOM 5616 C CA . ILE E 1 139 ? 11.885 -1.614 -86.066 1.00 54.57 139 ILE E CA 1
ATOM 5617 C C . ILE E 1 139 ? 11.273 -2.990 -85.977 1.00 54.30 139 ILE E C 1
ATOM 5618 O O . ILE E 1 139 ? 11.105 -3.661 -86.989 1.00 60.39 139 ILE E O 1
ATOM 5623 N N . ILE E 1 140 ? 10.947 -3.396 -84.755 1.00 59.82 140 ILE E N 1
ATOM 5624 C CA . ILE E 1 140 ? 10.323 -4.683 -84.502 1.00 60.18 140 ILE E CA 1
ATOM 5625 C C . ILE E 1 140 ? 9.022 -4.519 -83.749 1.00 62.54 140 ILE E C 1
ATOM 5626 O O . ILE E 1 140 ? 9.032 -4.190 -82.583 1.00 73.14 140 ILE E O 1
ATOM 5631 N N . TYR E 1 141 ? 7.902 -4.797 -84.401 1.00 75.25 141 TYR E N 1
ATOM 5632 C CA . TYR E 1 141 ? 6.606 -4.674 -83.752 1.00 70.96 141 TYR E CA 1
ATOM 5633 C C . TYR E 1 141 ? 6.239 -5.968 -83.029 1.00 72.33 141 TYR E C 1
ATOM 5634 O O . TYR E 1 141 ? 6.557 -7.066 -83.483 1.00 72.84 141 TYR E O 1
ATOM 5643 N N . ARG E 1 142 ? 5.580 -5.822 -81.883 1.00 94.00 142 ARG E N 1
ATOM 5644 C CA . ARG E 1 142 ? 5.244 -6.956 -81.033 1.00 92.72 142 ARG E CA 1
ATOM 5645 C C . ARG E 1 142 ? 4.124 -7.790 -81.643 1.00 85.25 142 ARG E C 1
ATOM 5646 O O . ARG E 1 142 ? 4.145 -9.015 -81.537 1.00 92.70 142 ARG E O 1
ATOM 5654 N N . LYS E 1 143 ? 3.145 -7.141 -82.274 1.00 74.27 143 LYS E N 1
ATOM 5655 C CA . LYS E 1 143 ? 2.182 -7.884 -83.098 1.00 91.11 143 LYS E CA 1
ATOM 5656 C C . LYS E 1 143 ? 1.789 -7.169 -84.386 1.00 91.63 143 LYS E C 1
ATOM 5657 O O . LYS E 1 143 ? 1.711 -5.937 -84.454 1.00 96.14 143 LYS E O 1
ATOM 5663 N N . LYS E 1 144 ? 1.519 -7.995 -85.393 1.00 76.69 144 LYS E N 1
ATOM 5664 C CA . LYS E 1 144 ? 1.370 -7.569 -86.781 1.00 80.60 144 LYS E CA 1
ATOM 5665 C C . LYS E 1 144 ? 0.503 -6.329 -87.008 1.00 79.79 144 LYS E C 1
ATOM 5666 O O . LYS E 1 144 ? 0.819 -5.481 -87.837 1.00 84.27 144 LYS E O 1
ATOM 5672 N N . GLU E 1 145 ? -0.575 -6.207 -86.259 1.00 79.70 145 GLU E N 1
ATOM 5673 C CA . GLU E 1 145 ? -1.606 -5.245 -86.612 1.00 85.18 145 GLU E CA 1
ATOM 5674 C C . GLU E 1 145 ? -1.101 -3.797 -86.573 1.00 82.61 145 GLU E C 1
ATOM 5675 O O . GLU E 1 145 ? -1.733 -2.905 -87.143 1.00 72.09 145 GLU E O 1
ATOM 5681 N N . HIS E 1 146 ? 0.044 -3.570 -85.927 1.00 92.48 146 HIS E N 1
ATOM 5682 C CA . HIS E 1 146 ? 0.574 -2.214 -85.746 1.00 98.38 146 HIS E CA 1
ATOM 5683 C C . HIS E 1 146 ? 1.600 -1.828 -86.812 1.00 94.56 146 HIS E C 1
ATOM 5684 O O . HIS E 1 146 ? 1.967 -0.651 -86.938 1.00 83.66 146 HIS E O 1
ATOM 5691 N N . MET E 1 147 ? 2.040 -2.819 -87.586 1.00 87.71 147 MET E N 1
ATOM 5692 C CA . MET E 1 147 ? 3.102 -2.636 -88.580 1.00 85.19 147 MET E CA 1
ATOM 5693 C C . MET E 1 147 ? 2.788 -1.595 -89.666 1.00 79.12 147 MET E C 1
ATOM 5694 O O . MET E 1 147 ? 1.661 -1.473 -90.134 1.00 90.50 147 MET E O 1
ATOM 5699 N N . THR E 1 148 ? 3.813 -0.852 -90.061 1.00 89.76 148 THR E N 1
ATOM 5700 C CA . THR E 1 148 ? 3.664 0.245 -91.003 1.00 100.90 148 THR E CA 1
ATOM 5701 C C . THR E 1 148 ? 4.998 0.562 -91.669 1.00 107.72 148 THR E C 1
ATOM 5702 O O . THR E 1 148 ? 6.052 0.254 -91.122 1.00 112.19 148 THR E O 1
ATOM 5706 N N . GLU E 1 149 ? 4.959 1.167 -92.853 1.00 104.44 149 GLU E N 1
ATOM 5707 C CA . GLU E 1 149 ? 6.179 1.638 -93.496 1.00 92.87 149 GLU E CA 1
ATOM 5708 C C . GLU E 1 149 ? 6.871 2.570 -92.523 1.00 78.27 149 GLU E C 1
ATOM 5709 O O . GLU E 1 149 ? 6.214 3.210 -91.714 1.00 98.51 149 GLU E O 1
ATOM 5715 N N . HIS E 1 150 ? 8.191 2.628 -92.568 1.00 73.26 150 HIS E N 1
ATOM 5716 C CA . HIS E 1 150 ? 8.895 3.704 -91.900 1.00 85.16 150 HIS E CA 1
ATOM 5717 C C . HIS E 1 150 ? 10.112 4.071 -92.710 1.00 85.48 150 HIS E C 1
ATOM 5718 O O . HIS E 1 150 ? 11.004 3.255 -92.901 1.00 84.78 150 HIS E O 1
ATOM 5725 N N . GLN E 1 151 ? 10.117 5.309 -93.193 1.00 81.90 151 GLN E N 1
ATOM 5726 C CA . GLN E 1 151 ? 11.093 5.772 -94.168 1.00 87.14 151 GLN E CA 1
ATOM 5727 C C . GLN E 1 151 ? 12.520 5.407 -93.790 1.00 79.88 151 GLN E C 1
ATOM 5728 O O . GLN E 1 151 ? 13.006 5.808 -92.735 1.00 81.17 151 GLN E O 1
ATOM 5734 N N . GLY E 1 152 ? 13.171 4.621 -94.647 1.00 64.13 152 GLY E N 1
ATOM 5735 C CA . GLY E 1 152 ? 14.577 4.271 -94.483 1.00 59.79 152 GLY E CA 1
ATOM 5736 C C . GLY E 1 152 ? 14.928 3.173 -93.473 1.00 67.40 152 GLY E C 1
ATOM 5737 O O . GLY E 1 152 ? 16.112 2.885 -93.272 1.00 60.16 152 GLY E O 1
ATOM 5738 N N . LEU E 1 153 ? 13.928 2.555 -92.842 1.00 59.90 153 LEU E N 1
ATOM 5739 C CA . LEU E 1 153 ? 14.184 1.450 -91.918 1.00 57.59 153 LEU E CA 1
ATOM 5740 C C . LEU E 1 153 ? 13.442 0.171 -92.298 1.00 50.50 153 LEU E C 1
ATOM 5741 O O . LEU E 1 153 ? 12.258 0.212 -92.565 1.00 59.47 153 LEU E O 1
ATOM 5746 N N . PRO E 1 154 ? 14.135 -0.978 -92.290 1.00 50.81 154 PRO E N 1
ATOM 5747 C CA . PRO E 1 154 ? 13.456 -2.270 -92.466 1.00 56.86 154 PRO E CA 1
ATOM 5748 C C . PRO E 1 154 ? 12.575 -2.627 -91.277 1.00 46.48 154 PRO E C 1
ATOM 5749 O O . PRO E 1 154 ? 12.967 -2.321 -90.153 1.00 44.67 154 PRO E O 1
ATOM 5753 N N . ILE E 1 155 ? 11.440 -3.285 -91.520 1.00 42.86 155 ILE E N 1
ATOM 5754 C CA . ILE E 1 155 ? 10.469 -3.632 -90.466 1.00 44.20 155 ILE E CA 1
ATOM 5755 C C . ILE E 1 155 ? 10.159 -5.108 -90.318 1.00 47.19 155 ILE E C 1
ATOM 5756 O O . ILE E 1 155 ? 9.874 -5.807 -91.288 1.00 60.37 155 ILE E O 1
ATOM 5761 N N . PHE E 1 156 ? 10.195 -5.563 -89.076 1.00 53.46 156 PHE E N 1
ATOM 5762 C CA . PHE E 1 156 ? 9.975 -6.953 -88.736 1.00 47.28 156 PHE E CA 1
ATOM 5763 C C . PHE E 1 156 ? 8.945 -7.043 -87.648 1.00 63.91 156 PHE E C 1
ATOM 5764 O O . PHE E 1 156 ? 8.509 -6.027 -87.097 1.00 64.83 156 PHE E O 1
ATOM 5772 N N . HIS E 1 157 ? 8.599 -8.277 -87.308 1.00 51.00 157 HIS E N 1
ATOM 5773 C CA . HIS E 1 157 ? 7.664 -8.526 -86.238 1.00 59.31 157 HIS E CA 1
ATOM 5774 C C . HIS E 1 157 ? 8.308 -9.555 -85.307 1.00 69.74 157 HIS E C 1
ATOM 5775 O O . HIS E 1 157 ? 8.946 -10.514 -85.761 1.00 66.38 157 HIS E O 1
ATOM 5782 N N . ALA E 1 158 ? 8.150 -9.329 -84.002 1.00 76.27 158 ALA E N 1
ATOM 5783 C CA . ALA E 1 158 ? 9.052 -9.882 -82.986 1.00 78.49 158 ALA E CA 1
ATOM 5784 C C . ALA E 1 158 ? 9.306 -11.388 -83.081 1.00 68.88 158 ALA E C 1
ATOM 5785 O O . ALA E 1 158 ? 10.326 -11.869 -82.588 1.00 84.83 158 ALA E O 1
ATOM 5787 N N . ASP E 1 159 ? 8.401 -12.127 -83.713 1.00 76.65 159 ASP E N 1
ATOM 5788 C CA . ASP E 1 159 ? 8.545 -13.584 -83.821 1.00 79.90 159 ASP E CA 1
ATOM 5789 C C . ASP E 1 159 ? 9.338 -14.017 -85.071 1.00 77.10 159 ASP E C 1
ATOM 5790 O O . ASP E 1 159 ? 9.597 -15.204 -85.260 1.00 91.66 159 ASP E O 1
ATOM 5795 N N . ASP E 1 160 ? 9.727 -13.065 -85.917 1.00 60.83 160 ASP E N 1
ATOM 5796 C CA . ASP E 1 160 ? 10.416 -13.387 -87.165 1.00 68.86 160 ASP E CA 1
ATOM 5797 C C . ASP E 1 160 ? 11.907 -13.686 -86.939 1.00 68.42 160 ASP E C 1
ATOM 5798 O O . ASP E 1 160 ? 12.649 -12.831 -86.461 1.00 65.51 160 ASP E O 1
ATOM 5803 N N . PRO E 1 161 ? 12.363 -14.890 -87.310 1.00 64.81 161 PRO E N 1
ATOM 5804 C CA . PRO E 1 161 ? 13.778 -15.225 -87.078 1.00 65.44 161 PRO E CA 1
ATOM 5805 C C . PRO E 1 161 ? 14.788 -14.361 -87.832 1.00 54.70 161 PRO E C 1
ATOM 5806 O O . PRO E 1 161 ? 15.964 -14.387 -87.463 1.00 52.93 161 PRO E O 1
ATOM 5810 N N . VAL E 1 162 ? 14.359 -13.621 -88.851 1.00 55.23 162 VAL E N 1
ATOM 5811 C CA . VAL E 1 162 ? 15.290 -12.768 -89.592 1.00 62.00 162 VAL E CA 1
ATOM 5812 C C . VAL E 1 162 ? 15.721 -11.629 -88.693 1.00 54.39 162 VAL E C 1
ATOM 5813 O O . VAL E 1 162 ? 16.844 -11.158 -88.789 1.00 58.51 162 VAL E O 1
ATOM 5817 N N . ALA E 1 163 ? 14.811 -11.186 -87.831 1.00 52.94 163 ALA E N 1
ATOM 5818 C CA . ALA E 1 163 ? 15.115 -10.149 -86.856 1.00 52.97 163 ALA E CA 1
ATOM 5819 C C . ALA E 1 163 ? 16.310 -10.550 -85.980 1.00 40.37 163 ALA E C 1
ATOM 5820 O O . ALA E 1 163 ? 17.273 -9.797 -85.859 1.00 48.33 163 ALA E O 1
ATOM 5822 N N . VAL E 1 164 ? 16.275 -11.734 -85.387 1.00 35.22 164 VAL E N 1
ATOM 5823 C CA . VAL E 1 164 ? 17.432 -12.153 -84.613 1.00 41.10 164 VAL E CA 1
ATOM 5824 C C . VAL E 1 164 ? 18.585 -12.343 -85.614 1.00 35.92 164 VAL E C 1
ATOM 5825 O O . VAL E 1 164 ? 19.688 -11.914 -85.326 1.00 44.25 164 VAL E O 1
ATOM 5829 N N . ASP E 1 165 ? 18.321 -12.881 -86.807 1.00 43.05 165 ASP E N 1
ATOM 5830 C CA . ASP E 1 165 ? 19.379 -13.066 -87.818 1.00 45.81 165 ASP E CA 1
ATOM 5831 C C . ASP E 1 165 ? 19.984 -11.756 -88.286 1.00 42.74 165 ASP E C 1
ATOM 5832 O O . ASP E 1 165 ? 21.184 -11.721 -88.569 1.00 40.22 165 ASP E O 1
ATOM 5837 N N . LEU E 1 166 ? 19.198 -10.680 -88.364 1.00 35.12 166 LEU E N 1
ATOM 5838 C CA . LEU E 1 166 ? 19.789 -9.398 -88.736 1.00 42.82 166 LEU E CA 1
ATOM 5839 C C . LEU E 1 166 ? 20.735 -8.900 -87.638 1.00 37.89 166 LEU E C 1
ATOM 5840 O O . LEU E 1 166 ? 21.794 -8.386 -87.929 1.00 48.40 166 LEU E O 1
ATOM 5845 N N . VAL E 1 167 ? 20.379 -9.091 -86.382 1.00 39.81 167 VAL E N 1
ATOM 5846 C CA . VAL E 1 167 ? 21.234 -8.628 -85.287 1.00 45.09 167 VAL E CA 1
ATOM 5847 C C . VAL E 1 167 ? 22.577 -9.353 -85.264 1.00 40.60 167 VAL E C 1
ATOM 5848 O O . VAL E 1 167 ? 23.652 -8.734 -85.130 1.00 32.71 167 VAL E O 1
ATOM 5852 N N . LEU E 1 168 ? 22.520 -10.671 -85.390 1.00 34.02 168 LEU E N 1
ATOM 5853 C CA . LEU E 1 168 ? 23.739 -11.461 -85.344 1.00 47.51 168 LEU E CA 1
ATOM 5854 C C . LEU E 1 168 ? 24.740 -11.070 -86.423 1.00 42.51 168 LEU E C 1
ATOM 5855 O O . LEU E 1 168 ? 25.940 -11.015 -86.164 1.00 51.47 168 LEU E O 1
ATOM 5860 N N . SER E 1 169 ? 24.246 -10.782 -87.618 1.00 42.56 169 SER E N 1
ATOM 5861 C CA . SER E 1 169 ? 25.117 -10.451 -88.746 1.00 43.47 169 SER E CA 1
ATOM 5862 C C . SER E 1 169 ? 25.777 -9.105 -88.523 1.00 48.44 169 SER E C 1
ATOM 5863 O O . SER E 1 169 ? 26.895 -8.890 -88.973 1.00 64.34 169 SER E O 1
ATOM 5866 N N . GLN E 1 170 ? 25.066 -8.197 -87.852 1.00 43.92 170 GLN E N 1
ATOM 5867 C CA . GLN E 1 170 ? 25.617 -6.918 -87.440 1.00 38.09 170 GLN E CA 1
ATOM 5868 C C . GLN E 1 170 ? 26.650 -7.068 -86.338 1.00 43.79 170 GLN E C 1
ATOM 5869 O O . GLN E 1 170 ? 27.478 -6.184 -86.139 1.00 57.54 170 GLN E O 1
ATOM 5875 N N . LEU E 1 171 ? 26.557 -8.168 -85.600 1.00 48.88 171 LEU E N 1
ATOM 5876 C CA . LEU E 1 171 ? 27.467 -8.467 -84.493 1.00 51.30 171 LEU E CA 1
ATOM 5877 C C . LEU E 1 171 ? 28.668 -9.284 -84.940 1.00 59.80 171 LEU E C 1
ATOM 5878 O O . LEU E 1 171 ? 29.724 -9.226 -84.319 1.00 60.96 171 LEU E O 1
ATOM 5883 N N . LYS E 1 172 ? 28.484 -10.081 -85.989 1.00 71.22 172 LYS E N 1
ATOM 5884 C CA . LYS E 1 172 ? 29.589 -10.776 -86.644 1.00 70.95 172 LYS E CA 1
ATOM 5885 C C . LYS E 1 172 ? 30.314 -9.822 -87.584 1.00 81.97 172 LYS E C 1
ATOM 5886 O O . LYS E 1 172 ? 29.772 -9.447 -88.621 1.00 95.82 172 LYS E O 1
ATOM 5892 N N . GLY E 1 173 ? 31.525 -9.414 -87.231 1.00 79.26 173 GLY E N 1
ATOM 5893 C CA . GLY E 1 173 ? 32.325 -8.620 -88.142 1.00 87.94 173 GLY E CA 1
ATOM 5894 C C . GLY E 1 173 ? 32.522 -9.419 -89.416 1.00 92.91 173 GLY E C 1
ATOM 5895 O O . GLY E 1 173 ? 31.925 -9.120 -90.458 1.00 86.39 173 GLY E O 1
ATOM 5896 N N . GLU E 1 174 ? 33.351 -10.456 -89.311 1.00 101.74 174 GLU E N 1
ATOM 5897 C CA . GLU E 1 174 ? 33.547 -11.425 -90.384 1.00 99.58 174 GLU E CA 1
ATOM 5898 C C . GLU E 1 174 ? 32.694 -12.658 -90.117 1.00 76.29 174 GLU E C 1
ATOM 5899 O O . GLU E 1 174 ? 31.523 -12.699 -90.483 1.00 72.91 174 GLU E O 1
#

InterPro domains:
  IPR004435 Molybdopterin-guanine dinucleotide biosynthesis protein B (MobB) domain [PF03205] (9-137)
  IPR004435 Molybdopterin-guanine dinucleotide biosynthesis protein B (MobB) domain [TIGR00176] (9-161)
  IPR027417 P-loop containing nucleoside triphosphate hydrolase [G3DSA:3.40.50.300] (7-172)
  IPR027417 P-loop containing nucleoside triphosphate hydrolase [SSF52540] (8-159)
  IPR052539 Molybdopterin-guanine dinucleotide biosynthesis adapter [PTHR40072] (8-171)

Organism: Bacillus spizizenii (strain ATCC 23059 / NRRL B-14472 / W23) (NCBI:txid655816)

Solvent-accessible surface area: 37518 Å² total; per-residue (Å²): 85,37,17,0,0,0,1,11,84,155,128,0,21,36,87,63,3,11,92,91,0,53,95,82,3,78,132,124,63,36,64,28,9,55,25,130,85,200,65,179,194,113,33,83,75,51,66,69,14,54,85,109,41,113,76,84,102,125,79,74,28,194,139,146,85,61,21,80,114,25,13,96,62,35,84,158,99,140,30,77,0,0,0,0,16,15,15,79,111,4,69,59,22,0,2,1,0,0,30,111,92,121,17,32,110,68,10,62,18,3,4,22,2,1,0,1,2,70,109,32,182,46,88,67,128,71,90,19,15,0,18,4,106,10,104,14,84,20,2,10,27,0,0,10,23,31,2,132,164,36,29,15,0,0,0,1,3,71,116,37,0,28,34,54,61,3,0,48,99,0,1,110,89,1,39,141,77,76,24,50,4,0,2,0,67,62,160,30,176,127,6,28,83,29,12,70,2,1,3,27,11,11,112,27,62,1,87,3,19,1,145,58,166,29,67,21,88,138,0,13,88,3,0,76,66,6,100,9,81,1,0,0,0,14,14,14,74,140,12,85,59,47,0,0,0,1,0,1,47,115,93,8,39,129,54,5,188,35,81,77,34,45,1,0,1,2,29,53,125,91,38,65,69,159,72,181,80,37,61,30,23,19,18,86,51,87,84,3,10,57,36,0,8,61,86,2,111,32,154,165,86,35,16,1,0,0,4,14,84,144,127,2,22,40,44,61,1,0,42,105,0,5,107,68,3,65,143,110,74,37,50,9,0,3,0,70,70,167,96,168,139,7,30,55,26,9,72,2,5,4,21,16,23,114,17,43,0,102,3,44,0,138,67,159,29,71,26,83,130,1,17,86,2,2,81,71,7,130,8,83,0,0,0,0,9,22,22,87,179,8,88,60,30,0,0,0,0,0,10,57,113,130,16,24,131,61,5,139,31,77,18,21,3,0,1,1,4,76,101,100,135,50,66,48,113,64,69,19,15,0,19,1,48,12,94,35,86,21,1,11,26,2,1,15,23,36,2,201,87,42,13,0,0,0,5,14,83,159,122,4,12,40,52,61,2,0,8,90,0,2,98,85,2,56,156,112,68,41,63,10,0,1,0,53,61,189,90,201,121,7,23,86,28,6,41,1,7,5,31,11,9,95,24,38,0,103,2,28,0,105,67,157,36,55,21,89,137,1,16,81,1,2,70,70,6,141,10,84,0,0,0,0,7,20,14,94,148,6,87,58,47,0,0,0,1,0,48,66,78,116,20,48,140,55,10,164,21,72,72,34,44,0,0,2,0,88,128,102,140,52,51,67,160,26,169,69,47,65,38,28,61,12,80,32,86,83,1,11,56,40,0,12,69,85,3,197,78,40,14,1,0,0,0,9,70,168,139,1,31,30,41,65,3,0,40,86,0,4,89,71,3,55,136,70,72,39,57,6,0,1,0,63,74,164,146,126,24,45,85,21,24,4,13,0,15,6,61,10,15,103,24,43,0,92,4,30,0,114,61,165,21,92,9,92,128,0,11,89,2,0,77,73,8,118,8,96,2,0,0,0,14,12,13,84,125,2,80,53,47,0,0,2,1,2,36,78,70,105,5,44,144,72,9,187,42,80,65,31,40,1,2,1,1,130,116,116,139,65,72,61,131,52,158,77,49,67,45,27,30,14,93,47,90,79,2,10,60,39,0,5,62,87,2,78,69,205

Sequence (746 aa):
FPIVQVVGFQNSGKTTFIERILEKASEQGLNLGCLKHHDRYQAAGADVTAVEGAGVLQLTARRLWDLTRLIELYQFLETDCLLIEGFKKAPYPKVVILSEKEDLEALKTVNTIAIIYRKKEHMTEHQGLPIFHADDPVAVDLVLSQLKPFPIVQVVGFQNSGKTTFIERILEKASEQGLNLGCLKHHDRYQAAGADVTAVEGAGVLQLTARRLWDLTRLIELYQFLETDCLLIEGFKKAPYPKVVILSEKEDLEALKTVNTIAIIYRKKEHMTEHQGLPIFHADDPVAVDLVLSQLKGESFPIVQVVGFQNSGKTTFIERILEKASEQGLNLGCLKHHDRYQAAGADVTAVEGAGVLQLTARRLWDLTRLIELYQFLETDCLLIEGFKKAPYPKVVILSEKEDLEALKTVNTIAIIYRKKEHMTEHQGLPIFHADDPVAVDLVLSQLKFPIVQVVGFQNSGKTTFIERILEKASEQGLNLGCLKHHDRYQAAGADVTAVEGAGVLQLTARRLWDLTRLIELYQFLETDCLLIEGFKKAPYPKVVILSEKEDLEALKTVNTIAIIYRKKEHMTEHQGLPIFHADDPVAVDLVLSQLKFPIVQVVGFQNSGKTTFIERILEKASEQGLNLGCLKHHDRYQAAGADVTAVEGAGVLQLTARRLWDLTRLIELYQFLETDCLLIEGFKKAPYPKVVILSEKEDLEALKTVNTIAIIYRKKEHMTEHQGLPIFHADDPVAVDLVLSQLKGE

Secondary structure (DSSP, 8-state):
--EEEEE--TTSSHHHHHHHHHHHHHTTT--EEEEE---HHHHTT-SEEEEEETTEEEEEE-S---HHHHHHHHHHTT-SEEEEE--TTS-S-EEEEESSTTHHHHS--S-EEEEEESSGGG----TTS-EE-TT-HHHHHHHHHHH-/---EEEEE--TTSSHHHHHHHHHHHHHTTT--EEEEEE--HHHHTT-SEEEEEETTEEEEEEES---HHHHHHHHHHTT-SEEEEE--TTS-S-EEEEESSTTHHHHS--S-EEEEEESSGGG----TTS-EEETT-HHHHHHHHHHHH---/--EEEEE--TTSSHHHHHHHHHHHHHHTT--EEEEEE--HHHHTT-SEEEEE-SSEEEEEEES---HHHHHHHHHHTT-SEEEEES-TTS-S-EEEEESSHHHHHHS----EEEEEESSGGG----TTS-EEETT-HHHHHHHHHHT-/--EEEEEE-TTSSHHHHHHHHHHHHHHTT--EEEEEE--HHHHTT-SEEEEEETTEEEEEEES---HHHHHHHHHHTT-SEEEEES-TTS-S-EEEEESSHHHHHHS--SSEEEEEESSGGG----TTS-EEETT-HHHHHHHHHHT-/--EEEEE--TTSSHHHHHHHHHHHHHHTT--EEEEEE--HHHHTT-SEEEEEETTEEEEEEES---HHHHHHHHHHTT-SEEEEE--TTS-S-EEEEESSTTHHHH---S-EEEEEESSGGG----TT--EEETT-HHHHHHHHHHH---